Protein AF-A0A6P5MQ51-F1 (afdb_monomer_lite)

Sequence (791 aa):
MKLKEKDFAVNQMGRVIIIPEESDDLWMLYNIINPGDYVTADTSRKVHHQLNDGRNTTASRVRLSVHLKVTCGDFDKDSSTLRIQGRNLEPNGYVAVGSFHTLTLECNKPFELHKKVWKQDVVEALQERENHEVCPDAELAVTLFQQDHAEIYLIGKGVTAMVSKVETSSSSTEGRKSSSSSPSSNTTKNVFFREVFAEFIKYVDLNKVKNTVIASEDSKKDEFRRFMISKAKRMKMRSVEENIGRIVVAAGGGCNGNLKDLLGESTVMNLMKDSKVGLQIRALRKVWDMVSSDSDRACYGPKSVESAQEMGAIETLLISDELYRSDEVATRKRYGCLVKAVRDSGGEALVYSSMHVMAEQLQQLTGIAAILSLKYIKLSAISLINSVVGTFAFGFMLGMGSATETLCGQAFGAGQVEMLGVYLQRSWAILSVTSLLLMPIYIFAAPILKFLGQQHDIADRAGSFAPLVIPQFLSLAFNFPTQKFLQAQSKVNIIAWIGFFALILHVVMLWLFIYVLQLGLTGAALAFDITSWVITLAQLAYVFFWCKEGWHGLSWKALKDIWPFVRLSLESAVMLCLEVWYMMSLIVLAGHLDNAVIAVDSLSICMNLNGWEFMIFIGVNAAVSVRASNELGLGHPRAAKYSVYVITLQSFLIGILCMVAILIFRDSFAVIFTSSKPLQELVTKLAYFLSVTMILNSIQPVISGVAVGGGWQALVAYINVGCYHVFGLPLGFILGYKVNLGVKGLWGGMICGIALQTLLLLLILYKTNRKKEVEQTDERMRKWGGTRNQS

Structure (mmCIF, N/CA/C/O backbone):
data_AF-A0A6P5MQ51-F1
#
_entry.id   AF-A0A6P5MQ51-F1
#
loop_
_atom_site.group_PDB
_atom_site.id
_atom_site.type_symbol
_atom_site.label_atom_id
_atom_site.label_alt_id
_atom_site.label_comp_id
_atom_site.label_asym_id
_atom_site.label_entity_id
_atom_site.label_seq_id
_atom_site.pdbx_PDB_ins_code
_atom_site.Cartn_x
_atom_site.Cartn_y
_atom_site.Cartn_z
_atom_site.occupancy
_atom_site.B_iso_or_equiv
_atom_site.auth_seq_id
_atom_site.auth_comp_id
_atom_site.auth_asym_id
_atom_site.auth_atom_id
_atom_site.pdbx_PDB_model_num
ATOM 1 N N . MET A 1 1 ? 34.567 -13.367 -46.375 1.00 77.62 1 MET A N 1
ATOM 2 C CA . MET A 1 1 ? 35.199 -14.476 -45.622 1.00 77.62 1 MET A CA 1
ATOM 3 C C . MET A 1 1 ? 35.039 -15.797 -46.355 1.00 77.62 1 MET A C 1
ATOM 5 O O . MET A 1 1 ? 33.939 -16.120 -46.778 1.00 77.62 1 MET A O 1
ATOM 9 N N . LYS A 1 2 ? 36.089 -16.623 -46.427 1.00 83.88 2 LYS A N 1
ATOM 10 C CA . LYS A 1 2 ? 36.011 -17.986 -46.987 1.00 83.88 2 LYS A CA 1
ATOM 11 C C . LYS A 1 2 ? 36.129 -19.051 -45.905 1.00 83.88 2 LYS A C 1
ATOM 13 O O . LYS A 1 2 ? 37.040 -18.992 -45.079 1.00 83.88 2 LYS A O 1
ATOM 18 N N . LEU A 1 3 ? 35.259 -20.057 -45.962 1.00 87.94 3 LEU A N 1
ATOM 19 C CA . LEU A 1 3 ? 35.284 -21.215 -45.070 1.00 87.94 3 LEU A CA 1
ATOM 20 C C . LEU A 1 3 ? 35.805 -22.453 -45.815 1.00 87.94 3 LEU A C 1
ATOM 22 O O . LEU A 1 3 ? 35.331 -22.797 -46.897 1.00 87.94 3 LEU A O 1
ATOM 26 N N . LYS A 1 4 ? 36.782 -23.144 -45.230 1.00 85.19 4 LYS A N 1
ATOM 27 C CA . LYS A 1 4 ? 37.363 -24.403 -45.720 1.00 85.19 4 LYS A CA 1
ATOM 28 C C . LYS A 1 4 ? 37.249 -25.476 -44.637 1.00 85.19 4 LYS A C 1
ATOM 30 O O . LYS A 1 4 ? 37.162 -25.148 -43.461 1.00 85.19 4 LYS A O 1
ATOM 35 N N . GLU A 1 5 ? 37.237 -26.747 -45.046 1.00 82.69 5 GLU A N 1
ATOM 36 C CA . GLU A 1 5 ? 37.133 -27.906 -44.135 1.00 82.69 5 GLU A CA 1
ATOM 37 C C . GLU A 1 5 ? 36.004 -27.744 -43.098 1.00 82.69 5 GLU A C 1
ATOM 39 O O . GLU A 1 5 ? 36.232 -27.680 -41.893 1.00 82.69 5 GLU A O 1
ATOM 44 N N . LYS A 1 6 ? 34.767 -27.607 -43.596 1.00 85.12 6 LYS A N 1
ATOM 45 C CA . LYS A 1 6 ? 33.566 -27.346 -42.790 1.00 85.12 6 LYS A CA 1
ATOM 46 C C . LYS A 1 6 ? 33.102 -28.612 -42.070 1.00 85.12 6 LYS A C 1
ATOM 48 O O . LYS A 1 6 ? 32.208 -29.304 -42.546 1.00 85.12 6 LYS A O 1
ATOM 53 N N . ASP A 1 7 ? 33.703 -28.899 -40.929 1.00 85.44 7 ASP A N 1
ATOM 54 C CA . ASP A 1 7 ? 33.301 -29.999 -40.057 1.00 85.44 7 ASP A CA 1
ATOM 55 C C . ASP A 1 7 ? 32.624 -29.440 -38.802 1.00 85.44 7 ASP A C 1
ATOM 57 O O . ASP A 1 7 ? 33.137 -29.553 -37.693 1.00 85.44 7 ASP A O 1
ATOM 61 N N . PHE A 1 8 ? 31.507 -28.729 -38.983 1.00 83.62 8 PHE A N 1
ATOM 62 C CA . PHE A 1 8 ? 30.748 -28.131 -37.887 1.00 83.62 8 PHE A CA 1
ATOM 63 C C . PHE A 1 8 ? 29.241 -28.173 -38.156 1.00 83.62 8 PHE A C 1
ATOM 65 O O . PHE A 1 8 ? 28.773 -27.829 -39.240 1.00 83.62 8 PHE A O 1
ATOM 72 N N . ALA A 1 9 ? 28.473 -28.590 -37.148 1.00 82.56 9 ALA A N 1
ATOM 73 C CA . ALA A 1 9 ? 27.017 -28.665 -37.190 1.00 82.56 9 ALA A CA 1
ATOM 74 C C . ALA A 1 9 ? 26.418 -28.205 -35.857 1.00 82.56 9 ALA A C 1
ATOM 76 O O . ALA A 1 9 ? 27.061 -28.253 -34.806 1.00 82.56 9 ALA A O 1
ATOM 77 N N . VAL A 1 10 ? 25.167 -27.753 -35.905 1.00 80.44 10 VAL A N 1
ATOM 78 C CA . VAL A 1 10 ? 24.452 -27.185 -34.757 1.00 80.44 10 VAL A CA 1
ATOM 79 C C . VAL A 1 10 ? 24.414 -28.185 -33.598 1.00 80.44 10 VAL A C 1
ATOM 81 O O . VAL A 1 10 ? 24.047 -29.345 -33.772 1.00 80.44 10 VAL A O 1
ATOM 84 N N . ASN A 1 11 ? 24.766 -27.716 -32.399 1.00 78.44 11 ASN A N 1
ATOM 85 C CA . ASN A 1 11 ? 24.852 -28.477 -31.150 1.00 78.44 11 ASN A CA 1
ATOM 86 C C . ASN A 1 11 ? 25.849 -29.649 -31.163 1.00 78.44 11 ASN A C 1
ATOM 88 O O . ASN A 1 11 ? 25.784 -30.515 -30.290 1.00 78.44 11 ASN A O 1
ATOM 92 N N . GLN A 1 12 ? 26.787 -29.671 -32.110 1.00 79.69 12 GLN A N 1
ATOM 93 C CA . GLN A 1 12 ? 27.848 -30.673 -32.183 1.00 79.69 12 GLN A CA 1
ATOM 94 C C . GLN A 1 12 ? 29.223 -30.036 -31.954 1.00 79.69 12 GLN A C 1
ATOM 96 O O . GLN A 1 12 ? 29.389 -28.815 -32.040 1.00 79.69 12 GLN A O 1
ATOM 101 N N . MET A 1 13 ? 30.202 -30.872 -31.611 1.00 85.75 13 MET A N 1
ATOM 102 C CA . MET A 1 13 ? 31.615 -30.499 -31.593 1.00 85.75 13 MET A CA 1
ATOM 103 C C . MET A 1 13 ? 32.133 -30.511 -33.027 1.00 85.75 13 MET A C 1
ATOM 105 O O . MET A 1 13 ? 31.746 -31.380 -33.803 1.00 85.75 13 MET A O 1
ATOM 109 N N . GLY A 1 14 ? 32.983 -29.553 -33.380 1.00 89.44 14 GLY A N 1
ATOM 110 C CA . GLY A 1 14 ? 33.445 -29.441 -34.758 1.00 89.44 14 GLY A CA 1
ATOM 111 C C . GLY A 1 14 ? 34.481 -28.350 -34.974 1.00 89.44 14 GLY A C 1
ATOM 112 O O . GLY A 1 14 ? 34.713 -27.514 -34.094 1.00 89.44 14 GLY A O 1
ATOM 113 N N . ARG A 1 15 ? 35.063 -28.323 -36.166 1.00 92.25 15 ARG A N 1
ATOM 114 C CA . ARG A 1 15 ? 36.104 -27.384 -36.576 1.00 92.25 15 ARG A CA 1
ATOM 115 C C . ARG A 1 15 ? 35.825 -26.768 -37.941 1.00 92.25 15 ARG A C 1
ATOM 117 O O . ARG A 1 15 ? 35.095 -27.319 -38.762 1.00 92.25 15 ARG A O 1
ATOM 124 N N . VAL A 1 16 ? 36.437 -25.616 -38.179 1.00 93.62 16 VAL A N 1
ATOM 125 C CA . VAL A 1 16 ? 36.383 -24.918 -39.462 1.00 93.62 16 VAL A CA 1
ATOM 126 C C . VAL A 1 16 ? 37.681 -24.155 -39.698 1.00 93.62 16 VAL A C 1
ATOM 128 O O . VAL A 1 16 ? 38.215 -23.532 -38.778 1.00 93.62 16 VAL A O 1
ATOM 131 N N . ILE A 1 17 ? 38.185 -24.183 -40.932 1.00 93.00 17 ILE A N 1
ATOM 132 C CA . ILE A 1 17 ? 39.291 -23.328 -41.365 1.00 93.00 17 ILE A CA 1
ATOM 133 C C . ILE A 1 17 ? 38.702 -22.055 -41.961 1.00 93.00 17 ILE A C 1
ATOM 135 O O . ILE A 1 17 ? 37.912 -22.097 -42.904 1.00 93.00 17 ILE A O 1
ATOM 139 N N . ILE A 1 18 ? 39.104 -20.912 -41.424 1.00 93.00 18 ILE A N 1
ATOM 140 C CA . ILE A 1 18 ? 38.558 -19.607 -41.773 1.00 93.00 18 ILE A CA 1
ATOM 141 C C . ILE A 1 18 ? 39.650 -18.759 -42.417 1.00 93.00 18 ILE A C 1
ATOM 143 O O . ILE A 1 18 ? 40.757 -18.650 -41.893 1.00 93.00 18 ILE A O 1
ATOM 147 N N . ILE A 1 19 ? 39.326 -18.144 -43.554 1.00 91.25 19 ILE A N 1
ATOM 148 C CA . ILE A 1 19 ? 40.154 -17.135 -44.216 1.00 91.25 19 ILE A CA 1
ATOM 149 C C . ILE A 1 19 ? 39.367 -15.815 -44.192 1.00 91.25 19 ILE A C 1
ATOM 151 O O . ILE A 1 19 ? 38.457 -15.646 -45.014 1.00 91.25 19 ILE A O 1
ATOM 155 N N . PRO A 1 20 ? 39.661 -14.904 -43.247 1.00 85.19 20 PRO A N 1
ATOM 156 C CA . PRO A 1 20 ? 39.058 -13.574 -43.229 1.00 85.19 20 PRO A CA 1
ATOM 157 C C . PRO A 1 20 ? 39.583 -12.773 -44.422 1.00 85.19 20 PRO A C 1
ATOM 159 O O . PRO A 1 20 ? 40.776 -12.809 -44.701 1.00 85.19 20 PRO A O 1
ATOM 162 N N . GLU A 1 21 ? 38.721 -12.074 -45.149 1.00 78.25 21 GLU A N 1
ATOM 163 C CA . GLU A 1 21 ? 39.096 -11.282 -46.331 1.00 78.25 21 GLU A CA 1
ATOM 164 C C . GLU A 1 21 ? 39.049 -9.780 -46.029 1.00 78.25 21 GLU A C 1
ATOM 166 O O . GLU A 1 21 ? 39.892 -9.028 -46.520 1.00 78.25 21 GLU A O 1
ATOM 171 N N . GLU A 1 22 ? 38.122 -9.360 -45.164 1.00 72.25 22 GLU A N 1
ATOM 172 C CA . GLU A 1 22 ? 37.880 -7.964 -44.789 1.00 72.25 22 GLU A CA 1
ATOM 173 C C . GLU A 1 22 ? 38.048 -7.730 -43.275 1.00 72.25 22 GLU A C 1
ATOM 175 O O . GLU A 1 22 ? 38.000 -8.661 -42.472 1.00 72.25 22 GLU A O 1
ATOM 180 N N . SER A 1 23 ? 38.221 -6.468 -42.863 1.00 67.88 23 SER A N 1
ATOM 181 C CA . SER A 1 23 ? 38.318 -6.097 -41.437 1.00 67.88 23 SER A CA 1
ATOM 182 C C . SER A 1 23 ? 37.046 -6.465 -40.655 1.00 67.88 23 SER A C 1
ATOM 184 O O . SER A 1 23 ? 37.112 -6.938 -39.519 1.00 67.88 23 SER A O 1
ATOM 186 N N . ASP A 1 24 ? 35.886 -6.364 -41.308 1.00 64.81 24 ASP A N 1
ATOM 187 C CA . ASP A 1 24 ? 34.589 -6.786 -40.772 1.00 64.81 24 ASP A CA 1
ATOM 188 C C . ASP A 1 24 ? 34.534 -8.287 -40.450 1.00 64.81 24 ASP A C 1
ATOM 190 O O . ASP A 1 24 ? 33.878 -8.685 -39.482 1.00 64.81 24 ASP A O 1
ATOM 194 N N . ASP A 1 25 ? 35.243 -9.121 -41.223 1.00 77.06 25 ASP A N 1
ATOM 195 C CA . ASP A 1 25 ? 35.338 -10.558 -40.960 1.00 77.06 25 ASP A CA 1
ATOM 196 C C . ASP A 1 25 ? 36.078 -10.795 -39.636 1.00 77.06 25 ASP A C 1
ATOM 198 O O . ASP A 1 25 ? 35.647 -11.598 -38.811 1.00 77.06 25 ASP A O 1
ATOM 202 N N . LEU A 1 26 ? 37.163 -10.055 -39.380 1.00 76.81 26 LEU A N 1
ATOM 203 C CA . LEU A 1 26 ? 37.925 -10.155 -38.131 1.00 76.81 26 LEU A CA 1
ATOM 204 C C . LEU A 1 26 ? 37.123 -9.666 -36.918 1.00 76.81 26 LEU A C 1
ATOM 206 O O . LEU A 1 26 ? 37.192 -10.288 -35.858 1.00 76.81 26 LEU A O 1
ATOM 210 N N . TRP A 1 27 ? 36.325 -8.607 -37.068 1.00 70.69 27 TRP A N 1
ATOM 211 C CA . TRP A 1 27 ? 35.436 -8.133 -36.003 1.00 70.69 27 TRP A CA 1
ATOM 212 C C . TRP A 1 27 ? 34.321 -9.139 -35.686 1.00 70.69 27 TRP A C 1
ATOM 214 O O . TRP A 1 27 ? 34.011 -9.415 -34.527 1.00 70.69 27 TRP A O 1
ATOM 224 N N . MET A 1 28 ? 33.728 -9.750 -36.709 1.00 76.31 28 MET A N 1
ATOM 225 C CA . MET A 1 28 ? 32.757 -10.824 -36.506 1.00 76.31 28 MET A CA 1
ATOM 226 C C . MET A 1 28 ? 33.398 -12.014 -35.781 1.00 76.31 28 MET A C 1
ATOM 228 O O . MET A 1 28 ? 32.816 -12.556 -34.840 1.00 76.31 28 MET A O 1
ATOM 232 N N . LEU A 1 29 ? 34.609 -12.404 -36.181 1.00 84.19 29 LEU A N 1
ATOM 233 C CA . LEU A 1 29 ? 35.346 -13.491 -35.543 1.00 84.19 29 LEU A CA 1
ATOM 234 C C . LEU A 1 29 ? 35.701 -13.177 -34.089 1.00 84.19 29 LEU A C 1
ATOM 236 O O . LEU A 1 29 ? 35.635 -14.082 -33.260 1.00 84.19 29 LEU A O 1
ATOM 240 N N . TYR A 1 30 ? 35.981 -11.916 -33.753 1.00 81.31 30 TYR A N 1
ATOM 241 C CA . TYR A 1 30 ? 36.137 -11.467 -32.367 1.00 81.31 30 TYR A CA 1
ATOM 242 C C . TYR A 1 30 ? 34.890 -11.781 -31.520 1.00 81.31 30 TYR A C 1
ATOM 244 O O . TYR A 1 30 ? 35.020 -12.345 -30.439 1.00 81.31 30 TYR A O 1
ATOM 252 N N . ASN A 1 31 ? 33.684 -11.536 -32.044 1.00 74.75 31 ASN A N 1
ATOM 253 C CA . ASN A 1 31 ? 32.431 -11.843 -31.336 1.00 74.75 31 ASN A CA 1
ATOM 254 C C . ASN A 1 31 ? 32.094 -13.345 -31.296 1.00 74.75 31 ASN A C 1
ATOM 256 O O . ASN A 1 31 ? 31.321 -13.804 -30.451 1.00 74.75 31 ASN A O 1
ATOM 260 N N . ILE A 1 32 ? 32.645 -14.130 -32.223 1.00 84.88 32 ILE A N 1
ATOM 261 C CA . ILE A 1 32 ? 32.410 -15.574 -32.296 1.00 84.88 32 ILE A CA 1
ATOM 262 C C . ILE A 1 32 ? 33.369 -16.334 -31.384 1.00 84.88 32 ILE A C 1
ATOM 264 O O . ILE A 1 32 ? 32.960 -17.315 -30.756 1.00 84.88 32 ILE A O 1
ATOM 268 N N . ILE A 1 33 ? 34.636 -15.936 -31.308 1.00 87.81 33 ILE A N 1
ATOM 269 C CA . ILE A 1 33 ? 35.669 -16.644 -30.548 1.00 87.81 33 ILE A CA 1
ATOM 270 C C . ILE A 1 33 ? 35.519 -16.316 -29.061 1.00 87.81 33 ILE A C 1
ATOM 272 O O . ILE A 1 33 ? 35.734 -15.194 -28.625 1.00 87.81 33 ILE A O 1
ATOM 276 N N . ASN A 1 34 ? 35.163 -17.320 -28.262 1.00 85.12 34 ASN A N 1
ATOM 277 C CA . ASN A 1 34 ? 34.905 -17.170 -26.836 1.00 85.12 34 ASN A CA 1
ATOM 278 C C . ASN A 1 34 ? 36.058 -17.751 -25.993 1.00 85.12 34 ASN A C 1
ATOM 280 O O . ASN A 1 34 ? 36.734 -18.697 -26.416 1.00 85.12 34 ASN A O 1
ATOM 284 N N . PRO A 1 35 ? 36.258 -17.265 -24.752 1.00 85.62 35 PRO A N 1
ATOM 285 C CA . PRO A 1 35 ? 37.165 -17.904 -23.806 1.00 85.62 35 PRO A CA 1
ATOM 286 C C . PRO A 1 35 ? 36.826 -19.389 -23.609 1.00 85.62 35 PRO A C 1
ATOM 288 O O . PRO A 1 35 ? 35.697 -19.753 -23.276 1.00 85.62 35 PRO A O 1
ATOM 291 N N . GLY A 1 36 ? 37.823 -20.256 -23.783 1.00 84.81 36 GLY A N 1
ATOM 292 C CA . GLY A 1 36 ? 37.680 -21.711 -23.712 1.00 84.81 36 GLY A CA 1
ATOM 293 C C . GLY A 1 36 ? 37.593 -22.429 -25.060 1.00 84.81 36 GLY A C 1
ATOM 294 O O . GLY A 1 36 ? 37.720 -23.657 -25.056 1.00 84.81 36 GLY A O 1
ATOM 295 N N . ASP A 1 37 ? 37.439 -21.696 -26.166 1.00 90.94 37 ASP A N 1
ATOM 296 C CA . ASP A 1 37 ? 37.564 -22.228 -27.526 1.00 90.94 37 ASP A CA 1
ATOM 297 C C . ASP A 1 37 ? 39.025 -22.521 -27.890 1.00 90.94 37 ASP A C 1
ATOM 299 O O . ASP A 1 37 ? 39.958 -22.120 -27.183 1.00 90.94 37 ASP A O 1
ATOM 303 N N . TYR A 1 38 ? 39.220 -23.230 -29.000 1.00 93.00 38 TYR A N 1
ATOM 304 C CA . TYR A 1 38 ? 40.530 -23.651 -29.480 1.00 93.00 38 TYR A CA 1
ATOM 305 C C . TYR A 1 38 ? 40.826 -23.012 -30.837 1.00 93.00 38 TYR A C 1
ATOM 307 O O . TYR A 1 38 ? 40.003 -23.087 -31.750 1.00 93.00 38 TYR A O 1
ATOM 315 N N . VAL A 1 39 ? 41.993 -22.382 -30.965 1.00 94.19 39 VAL A N 1
ATOM 316 C CA . VAL A 1 39 ? 42.429 -21.694 -32.188 1.00 94.19 39 VAL A CA 1
ATOM 317 C C . VAL A 1 39 ? 43.811 -22.194 -32.591 1.00 94.19 39 VAL A C 1
ATOM 319 O O . VAL A 1 39 ? 44.738 -22.148 -31.780 1.00 94.19 39 VAL A O 1
ATOM 322 N N . THR A 1 40 ? 43.954 -22.628 -33.843 1.00 92.50 40 THR A N 1
ATOM 323 C CA . THR A 1 40 ? 45.246 -22.984 -34.448 1.00 92.50 40 THR A CA 1
ATOM 324 C C . THR A 1 40 ? 45.600 -21.965 -35.522 1.00 92.50 40 THR A C 1
ATOM 326 O O . THR A 1 40 ? 44.830 -21.767 -36.461 1.00 92.50 40 THR A O 1
ATOM 329 N N . ALA A 1 41 ? 46.759 -21.318 -35.415 1.00 92.31 41 ALA A N 1
ATOM 330 C CA . ALA A 1 41 ? 47.251 -20.424 -36.462 1.00 92.31 41 ALA A CA 1
ATOM 331 C C . ALA A 1 41 ? 48.779 -20.441 -36.552 1.00 92.31 41 ALA A C 1
ATOM 333 O O . ALA A 1 41 ? 49.480 -20.723 -35.573 1.00 92.31 41 ALA A O 1
ATOM 334 N N . ASP A 1 42 ? 49.290 -20.078 -37.727 1.00 87.38 42 ASP A N 1
ATOM 335 C CA . ASP A 1 42 ? 50.720 -19.921 -37.956 1.00 87.38 42 ASP A CA 1
ATOM 336 C C . ASP A 1 42 ? 51.211 -18.572 -37.429 1.00 87.38 42 ASP A C 1
ATOM 338 O O . ASP A 1 42 ? 50.706 -17.506 -37.780 1.00 87.38 42 ASP A O 1
ATOM 342 N N . THR A 1 43 ? 52.259 -18.616 -36.617 1.00 84.81 43 THR A N 1
ATOM 343 C CA . THR A 1 43 ? 52.929 -17.438 -36.070 1.00 84.81 43 THR A CA 1
ATOM 344 C C . THR A 1 43 ? 54.434 -17.523 -36.298 1.00 84.81 43 THR A C 1
ATOM 346 O O . THR A 1 43 ? 54.991 -18.563 -36.657 1.00 84.81 43 THR A O 1
ATOM 349 N N . SER A 1 44 ? 55.125 -16.401 -36.116 1.00 79.00 44 SER A N 1
ATOM 350 C CA . SER A 1 44 ? 56.584 -16.354 -36.190 1.00 79.00 44 SER A CA 1
ATOM 351 C C . SER A 1 44 ? 57.162 -16.007 -34.828 1.00 79.00 44 SER A C 1
ATOM 353 O O . SER A 1 44 ? 56.821 -14.976 -34.247 1.00 79.00 44 SER A O 1
ATOM 355 N N . ARG A 1 45 ? 58.071 -16.845 -34.324 1.00 71.12 45 ARG A N 1
ATOM 356 C CA . ARG A 1 45 ? 58.777 -16.597 -33.064 1.00 71.12 45 ARG A CA 1
ATOM 357 C C . ARG A 1 45 ? 60.242 -16.305 -33.335 1.00 71.12 45 ARG A C 1
ATOM 359 O O . ARG A 1 45 ? 60.895 -16.994 -34.114 1.00 71.12 45 ARG A O 1
ATOM 366 N N . LYS A 1 46 ? 60.768 -15.281 -32.666 1.00 76.12 46 LYS A N 1
ATOM 367 C CA . LYS A 1 46 ? 62.207 -15.023 -32.610 1.00 76.12 46 LYS A CA 1
ATOM 368 C C . LYS A 1 46 ? 62.822 -16.001 -31.606 1.00 76.12 46 LYS A C 1
ATOM 370 O O . LYS A 1 46 ? 62.490 -15.951 -30.424 1.00 76.12 46 LYS A O 1
ATOM 375 N N . VAL A 1 47 ? 63.662 -16.909 -32.087 1.00 71.50 47 VAL A N 1
ATOM 376 C CA . VAL A 1 47 ? 64.363 -17.916 -31.288 1.00 71.50 47 VAL A CA 1
ATOM 377 C C . VAL A 1 47 ? 65.829 -17.513 -31.207 1.00 71.50 47 VAL A C 1
ATOM 379 O O . VAL A 1 47 ? 66.443 -17.170 -32.215 1.00 71.50 47 VAL A O 1
ATOM 382 N N . HIS A 1 48 ? 66.385 -17.515 -30.000 1.00 72.00 48 HIS A N 1
ATOM 383 C CA . HIS A 1 48 ? 67.800 -17.239 -29.780 1.00 72.00 48 HIS A CA 1
ATOM 384 C C . HIS A 1 48 ? 68.567 -18.561 -29.765 1.00 72.00 48 HIS A C 1
ATOM 386 O O . HIS A 1 48 ? 68.315 -19.407 -28.910 1.00 72.00 48 HIS A O 1
ATOM 392 N N . HIS A 1 49 ? 69.493 -18.735 -30.704 1.00 66.38 49 HIS A N 1
ATOM 393 C CA . HIS A 1 49 ? 70.441 -19.841 -30.696 1.00 66.38 49 HIS A CA 1
ATOM 394 C C . HIS A 1 49 ? 71.680 -19.420 -29.900 1.00 66.38 49 HIS A C 1
ATOM 396 O O . HIS A 1 49 ? 72.266 -18.366 -30.159 1.00 66.38 49 HIS A O 1
ATOM 402 N N . GLN A 1 50 ? 72.070 -20.231 -28.918 1.00 57.56 50 GLN A N 1
ATOM 403 C CA . GLN A 1 50 ? 73.367 -20.103 -28.257 1.00 57.56 50 GLN A CA 1
ATOM 404 C C . GLN A 1 50 ? 74.393 -20.902 -29.066 1.00 57.56 50 GLN A C 1
ATOM 406 O O . GLN A 1 50 ? 74.219 -22.102 -29.271 1.00 57.56 50 GLN A O 1
ATOM 411 N N . LEU A 1 51 ? 75.435 -20.233 -29.563 1.00 58.75 51 LEU A N 1
ATOM 412 C CA . LEU A 1 51 ? 76.620 -20.899 -30.108 1.00 58.75 51 LEU A CA 1
ATOM 413 C C . LEU A 1 51 ? 77.523 -21.338 -28.941 1.00 58.75 51 LEU A C 1
ATOM 415 O O . LEU A 1 51 ? 77.549 -20.673 -27.909 1.00 58.75 51 LEU A O 1
ATOM 419 N N . ASN A 1 52 ? 78.262 -22.441 -29.113 1.00 56.31 52 ASN A N 1
ATOM 420 C CA . ASN A 1 52 ? 79.074 -23.108 -28.073 1.00 56.31 52 ASN A CA 1
ATOM 421 C C . ASN A 1 52 ? 80.166 -22.244 -27.408 1.00 56.31 52 ASN A C 1
ATOM 423 O O . ASN A 1 52 ? 80.803 -22.702 -26.464 1.00 56.31 52 ASN A O 1
ATOM 427 N N . ASP A 1 53 ? 80.376 -21.014 -27.867 1.00 60.34 53 ASP A N 1
ATOM 428 C CA . ASP A 1 53 ? 81.232 -20.033 -27.214 1.00 60.34 53 ASP A CA 1
ATOM 429 C C . ASP A 1 53 ? 80.323 -18.935 -26.642 1.00 60.34 53 ASP A C 1
ATOM 431 O O . ASP A 1 53 ? 79.753 -18.134 -27.388 1.00 60.34 53 ASP A O 1
ATOM 435 N N . GLY A 1 54 ? 80.084 -18.979 -25.327 1.00 58.94 54 GLY A N 1
ATOM 436 C CA . GLY A 1 54 ? 78.963 -18.358 -24.600 1.00 58.94 54 GLY A CA 1
ATOM 437 C C . GLY A 1 54 ? 78.869 -16.824 -24.590 1.00 58.94 54 GLY A C 1
ATOM 438 O O . GLY A 1 54 ? 78.419 -16.250 -23.600 1.00 58.94 54 GLY A O 1
ATOM 439 N N . ARG A 1 55 ? 79.285 -16.135 -25.658 1.00 56.84 55 ARG A N 1
ATOM 440 C CA . ARG A 1 55 ? 79.240 -14.672 -25.794 1.00 56.84 55 ARG A CA 1
ATOM 441 C C . ARG A 1 55 ? 78.374 -14.146 -26.941 1.00 56.84 55 ARG A C 1
ATOM 443 O O . ARG A 1 55 ? 77.987 -12.986 -26.866 1.00 56.84 55 ARG A O 1
ATOM 450 N N . ASN A 1 56 ? 77.982 -14.960 -27.929 1.00 55.22 56 ASN A N 1
ATOM 451 C CA . ASN A 1 56 ? 77.141 -14.499 -29.047 1.00 55.22 56 ASN A CA 1
ATOM 452 C C . ASN A 1 56 ? 75.830 -15.296 -29.172 1.00 55.22 56 ASN A C 1
ATOM 454 O O . ASN A 1 56 ? 75.839 -16.503 -29.406 1.00 55.22 56 ASN A O 1
ATOM 458 N N . THR A 1 57 ? 74.689 -14.600 -29.063 1.00 58.97 57 THR A N 1
ATOM 459 C CA . THR A 1 57 ? 73.354 -15.147 -29.360 1.00 58.97 57 THR A CA 1
ATOM 460 C C . THR A 1 57 ? 72.887 -14.664 -30.729 1.00 58.97 57 THR A C 1
ATOM 462 O O . THR A 1 57 ? 72.662 -13.473 -30.941 1.00 58.97 57 THR A O 1
ATOM 465 N N . THR A 1 58 ? 72.716 -15.581 -31.679 1.00 62.38 58 THR A N 1
ATOM 466 C CA . THR A 1 58 ? 72.108 -15.271 -32.979 1.00 62.38 58 THR A CA 1
ATOM 467 C C . THR A 1 58 ? 70.607 -15.520 -32.901 1.00 62.38 58 THR A C 1
ATOM 469 O O . THR A 1 58 ? 70.152 -16.565 -32.438 1.00 62.38 58 THR A O 1
ATOM 472 N N . ALA A 1 59 ? 69.809 -14.534 -33.309 1.00 68.25 59 ALA A N 1
ATOM 473 C CA . ALA A 1 59 ? 68.357 -14.639 -33.276 1.00 68.25 59 ALA A CA 1
ATOM 474 C C . ALA A 1 59 ? 67.810 -14.952 -34.671 1.00 68.25 59 ALA A C 1
ATOM 476 O O . ALA A 1 59 ? 67.956 -14.143 -35.586 1.00 68.25 59 ALA A O 1
ATOM 477 N N . SER A 1 60 ? 67.157 -16.099 -34.827 1.00 75.88 60 SER A N 1
ATOM 478 C CA . SER A 1 60 ? 66.470 -16.500 -36.056 1.00 75.88 60 SER A CA 1
ATOM 479 C C . SER A 1 60 ? 64.953 -16.375 -35.863 1.00 75.88 60 SER A C 1
ATOM 481 O O . SER A 1 60 ? 64.444 -16.474 -34.745 1.00 75.88 60 SER A O 1
ATOM 483 N N . ARG A 1 61 ? 64.197 -16.096 -36.931 1.00 78.62 61 ARG A N 1
ATOM 484 C CA . ARG A 1 61 ? 62.726 -16.157 -36.899 1.00 78.62 61 ARG A CA 1
ATOM 485 C C . ARG A 1 61 ? 62.283 -17.512 -37.428 1.00 78.62 61 ARG A C 1
ATOM 487 O O . ARG A 1 61 ? 62.526 -17.818 -38.590 1.00 78.62 61 ARG A O 1
ATOM 494 N N . VAL A 1 62 ? 61.604 -18.286 -36.591 1.00 80.31 62 VAL A N 1
ATOM 495 C CA . VAL A 1 62 ? 61.054 -19.595 -36.951 1.00 80.31 62 VAL A CA 1
ATOM 496 C C . VAL A 1 62 ? 59.542 -19.459 -37.102 1.00 80.31 62 VAL A C 1
ATOM 498 O O . VAL A 1 62 ? 58.880 -18.896 -36.227 1.00 80.31 62 VAL A O 1
ATOM 501 N N . ARG A 1 63 ? 58.999 -19.933 -38.229 1.00 80.50 63 ARG A N 1
ATOM 502 C CA . ARG A 1 63 ? 57.550 -20.084 -38.418 1.00 80.50 63 ARG A CA 1
ATOM 503 C C . ARG A 1 63 ? 57.097 -21.352 -37.717 1.00 80.50 63 ARG A C 1
ATOM 505 O O . ARG A 1 63 ? 57.736 -22.390 -37.866 1.00 80.50 63 ARG A O 1
ATOM 512 N N . LEU A 1 64 ? 56.022 -21.257 -36.955 1.00 85.56 64 LEU A N 1
ATOM 513 C CA . LEU A 1 64 ? 55.487 -22.373 -36.197 1.00 85.56 64 LEU A CA 1
ATOM 514 C C . LEU A 1 64 ? 53.972 -22.233 -36.065 1.00 85.56 64 LEU A C 1
ATOM 516 O O . LEU A 1 64 ? 53.465 -21.123 -35.920 1.00 85.56 64 LEU A O 1
ATOM 520 N N . SER A 1 65 ? 53.271 -23.360 -36.105 1.00 84.56 65 SER A N 1
ATOM 521 C CA . SER A 1 65 ? 51.838 -23.414 -35.826 1.00 84.56 65 SER A CA 1
ATOM 522 C C . SER A 1 65 ? 51.625 -23.594 -34.324 1.00 84.56 65 SER A C 1
ATOM 524 O O . SER A 1 65 ? 52.340 -24.380 -33.689 1.00 84.56 65 SER A O 1
ATOM 526 N N . VAL A 1 66 ? 50.700 -22.831 -33.739 1.00 88.31 66 VAL A N 1
ATOM 527 C CA . VAL A 1 66 ? 50.386 -22.893 -32.302 1.00 88.31 66 VAL A CA 1
ATOM 528 C C . VAL A 1 66 ? 48.916 -23.213 -32.112 1.00 88.31 66 VAL A C 1
ATOM 530 O O . VAL A 1 66 ? 48.064 -22.494 -32.629 1.00 88.31 66 VAL A O 1
ATOM 533 N N . HIS A 1 67 ? 48.635 -24.240 -31.310 1.00 91.19 67 HIS A N 1
ATOM 534 C CA . HIS A 1 67 ? 47.287 -24.616 -30.904 1.00 91.19 67 HIS A CA 1
ATOM 535 C C . HIS A 1 67 ? 46.973 -24.047 -29.511 1.00 91.19 67 HIS A C 1
ATOM 537 O O . HIS A 1 67 ? 47.475 -24.530 -28.488 1.00 91.19 67 HIS A O 1
ATOM 543 N N . LEU A 1 68 ? 46.168 -22.983 -29.462 1.00 91.56 68 LEU A N 1
ATOM 544 C CA . LEU A 1 68 ? 45.848 -22.247 -28.239 1.00 91.56 68 LEU A CA 1
ATOM 545 C C . LEU A 1 68 ? 44.447 -22.539 -27.720 1.00 91.56 68 LEU A C 1
ATOM 547 O O . LEU A 1 68 ? 43.472 -22.480 -28.463 1.00 91.56 68 LEU A O 1
ATOM 551 N N . LYS A 1 69 ? 44.338 -22.711 -26.398 1.00 92.75 69 LYS A N 1
ATOM 552 C CA . LYS A 1 69 ? 43.077 -22.517 -25.677 1.00 92.75 69 LYS A CA 1
ATOM 553 C C . LYS A 1 69 ? 42.902 -21.040 -25.343 1.00 92.75 69 LYS A C 1
ATOM 555 O O . LYS A 1 69 ? 43.683 -20.505 -24.549 1.00 92.75 69 LYS A O 1
ATOM 560 N N . VAL A 1 70 ? 41.882 -20.410 -25.913 1.00 91.50 70 VAL A N 1
ATOM 561 C CA . VAL A 1 70 ? 41.632 -18.968 -25.806 1.00 91.50 70 VAL A CA 1
ATOM 562 C C . VAL A 1 70 ? 41.293 -18.569 -24.370 1.00 91.50 70 VAL A C 1
ATOM 564 O O . VAL A 1 70 ? 40.465 -19.207 -23.717 1.00 91.50 70 VAL A O 1
ATOM 567 N N . THR A 1 71 ? 41.919 -17.499 -23.880 1.00 87.31 71 THR A N 1
ATOM 568 C CA . THR A 1 71 ? 41.597 -16.861 -22.593 1.00 87.31 71 THR A CA 1
ATOM 569 C C . THR A 1 71 ? 40.960 -15.491 -22.775 1.00 87.31 71 THR A C 1
ATOM 571 O O . THR A 1 71 ? 40.010 -15.177 -22.066 1.00 87.31 71 THR A O 1
ATOM 574 N N . CYS A 1 72 ? 41.459 -14.696 -23.720 1.00 77.12 72 CYS A N 1
ATOM 575 C CA . CYS A 1 72 ? 40.907 -13.395 -24.084 1.00 77.12 72 CYS A CA 1
ATOM 576 C C . CYS A 1 72 ? 41.294 -13.043 -25.527 1.00 77.12 72 CYS A C 1
ATOM 578 O O . CYS A 1 72 ? 42.282 -13.561 -26.057 1.00 77.12 72 CYS A O 1
ATOM 580 N N . GLY A 1 73 ? 40.503 -12.178 -26.152 1.00 83.75 73 GLY A N 1
ATOM 581 C CA . GLY A 1 73 ? 40.767 -11.608 -27.467 1.00 83.75 73 GLY A CA 1
ATOM 582 C C . GLY A 1 73 ? 40.715 -10.086 -27.395 1.00 83.75 73 GLY A C 1
ATOM 583 O O . GLY A 1 73 ? 40.057 -9.539 -26.516 1.00 83.75 73 GLY A O 1
ATOM 584 N N . ASP A 1 74 ? 41.422 -9.427 -28.300 1.00 78.00 74 ASP A N 1
ATOM 585 C CA . ASP A 1 74 ? 41.418 -7.977 -28.469 1.00 78.00 74 ASP A CA 1
ATOM 586 C C . ASP A 1 74 ? 41.397 -7.656 -29.966 1.00 78.00 74 ASP A C 1
ATOM 588 O O . ASP A 1 74 ? 42.149 -8.258 -30.740 1.00 78.00 74 ASP A O 1
ATOM 592 N N . PHE A 1 75 ? 40.520 -6.746 -30.380 1.00 76.75 75 PHE A N 1
ATOM 593 C CA . PHE A 1 75 ? 40.368 -6.348 -31.775 1.00 76.75 75 PHE A CA 1
ATOM 594 C C . PHE A 1 75 ? 40.789 -4.894 -31.947 1.00 76.75 75 PHE A C 1
ATOM 596 O O . PHE A 1 75 ? 40.166 -3.981 -31.406 1.00 76.75 75 PHE A O 1
ATOM 603 N N . ASP A 1 76 ? 41.826 -4.684 -32.752 1.00 75.62 76 ASP A N 1
ATOM 604 C CA . ASP A 1 76 ? 42.307 -3.355 -33.097 1.00 75.62 76 ASP A CA 1
ATOM 605 C C . ASP A 1 76 ? 41.722 -2.938 -34.452 1.00 75.62 76 ASP A C 1
ATOM 607 O O . ASP A 1 76 ? 42.103 -3.454 -35.510 1.00 75.62 76 ASP A O 1
ATOM 611 N N . LYS A 1 77 ? 40.775 -1.996 -34.396 1.00 60.03 77 LYS A N 1
ATOM 612 C CA . LYS A 1 77 ? 40.037 -1.488 -35.557 1.00 60.03 77 LYS A CA 1
ATOM 613 C C . LYS A 1 77 ? 40.941 -0.739 -36.540 1.00 60.03 77 LYS A C 1
ATOM 615 O O . LYS A 1 77 ? 40.725 -0.845 -37.745 1.00 60.03 77 LYS A O 1
ATOM 620 N N . ASP A 1 78 ? 41.957 -0.033 -36.048 1.00 61.59 78 ASP A N 1
ATOM 621 C CA . ASP A 1 78 ? 42.826 0.801 -36.883 1.00 61.59 78 ASP A CA 1
ATOM 622 C C . ASP A 1 78 ? 43.862 -0.050 -37.624 1.00 61.59 78 ASP A C 1
ATOM 624 O O . ASP A 1 78 ? 44.155 0.196 -38.795 1.00 61.59 78 ASP A O 1
ATOM 628 N N . SER A 1 79 ? 44.383 -1.097 -36.974 1.00 67.69 79 SER A N 1
ATOM 629 C CA . SER A 1 79 ? 45.314 -2.032 -37.618 1.00 67.69 79 SER A CA 1
ATOM 630 C C . SER A 1 79 ? 44.632 -3.190 -38.351 1.00 67.69 79 SER A C 1
ATOM 632 O O . SER A 1 79 ? 45.312 -3.920 -39.071 1.00 67.69 79 SER A O 1
ATOM 634 N N . SER A 1 80 ? 43.309 -3.354 -38.208 1.00 74.44 80 SER A N 1
ATOM 635 C CA . SER A 1 80 ? 42.551 -4.495 -38.746 1.00 74.44 80 SER A CA 1
ATOM 636 C C . SER A 1 80 ? 43.186 -5.834 -38.357 1.00 74.44 80 SER A C 1
ATOM 638 O O . SER A 1 80 ? 43.380 -6.718 -39.192 1.00 74.44 80 SER A O 1
ATOM 640 N N . THR A 1 81 ? 43.559 -5.969 -37.079 1.00 81.69 81 THR A N 1
ATOM 641 C CA . THR A 1 81 ? 44.141 -7.202 -36.535 1.00 81.69 81 THR A CA 1
ATOM 642 C C . THR A 1 81 ? 43.373 -7.691 -35.314 1.00 81.69 81 THR A C 1
ATOM 644 O O . THR A 1 81 ? 42.996 -6.914 -34.438 1.00 81.69 81 THR A O 1
ATOM 647 N N . LEU A 1 82 ? 43.164 -9.008 -35.241 1.00 86.62 82 LEU A N 1
ATOM 648 C CA . LEU A 1 82 ? 42.554 -9.672 -34.090 1.00 86.62 82 LEU A CA 1
ATOM 649 C C . LEU A 1 82 ? 43.640 -10.414 -33.310 1.00 86.62 82 LEU A C 1
ATOM 651 O O . LEU A 1 82 ? 44.261 -11.349 -33.816 1.00 86.62 82 LEU A O 1
ATOM 655 N N . ARG A 1 83 ? 43.882 -10.002 -32.066 1.00 89.94 83 ARG A N 1
ATOM 656 C CA . ARG A 1 83 ? 44.879 -10.604 -31.178 1.00 89.94 83 ARG A CA 1
ATOM 657 C C . ARG A 1 83 ? 44.199 -11.554 -30.212 1.00 89.94 83 ARG A C 1
ATOM 659 O O . ARG A 1 83 ? 43.370 -11.146 -29.410 1.00 89.94 83 ARG A O 1
ATOM 666 N N . ILE A 1 84 ? 44.584 -12.820 -30.249 1.00 91.12 84 ILE A N 1
ATOM 667 C CA . ILE A 1 84 ? 44.026 -13.871 -29.402 1.00 91.12 84 ILE A CA 1
ATOM 668 C C . ILE A 1 84 ? 45.105 -14.342 -28.444 1.00 91.12 84 ILE A C 1
ATOM 670 O O . ILE A 1 84 ? 46.152 -14.829 -28.869 1.00 91.12 84 ILE A O 1
ATOM 674 N N . GLN A 1 85 ? 44.847 -14.224 -27.147 1.00 89.06 85 GLN A N 1
ATOM 675 C CA . GLN A 1 85 ? 45.730 -14.734 -26.107 1.00 89.06 85 GLN A CA 1
ATOM 676 C C . GLN A 1 85 ? 45.202 -16.062 -25.576 1.00 89.06 85 GLN A C 1
ATOM 678 O O . GLN A 1 85 ? 43.996 -16.257 -25.399 1.00 89.06 85 GLN A O 1
ATOM 683 N N . GLY A 1 86 ? 46.115 -16.985 -25.295 1.00 90.69 86 GLY A N 1
ATOM 684 C CA . GLY A 1 86 ? 45.745 -18.295 -24.788 1.00 90.69 86 GLY A CA 1
ATOM 685 C C . GLY A 1 86 ? 46.921 -19.113 -24.290 1.00 90.69 86 GLY A C 1
ATOM 686 O O . GLY A 1 86 ? 48.077 -18.693 -24.357 1.00 90.69 86 GLY A O 1
ATOM 687 N N . ARG A 1 87 ? 46.613 -20.307 -23.783 1.00 89.75 87 ARG A N 1
ATOM 688 C CA . ARG A 1 87 ? 47.622 -21.289 -23.366 1.00 89.75 87 ARG A CA 1
ATOM 689 C C . ARG A 1 87 ? 47.836 -22.324 -24.456 1.00 89.75 87 ARG A C 1
ATOM 691 O O . ARG A 1 87 ? 46.864 -22.891 -24.953 1.00 89.75 87 ARG A O 1
ATOM 698 N N . ASN A 1 88 ? 49.097 -22.588 -24.777 1.00 89.44 88 ASN A N 1
ATOM 699 C CA . ASN A 1 88 ? 49.470 -23.614 -25.741 1.00 89.44 88 ASN A CA 1
ATOM 700 C C . ASN A 1 88 ? 49.151 -25.016 -25.210 1.00 89.44 88 ASN A C 1
ATOM 702 O O . ASN A 1 88 ? 49.454 -25.323 -24.057 1.00 89.44 88 ASN A O 1
ATOM 706 N N . LEU A 1 89 ? 48.541 -25.858 -26.038 1.00 83.88 89 LEU A N 1
ATOM 707 C CA . LEU A 1 89 ? 48.127 -27.209 -25.652 1.00 83.88 89 LEU A CA 1
ATOM 708 C C . LEU A 1 89 ? 49.048 -28.298 -26.195 1.00 83.88 89 LEU A C 1
ATOM 710 O O . LEU A 1 89 ? 49.147 -29.358 -25.582 1.00 83.88 89 LEU A O 1
ATOM 714 N N . GLU A 1 90 ? 49.738 -28.033 -27.302 1.00 81.12 90 GLU A N 1
ATOM 715 C CA . GLU A 1 90 ? 50.575 -29.025 -27.972 1.00 81.12 90 GLU A CA 1
ATOM 716 C C . GLU A 1 90 ? 52.064 -28.738 -27.768 1.00 81.12 90 GLU A C 1
ATOM 718 O O . GLU A 1 90 ? 52.492 -27.581 -27.823 1.00 81.12 90 GLU A O 1
ATOM 723 N N . PRO A 1 91 ? 52.892 -29.766 -27.522 1.00 75.12 91 PRO A N 1
ATOM 724 C CA . PRO A 1 91 ? 54.329 -29.581 -27.427 1.00 75.12 91 PRO A CA 1
ATOM 725 C C . PRO A 1 91 ? 54.885 -29.233 -28.808 1.00 75.12 91 PRO A C 1
ATOM 727 O O . PRO A 1 91 ? 54.844 -30.042 -29.729 1.00 75.12 91 PRO A O 1
ATOM 730 N N . ASN A 1 92 ? 55.451 -28.036 -28.942 1.00 71.81 92 ASN A N 1
ATOM 731 C CA . ASN A 1 92 ? 56.219 -27.648 -30.118 1.00 71.81 92 ASN A CA 1
ATOM 732 C C . ASN A 1 92 ? 57.681 -27.445 -29.692 1.00 71.81 92 ASN A C 1
ATOM 734 O O . ASN A 1 92 ? 57.936 -26.975 -28.582 1.00 71.81 92 ASN A O 1
ATOM 738 N N . GLY A 1 93 ? 58.648 -27.751 -30.563 1.00 66.31 93 GLY A N 1
ATOM 739 C CA . GLY A 1 93 ? 60.090 -27.651 -30.276 1.00 66.31 93 GLY A CA 1
ATOM 740 C C . GLY A 1 93 ? 60.557 -26.264 -29.806 1.00 66.31 93 GLY A C 1
ATOM 741 O O . GLY A 1 93 ? 61.659 -26.125 -29.284 1.00 66.31 93 GLY A O 1
ATOM 742 N N . TYR A 1 94 ? 59.702 -25.245 -29.940 1.00 74.50 94 TYR A N 1
ATOM 743 C CA . TYR A 1 94 ? 59.961 -23.876 -29.510 1.00 74.50 94 TYR A CA 1
ATOM 744 C C . TYR A 1 94 ? 58.917 -23.296 -28.551 1.00 74.50 94 TYR A C 1
ATOM 746 O O . TYR A 1 94 ? 59.106 -22.166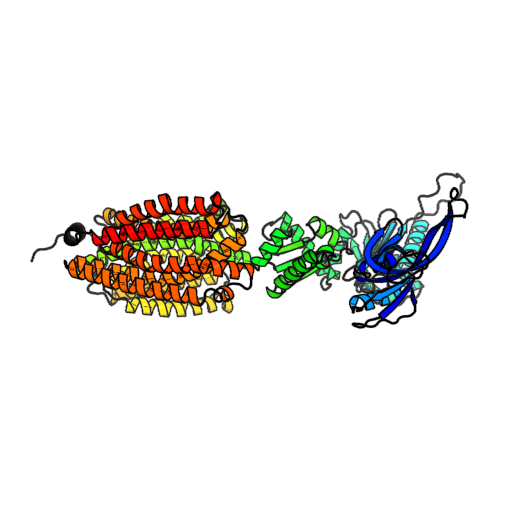 -28.120 1.00 74.50 94 TYR A O 1
ATOM 754 N N . VAL A 1 95 ? 57.817 -23.975 -28.212 1.00 75.50 95 VAL A N 1
ATOM 755 C CA . VAL A 1 95 ? 56.783 -23.426 -27.308 1.00 75.50 95 VAL A CA 1
ATOM 756 C C . VAL A 1 95 ? 56.341 -24.516 -26.341 1.00 75.50 95 VAL A C 1
ATOM 758 O O . VAL A 1 95 ? 55.770 -25.526 -26.743 1.00 75.50 95 VAL A O 1
ATOM 761 N N . ALA A 1 96 ? 56.610 -24.303 -25.052 1.00 76.69 96 ALA A N 1
ATOM 762 C CA . ALA A 1 96 ? 56.254 -25.258 -24.011 1.00 76.69 96 ALA A CA 1
ATOM 763 C C . ALA A 1 96 ? 54.729 -25.372 -23.861 1.00 76.69 96 ALA A C 1
ATOM 765 O O . ALA A 1 96 ? 53.999 -24.378 -23.970 1.00 76.69 96 ALA A O 1
ATOM 766 N N . VAL A 1 97 ? 54.254 -26.582 -23.567 1.00 84.19 97 VAL A N 1
ATOM 767 C CA . VAL A 1 97 ? 52.850 -26.832 -23.219 1.00 84.19 97 VAL A CA 1
ATOM 768 C C . VAL A 1 97 ? 52.483 -26.012 -21.980 1.00 84.19 97 VAL A C 1
ATOM 770 O O . VAL A 1 97 ? 53.255 -25.918 -21.029 1.00 84.19 97 VAL A O 1
ATOM 773 N N . GLY A 1 98 ? 51.314 -25.379 -22.002 1.00 80.56 98 GLY A N 1
ATOM 774 C CA . GLY A 1 98 ? 50.796 -24.543 -20.921 1.00 80.56 98 GLY A CA 1
ATOM 775 C C . GLY A 1 98 ? 51.329 -23.107 -20.890 1.00 80.56 98 GLY A C 1
ATOM 776 O O . GLY A 1 98 ? 50.793 -22.297 -20.133 1.00 80.56 98 GLY A O 1
ATOM 777 N N . SER A 1 99 ? 52.331 -22.763 -21.709 1.00 84.25 99 SER A N 1
ATOM 778 C CA . SER A 1 99 ? 52.832 -21.386 -21.803 1.00 84.25 99 SER A CA 1
ATOM 779 C C . SER A 1 99 ? 51.820 -20.457 -22.482 1.00 84.25 99 SER A C 1
ATOM 781 O O . SER A 1 99 ? 51.067 -20.874 -23.367 1.00 84.25 99 SER A O 1
ATOM 783 N N . PHE A 1 100 ? 51.785 -19.197 -22.041 1.00 87.00 100 PHE A N 1
ATOM 784 C CA . PHE A 1 100 ? 50.943 -18.174 -22.655 1.00 87.00 100 PHE A CA 1
ATOM 785 C C . PHE A 1 100 ? 51.545 -17.699 -23.976 1.00 87.00 100 PHE A C 1
ATOM 787 O O . PHE A 1 100 ? 52.749 -17.449 -24.074 1.00 87.00 100 PHE A O 1
ATOM 794 N N . HIS A 1 101 ? 50.690 -17.552 -24.981 1.00 87.06 101 HIS A N 1
ATOM 795 C CA . HIS A 1 101 ? 51.059 -17.040 -26.290 1.00 87.06 101 HIS A CA 1
ATOM 796 C C . HIS A 1 101 ? 49.946 -16.158 -26.857 1.00 87.06 101 HIS A C 1
ATOM 798 O O . HIS A 1 101 ? 48.776 -16.328 -26.510 1.00 87.06 101 HIS A O 1
ATOM 804 N N . THR A 1 102 ? 50.327 -15.254 -27.757 1.00 88.69 102 THR A N 1
ATOM 805 C CA . THR A 1 102 ? 49.407 -14.368 -28.471 1.00 88.69 102 THR A CA 1
ATOM 806 C C . THR A 1 102 ? 49.491 -14.664 -29.962 1.00 88.69 102 THR A C 1
ATOM 808 O O . THR A 1 102 ? 50.565 -14.536 -30.550 1.00 88.69 102 THR A O 1
ATOM 811 N N . LEU A 1 103 ? 48.374 -15.061 -30.567 1.00 90.75 103 LEU A N 1
ATOM 812 C CA . LEU A 1 103 ? 48.220 -15.179 -32.015 1.00 90.75 103 LEU A CA 1
ATOM 813 C C . LEU A 1 103 ? 47.653 -13.872 -32.565 1.00 90.75 103 LEU A C 1
ATOM 815 O O . LEU A 1 103 ? 46.684 -13.347 -32.023 1.00 90.75 103 LEU A O 1
ATOM 819 N N . THR A 1 104 ? 48.237 -13.367 -33.647 1.00 90.25 104 THR A N 1
ATOM 820 C CA . THR A 1 104 ? 47.687 -12.235 -34.399 1.00 90.25 104 THR A CA 1
ATOM 821 C C . THR A 1 104 ? 47.061 -12.781 -35.672 1.00 90.25 104 THR A C 1
ATOM 823 O O . THR A 1 104 ? 47.772 -13.279 -36.545 1.00 90.25 104 THR A O 1
ATOM 826 N N . LEU A 1 105 ? 45.736 -12.720 -35.758 1.00 91.00 105 LEU A N 1
ATOM 827 C CA . LEU A 1 105 ? 44.984 -13.058 -36.956 1.00 91.00 105 LEU A CA 1
ATOM 828 C C . LEU A 1 105 ? 44.896 -11.820 -37.852 1.00 91.00 105 LEU A C 1
ATOM 830 O O . LEU A 1 105 ? 44.575 -10.722 -37.392 1.00 91.00 105 LEU A O 1
ATOM 834 N N . GLU A 1 106 ? 45.197 -12.014 -39.130 1.00 87.19 106 GLU A N 1
ATOM 835 C CA . GLU A 1 106 ? 45.241 -10.970 -40.154 1.00 87.19 106 GLU A CA 1
ATOM 836 C C . GLU A 1 106 ? 44.399 -11.404 -41.358 1.00 87.19 106 GLU A C 1
ATOM 838 O O . GLU A 1 106 ? 44.205 -12.602 -41.592 1.00 87.19 106 GLU A O 1
ATOM 843 N N . CYS A 1 107 ? 43.947 -10.440 -42.162 1.00 85.06 107 CYS A N 1
ATOM 844 C CA . CYS A 1 107 ? 43.244 -10.733 -43.406 1.00 85.06 107 CYS A CA 1
ATOM 845 C C . CYS A 1 107 ? 44.100 -11.594 -44.352 1.00 85.06 107 CYS A C 1
ATOM 847 O O . CYS A 1 107 ? 45.323 -11.472 -44.432 1.00 85.06 107 CYS A O 1
ATOM 849 N N . ASN A 1 108 ? 43.431 -12.456 -45.108 1.00 85.12 108 ASN A N 1
ATOM 850 C CA . ASN A 1 108 ? 43.968 -13.408 -46.075 1.00 85.12 108 ASN A CA 1
ATOM 851 C C . ASN A 1 108 ? 44.894 -14.492 -45.496 1.00 85.12 108 ASN A C 1
ATOM 853 O O . ASN A 1 108 ? 45.473 -15.265 -46.265 1.00 85.12 108 ASN A O 1
ATOM 857 N N . LYS A 1 109 ? 45.014 -14.607 -44.166 1.00 89.00 109 LYS A N 1
ATOM 858 C CA . LYS A 1 109 ? 45.726 -15.712 -43.510 1.00 89.00 109 LYS A CA 1
ATOM 859 C C . LYS A 1 109 ? 44.734 -16.731 -42.937 1.00 89.00 109 LYS A C 1
ATOM 861 O O . LYS A 1 109 ? 43.854 -16.342 -42.174 1.00 89.00 109 LYS A O 1
ATOM 866 N N . PRO A 1 110 ? 44.857 -18.025 -43.284 1.00 92.50 110 PRO A N 1
ATOM 867 C CA . PRO A 1 110 ? 43.990 -19.053 -42.729 1.00 92.50 110 PRO A CA 1
ATOM 868 C C . PRO A 1 110 ? 44.296 -19.294 -41.250 1.00 92.50 110 PRO A C 1
ATOM 870 O O . PRO A 1 110 ? 45.458 -19.308 -40.842 1.00 92.50 110 PRO A O 1
ATOM 873 N N . PHE A 1 111 ? 43.255 -19.570 -40.476 1.00 94.19 111 PHE A N 1
ATOM 874 C CA . PHE A 1 111 ? 43.373 -20.158 -39.146 1.00 94.19 111 PHE A CA 1
ATOM 875 C C . PHE A 1 111 ? 42.258 -21.182 -38.922 1.00 94.19 111 PHE A C 1
ATOM 877 O O . PHE A 1 111 ? 41.220 -21.142 -39.581 1.00 94.19 111 PHE A O 1
ATOM 884 N N . GLU A 1 112 ? 42.473 -22.111 -38.002 1.00 94.12 112 GLU A N 1
ATOM 885 C CA . GLU A 1 112 ? 41.501 -23.133 -37.624 1.00 94.12 112 GLU A CA 1
ATOM 886 C C . GLU A 1 112 ? 40.810 -22.724 -36.321 1.00 94.12 112 GLU A C 1
ATOM 888 O O . GLU A 1 112 ? 41.472 -22.400 -35.331 1.00 94.12 112 GLU A O 1
ATOM 893 N N . LEU A 1 113 ? 39.478 -22.751 -36.316 1.00 94.12 113 LEU A N 1
ATOM 894 C CA . LEU A 1 113 ? 38.650 -22.535 -35.135 1.00 94.12 113 LEU A CA 1
ATOM 895 C C . LEU A 1 113 ? 37.936 -23.830 -34.767 1.00 94.12 113 LEU A C 1
ATOM 897 O O . LEU A 1 113 ? 37.206 -24.406 -35.573 1.00 94.12 113 LEU A O 1
ATOM 901 N N . HIS A 1 114 ? 38.094 -24.248 -33.518 1.00 92.88 114 HIS A N 1
ATOM 902 C CA . HIS A 1 114 ? 37.468 -25.441 -32.977 1.00 92.88 114 HIS A CA 1
ATOM 903 C C . HIS A 1 114 ? 36.661 -25.090 -31.724 1.00 92.88 114 HIS A C 1
ATOM 905 O O . HIS A 1 114 ? 37.168 -24.532 -30.745 1.00 92.88 114 HIS A O 1
ATOM 911 N N . LYS A 1 115 ? 35.371 -25.440 -31.762 1.00 90.88 115 LYS A N 1
ATOM 912 C CA . LYS A 1 115 ? 34.421 -25.262 -30.662 1.00 90.88 115 LYS A CA 1
ATOM 913 C C . LYS A 1 115 ? 33.875 -26.602 -30.192 1.00 90.88 115 LYS A C 1
ATOM 915 O O . LYS A 1 115 ? 33.575 -27.489 -30.987 1.00 90.88 115 LYS A O 1
ATOM 920 N N . LYS A 1 116 ? 33.664 -26.712 -28.878 1.00 84.81 116 LYS A N 1
ATOM 921 C CA . LYS A 1 116 ? 32.994 -27.875 -28.269 1.00 84.81 116 LYS A CA 1
ATOM 922 C C . LYS A 1 116 ? 31.512 -27.960 -28.629 1.00 84.81 116 LYS A C 1
ATOM 924 O O . LYS A 1 116 ? 30.969 -29.054 -28.676 1.00 84.81 116 LYS A O 1
ATOM 929 N N . VAL A 1 117 ? 30.866 -26.809 -28.824 1.00 84.75 117 VAL A N 1
ATOM 930 C CA . VAL A 1 117 ? 29.452 -26.700 -29.197 1.00 84.75 117 VAL A CA 1
ATOM 931 C C . VAL A 1 117 ? 29.294 -25.532 -30.163 1.00 84.75 117 VAL A C 1
ATOM 933 O O . VAL A 1 117 ? 29.572 -24.385 -29.802 1.00 84.75 117 VAL A O 1
ATOM 936 N N . TRP A 1 118 ? 28.817 -25.815 -31.371 1.00 83.12 118 TRP A N 1
ATOM 937 C CA . TRP A 1 118 ? 28.414 -24.798 -32.341 1.00 83.12 118 TRP A CA 1
ATOM 938 C C . TRP A 1 118 ? 26.950 -24.415 -32.127 1.00 83.12 118 TRP A C 1
ATOM 940 O O . TRP A 1 118 ? 26.055 -25.245 -32.269 1.00 83.12 118 TRP A O 1
ATOM 950 N N . LYS A 1 119 ? 26.690 -23.163 -31.753 1.00 79.25 119 LYS A N 1
ATOM 951 C CA . LYS A 1 119 ? 25.321 -22.661 -31.578 1.00 79.25 119 LYS A CA 1
ATOM 952 C C . LYS A 1 119 ? 24.705 -22.272 -32.928 1.00 79.25 119 LYS A C 1
ATOM 954 O O . LYS A 1 119 ? 25.436 -21.897 -33.840 1.00 79.25 119 LYS A O 1
ATOM 959 N N . GLN A 1 120 ? 23.375 -22.337 -33.027 1.00 69.38 120 GLN A N 1
ATOM 960 C CA . GLN A 1 120 ? 22.615 -22.023 -34.247 1.00 69.38 120 GLN A CA 1
ATOM 961 C C . GLN A 1 120 ? 22.968 -20.642 -34.823 1.00 69.38 120 GLN A C 1
ATOM 963 O O . GLN A 1 120 ? 23.310 -20.537 -35.994 1.00 69.38 120 GLN A O 1
ATOM 968 N N . ASP A 1 121 ? 22.969 -19.617 -33.972 1.00 67.00 121 ASP A N 1
ATOM 969 C CA . ASP A 1 121 ? 23.281 -18.226 -34.314 1.00 67.00 121 ASP A CA 1
ATOM 970 C C . ASP A 1 121 ? 24.696 -18.058 -34.888 1.00 67.00 121 ASP A C 1
ATOM 972 O O . ASP A 1 121 ? 24.908 -17.298 -35.826 1.00 67.00 121 ASP A O 1
ATOM 976 N N . VAL A 1 122 ? 25.671 -18.801 -34.359 1.00 76.38 122 VAL A N 1
ATOM 977 C CA . VAL A 1 122 ? 27.060 -18.766 -34.841 1.00 76.38 122 VAL A CA 1
ATOM 978 C C . VAL A 1 122 ? 27.204 -19.456 -36.199 1.00 76.38 122 VAL A C 1
ATOM 980 O O . VAL A 1 122 ? 27.942 -18.973 -37.057 1.00 76.38 122 VAL A O 1
ATOM 983 N N . VAL A 1 123 ? 26.523 -20.589 -36.393 1.00 80.44 123 VAL A N 1
ATOM 984 C CA . VAL A 1 123 ? 26.544 -21.337 -37.661 1.00 80.44 123 VAL A CA 1
ATOM 985 C C . VAL A 1 123 ? 25.910 -20.510 -38.776 1.00 80.44 123 VAL A C 1
ATOM 987 O O . VAL A 1 123 ? 26.515 -20.377 -39.838 1.00 80.44 123 VAL A O 1
ATOM 990 N N . GLU A 1 124 ? 24.743 -19.919 -38.512 1.00 73.44 124 GLU A N 1
ATOM 991 C CA . GLU A 1 124 ? 24.045 -19.026 -39.442 1.00 73.44 124 GLU A CA 1
ATOM 992 C C . GLU A 1 124 ? 24.920 -17.823 -39.799 1.00 73.44 124 GLU A C 1
ATOM 994 O O . GLU A 1 124 ? 25.174 -17.589 -40.977 1.00 73.44 124 GLU A O 1
ATOM 999 N N . ALA A 1 125 ? 25.497 -17.139 -38.805 1.00 69.00 125 ALA A N 1
ATOM 1000 C CA . ALA A 1 125 ? 26.347 -15.978 -39.051 1.00 69.00 125 ALA A CA 1
ATOM 1001 C C . ALA A 1 125 ? 27.558 -16.315 -39.946 1.00 69.00 125 ALA A C 1
ATOM 1003 O O . ALA A 1 125 ? 27.860 -15.572 -40.882 1.00 69.00 125 ALA A O 1
ATOM 1004 N N . LEU A 1 126 ? 28.250 -17.437 -39.688 1.00 78.44 126 LEU A N 1
ATOM 1005 C CA . LEU A 1 126 ? 29.390 -17.891 -40.501 1.00 78.44 126 LEU A CA 1
ATOM 1006 C C . LEU A 1 126 ? 28.984 -18.216 -41.945 1.00 78.44 126 LEU A C 1
ATOM 1008 O O . LEU A 1 126 ? 29.709 -17.852 -42.870 1.00 78.44 126 LEU A O 1
ATOM 1012 N N . GLN A 1 127 ? 27.838 -18.873 -42.139 1.00 76.06 127 GLN A N 1
ATOM 1013 C CA . GLN A 1 127 ? 27.303 -19.199 -43.465 1.00 76.06 127 GLN A CA 1
ATOM 1014 C C . GLN A 1 127 ? 26.843 -17.946 -44.227 1.00 76.06 127 GLN A C 1
ATOM 1016 O O . GLN A 1 127 ? 27.087 -17.828 -45.425 1.00 76.06 127 GLN A O 1
ATOM 1021 N N . GLU A 1 128 ? 26.227 -16.982 -43.542 1.00 65.50 128 GLU A N 1
ATOM 1022 C CA . GLU A 1 128 ? 25.803 -15.704 -44.123 1.00 65.50 128 GLU A CA 1
ATOM 1023 C C . GLU A 1 128 ? 26.996 -14.869 -44.599 1.00 65.50 128 GLU A C 1
ATOM 1025 O O . GLU A 1 128 ? 26.989 -14.354 -45.720 1.00 65.50 128 GLU A O 1
ATOM 1030 N N . ARG A 1 129 ? 28.061 -14.774 -43.789 1.00 69.00 129 ARG A N 1
ATOM 1031 C CA . ARG A 1 129 ? 29.277 -14.042 -44.182 1.00 69.00 129 ARG A CA 1
ATOM 1032 C C . ARG A 1 129 ? 30.091 -14.732 -45.266 1.00 69.00 129 ARG A C 1
ATOM 1034 O O . ARG A 1 129 ? 30.762 -14.041 -46.032 1.00 69.00 129 ARG A O 1
ATOM 1041 N N . GLU A 1 130 ? 30.016 -16.055 -45.377 1.00 72.56 130 GLU A N 1
ATOM 1042 C CA . GLU A 1 130 ? 30.609 -16.776 -46.506 1.00 72.56 130 GLU A CA 1
ATOM 1043 C C . GLU A 1 130 ? 29.980 -16.373 -47.851 1.00 72.56 130 GLU A C 1
ATOM 1045 O O . GLU A 1 130 ? 30.669 -16.310 -48.868 1.00 72.56 130 GLU A O 1
ATOM 1050 N N . ASN A 1 131 ? 28.693 -16.016 -47.851 1.00 61.88 131 ASN A N 1
ATOM 1051 C CA . ASN A 1 131 ? 27.970 -15.588 -49.049 1.00 61.88 131 ASN A CA 1
ATOM 1052 C C . ASN A 1 131 ? 28.175 -14.098 -49.411 1.00 61.88 131 ASN A C 1
ATOM 1054 O O . ASN A 1 131 ? 27.537 -13.619 -50.346 1.00 61.88 131 ASN A O 1
ATOM 1058 N N . HIS A 1 132 ? 29.049 -13.358 -48.707 1.00 56.75 132 HIS A N 1
ATOM 1059 C CA . HIS A 1 132 ? 29.294 -11.913 -48.892 1.00 56.75 132 HIS A CA 1
ATOM 1060 C C . HIS A 1 132 ? 28.034 -11.019 -48.823 1.00 56.75 132 HIS A C 1
ATOM 1062 O O . HIS A 1 132 ? 28.030 -9.904 -49.348 1.00 56.75 132 HIS A O 1
ATOM 1068 N N . GLU A 1 133 ? 26.956 -11.455 -48.162 1.00 55.69 133 GLU A N 1
ATOM 1069 C CA . GLU A 1 133 ? 25.768 -10.611 -47.996 1.00 55.69 133 GLU A CA 1
ATOM 1070 C C . GLU A 1 133 ? 25.996 -9.578 -46.878 1.00 55.69 133 GLU A C 1
ATOM 1072 O O . GLU A 1 133 ? 26.184 -9.913 -45.706 1.00 55.69 133 GLU A O 1
ATOM 1077 N N . VAL A 1 134 ? 25.991 -8.291 -47.238 1.00 57.84 134 VAL A N 1
ATOM 1078 C CA . VAL A 1 134 ? 26.045 -7.182 -46.275 1.00 57.84 134 VAL A CA 1
ATOM 1079 C C . VAL A 1 134 ? 24.618 -6.868 -45.828 1.00 57.84 134 VAL A C 1
ATOM 1081 O O . VAL A 1 134 ? 23.805 -6.427 -46.633 1.00 57.84 134 VAL A O 1
ATOM 1084 N N . CYS A 1 135 ? 24.316 -7.083 -44.543 1.00 61.94 135 CYS A N 1
ATOM 1085 C CA . CYS A 1 135 ? 22.971 -6.927 -43.970 1.00 61.94 135 CYS A CA 1
ATOM 1086 C C . CYS A 1 135 ? 21.904 -7.796 -44.693 1.00 61.94 135 CYS A C 1
ATOM 1088 O O . CYS A 1 135 ? 20.992 -7.255 -45.318 1.00 61.94 135 CYS A O 1
ATOM 1090 N N . PRO A 1 136 ? 21.982 -9.140 -44.604 1.00 60.31 136 PRO A N 1
ATOM 1091 C CA . PRO A 1 136 ? 21.070 -10.056 -45.314 1.00 60.31 136 PRO A CA 1
ATOM 1092 C C . PRO A 1 136 ? 19.590 -9.852 -44.935 1.00 60.31 136 PRO A C 1
ATOM 1094 O O . PRO A 1 136 ? 18.683 -10.096 -45.727 1.00 60.31 136 PRO A O 1
ATOM 1097 N N . ASP A 1 137 ? 19.359 -9.330 -43.730 1.00 67.62 137 ASP A N 1
ATOM 1098 C CA . ASP A 1 137 ? 18.062 -9.029 -43.121 1.00 67.62 137 ASP A CA 1
ATOM 1099 C C . ASP A 1 137 ? 17.562 -7.588 -43.400 1.00 67.62 137 ASP A C 1
ATOM 1101 O O . ASP A 1 137 ? 16.717 -7.070 -42.661 1.00 67.62 137 ASP A O 1
ATOM 1105 N N . ALA A 1 138 ? 18.117 -6.895 -44.404 1.00 72.69 138 ALA A N 1
ATOM 1106 C CA . ALA A 1 138 ? 17.797 -5.498 -44.702 1.00 72.69 138 ALA A CA 1
ATOM 1107 C C . ALA A 1 138 ? 16.307 -5.293 -45.035 1.00 72.69 138 ALA A C 1
ATOM 1109 O O . ALA A 1 138 ? 15.790 -5.783 -46.039 1.00 72.69 138 ALA A O 1
ATOM 1110 N N . GLU A 1 139 ? 15.611 -4.506 -44.212 1.00 79.12 139 GLU A N 1
ATOM 1111 C CA . GLU A 1 139 ? 14.196 -4.169 -44.407 1.00 79.12 139 GLU A CA 1
ATOM 1112 C C . GLU A 1 139 ? 14.016 -2.808 -45.090 1.00 79.12 139 GLU A C 1
ATOM 1114 O O . GLU A 1 139 ? 13.023 -2.598 -45.794 1.00 79.12 139 GLU A O 1
ATOM 1119 N N . LEU A 1 140 ? 14.976 -1.896 -44.906 1.00 86.25 140 LEU A N 1
ATOM 1120 C CA . LEU A 1 140 ? 14.964 -0.543 -45.454 1.00 86.25 140 LEU A CA 1
ATOM 1121 C C . LEU A 1 140 ? 16.324 -0.209 -46.079 1.00 86.25 140 LEU A C 1
ATOM 1123 O O . LEU A 1 140 ? 17.364 -0.373 -45.446 1.00 86.25 140 LEU A O 1
ATOM 1127 N N . ALA A 1 141 ? 16.303 0.313 -47.303 1.00 89.19 141 ALA A N 1
ATOM 1128 C CA . ALA A 1 141 ? 17.470 0.913 -47.942 1.00 89.19 141 ALA A CA 1
ATOM 1129 C C . ALA A 1 141 ? 17.317 2.435 -47.954 1.00 89.19 141 ALA A C 1
ATOM 1131 O O . ALA A 1 141 ? 16.246 2.943 -48.289 1.00 89.19 141 ALA A O 1
ATOM 1132 N N . VAL A 1 142 ? 18.373 3.165 -47.610 1.00 89.44 142 VAL A N 1
ATOM 1133 C CA . VAL A 1 142 ? 18.365 4.632 -47.582 1.00 89.44 142 VAL A CA 1
ATOM 1134 C C . VAL A 1 142 ? 19.484 5.162 -48.464 1.00 89.44 142 VAL A C 1
ATOM 1136 O O . VAL A 1 142 ? 20.638 4.791 -48.293 1.00 89.44 142 VAL A O 1
ATOM 1139 N N . THR A 1 143 ? 19.155 6.051 -49.395 1.00 91.25 143 THR A N 1
ATOM 1140 C CA . THR A 1 143 ? 20.128 6.842 -50.154 1.00 91.25 143 THR A CA 1
ATOM 1141 C C . THR A 1 143 ? 20.033 8.289 -49.700 1.00 91.25 143 THR A C 1
ATOM 1143 O O . THR A 1 143 ? 19.034 8.962 -49.960 1.00 91.25 143 THR A O 1
ATOM 1146 N N . LEU A 1 144 ? 21.065 8.750 -49.003 1.00 88.94 144 LEU A N 1
ATOM 1147 C CA . LEU A 1 144 ? 21.127 10.064 -48.382 1.00 88.94 144 LEU A CA 1
ATOM 1148 C C . LEU A 1 144 ? 22.072 10.964 -49.177 1.00 88.94 144 LEU A C 1
ATOM 1150 O O . LEU A 1 144 ? 23.263 10.686 -49.280 1.00 88.94 144 LEU A O 1
ATOM 1154 N N . PHE A 1 145 ? 21.536 12.035 -49.752 1.00 87.44 145 PHE A N 1
ATOM 1155 C CA . PHE A 1 145 ? 22.306 13.035 -50.486 1.00 87.44 145 PHE A CA 1
ATOM 1156 C C . PHE A 1 145 ? 22.623 14.226 -49.587 1.00 87.44 145 PHE A C 1
ATOM 1158 O O . PHE A 1 145 ? 21.706 14.926 -49.148 1.00 87.44 145 PHE A O 1
ATOM 1165 N N . GLN A 1 146 ? 23.916 14.480 -49.392 1.00 82.44 146 GLN A N 1
ATOM 1166 C CA . GLN A 1 146 ? 24.451 15.667 -48.726 1.00 82.44 146 GLN A CA 1
ATOM 1167 C C . GLN A 1 146 ? 24.997 16.667 -49.768 1.00 82.44 146 GLN A C 1
ATOM 1169 O O . GLN A 1 146 ? 24.796 16.502 -50.980 1.00 82.44 146 GLN A O 1
ATOM 1174 N N . GLN A 1 147 ? 25.640 17.753 -49.317 1.00 75.12 147 GLN A N 1
ATOM 1175 C CA . GLN A 1 147 ? 26.148 18.799 -50.216 1.00 75.12 147 GLN A CA 1
ATOM 1176 C C . GLN A 1 147 ? 27.151 18.243 -51.239 1.00 75.12 147 GLN A C 1
ATOM 1178 O O . GLN A 1 147 ? 26.921 18.422 -52.440 1.00 75.12 147 GLN A O 1
ATOM 1183 N N . ASP A 1 148 ? 28.145 17.472 -50.785 1.00 80.06 148 ASP A N 1
ATOM 1184 C CA . ASP A 1 148 ? 29.292 17.066 -51.613 1.00 80.06 148 ASP A CA 1
ATOM 1185 C C . ASP A 1 148 ? 29.369 15.560 -51.910 1.00 80.06 148 ASP A C 1
ATOM 1187 O O . ASP A 1 148 ? 30.154 15.130 -52.758 1.00 80.06 148 ASP A O 1
ATOM 1191 N N . HIS A 1 149 ? 28.530 14.739 -51.279 1.00 85.06 149 HIS A N 1
ATOM 1192 C CA . HIS A 1 149 ? 28.546 13.286 -51.454 1.00 85.06 149 HIS A CA 1
ATOM 1193 C C . HIS A 1 149 ? 27.170 12.648 -51.220 1.00 85.06 149 HIS A C 1
ATOM 1195 O O . HIS A 1 149 ? 26.224 13.295 -50.764 1.00 85.06 149 HIS A O 1
ATOM 1201 N N . ALA A 1 150 ? 27.052 11.369 -51.569 1.00 87.06 150 ALA A N 1
ATOM 1202 C CA . ALA A 1 150 ? 25.884 10.539 -51.312 1.00 87.06 150 ALA A CA 1
ATOM 1203 C C . ALA A 1 150 ? 26.287 9.267 -50.563 1.00 87.06 150 ALA A C 1
ATOM 1205 O O . ALA A 1 150 ? 27.301 8.647 -50.879 1.00 87.06 150 ALA A O 1
ATOM 1206 N N . GLU A 1 151 ? 25.473 8.865 -49.596 1.00 89.25 151 GLU A N 1
ATOM 1207 C CA . GLU A 1 151 ? 25.682 7.671 -48.780 1.00 89.25 151 GLU A CA 1
ATOM 1208 C C . GLU A 1 151 ? 24.531 6.694 -48.989 1.00 89.25 151 GLU A C 1
ATOM 1210 O O . GLU A 1 151 ? 23.361 7.085 -49.050 1.00 89.25 151 GLU A O 1
ATOM 1215 N N . ILE A 1 152 ? 24.863 5.412 -49.099 1.00 88.62 152 ILE A N 1
ATOM 1216 C CA . ILE A 1 152 ? 23.892 4.331 -49.242 1.00 88.62 152 ILE A CA 1
ATOM 1217 C C . ILE A 1 152 ? 23.958 3.469 -47.989 1.00 88.62 152 ILE A C 1
ATOM 1219 O O . ILE A 1 152 ? 25.018 2.954 -47.632 1.00 88.62 152 ILE A O 1
ATOM 1223 N N . TYR A 1 153 ? 22.810 3.299 -47.342 1.00 87.88 153 TYR A N 1
ATOM 1224 C CA . TYR A 1 153 ? 22.652 2.526 -46.121 1.00 87.88 153 TYR A CA 1
ATOM 1225 C C . TYR A 1 153 ? 21.688 1.360 -46.321 1.00 87.88 153 TYR A C 1
ATOM 1227 O O . TYR A 1 153 ? 20.635 1.514 -46.944 1.00 87.88 153 TYR A O 1
ATOM 1235 N N . LEU A 1 154 ? 22.017 0.222 -45.715 1.00 85.62 154 LEU A N 1
ATOM 1236 C CA . LEU A 1 154 ? 21.112 -0.904 -45.511 1.00 85.62 154 LEU A CA 1
ATOM 1237 C C . LEU A 1 154 ? 20.787 -1.026 -44.023 1.00 85.62 154 LEU A C 1
ATOM 1239 O O . LEU A 1 154 ? 21.683 -1.065 -43.177 1.00 85.62 154 LEU A O 1
ATOM 1243 N N . ILE A 1 155 ? 19.496 -1.065 -43.708 1.00 82.19 155 ILE A N 1
ATOM 1244 C CA . ILE A 1 155 ? 18.982 -1.106 -42.342 1.00 82.19 155 ILE A CA 1
ATOM 1245 C C . ILE A 1 155 ? 18.197 -2.398 -42.168 1.00 82.19 155 ILE A C 1
ATOM 1247 O O . ILE A 1 155 ? 17.106 -2.567 -42.720 1.00 82.19 155 ILE A O 1
ATOM 1251 N N . GLY A 1 156 ? 18.771 -3.312 -41.394 1.00 73.62 156 GLY A N 1
ATOM 1252 C CA . GLY A 1 156 ? 18.151 -4.576 -41.013 1.00 73.62 156 GLY A CA 1
ATOM 1253 C C . GLY A 1 156 ? 17.724 -4.596 -39.550 1.00 73.62 156 GLY A C 1
ATOM 1254 O O . GLY A 1 156 ? 17.877 -3.625 -38.811 1.00 73.62 156 GLY A O 1
ATOM 1255 N N . LYS A 1 157 ? 17.230 -5.753 -39.100 1.00 63.47 157 LYS A N 1
ATOM 1256 C CA . LYS A 1 157 ? 16.683 -5.961 -37.743 1.00 63.47 157 LYS A CA 1
ATOM 1257 C C . LYS A 1 157 ? 17.673 -5.711 -36.594 1.00 63.47 157 LYS A C 1
ATOM 1259 O O . LYS A 1 157 ? 17.241 -5.637 -35.444 1.00 63.47 157 LYS A O 1
ATOM 1264 N N . GLY A 1 158 ? 18.974 -5.634 -36.875 1.00 60.81 158 GLY A N 1
ATOM 1265 C CA . GLY A 1 158 ? 20.012 -5.450 -35.858 1.00 60.81 158 GLY A CA 1
ATOM 1266 C C . GLY A 1 158 ? 21.298 -4.780 -36.338 1.00 60.81 158 GLY A C 1
ATOM 1267 O O . GLY A 1 158 ? 22.210 -4.623 -35.539 1.00 60.81 158 GLY A O 1
ATOM 1268 N N . VAL A 1 159 ? 21.409 -4.378 -37.603 1.00 69.06 159 VAL A N 1
ATOM 1269 C CA . VAL A 1 159 ? 22.622 -3.734 -38.130 1.00 69.06 159 VAL A CA 1
ATOM 1270 C C . VAL A 1 159 ? 22.209 -2.614 -39.071 1.00 69.06 159 VAL A C 1
ATOM 1272 O O . VAL A 1 159 ? 21.314 -2.795 -39.899 1.00 69.06 159 VAL A O 1
ATOM 1275 N N . THR A 1 160 ? 22.875 -1.469 -38.946 1.00 75.06 160 THR A N 1
ATOM 1276 C CA . THR A 1 160 ? 22.843 -0.399 -39.940 1.00 75.06 160 THR A CA 1
ATOM 1277 C C . THR A 1 160 ? 24.205 -0.347 -40.617 1.00 75.06 160 THR A C 1
ATOM 1279 O O . THR A 1 160 ? 25.188 0.035 -39.990 1.00 75.06 160 THR A O 1
ATOM 1282 N N . ALA A 1 161 ? 24.275 -0.743 -41.885 1.00 76.12 161 ALA A N 1
ATOM 1283 C CA . ALA A 1 161 ? 25.521 -0.759 -42.645 1.00 76.12 161 ALA A CA 1
ATOM 1284 C C . ALA A 1 161 ? 25.531 0.376 -43.672 1.00 76.12 161 ALA A C 1
ATOM 1286 O O . ALA A 1 161 ? 24.604 0.487 -44.474 1.00 76.12 161 ALA A O 1
ATOM 1287 N N . MET A 1 162 ? 26.583 1.198 -43.667 1.00 79.75 162 MET A N 1
ATOM 1288 C CA . MET A 1 162 ? 26.885 2.105 -44.776 1.00 79.75 162 MET A CA 1
ATOM 1289 C C . MET A 1 162 ? 27.650 1.306 -45.828 1.00 79.75 162 MET A C 1
ATOM 1291 O O . MET A 1 162 ? 28.786 0.905 -45.597 1.00 79.75 162 MET A O 1
ATOM 1295 N N . VAL A 1 163 ? 26.994 1.005 -46.946 1.00 83.31 163 VAL A N 1
ATOM 1296 C CA . VAL A 1 163 ? 27.525 0.085 -47.964 1.00 83.31 163 VAL A CA 1
ATOM 1297 C C . VAL A 1 163 ? 28.337 0.795 -49.039 1.00 83.31 163 VAL A C 1
ATOM 1299 O O . VAL A 1 163 ? 29.176 0.173 -49.683 1.00 83.31 163 VAL A O 1
ATOM 1302 N N . SER A 1 164 ? 28.092 2.089 -49.246 1.00 84.62 164 SER A N 1
ATOM 1303 C CA . SER A 1 164 ? 28.834 2.895 -50.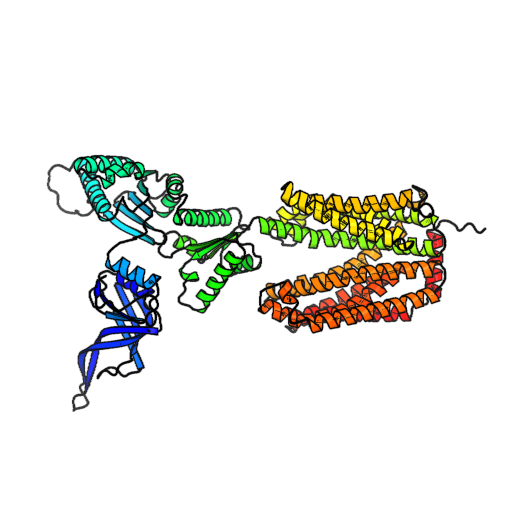212 1.00 84.62 164 SER A CA 1
ATOM 1304 C C . SER A 1 164 ? 28.737 4.383 -49.874 1.00 84.62 164 SER A C 1
ATOM 1306 O O . SER A 1 164 ? 27.688 4.861 -49.428 1.00 84.62 164 SER A O 1
ATOM 1308 N N . LYS A 1 165 ? 29.829 5.110 -50.126 1.00 87.81 165 LYS A N 1
ATOM 1309 C CA . LYS A 1 165 ? 29.913 6.573 -50.085 1.00 87.81 165 LYS A CA 1
ATOM 1310 C C . LYS A 1 165 ? 30.487 7.051 -51.415 1.00 87.81 165 LYS A C 1
ATOM 1312 O O . LYS A 1 165 ? 31.602 6.687 -51.778 1.00 87.81 165 LYS A O 1
ATOM 1317 N N . VAL A 1 166 ? 29.724 7.867 -52.133 1.00 87.25 166 VAL A N 1
ATOM 1318 C CA . VAL A 1 166 ? 30.088 8.392 -53.453 1.00 87.25 166 VAL A CA 1
ATOM 1319 C C . VAL A 1 166 ? 30.298 9.891 -53.335 1.00 87.25 166 VAL A C 1
ATOM 1321 O O . VAL A 1 166 ? 29.361 10.620 -53.019 1.00 87.25 166 VAL A O 1
ATOM 1324 N N . GLU A 1 167 ? 31.518 10.359 -53.579 1.00 85.25 167 GLU A N 1
ATOM 1325 C CA . GLU A 1 167 ? 31.879 11.778 -53.499 1.00 85.25 167 GLU A CA 1
ATOM 1326 C C . GLU A 1 167 ? 31.785 12.450 -54.872 1.00 85.25 167 GLU A C 1
ATOM 1328 O O . GLU A 1 167 ? 32.050 11.839 -55.908 1.00 85.25 167 GLU A O 1
ATOM 1333 N N . THR A 1 168 ? 31.389 13.721 -54.896 1.00 77.12 168 THR A N 1
ATOM 1334 C CA . THR A 1 168 ? 31.324 14.492 -56.140 1.00 77.12 168 THR A CA 1
ATOM 1335 C C . THR A 1 168 ? 32.748 14.824 -56.580 1.00 77.12 168 THR A C 1
ATOM 1337 O O . THR A 1 168 ? 33.505 15.458 -55.848 1.00 77.12 168 THR A O 1
ATOM 1340 N N . SER A 1 169 ? 33.133 14.404 -57.785 1.00 61.34 169 SER A N 1
ATOM 1341 C CA . SER A 1 169 ? 34.473 14.593 -58.352 1.00 61.34 169 SER A CA 1
ATOM 1342 C C . SER A 1 169 ? 34.760 16.063 -58.715 1.00 61.34 169 SER A C 1
ATOM 1344 O O . SER A 1 169 ? 34.788 16.444 -59.885 1.00 61.34 169 SER A O 1
ATOM 1346 N N . SER A 1 170 ? 34.972 16.914 -57.703 1.00 52.28 170 SER A N 1
ATOM 1347 C CA . SER A 1 170 ? 35.274 18.343 -57.887 1.00 52.28 170 SER A CA 1
ATOM 1348 C C . SER A 1 170 ? 36.261 18.967 -56.884 1.00 52.28 170 SER A C 1
ATOM 1350 O O . SER A 1 170 ? 36.314 20.190 -56.797 1.00 52.28 170 SER A O 1
ATOM 1352 N N . SER A 1 171 ? 37.086 18.194 -56.165 1.00 43.03 171 SER A N 1
ATOM 1353 C CA . SER A 1 171 ? 38.011 18.751 -55.150 1.00 43.03 171 SER A CA 1
ATOM 1354 C C . SER A 1 171 ? 39.464 18.245 -55.196 1.00 43.03 171 SER A C 1
ATOM 1356 O O . SER A 1 171 ? 40.164 18.282 -54.189 1.00 43.03 171 SER A O 1
ATOM 1358 N N . SER A 1 172 ? 39.988 17.841 -56.360 1.00 39.53 172 SER A N 1
ATOM 1359 C CA . SER A 1 172 ? 41.424 17.532 -56.496 1.00 39.53 172 SER A CA 1
ATOM 1360 C C . SER A 1 172 ? 42.009 17.980 -57.839 1.00 39.53 172 SER A C 1
ATOM 1362 O O . SER A 1 172 ? 42.324 17.163 -58.706 1.00 39.53 172 SER A O 1
ATOM 1364 N N . THR A 1 173 ? 42.140 19.291 -58.055 1.00 36.97 173 THR A N 1
ATOM 1365 C CA . THR A 1 173 ? 43.077 19.838 -59.059 1.00 36.97 173 THR A CA 1
ATOM 1366 C C . THR A 1 173 ? 43.411 21.304 -58.764 1.00 36.97 173 THR A C 1
ATOM 1368 O O . THR A 1 173 ? 43.044 22.216 -59.501 1.00 36.97 173 THR A O 1
ATOM 1371 N N . GLU A 1 174 ? 44.154 21.558 -57.686 1.00 41.50 174 GLU A N 1
ATOM 1372 C CA . GLU A 1 174 ? 44.993 22.758 -57.643 1.00 41.50 174 GLU A CA 1
ATOM 1373 C C . GLU A 1 174 ? 46.210 22.531 -58.551 1.00 41.50 174 GLU A C 1
ATOM 1375 O O . GLU A 1 174 ? 47.023 21.639 -58.320 1.00 41.50 174 GLU A O 1
ATOM 1380 N N . GLY A 1 175 ? 46.321 23.338 -59.610 1.00 40.69 175 GLY A N 1
ATOM 1381 C CA . GLY A 1 175 ? 47.559 23.486 -60.377 1.00 40.69 175 GLY A CA 1
ATOM 1382 C C . GLY A 1 175 ? 47.561 22.927 -61.802 1.00 40.69 175 GLY A C 1
ATOM 1383 O O . GLY A 1 175 ? 48.337 22.028 -62.106 1.00 40.69 175 GLY A O 1
ATOM 1384 N N . ARG A 1 176 ? 46.791 23.532 -62.719 1.00 36.78 176 ARG A N 1
ATOM 1385 C CA . ARG A 1 176 ? 47.267 23.893 -64.077 1.00 36.78 176 ARG A CA 1
ATOM 1386 C C . ARG A 1 176 ? 46.206 24.688 -64.839 1.00 36.78 176 ARG A C 1
ATOM 1388 O O . ARG A 1 176 ? 45.162 24.170 -65.214 1.00 36.78 176 ARG A O 1
ATOM 1395 N N . LYS A 1 177 ? 46.506 25.962 -65.108 1.00 44.03 177 LYS A N 1
ATOM 1396 C CA . LYS A 1 177 ? 45.771 26.779 -66.079 1.00 44.03 177 LYS A CA 1
ATOM 1397 C C . LYS A 1 177 ? 45.993 26.200 -67.480 1.00 44.03 177 LYS A C 1
ATOM 1399 O O . LYS A 1 177 ? 47.113 26.247 -67.978 1.00 44.03 177 LYS A O 1
ATOM 1404 N N . SER A 1 178 ? 44.936 25.724 -68.133 1.00 35.78 178 SER A N 1
ATOM 1405 C CA . SER A 1 178 ? 44.832 25.792 -69.594 1.00 35.78 178 SER A CA 1
ATOM 1406 C C . SER A 1 178 ? 43.366 25.901 -70.010 1.00 35.78 178 SER A C 1
ATOM 1408 O O . SER A 1 178 ? 42.489 25.251 -69.445 1.00 35.78 178 SER A O 1
ATOM 1410 N N . SER A 1 179 ? 43.115 26.784 -70.965 1.00 45.38 179 SER A N 1
ATOM 1411 C CA . SER A 1 179 ? 41.819 27.134 -71.528 1.00 45.38 179 SER A CA 1
ATOM 1412 C C . SER A 1 179 ? 41.225 25.999 -72.367 1.00 45.38 179 SER A C 1
ATOM 1414 O O . SER A 1 179 ? 41.721 25.720 -73.455 1.00 45.38 179 SER A O 1
ATOM 1416 N N . SER A 1 180 ? 40.128 25.397 -71.907 1.00 42.53 180 SER A N 1
ATOM 1417 C CA . SER A 1 180 ? 39.069 24.838 -72.763 1.00 42.53 180 SER A CA 1
ATOM 1418 C C . SER A 1 180 ? 37.802 24.585 -71.932 1.00 42.53 180 SER A C 1
ATOM 1420 O O . SER A 1 180 ? 37.880 24.306 -70.740 1.00 42.53 180 SER A O 1
ATOM 1422 N N . SER A 1 181 ? 36.646 24.799 -72.565 1.00 44.44 181 SER A N 1
ATOM 1423 C CA . SER A 1 181 ? 35.260 24.691 -72.072 1.00 44.44 181 SER A CA 1
ATOM 1424 C C . SER A 1 181 ? 35.039 23.972 -70.731 1.00 44.44 181 SER A C 1
ATOM 1426 O O . SER A 1 181 ? 35.174 22.751 -70.645 1.00 44.44 181 SER A O 1
ATOM 1428 N N . SER A 1 182 ? 34.578 24.711 -69.717 1.00 45.84 182 SER A N 1
ATOM 1429 C CA . SER A 1 182 ? 34.004 24.131 -68.498 1.00 45.84 182 SER A CA 1
ATOM 1430 C C . SER A 1 182 ? 32.864 23.166 -68.864 1.00 45.84 182 SER A C 1
ATOM 1432 O O . SER A 1 182 ? 32.008 23.535 -69.675 1.00 45.84 182 SER A O 1
ATOM 1434 N N . PRO A 1 183 ? 32.796 21.952 -68.288 1.00 48.53 183 PRO A N 1
ATOM 1435 C CA . PRO A 1 183 ? 31.627 21.102 -68.453 1.00 48.53 183 PRO A CA 1
ATOM 1436 C C . PRO A 1 183 ? 30.405 21.858 -67.925 1.00 48.53 183 PRO A C 1
ATOM 1438 O O . PRO A 1 183 ? 30.461 22.447 -66.845 1.00 48.53 183 PRO A O 1
ATOM 1441 N N . SER A 1 184 ? 29.297 21.860 -68.671 1.00 53.00 184 SER A N 1
ATOM 1442 C CA . SER A 1 184 ? 28.029 22.390 -68.157 1.00 53.00 184 SER A CA 1
ATOM 1443 C C . SER A 1 184 ? 27.716 21.725 -66.808 1.00 53.00 184 SER A C 1
ATOM 1445 O O . SER A 1 184 ? 27.919 20.517 -66.674 1.00 53.00 184 SER A O 1
ATOM 1447 N N . SER A 1 185 ? 27.227 22.466 -65.806 1.00 57.38 185 SER A N 1
ATOM 1448 C CA . SER A 1 185 ? 26.958 21.907 -64.464 1.00 57.38 185 SER A CA 1
ATOM 1449 C C . SER A 1 185 ? 26.016 20.688 -64.498 1.00 57.38 185 SER A C 1
ATOM 1451 O O . SER A 1 185 ? 26.090 19.812 -63.637 1.00 57.38 185 SER A O 1
ATOM 1453 N N . ASN A 1 186 ? 25.193 20.575 -65.548 1.00 60.00 186 ASN A N 1
ATOM 1454 C CA . ASN A 1 186 ? 24.342 19.419 -65.828 1.00 60.00 186 ASN A CA 1
ATOM 1455 C C . ASN A 1 186 ? 25.120 18.151 -66.215 1.00 60.00 186 ASN A C 1
ATOM 1457 O O . ASN A 1 186 ? 24.658 17.047 -65.929 1.00 60.00 186 ASN A O 1
ATOM 1461 N N . THR A 1 187 ? 26.286 18.265 -66.856 1.00 62.88 187 THR A N 1
ATOM 1462 C CA . THR A 1 187 ? 27.122 17.107 -67.206 1.00 62.88 187 THR A CA 1
ATOM 1463 C C . THR A 1 187 ? 27.723 16.484 -65.947 1.00 62.88 187 THR A C 1
ATOM 1465 O O . THR A 1 187 ? 27.605 15.276 -65.758 1.00 62.88 187 THR A O 1
ATOM 1468 N N . THR A 1 188 ? 28.280 17.299 -65.046 1.00 64.56 188 THR A N 1
ATOM 1469 C CA . THR A 1 188 ? 28.884 16.838 -63.783 1.00 64.56 188 THR A CA 1
ATOM 1470 C C . THR A 1 188 ? 27.845 16.206 -62.852 1.00 64.56 188 THR A C 1
ATOM 1472 O O . THR A 1 188 ? 28.069 15.115 -62.333 1.00 64.56 188 THR A O 1
ATOM 1475 N N . LYS A 1 189 ? 26.651 16.808 -62.730 1.00 70.88 189 LYS A N 1
ATOM 1476 C CA . LYS A 1 189 ? 25.526 16.224 -61.973 1.00 70.88 189 LYS A CA 1
ATOM 1477 C C . LYS A 1 189 ? 25.076 14.863 -62.521 1.00 70.88 189 LYS A C 1
ATOM 1479 O O . LYS A 1 189 ? 24.803 13.945 -61.753 1.00 70.88 189 LYS A O 1
ATOM 1484 N N . ASN A 1 190 ? 25.027 14.702 -63.846 1.00 76.00 190 ASN A N 1
ATOM 1485 C CA . ASN A 1 190 ? 24.654 13.429 -64.476 1.00 76.00 190 ASN A CA 1
ATOM 1486 C C . ASN A 1 190 ? 25.714 12.330 -64.294 1.00 76.00 190 ASN A C 1
ATOM 1488 O O . ASN A 1 190 ? 25.357 11.151 -64.237 1.00 76.00 190 ASN A O 1
ATOM 1492 N N . VAL A 1 191 ? 27.000 12.692 -64.215 1.00 82.12 191 VAL A N 1
ATOM 1493 C CA . VAL A 1 191 ? 28.082 11.746 -63.892 1.00 82.12 191 VAL A CA 1
ATOM 1494 C C . VAL A 1 191 ? 27.932 11.260 -62.453 1.00 82.12 191 VAL A C 1
ATOM 1496 O O . VAL A 1 191 ? 27.859 10.052 -62.240 1.00 82.12 191 VAL A O 1
ATOM 1499 N N . PHE A 1 192 ? 27.737 12.182 -61.510 1.00 85.75 192 PHE A N 1
ATOM 1500 C CA . PHE A 1 192 ? 27.509 11.858 -60.103 1.00 85.75 192 PHE A CA 1
ATOM 1501 C C . PHE A 1 192 ? 26.282 10.950 -59.900 1.00 85.75 192 PHE A C 1
ATOM 1503 O O . PHE A 1 192 ? 26.389 9.873 -59.322 1.00 85.75 192 PHE A O 1
ATOM 1510 N N . PHE A 1 193 ? 25.120 11.284 -60.475 1.00 89.19 193 PHE A N 1
ATOM 1511 C CA . PHE A 1 193 ? 23.938 10.409 -60.398 1.00 89.19 193 PHE A CA 1
ATOM 1512 C C . PHE A 1 193 ? 24.136 9.052 -61.077 1.00 89.19 193 PHE A C 1
ATOM 1514 O O . PHE A 1 193 ? 23.533 8.057 -60.670 1.00 89.19 193 PHE A O 1
ATOM 1521 N N . ARG A 1 194 ? 24.974 8.966 -62.115 1.00 87.31 194 ARG A N 1
ATOM 1522 C CA . ARG A 1 194 ? 25.311 7.680 -62.729 1.00 87.31 194 ARG A CA 1
ATOM 1523 C C . ARG A 1 194 ? 26.137 6.809 -61.787 1.00 87.31 194 ARG A C 1
ATOM 1525 O O . ARG A 1 194 ? 25.869 5.610 -61.768 1.00 87.31 194 ARG A O 1
ATOM 1532 N N . GLU A 1 195 ? 27.091 7.391 -61.071 1.00 86.94 195 GLU A N 1
ATOM 1533 C CA . GLU A 1 195 ? 27.930 6.699 -60.087 1.00 86.94 195 GLU A CA 1
ATOM 1534 C C . GLU A 1 195 ? 27.090 6.228 -58.898 1.00 86.94 195 GLU A C 1
ATOM 1536 O O . GLU A 1 195 ? 27.076 5.036 -58.606 1.00 86.94 195 GLU A O 1
ATOM 1541 N N . VAL A 1 196 ? 26.256 7.106 -58.327 1.00 89.94 196 VAL A N 1
ATOM 1542 C CA . VAL A 1 196 ? 25.335 6.733 -57.239 1.00 89.94 196 VAL A CA 1
ATOM 1543 C C . VAL A 1 196 ? 24.357 5.637 -57.676 1.00 89.94 196 VAL A C 1
ATOM 1545 O O . VAL A 1 196 ? 24.105 4.702 -56.926 1.00 89.94 196 VAL A O 1
ATOM 1548 N N . PHE A 1 197 ? 23.824 5.692 -58.904 1.00 90.06 197 PHE A N 1
ATOM 1549 C CA . PHE A 1 197 ? 22.947 4.634 -59.421 1.00 90.06 197 PHE A CA 1
ATOM 1550 C C . PHE A 1 197 ? 23.677 3.293 -59.604 1.00 90.06 197 PHE A C 1
ATOM 1552 O O . PHE A 1 197 ? 23.078 2.244 -59.382 1.00 90.06 197 PHE A O 1
ATOM 1559 N N . ALA A 1 198 ? 24.944 3.308 -60.026 1.00 86.69 198 ALA A N 1
ATOM 1560 C CA . ALA A 1 198 ? 25.728 2.084 -60.187 1.00 86.69 198 ALA A CA 1
ATOM 1561 C C . ALA A 1 198 ? 25.985 1.411 -58.831 1.00 86.69 198 ALA A C 1
ATOM 1563 O O . ALA A 1 198 ? 25.752 0.212 -58.690 1.00 86.69 198 ALA A O 1
ATOM 1564 N N . GLU A 1 199 ? 26.372 2.199 -57.829 1.00 87.94 199 GLU A N 1
ATOM 1565 C CA . GLU A 1 199 ? 26.578 1.731 -56.456 1.00 87.94 199 GLU A CA 1
ATOM 1566 C C . GLU A 1 199 ? 25.264 1.265 -55.810 1.00 87.94 199 GLU A C 1
ATOM 1568 O O . GLU A 1 199 ? 25.220 0.215 -55.174 1.00 87.94 199 GLU A O 1
ATOM 1573 N N . PHE A 1 200 ? 24.156 1.970 -56.055 1.00 89.31 200 PHE A N 1
ATOM 1574 C CA . PHE A 1 200 ? 22.834 1.564 -55.580 1.00 89.31 200 PHE A CA 1
ATOM 1575 C C . PHE A 1 200 ? 22.438 0.178 -56.097 1.00 89.31 200 PHE A C 1
ATOM 1577 O O . PHE A 1 200 ? 22.065 -0.682 -55.310 1.00 89.31 200 PHE A O 1
ATOM 1584 N N . ILE A 1 201 ? 22.562 -0.076 -57.401 1.00 87.38 201 ILE A N 1
ATOM 1585 C CA . ILE A 1 201 ? 22.214 -1.381 -57.987 1.00 87.38 201 ILE A CA 1
ATOM 1586 C C . ILE A 1 201 ? 23.175 -2.491 -57.542 1.00 87.38 201 ILE A C 1
ATOM 1588 O O . ILE A 1 201 ? 22.779 -3.652 -57.478 1.00 87.38 201 ILE A O 1
ATOM 1592 N N . LYS A 1 202 ? 24.429 -2.148 -57.234 1.00 84.50 202 LYS A N 1
ATOM 1593 C CA . LYS A 1 202 ? 25.434 -3.103 -56.760 1.00 84.50 202 LYS A CA 1
ATOM 1594 C C . LYS A 1 202 ? 25.106 -3.652 -55.369 1.00 84.50 202 LYS A C 1
ATOM 1596 O O . LYS A 1 202 ? 25.345 -4.831 -55.133 1.00 84.50 202 LYS A O 1
ATOM 1601 N N . TYR A 1 203 ? 24.575 -2.818 -54.472 1.00 84.06 203 TYR A N 1
ATOM 1602 C CA . TYR A 1 203 ? 24.367 -3.187 -53.065 1.00 84.06 203 TYR A CA 1
ATOM 1603 C C . TYR A 1 203 ? 22.898 -3.337 -52.645 1.00 84.06 203 TYR A C 1
ATOM 1605 O O . TYR A 1 203 ? 22.625 -4.009 -51.654 1.00 84.06 203 TYR A O 1
ATOM 1613 N N . VAL A 1 204 ? 21.944 -2.729 -53.356 1.00 85.44 204 VAL A N 1
ATOM 1614 C CA . VAL A 1 204 ? 20.523 -2.742 -52.978 1.00 85.44 204 VAL A CA 1
ATOM 1615 C C . VAL A 1 204 ? 19.740 -3.725 -53.844 1.00 85.44 204 VAL A C 1
ATOM 1617 O O . VAL A 1 204 ? 19.427 -3.450 -55.004 1.00 85.44 204 VAL A O 1
ATOM 1620 N N . ASP A 1 205 ? 19.349 -4.853 -53.250 1.00 84.56 205 ASP A N 1
ATOM 1621 C CA . ASP A 1 205 ? 18.408 -5.793 -53.863 1.00 84.56 205 ASP A CA 1
ATOM 1622 C C . ASP A 1 205 ? 16.955 -5.407 -53.538 1.00 84.56 205 ASP A C 1
ATOM 1624 O O . ASP A 1 205 ? 16.428 -5.675 -52.454 1.00 84.56 205 ASP A O 1
ATOM 1628 N N . LEU A 1 206 ? 16.285 -4.791 -54.513 1.00 83.25 206 LEU A N 1
ATOM 1629 C CA . LEU A 1 206 ? 14.891 -4.345 -54.404 1.00 83.25 206 LEU A CA 1
ATOM 1630 C C . LEU A 1 206 ? 13.873 -5.487 -54.243 1.00 83.25 206 LEU A C 1
ATOM 1632 O O . LEU A 1 206 ? 12.726 -5.220 -53.887 1.00 83.25 206 LEU A O 1
ATOM 1636 N N . ASN A 1 207 ? 14.259 -6.742 -54.493 1.00 80.19 207 ASN A N 1
ATOM 1637 C CA . ASN A 1 207 ? 13.380 -7.888 -54.259 1.00 80.19 207 ASN A CA 1
ATOM 1638 C C . ASN A 1 207 ? 13.399 -8.344 -52.793 1.00 80.19 207 ASN A C 1
ATOM 1640 O O . ASN A 1 207 ? 12.425 -8.939 -52.331 1.00 80.19 207 ASN A O 1
ATOM 1644 N N . LYS A 1 208 ? 14.489 -8.062 -52.067 1.00 79.06 208 LYS A N 1
ATOM 1645 C CA . LYS A 1 208 ? 14.654 -8.403 -50.645 1.00 79.06 208 LYS A CA 1
ATOM 1646 C C . LYS A 1 208 ? 14.207 -7.264 -49.726 1.00 79.06 208 LYS A C 1
ATOM 1648 O O . LYS A 1 208 ? 13.520 -7.503 -48.734 1.00 79.06 208 LYS A O 1
ATOM 1653 N N . VAL A 1 209 ? 14.560 -6.024 -50.066 1.00 82.75 209 VAL A N 1
ATOM 1654 C CA . VAL A 1 209 ? 14.258 -4.849 -49.237 1.00 82.75 209 VAL A CA 1
ATOM 1655 C C . VAL A 1 209 ? 12.779 -4.456 -49.362 1.00 82.75 209 VAL A C 1
ATOM 1657 O O . VAL A 1 209 ? 12.244 -4.332 -50.464 1.00 82.75 209 VAL A O 1
ATOM 1660 N N . LYS A 1 210 ? 12.100 -4.207 -48.231 1.00 81.62 210 LYS A N 1
ATOM 1661 C CA . LYS A 1 210 ? 10.664 -3.859 -48.214 1.00 81.62 210 LYS A CA 1
ATOM 1662 C C . LYS A 1 210 ? 10.398 -2.452 -48.746 1.00 81.62 210 LYS A C 1
ATOM 1664 O O . LYS A 1 210 ? 9.425 -2.261 -49.469 1.00 81.62 210 LYS A O 1
ATOM 1669 N N . ASN A 1 211 ? 11.234 -1.478 -48.383 1.00 84.88 211 ASN A N 1
ATOM 1670 C CA . ASN A 1 211 ? 11.093 -0.077 -48.790 1.00 84.88 211 ASN A CA 1
ATOM 1671 C C . ASN A 1 211 ? 12.454 0.565 -49.095 1.00 84.88 211 ASN A C 1
ATOM 1673 O O . ASN A 1 211 ? 13.468 0.227 -48.486 1.00 84.88 211 ASN A O 1
ATOM 1677 N N . THR A 1 212 ? 12.477 1.540 -50.001 1.00 88.56 212 THR A N 1
ATOM 1678 C CA . THR A 1 212 ? 13.667 2.343 -50.305 1.00 88.56 212 THR A CA 1
ATOM 1679 C C . THR A 1 212 ? 13.353 3.818 -50.121 1.00 88.56 212 THR A C 1
ATOM 1681 O O . THR A 1 212 ? 12.364 4.315 -50.655 1.00 88.56 212 THR A O 1
ATOM 1684 N N . VAL A 1 213 ? 14.207 4.531 -49.394 1.00 89.50 213 VAL A N 1
ATOM 1685 C CA . VAL A 1 213 ? 14.068 5.965 -49.137 1.00 89.50 213 VAL A CA 1
ATOM 1686 C C . VAL A 1 213 ? 15.200 6.721 -49.814 1.00 89.50 213 VAL A C 1
ATOM 1688 O O . VAL A 1 213 ? 16.370 6.412 -49.613 1.00 89.50 213 VAL A O 1
ATOM 1691 N N . ILE A 1 214 ? 14.849 7.738 -50.596 1.00 90.06 214 ILE A N 1
ATOM 1692 C CA . ILE A 1 214 ? 15.791 8.717 -51.140 1.00 90.06 214 ILE A CA 1
ATOM 1693 C C . ILE A 1 214 ? 15.577 10.022 -50.378 1.00 90.06 214 ILE A C 1
ATOM 1695 O O . ILE A 1 214 ? 14.491 10.603 -50.429 1.00 90.06 214 ILE A O 1
ATOM 1699 N N . ALA A 1 215 ? 16.606 10.482 -49.679 1.00 87.94 215 ALA A N 1
ATOM 1700 C CA . ALA A 1 215 ? 16.540 11.655 -48.822 1.00 87.94 215 ALA A CA 1
ATOM 1701 C C . ALA A 1 215 ? 17.568 12.706 -49.245 1.00 87.94 215 ALA A C 1
ATOM 1703 O O . ALA A 1 215 ? 18.706 12.385 -49.583 1.00 87.94 215 ALA A O 1
ATOM 1704 N N . SER A 1 216 ? 17.153 13.970 -49.226 1.00 84.62 216 SER A N 1
ATOM 1705 C CA . SER A 1 216 ? 18.038 15.125 -49.378 1.00 84.62 216 SER A CA 1
ATOM 1706 C C . SER A 1 216 ? 17.388 16.384 -48.803 1.00 84.62 216 SER A C 1
ATOM 1708 O O . SER A 1 216 ? 16.153 16.474 -48.719 1.00 84.62 216 SER A O 1
ATOM 1710 N N . GLU A 1 217 ? 18.220 17.355 -48.435 1.00 75.12 217 GLU A N 1
ATOM 1711 C CA . GLU A 1 217 ? 17.797 18.709 -48.063 1.00 75.12 217 GLU A CA 1
ATOM 1712 C C . GLU A 1 217 ? 17.337 19.521 -49.287 1.00 75.12 217 GLU A C 1
ATOM 1714 O O . GLU A 1 217 ? 16.473 20.388 -49.166 1.00 75.12 217 GLU A O 1
ATOM 1719 N N . ASP A 1 218 ? 17.859 19.211 -50.479 1.00 75.44 218 ASP A N 1
ATOM 1720 C CA . ASP A 1 218 ? 17.611 19.954 -51.716 1.00 75.44 218 ASP A CA 1
ATOM 1721 C C . ASP A 1 218 ? 16.769 19.152 -52.740 1.00 75.44 218 ASP A C 1
ATOM 1723 O O . ASP A 1 218 ? 16.186 18.100 -52.444 1.00 75.44 218 ASP A O 1
ATOM 1727 N N . SER A 1 219 ? 16.668 19.662 -53.975 1.00 82.62 219 SER A N 1
ATOM 1728 C CA . SER A 1 219 ? 15.938 19.011 -55.072 1.00 82.62 219 SER A CA 1
ATOM 1729 C C . SER A 1 219 ? 16.621 17.750 -55.626 1.00 82.62 219 SER A C 1
ATOM 1731 O O . SER A 1 219 ? 16.022 17.062 -56.462 1.00 82.62 219 SER A O 1
ATOM 1733 N N . LYS A 1 220 ? 17.837 17.391 -55.168 1.00 84.31 220 LYS A N 1
ATOM 1734 C CA . LYS A 1 220 ? 18.597 16.228 -55.667 1.00 84.31 220 LYS A CA 1
ATOM 1735 C C . LYS A 1 220 ? 17.831 14.928 -55.476 1.00 84.31 220 LYS A C 1
ATOM 1737 O O . LYS A 1 220 ? 17.906 14.066 -56.343 1.00 84.31 220 LYS A O 1
ATOM 1742 N N . LYS A 1 221 ? 17.049 14.782 -54.404 1.00 86.06 221 LYS A N 1
ATOM 1743 C CA . LYS A 1 221 ? 16.223 13.585 -54.154 1.00 86.06 221 LYS A CA 1
ATOM 1744 C C . LYS A 1 221 ? 15.185 13.337 -55.262 1.00 86.06 221 LYS A C 1
ATOM 1746 O O . LYS A 1 221 ? 15.051 12.219 -55.762 1.00 86.06 221 LYS A O 1
ATOM 1751 N N . ASP A 1 222 ? 14.502 14.395 -55.702 1.00 86.00 222 ASP A N 1
ATOM 1752 C CA . ASP A 1 222 ? 13.454 14.345 -56.725 1.00 86.00 222 ASP A CA 1
ATOM 1753 C C . ASP A 1 222 ? 14.052 14.231 -58.132 1.00 86.00 222 ASP A C 1
ATOM 1755 O O . ASP A 1 222 ? 13.500 13.571 -59.019 1.00 86.00 222 ASP A O 1
ATOM 1759 N N . GLU A 1 223 ? 15.196 14.878 -58.356 1.00 88.38 223 GLU A N 1
ATOM 1760 C CA . GLU A 1 223 ? 15.982 14.767 -59.586 1.00 88.38 223 GLU A CA 1
ATOM 1761 C C . GLU A 1 223 ? 16.577 13.362 -59.752 1.00 88.38 223 GLU A C 1
ATOM 1763 O O . GLU A 1 223 ? 16.419 12.750 -60.812 1.00 88.38 223 GLU A O 1
ATOM 1768 N N . PHE A 1 224 ? 17.174 12.805 -58.697 1.00 88.94 224 PHE A N 1
ATOM 1769 C CA . PHE A 1 224 ? 17.764 11.471 -58.707 1.00 88.94 224 PHE A CA 1
ATOM 1770 C C . PHE A 1 224 ? 16.706 10.380 -58.869 1.00 88.94 224 PHE A C 1
ATOM 1772 O O . PHE A 1 224 ? 16.897 9.474 -59.677 1.00 88.94 224 PHE A O 1
ATOM 1779 N N . ARG A 1 225 ? 15.546 10.485 -58.202 1.00 90.12 225 ARG A N 1
ATOM 1780 C CA . ARG A 1 225 ? 14.438 9.536 -58.412 1.00 90.12 225 ARG A CA 1
ATOM 1781 C C . ARG A 1 225 ? 13.973 9.521 -59.869 1.00 90.12 225 ARG A C 1
ATOM 1783 O O . ARG A 1 225 ? 13.783 8.451 -60.448 1.00 90.12 225 ARG A O 1
ATOM 1790 N N . ARG A 1 226 ? 13.830 10.695 -60.498 1.00 89.31 226 ARG A N 1
ATOM 1791 C CA . ARG A 1 226 ? 13.486 10.796 -61.930 1.00 89.31 226 ARG A CA 1
ATOM 1792 C C . ARG A 1 226 ? 14.573 10.191 -62.820 1.00 89.31 226 ARG A C 1
ATOM 1794 O O . ARG A 1 226 ? 14.249 9.459 -63.759 1.00 89.31 226 ARG A O 1
ATOM 1801 N N . PHE A 1 227 ? 15.843 10.457 -62.515 1.00 89.69 227 PHE A N 1
ATOM 1802 C CA . PHE A 1 227 ? 16.985 9.876 -63.222 1.00 89.69 227 PHE A CA 1
ATOM 1803 C C . PHE A 1 227 ? 17.001 8.344 -63.119 1.00 89.69 227 PHE A C 1
ATOM 1805 O O . PHE A 1 227 ? 17.083 7.669 -64.145 1.00 89.69 227 PHE A O 1
ATOM 1812 N N . MET A 1 228 ? 16.846 7.802 -61.908 1.00 88.50 228 MET A N 1
ATOM 1813 C CA . MET A 1 228 ? 16.796 6.370 -61.608 1.00 88.50 228 MET A CA 1
ATOM 1814 C C . MET A 1 228 ? 15.702 5.667 -62.422 1.00 88.50 228 MET A C 1
ATOM 1816 O O . MET A 1 228 ? 15.989 4.696 -63.120 1.00 88.50 228 MET A O 1
ATOM 1820 N N . ILE A 1 229 ? 14.474 6.200 -62.416 1.00 88.06 229 ILE A N 1
ATOM 1821 C CA . ILE A 1 229 ? 13.336 5.628 -63.157 1.00 88.06 229 ILE A CA 1
ATOM 1822 C C . ILE A 1 229 ? 13.575 5.678 -64.674 1.00 88.06 229 ILE A C 1
ATOM 1824 O O . ILE A 1 229 ? 13.351 4.692 -65.376 1.00 88.06 229 ILE A O 1
ATOM 1828 N N . SER A 1 230 ? 14.042 6.815 -65.201 1.00 87.88 230 SER A N 1
ATOM 1829 C CA . SER A 1 230 ? 14.326 6.978 -66.636 1.00 87.88 230 SER A CA 1
ATOM 1830 C C . SER A 1 230 ? 15.414 6.010 -67.113 1.00 87.88 230 SER A C 1
ATOM 1832 O O . SER A 1 230 ? 15.307 5.386 -68.172 1.00 87.88 230 SER A O 1
ATOM 1834 N N . LYS A 1 231 ? 16.456 5.842 -66.298 1.00 86.81 231 LYS A N 1
ATOM 1835 C CA . LYS A 1 231 ? 17.602 4.992 -66.596 1.00 86.81 231 LYS A CA 1
ATOM 1836 C C . LYS A 1 231 ? 17.280 3.500 -66.470 1.00 86.81 231 LYS A C 1
ATOM 1838 O O . LYS A 1 231 ? 17.693 2.734 -67.339 1.00 86.81 231 LYS A O 1
ATOM 1843 N N . ALA A 1 232 ? 16.487 3.110 -65.474 1.00 85.81 232 ALA A N 1
ATOM 1844 C CA . ALA A 1 232 ? 15.974 1.749 -65.334 1.00 85.81 232 ALA A CA 1
ATOM 1845 C C . ALA A 1 232 ? 15.128 1.325 -66.546 1.00 85.81 232 ALA A C 1
ATOM 1847 O O . ALA A 1 232 ? 15.370 0.253 -67.099 1.00 85.81 232 ALA A O 1
ATOM 1848 N N . LYS A 1 233 ? 14.241 2.209 -67.033 1.00 86.12 233 LYS A N 1
ATOM 1849 C CA . LYS A 1 233 ? 13.441 1.974 -68.251 1.00 86.12 233 LYS A CA 1
ATOM 1850 C C . LYS A 1 233 ? 14.295 1.773 -69.497 1.00 86.12 233 LYS A C 1
ATOM 1852 O O . LYS A 1 233 ? 14.038 0.881 -70.301 1.00 86.12 233 LYS A O 1
ATOM 1857 N N . ARG A 1 234 ? 15.349 2.581 -69.660 1.00 86.69 234 ARG A N 1
ATOM 1858 C CA . ARG A 1 234 ? 16.294 2.434 -70.783 1.00 86.69 234 ARG A CA 1
ATOM 1859 C C . ARG A 1 234 ? 17.059 1.112 -70.729 1.00 86.69 234 ARG A C 1
ATOM 1861 O O . ARG A 1 234 ? 17.301 0.521 -71.776 1.00 86.69 234 ARG A O 1
ATOM 1868 N N . MET A 1 235 ? 17.419 0.652 -69.532 1.00 85.88 235 MET A N 1
ATOM 1869 C CA . MET A 1 235 ? 18.128 -0.615 -69.321 1.00 85.88 235 MET A CA 1
ATOM 1870 C C . MET A 1 235 ? 17.202 -1.832 -69.160 1.00 85.88 235 MET A C 1
ATOM 1872 O O . MET A 1 235 ? 17.703 -2.936 -68.969 1.00 85.88 235 MET A O 1
ATOM 1876 N N . LYS A 1 236 ? 15.874 -1.657 -69.269 1.00 84.06 236 LYS A N 1
ATOM 1877 C CA . LYS A 1 236 ? 14.853 -2.711 -69.105 1.00 84.06 236 LYS A CA 1
ATOM 1878 C C . LYS A 1 236 ? 14.995 -3.491 -67.787 1.00 84.06 236 LYS A C 1
ATOM 1880 O O . LYS A 1 236 ? 14.875 -4.716 -67.754 1.00 84.06 236 LYS A O 1
ATOM 1885 N N . MET A 1 237 ? 15.277 -2.782 -66.695 1.00 82.75 237 MET A N 1
ATOM 1886 C CA . MET A 1 237 ? 15.484 -3.382 -65.374 1.00 82.75 237 MET A CA 1
ATOM 1887 C C . MET A 1 237 ? 14.148 -3.628 -64.661 1.00 82.75 237 MET A C 1
ATOM 1889 O O . MET A 1 237 ? 13.629 -2.737 -63.987 1.00 82.75 237 MET A O 1
ATOM 1893 N N . ARG A 1 238 ? 13.618 -4.855 -64.764 1.00 81.75 238 ARG A N 1
ATOM 1894 C CA . ARG A 1 238 ? 12.336 -5.242 -64.137 1.00 81.75 238 ARG A CA 1
ATOM 1895 C C . ARG A 1 238 ? 12.302 -5.024 -62.621 1.00 81.75 238 ARG A C 1
ATOM 1897 O O . ARG A 1 238 ? 11.299 -4.545 -62.109 1.00 81.75 238 ARG A O 1
ATOM 1904 N N . SER A 1 239 ? 13.412 -5.277 -61.922 1.00 80.19 239 SER A N 1
ATOM 1905 C CA . SER A 1 239 ? 13.509 -5.124 -60.460 1.00 80.19 239 SER A CA 1
ATOM 1906 C C . SER A 1 239 ? 13.204 -3.706 -59.971 1.00 80.19 239 SER A C 1
ATOM 1908 O O . SER A 1 239 ? 12.600 -3.538 -58.916 1.00 80.19 239 SER A O 1
ATOM 1910 N N . VAL A 1 240 ? 13.588 -2.679 -60.734 1.00 80.88 240 VAL A N 1
ATOM 1911 C CA . VAL A 1 240 ? 13.298 -1.279 -60.395 1.00 80.88 240 VAL A CA 1
ATOM 1912 C C . VAL A 1 240 ? 11.885 -0.904 -60.837 1.00 80.88 240 VAL A C 1
ATOM 1914 O O . VAL A 1 240 ? 11.187 -0.226 -60.092 1.00 80.88 240 VAL A O 1
ATOM 1917 N N . GLU A 1 241 ? 11.453 -1.349 -62.022 1.00 80.12 241 GLU A N 1
ATOM 1918 C CA . GLU A 1 241 ? 10.137 -1.026 -62.595 1.00 80.12 241 GLU A CA 1
ATOM 1919 C C . GLU A 1 241 ? 8.967 -1.580 -61.771 1.00 80.12 241 GLU A C 1
ATOM 1921 O O . GLU A 1 241 ? 7.989 -0.867 -61.544 1.00 80.12 241 GLU A O 1
ATOM 1926 N N . GLU A 1 242 ? 9.084 -2.812 -61.277 1.00 84.12 242 GLU A N 1
ATOM 1927 C CA . GLU A 1 242 ? 8.057 -3.471 -60.460 1.00 84.12 242 GLU A CA 1
ATOM 1928 C C . GLU A 1 242 ? 7.974 -2.881 -59.039 1.00 84.12 242 GLU A C 1
ATOM 1930 O O . GLU A 1 242 ? 6.918 -2.917 -58.409 1.00 84.12 242 GLU A O 1
ATOM 1935 N N . ASN A 1 243 ? 9.058 -2.262 -58.552 1.00 84.44 243 ASN A N 1
ATOM 1936 C CA . ASN A 1 243 ? 9.173 -1.746 -57.184 1.00 84.44 243 ASN A CA 1
ATOM 1937 C C . ASN A 1 243 ? 9.149 -0.206 -57.080 1.00 84.44 243 ASN A C 1
ATOM 1939 O O . ASN A 1 243 ? 9.389 0.330 -55.999 1.00 84.44 243 ASN A O 1
ATOM 1943 N N . ILE A 1 244 ? 8.801 0.536 -58.145 1.00 82.69 244 ILE A N 1
ATOM 1944 C CA . ILE A 1 244 ? 8.763 2.020 -58.136 1.00 82.69 244 ILE A CA 1
ATOM 1945 C C . ILE A 1 244 ? 7.905 2.578 -56.985 1.00 82.69 244 ILE A C 1
ATOM 1947 O O . ILE A 1 244 ? 8.247 3.610 -56.404 1.00 82.69 244 ILE A O 1
ATOM 1951 N N . GLY A 1 245 ? 6.803 1.901 -56.644 1.00 78.50 245 GLY A N 1
ATOM 1952 C CA . GLY A 1 245 ? 5.909 2.300 -55.550 1.00 78.50 245 GLY A CA 1
ATOM 1953 C C . GLY A 1 245 ? 6.536 2.209 -54.152 1.00 78.50 245 GLY A C 1
ATOM 1954 O O . GLY A 1 245 ? 6.067 2.883 -53.242 1.00 78.50 245 GLY A O 1
ATOM 1955 N N . ARG A 1 246 ? 7.611 1.426 -53.991 1.00 83.94 246 ARG A N 1
ATOM 1956 C CA . ARG A 1 246 ? 8.370 1.261 -52.738 1.00 83.94 246 ARG A CA 1
ATOM 1957 C C . ARG A 1 246 ? 9.538 2.245 -52.615 1.00 83.94 246 ARG A C 1
ATOM 1959 O O . ARG A 1 246 ? 10.159 2.313 -51.558 1.00 83.94 246 ARG A O 1
ATOM 1966 N N . ILE A 1 247 ? 9.835 3.001 -53.679 1.00 86.50 247 ILE A N 1
ATOM 1967 C CA . ILE A 1 247 ? 10.885 4.027 -53.713 1.00 86.50 247 ILE A CA 1
ATOM 1968 C C . ILE A 1 247 ? 10.261 5.382 -53.371 1.00 86.50 247 ILE A C 1
ATOM 1970 O O . ILE A 1 247 ? 9.688 6.071 -54.230 1.00 86.50 247 ILE A O 1
ATOM 1974 N N . VAL A 1 248 ? 10.384 5.753 -52.101 1.00 85.81 248 VAL A N 1
ATOM 1975 C CA . VAL A 1 248 ? 9.792 6.951 -51.507 1.00 85.81 248 VAL A CA 1
ATOM 1976 C C . VAL A 1 248 ? 10.843 8.046 -51.372 1.00 85.81 248 VAL A C 1
ATOM 1978 O O . VAL A 1 248 ? 12.008 7.788 -51.081 1.00 85.81 248 VAL A O 1
ATOM 1981 N N . VAL A 1 249 ? 10.422 9.286 -51.598 1.00 85.81 249 VAL A N 1
ATOM 1982 C CA . VAL A 1 249 ? 11.247 10.470 -51.355 1.00 85.81 249 VAL A CA 1
ATOM 1983 C C . VAL A 1 249 ? 10.865 11.044 -50.002 1.00 85.81 249 VAL A C 1
ATOM 1985 O O . VAL A 1 249 ? 9.682 11.263 -49.749 1.00 85.81 249 VAL A O 1
ATOM 1988 N N . ALA A 1 250 ? 11.853 11.289 -49.151 1.00 80.44 250 ALA A N 1
ATOM 1989 C CA . ALA A 1 250 ? 11.665 11.903 -47.842 1.00 80.44 250 ALA A CA 1
ATOM 1990 C C . ALA A 1 250 ? 12.288 13.304 -47.839 1.00 80.44 250 ALA A C 1
ATOM 1992 O O . ALA A 1 250 ? 13.335 13.533 -48.458 1.00 80.44 250 ALA A O 1
ATOM 1993 N N . ALA A 1 251 ? 11.613 14.273 -47.219 1.00 66.25 251 ALA A N 1
ATOM 1994 C CA . ALA A 1 251 ? 12.131 15.626 -47.147 1.00 66.25 251 ALA A CA 1
ATOM 1995 C C . ALA A 1 251 ? 12.978 15.761 -45.893 1.00 66.25 251 ALA A C 1
ATOM 1997 O O . ALA A 1 251 ? 12.436 15.699 -44.801 1.00 66.25 251 ALA A O 1
ATOM 1998 N N . GLY A 1 252 ? 14.279 16.026 -46.056 1.00 56.22 252 GLY A N 1
ATOM 1999 C CA . GLY A 1 252 ? 15.171 16.378 -44.948 1.00 56.22 252 GLY A CA 1
ATOM 2000 C C . GLY A 1 252 ? 14.837 17.751 -44.354 1.00 56.22 252 GLY A C 1
ATOM 2001 O O . GLY A 1 252 ? 15.690 18.627 -44.299 1.00 56.22 252 GLY A O 1
ATOM 2002 N N . GLY A 1 253 ? 13.575 17.997 -43.999 1.00 46.06 253 GLY A N 1
ATOM 2003 C CA . GLY A 1 253 ? 13.102 19.247 -43.431 1.00 46.06 253 GLY A CA 1
ATOM 2004 C C . GLY A 1 253 ? 13.743 19.476 -42.069 1.00 46.06 253 GLY A C 1
ATOM 2005 O O . GLY A 1 253 ? 13.317 18.884 -41.083 1.00 46.06 253 GLY A O 1
ATOM 2006 N N . GLY A 1 254 ? 14.755 20.347 -42.032 1.00 49.69 254 GLY A N 1
ATOM 2007 C CA . GLY A 1 254 ? 15.433 20.797 -40.812 1.00 49.69 254 GLY A CA 1
ATOM 2008 C C . GLY A 1 254 ? 16.539 19.878 -40.282 1.00 49.69 254 GLY A C 1
ATOM 2009 O O . GLY A 1 254 ? 17.056 20.133 -39.199 1.00 49.69 254 GLY A O 1
ATOM 2010 N N . CYS A 1 255 ? 16.906 18.826 -41.012 1.00 47.88 255 CYS A N 1
ATOM 2011 C CA . CYS A 1 255 ? 17.896 17.839 -40.584 1.00 47.88 255 CYS A CA 1
ATOM 2012 C C . CYS A 1 255 ? 19.210 18.082 -41.327 1.00 47.88 255 CYS A C 1
ATOM 2014 O O . CYS A 1 255 ? 19.163 18.095 -42.549 1.00 47.88 255 CYS A O 1
ATOM 2016 N N . ASN A 1 256 ? 20.344 18.198 -40.619 1.00 53.53 256 ASN A N 1
ATOM 2017 C CA . ASN A 1 256 ? 21.705 18.400 -41.164 1.00 53.53 256 ASN A CA 1
ATOM 2018 C C . ASN A 1 256 ? 22.235 17.173 -41.951 1.00 53.53 256 ASN A C 1
ATOM 2020 O O . ASN A 1 256 ? 23.334 16.681 -41.689 1.00 53.53 256 ASN A O 1
ATOM 2024 N N . GLY A 1 257 ? 21.424 16.583 -42.827 1.00 60.41 257 GLY A N 1
ATOM 2025 C CA . GLY A 1 257 ? 21.798 15.424 -43.629 1.00 60.41 257 GLY A CA 1
ATOM 2026 C C . GLY A 1 257 ? 22.185 14.179 -42.823 1.00 60.41 257 GLY A C 1
ATOM 2027 O O . GLY A 1 257 ? 22.954 13.372 -43.331 1.00 60.41 257 GLY A O 1
ATOM 2028 N N . ASN A 1 258 ? 21.698 13.995 -41.588 1.00 73.31 258 ASN A N 1
ATOM 2029 C CA . ASN A 1 258 ? 22.048 12.848 -40.741 1.00 73.31 258 ASN A CA 1
ATOM 2030 C C . ASN A 1 258 ? 20.997 11.725 -40.827 1.00 73.31 258 ASN A C 1
ATOM 2032 O O . ASN A 1 258 ? 19.794 11.968 -40.700 1.00 73.31 258 ASN A O 1
ATOM 2036 N N . LEU A 1 259 ? 21.452 10.474 -40.965 1.00 78.44 259 LEU A N 1
ATOM 2037 C CA . LEU A 1 259 ? 20.599 9.282 -40.940 1.00 78.44 259 LEU A CA 1
ATOM 2038 C C . LEU A 1 259 ? 19.753 9.189 -39.655 1.00 78.44 259 LEU A C 1
ATOM 2040 O O . LEU A 1 259 ? 18.611 8.735 -39.712 1.00 78.44 259 LEU A O 1
ATOM 2044 N N . LYS A 1 260 ? 20.288 9.651 -38.513 1.00 75.38 260 LYS A N 1
ATOM 2045 C CA . LYS A 1 260 ? 19.598 9.682 -37.207 1.00 75.38 260 LYS A CA 1
ATOM 2046 C C . LYS A 1 260 ? 18.262 10.418 -37.278 1.00 75.38 260 LYS A C 1
ATOM 2048 O O . LYS A 1 260 ? 17.242 9.891 -36.839 1.00 75.38 260 LYS A O 1
ATOM 2053 N N . ASP A 1 261 ? 18.279 11.607 -37.863 1.00 74.00 261 ASP A N 1
ATOM 2054 C CA . ASP A 1 261 ? 17.114 12.486 -37.899 1.00 74.00 261 ASP A CA 1
ATOM 2055 C C . ASP A 1 261 ? 16.109 12.023 -38.957 1.00 74.00 261 ASP A C 1
ATOM 2057 O O . ASP A 1 261 ? 14.902 12.023 -38.711 1.00 74.00 261 ASP A O 1
ATOM 2061 N N . LEU A 1 262 ? 16.610 11.522 -40.093 1.00 81.88 262 LEU A N 1
ATOM 2062 C CA . LEU A 1 262 ? 15.790 10.966 -41.170 1.00 81.88 262 LEU A CA 1
ATOM 2063 C C . LEU A 1 262 ? 14.961 9.762 -40.710 1.00 81.88 262 LEU A C 1
ATOM 2065 O O . LEU A 1 262 ? 13.776 9.662 -41.026 1.00 81.88 262 LEU A O 1
ATOM 2069 N N . LEU A 1 263 ? 15.560 8.853 -39.934 1.00 79.44 263 LEU A N 1
ATOM 2070 C CA . LEU A 1 263 ? 14.833 7.723 -39.345 1.00 79.44 263 LEU A CA 1
ATOM 2071 C C . LEU A 1 263 ? 13.733 8.174 -38.386 1.00 79.44 263 LEU A C 1
ATOM 2073 O O . LEU A 1 263 ? 12.819 7.412 -38.095 1.00 79.44 263 LEU A O 1
ATOM 2077 N N . GLY A 1 264 ? 13.804 9.416 -37.925 1.00 72.75 264 GLY A N 1
ATOM 2078 C CA . GLY A 1 264 ? 12.803 10.058 -37.111 1.00 72.75 264 GLY A CA 1
ATOM 2079 C C . GLY A 1 264 ? 11.671 10.752 -37.876 1.00 72.75 264 GLY A C 1
ATOM 2080 O O . GLY A 1 264 ? 10.706 11.180 -37.235 1.00 72.75 264 GLY A O 1
ATOM 2081 N N . GLU A 1 265 ? 11.758 10.901 -39.196 1.00 79.06 265 GLU A N 1
ATOM 2082 C CA . GLU A 1 265 ? 10.767 11.624 -39.996 1.00 79.06 265 GLU A CA 1
ATOM 2083 C C . GLU A 1 265 ? 9.456 10.827 -40.109 1.00 79.06 265 GLU A C 1
ATOM 2085 O O . GLU A 1 265 ? 9.458 9.608 -40.290 1.00 79.06 265 GLU A O 1
ATOM 2090 N N . SER A 1 266 ? 8.306 11.505 -40.039 1.00 78.56 266 SER A N 1
ATOM 2091 C CA . SER A 1 266 ? 6.981 10.866 -40.092 1.00 78.56 266 SER A CA 1
ATOM 2092 C C . SER A 1 266 ? 6.770 10.029 -41.361 1.00 78.56 266 SER A C 1
ATOM 2094 O O . SER A 1 266 ? 6.205 8.936 -41.289 1.00 78.56 266 SER A O 1
ATOM 2096 N N . THR A 1 267 ? 7.277 10.498 -42.504 1.00 80.56 267 THR A N 1
ATOM 2097 C CA . THR A 1 267 ? 7.233 9.791 -43.792 1.00 80.56 267 THR A CA 1
ATOM 2098 C C . THR A 1 267 ? 7.942 8.438 -43.714 1.00 80.56 267 THR A C 1
ATOM 2100 O O . THR A 1 267 ? 7.370 7.415 -44.085 1.00 80.56 267 THR A O 1
ATOM 2103 N N . VAL A 1 268 ? 9.164 8.416 -43.173 1.00 80.75 268 VAL A N 1
ATOM 2104 C CA . VAL A 1 268 ? 9.996 7.210 -43.046 1.00 80.75 268 VAL A CA 1
ATOM 2105 C C . VAL A 1 268 ? 9.438 6.277 -41.967 1.00 80.75 268 VAL A C 1
ATOM 2107 O O . VAL A 1 268 ? 9.355 5.066 -42.167 1.00 80.75 268 VAL A O 1
ATOM 2110 N N . MET A 1 269 ? 8.955 6.831 -40.853 1.00 79.00 269 MET A N 1
ATOM 2111 C CA . MET A 1 269 ? 8.344 6.062 -39.766 1.00 79.00 269 MET A CA 1
ATOM 2112 C C . MET A 1 269 ? 7.065 5.337 -40.182 1.00 79.00 269 MET A C 1
ATOM 2114 O O . MET A 1 269 ? 6.818 4.220 -39.723 1.00 79.00 269 MET A O 1
ATOM 2118 N N . ASN A 1 270 ? 6.273 5.921 -41.082 1.00 80.94 270 ASN A N 1
ATOM 2119 C CA . ASN A 1 270 ? 5.096 5.256 -41.638 1.00 80.94 270 ASN A CA 1
ATOM 2120 C C . ASN A 1 270 ? 5.467 4.037 -42.496 1.00 80.94 270 ASN A C 1
ATOM 2122 O O . ASN A 1 270 ? 4.758 3.033 -42.453 1.00 80.94 270 ASN A O 1
ATOM 2126 N N . LEU A 1 271 ? 6.599 4.078 -43.208 1.00 79.44 271 LEU A N 1
ATOM 2127 C CA . LEU A 1 271 ? 7.110 2.941 -43.990 1.00 79.44 271 LEU A CA 1
ATOM 2128 C C . LEU A 1 271 ? 7.629 1.797 -43.107 1.00 79.44 271 LEU A C 1
ATOM 2130 O O . LEU A 1 271 ? 7.715 0.655 -43.554 1.00 79.44 271 LEU A O 1
ATOM 2134 N N . MET A 1 272 ? 7.959 2.099 -41.850 1.00 77.50 272 MET A N 1
ATOM 2135 C CA . MET A 1 272 ? 8.473 1.159 -40.852 1.00 77.50 272 MET A CA 1
ATOM 2136 C C . MET A 1 272 ? 7.455 0.829 -39.750 1.00 77.50 272 MET A C 1
ATOM 2138 O O . MET A 1 272 ? 7.825 0.288 -38.711 1.00 77.50 272 MET A O 1
ATOM 2142 N N . LYS A 1 273 ? 6.164 1.138 -39.940 1.00 77.19 273 LYS A N 1
ATOM 2143 C CA . LYS A 1 273 ? 5.145 1.013 -38.883 1.00 77.19 273 LYS A CA 1
ATOM 2144 C C . LYS A 1 273 ? 5.077 -0.388 -38.263 1.00 77.19 273 LYS A C 1
ATOM 2146 O O . LYS A 1 273 ? 4.926 -0.490 -37.042 1.00 77.19 273 LYS A O 1
ATOM 2151 N N . ASP A 1 274 ? 5.226 -1.413 -39.098 1.00 73.44 274 ASP A N 1
ATOM 2152 C CA . ASP A 1 274 ? 5.122 -2.829 -38.727 1.00 73.44 274 ASP A CA 1
ATOM 2153 C C . ASP A 1 274 ? 6.494 -3.517 -38.619 1.00 73.44 274 ASP A C 1
ATOM 2155 O O . ASP A 1 274 ? 6.574 -4.733 -38.445 1.00 73.44 274 ASP A O 1
ATOM 2159 N N . SER A 1 275 ? 7.594 -2.761 -38.731 1.00 75.88 275 SER A N 1
ATOM 2160 C CA . SER A 1 275 ? 8.940 -3.309 -38.576 1.00 75.88 275 SER A CA 1
ATOM 2161 C C . SER A 1 275 ? 9.398 -3.265 -37.119 1.00 75.88 275 SER A C 1
ATOM 2163 O O . SER A 1 275 ? 9.083 -2.345 -36.355 1.00 75.88 275 SER A O 1
ATOM 2165 N N . LYS A 1 276 ? 10.205 -4.256 -36.728 1.00 71.12 276 LYS A N 1
ATOM 2166 C CA . LYS A 1 276 ? 10.833 -4.298 -35.398 1.00 71.12 276 LYS A CA 1
ATOM 2167 C C . LYS A 1 276 ? 11.728 -3.073 -35.169 1.00 71.12 276 LYS A C 1
ATOM 2169 O O . LYS A 1 276 ? 11.754 -2.524 -34.070 1.00 71.12 276 LYS A O 1
ATOM 2174 N N . VAL A 1 277 ? 12.402 -2.619 -36.226 1.00 74.88 277 VAL A N 1
ATOM 2175 C CA . VAL A 1 277 ? 13.240 -1.412 -36.224 1.00 74.88 277 VAL A CA 1
ATOM 2176 C C . VAL A 1 277 ? 12.395 -0.160 -35.960 1.00 74.88 277 VAL A C 1
ATOM 2178 O O . VAL A 1 277 ? 12.744 0.655 -35.109 1.00 74.88 277 VAL A O 1
ATOM 2181 N N . GLY A 1 278 ? 11.227 -0.033 -36.599 1.00 77.50 278 GLY A N 1
ATOM 2182 C CA . GLY A 1 278 ? 10.308 1.082 -36.364 1.00 77.50 278 GLY A CA 1
ATOM 2183 C C . GLY A 1 278 ? 9.719 1.094 -34.951 1.00 77.50 278 GLY A C 1
ATOM 2184 O O . GLY A 1 278 ? 9.532 2.162 -34.364 1.00 77.50 278 GLY A O 1
ATOM 2185 N N . LEU A 1 279 ? 9.465 -0.075 -34.350 1.00 80.81 279 LEU A N 1
ATOM 2186 C CA . LEU A 1 279 ? 9.094 -0.175 -32.933 1.00 80.81 279 LEU A CA 1
ATOM 2187 C C . LEU A 1 279 ? 10.214 0.350 -32.017 1.00 80.81 279 LEU A C 1
ATOM 2189 O O . LEU A 1 279 ? 9.944 1.174 -31.145 1.00 80.81 279 LEU A O 1
ATOM 2193 N N . GLN A 1 280 ? 11.460 -0.069 -32.254 1.00 82.56 280 GLN A N 1
ATOM 2194 C CA . GLN A 1 280 ? 12.629 0.358 -31.480 1.00 82.56 280 GLN A CA 1
ATOM 2195 C C . GLN A 1 280 ? 12.888 1.868 -31.577 1.00 82.56 280 GLN A C 1
ATOM 2197 O O . GLN A 1 280 ? 13.142 2.511 -30.557 1.00 82.56 280 GLN A O 1
ATOM 2202 N N . ILE A 1 281 ? 12.772 2.458 -32.769 1.00 81.25 281 ILE A N 1
ATOM 2203 C CA . ILE A 1 281 ? 12.932 3.909 -32.957 1.00 81.25 281 ILE A CA 1
ATOM 2204 C C . ILE A 1 281 ? 11.841 4.675 -32.191 1.00 81.25 281 ILE A C 1
ATOM 2206 O O . ILE A 1 281 ? 12.144 5.624 -31.466 1.00 81.25 281 ILE A O 1
ATOM 2210 N N . ARG A 1 282 ? 10.572 4.239 -32.276 1.00 84.44 282 ARG A N 1
ATOM 2211 C CA . ARG A 1 282 ? 9.467 4.869 -31.524 1.00 84.44 282 ARG A CA 1
ATOM 2212 C C . ARG A 1 282 ? 9.660 4.771 -30.021 1.00 84.44 282 ARG A C 1
ATOM 2214 O O . ARG A 1 282 ? 9.437 5.760 -29.334 1.00 84.44 282 ARG A O 1
ATOM 2221 N N . ALA A 1 283 ? 10.032 3.596 -29.518 1.00 87.38 283 ALA A N 1
ATOM 2222 C CA . ALA A 1 283 ? 10.219 3.383 -28.089 1.00 87.38 283 ALA A CA 1
ATOM 2223 C C . ALA A 1 283 ? 11.339 4.278 -27.541 1.00 87.38 283 ALA A C 1
ATOM 2225 O O . ALA A 1 283 ? 11.138 4.941 -26.528 1.00 87.38 283 ALA A O 1
ATOM 2226 N N . LEU A 1 284 ? 12.475 4.368 -28.243 1.00 87.06 284 LEU A N 1
ATOM 2227 C CA . LEU A 1 284 ? 13.605 5.193 -27.815 1.00 87.06 284 LEU A CA 1
ATOM 2228 C C . LEU A 1 284 ? 13.273 6.688 -27.846 1.00 87.06 284 LEU A C 1
ATOM 2230 O O . LEU A 1 284 ? 13.571 7.400 -26.889 1.00 87.06 284 LEU A O 1
ATOM 2234 N N . ARG A 1 285 ? 12.594 7.161 -28.899 1.00 84.62 285 ARG A N 1
ATOM 2235 C CA . ARG A 1 285 ? 12.102 8.544 -28.952 1.00 84.62 285 ARG A CA 1
ATOM 2236 C C . ARG A 1 285 ? 11.113 8.830 -27.828 1.00 84.62 285 ARG A C 1
ATOM 2238 O O . ARG A 1 285 ? 11.242 9.837 -27.153 1.00 84.62 285 ARG A O 1
ATOM 2245 N N . LYS A 1 286 ? 10.159 7.927 -27.597 1.00 85.38 286 LYS A N 1
ATOM 2246 C CA . LYS A 1 286 ? 9.167 8.064 -26.527 1.00 85.38 286 LYS A CA 1
ATOM 2247 C C . LYS A 1 286 ? 9.841 8.163 -25.156 1.00 85.38 286 LYS A C 1
ATOM 2249 O O . LYS A 1 286 ? 9.396 8.963 -24.345 1.00 85.38 286 LYS A O 1
ATOM 2254 N N . VAL A 1 287 ? 10.921 7.411 -24.915 1.00 87.50 287 VAL A N 1
ATOM 2255 C CA . VAL A 1 287 ? 11.753 7.567 -23.709 1.00 87.50 287 VAL A CA 1
ATOM 2256 C C . VAL A 1 287 ? 12.383 8.957 -23.654 1.00 87.50 287 VAL A C 1
ATOM 2258 O O . VAL A 1 287 ? 12.251 9.607 -22.630 1.00 87.50 287 VAL A O 1
ATOM 2261 N N . TRP A 1 288 ? 13.016 9.442 -24.723 1.00 83.62 288 TRP A N 1
ATOM 2262 C CA . TRP A 1 288 ? 13.620 10.784 -24.753 1.00 83.62 288 TRP A CA 1
ATOM 2263 C C . TRP A 1 288 ? 12.606 11.911 -24.516 1.00 83.62 288 TRP A C 1
ATOM 2265 O O . TRP A 1 288 ? 12.831 12.796 -23.687 1.00 83.62 288 TRP A O 1
ATOM 2275 N N . ASP A 1 289 ? 11.462 11.843 -25.193 1.00 82.81 289 ASP A N 1
ATOM 2276 C CA . ASP A 1 289 ? 10.362 12.787 -25.020 1.00 82.81 289 ASP A CA 1
ATOM 2277 C C . ASP A 1 289 ? 9.865 12.753 -23.569 1.00 82.81 289 ASP A C 1
ATOM 2279 O O . ASP A 1 289 ? 9.717 13.799 -22.945 1.00 82.81 289 ASP A O 1
ATOM 2283 N N . MET A 1 290 ? 9.678 11.564 -22.985 1.00 82.81 290 MET A N 1
ATOM 2284 C CA . MET A 1 290 ? 9.254 11.415 -21.589 1.00 82.81 290 MET A CA 1
ATOM 2285 C C . MET A 1 290 ? 10.321 11.882 -20.601 1.00 82.81 290 MET A C 1
ATOM 2287 O O . MET A 1 290 ? 9.999 12.622 -19.692 1.00 82.81 290 MET A O 1
ATOM 2291 N N . VAL A 1 291 ? 11.599 11.564 -20.790 1.00 78.75 291 VAL A N 1
ATOM 2292 C CA . VAL A 1 291 ? 12.667 12.033 -19.890 1.00 78.75 291 VAL A CA 1
ATOM 2293 C C . VAL A 1 291 ? 12.740 13.565 -19.864 1.00 78.75 291 VAL A C 1
ATOM 2295 O O . VAL A 1 291 ? 13.024 14.145 -18.820 1.00 78.75 291 VAL A O 1
ATOM 2298 N N . SER A 1 292 ? 12.450 14.226 -20.989 1.00 73.81 292 SER A N 1
ATOM 2299 C CA . SER A 1 292 ? 12.464 15.691 -21.083 1.00 73.81 292 SER A CA 1
ATOM 2300 C C . SER A 1 292 ? 11.171 16.376 -20.616 1.00 73.81 292 SER A C 1
ATOM 2302 O O . SER A 1 292 ? 11.232 17.500 -20.123 1.00 73.81 292 SER A O 1
ATOM 2304 N N . SER A 1 293 ? 10.010 15.729 -20.765 1.00 71.81 293 SER A N 1
ATOM 2305 C CA . SER A 1 293 ? 8.693 16.342 -20.509 1.00 71.81 293 SER A CA 1
ATOM 2306 C C . SER A 1 293 ? 7.933 15.774 -19.304 1.00 71.81 293 SER A C 1
ATOM 2308 O O . SER A 1 293 ? 7.088 16.468 -18.744 1.00 71.81 293 SER A O 1
ATOM 2310 N N . ASP A 1 294 ? 8.220 14.535 -18.907 1.00 64.06 294 ASP A N 1
ATOM 2311 C CA . ASP A 1 294 ? 7.499 13.736 -17.906 1.00 64.06 294 ASP A CA 1
ATOM 2312 C C . ASP A 1 294 ? 8.449 12.682 -17.284 1.00 64.06 294 ASP A C 1
ATOM 2314 O O . ASP A 1 294 ? 8.349 11.473 -17.541 1.00 64.06 294 ASP A O 1
ATOM 2318 N N . SER A 1 295 ? 9.437 13.163 -16.515 1.00 60.59 295 SER A N 1
ATOM 2319 C CA . SER A 1 295 ? 10.561 12.371 -15.981 1.00 60.59 295 SER A CA 1
ATOM 2320 C C . SER A 1 295 ? 10.146 11.191 -15.101 1.00 60.59 295 SER A C 1
ATOM 2322 O O . SER A 1 295 ? 10.940 10.282 -14.880 1.00 60.59 295 SER A O 1
ATOM 2324 N N . ASP A 1 296 ? 8.907 11.186 -14.614 1.00 62.56 296 ASP A N 1
ATOM 2325 C CA . ASP A 1 296 ? 8.396 10.163 -13.704 1.00 62.56 296 ASP A CA 1
ATOM 2326 C C . ASP A 1 296 ? 7.800 8.955 -14.464 1.00 62.56 296 ASP A C 1
ATOM 2328 O O . ASP A 1 296 ? 7.548 7.896 -13.889 1.00 62.56 296 ASP A O 1
ATOM 2332 N N . ARG A 1 297 ? 7.623 9.061 -15.791 1.00 75.38 297 ARG A N 1
ATOM 2333 C CA . ARG A 1 297 ? 7.085 7.984 -16.650 1.00 75.38 297 ARG A CA 1
ATOM 2334 C C . ARG A 1 297 ? 8.126 7.217 -17.451 1.00 75.38 297 ARG A C 1
ATOM 2336 O O . ARG A 1 297 ? 7.785 6.215 -18.091 1.00 75.38 297 ARG A O 1
ATOM 2343 N N . ALA A 1 298 ? 9.374 7.659 -17.418 1.00 86.31 298 ALA A N 1
ATOM 2344 C CA . ALA A 1 298 ? 10.492 6.952 -18.011 1.00 86.31 298 ALA A CA 1
ATOM 2345 C C . ALA A 1 298 ? 11.696 7.037 -17.079 1.00 86.31 298 ALA A C 1
ATOM 2347 O O . ALA A 1 298 ? 12.074 8.119 -16.646 1.00 86.31 298 ALA A O 1
ATOM 2348 N N . CYS A 1 299 ? 12.326 5.903 -16.795 1.00 86.19 299 CYS A N 1
ATOM 2349 C CA . CYS A 1 299 ? 13.563 5.873 -16.027 1.00 86.19 299 CYS A CA 1
ATOM 2350 C C . CYS A 1 299 ? 14.707 5.325 -16.878 1.00 86.19 299 CYS A C 1
ATOM 2352 O O . CYS A 1 299 ? 14.503 4.559 -17.819 1.00 86.19 299 CYS A O 1
ATOM 2354 N N . TYR A 1 300 ? 15.928 5.725 -16.548 1.00 89.44 300 TYR A N 1
ATOM 2355 C CA . TYR A 1 300 ? 17.146 5.204 -17.154 1.00 89.44 300 TYR A CA 1
ATOM 2356 C C . TYR A 1 300 ? 18.187 4.956 -16.066 1.00 89.44 300 TYR A C 1
ATOM 2358 O O . TYR A 1 300 ? 18.078 5.476 -14.950 1.00 89.44 300 TYR A O 1
ATOM 2366 N N . GLY A 1 301 ? 19.178 4.125 -16.371 1.00 87.75 301 GLY A N 1
ATOM 2367 C CA . GLY A 1 301 ? 20.163 3.702 -15.382 1.00 87.75 301 GLY A CA 1
ATOM 2368 C C . GLY A 1 301 ? 19.839 2.349 -14.742 1.00 87.75 301 GLY A C 1
ATOM 2369 O O . GLY A 1 301 ? 18.674 2.067 -14.452 1.00 87.75 301 GLY A O 1
ATOM 2370 N N . PRO A 1 302 ? 20.857 1.520 -14.441 1.00 85.12 302 PRO A N 1
ATOM 2371 C CA . PRO A 1 302 ? 20.645 0.174 -13.908 1.00 85.12 302 PRO A CA 1
ATOM 2372 C C . PRO A 1 302 ? 19.806 0.146 -12.626 1.00 85.12 302 PRO A C 1
ATOM 2374 O O . PRO A 1 302 ? 18.841 -0.603 -12.543 1.00 85.12 302 PRO A O 1
ATOM 2377 N N . LYS A 1 303 ? 20.124 1.006 -11.647 1.00 81.44 303 LYS A N 1
ATOM 2378 C CA . LYS A 1 303 ? 19.432 1.033 -10.345 1.00 81.44 303 LYS A CA 1
ATOM 2379 C C . LYS A 1 303 ? 17.957 1.420 -10.473 1.00 81.44 303 LYS A C 1
ATOM 2381 O O . LYS A 1 303 ? 17.098 0.777 -9.879 1.00 81.44 303 LYS A O 1
ATOM 2386 N N . SER A 1 304 ? 17.668 2.464 -11.248 1.00 78.75 304 SER A N 1
ATOM 2387 C CA . SER A 1 304 ? 16.308 2.983 -11.423 1.00 78.75 304 SER A CA 1
ATOM 2388 C C . SER A 1 304 ? 15.421 1.992 -12.177 1.00 78.75 304 SER A C 1
ATOM 2390 O O . SER A 1 304 ? 14.262 1.805 -11.817 1.00 78.75 304 SER A O 1
ATOM 2392 N N . VAL A 1 305 ? 15.972 1.328 -13.198 1.00 88.00 305 VAL A N 1
ATOM 2393 C CA . VAL A 1 305 ? 15.253 0.313 -13.979 1.00 88.00 305 VAL A CA 1
ATOM 2394 C C . VAL A 1 305 ? 15.029 -0.960 -13.158 1.00 88.00 305 VAL A C 1
ATOM 2396 O O . VAL A 1 305 ? 13.946 -1.533 -13.205 1.00 88.00 305 VAL A O 1
ATOM 2399 N N . GLU A 1 306 ? 16.002 -1.392 -12.358 1.00 83.12 306 GLU A N 1
ATOM 2400 C CA . GLU A 1 306 ? 15.829 -2.545 -11.464 1.00 83.12 306 GLU A CA 1
ATOM 2401 C C . GLU A 1 306 ? 14.758 -2.292 -10.406 1.00 83.12 306 GLU A C 1
ATOM 2403 O O . GLU A 1 306 ? 13.860 -3.115 -10.252 1.00 83.12 306 GLU A O 1
ATOM 2408 N N . SER A 1 307 ? 14.782 -1.124 -9.759 1.00 72.88 307 SER A N 1
ATOM 2409 C CA . SER A 1 307 ? 13.746 -0.737 -8.798 1.00 72.88 307 SER A CA 1
ATOM 2410 C C . SER A 1 307 ? 12.362 -0.669 -9.457 1.00 72.88 307 SER A C 1
ATOM 2412 O O . SER A 1 307 ? 11.384 -1.184 -8.918 1.00 72.88 307 SER A O 1
ATOM 2414 N N . ALA A 1 308 ? 12.268 -0.122 -10.674 1.00 77.62 308 ALA A N 1
ATOM 2415 C CA . ALA A 1 308 ? 11.022 -0.126 -11.437 1.00 77.62 308 ALA A CA 1
ATOM 2416 C C . ALA A 1 308 ? 10.513 -1.545 -11.744 1.00 77.62 308 ALA A C 1
ATOM 2418 O O . ALA A 1 308 ? 9.302 -1.781 -11.727 1.00 77.62 308 ALA A O 1
ATOM 2419 N N . GLN A 1 309 ? 11.415 -2.495 -12.002 1.00 82.44 309 GLN A N 1
ATOM 2420 C CA . GLN A 1 309 ? 11.040 -3.887 -12.230 1.00 82.44 309 GLN A CA 1
ATOM 2421 C C . GLN A 1 309 ? 10.621 -4.609 -10.948 1.00 82.44 309 GLN A C 1
ATOM 2423 O O . GLN A 1 309 ? 9.689 -5.410 -10.994 1.00 82.44 309 GLN A O 1
ATOM 2428 N N . GLU A 1 310 ? 11.266 -4.336 -9.813 1.00 73.25 310 GLU A N 1
ATOM 2429 C CA . GLU A 1 310 ? 10.853 -4.862 -8.503 1.00 73.25 310 GLU A CA 1
ATOM 2430 C C . GLU A 1 310 ? 9.415 -4.448 -8.170 1.00 73.25 310 GLU A C 1
ATOM 2432 O O . GLU A 1 310 ? 8.634 -5.247 -7.658 1.00 73.25 310 GLU A O 1
ATOM 2437 N N . MET A 1 311 ? 9.034 -3.234 -8.572 1.00 63.25 311 MET A N 1
ATOM 2438 C CA . MET A 1 311 ? 7.671 -2.713 -8.463 1.00 63.25 311 MET A CA 1
ATOM 2439 C C . MET A 1 311 ? 6.711 -3.250 -9.547 1.00 63.25 311 MET A C 1
ATOM 2441 O O . MET A 1 311 ? 5.529 -2.906 -9.550 1.00 63.25 311 MET A O 1
ATOM 2445 N N . GLY A 1 312 ? 7.195 -4.068 -10.492 1.00 70.38 312 GLY A N 1
ATOM 2446 C CA . GLY A 1 312 ? 6.415 -4.584 -11.624 1.00 70.38 312 GLY A CA 1
ATOM 2447 C C . GLY A 1 312 ? 5.891 -3.487 -12.558 1.00 70.38 312 GLY A C 1
ATOM 2448 O O . GLY A 1 312 ? 4.877 -3.674 -13.230 1.00 70.38 312 GLY A O 1
ATOM 2449 N N . ALA A 1 313 ? 6.543 -2.322 -12.571 1.00 77.50 313 ALA A N 1
ATOM 2450 C CA . ALA A 1 313 ? 6.038 -1.110 -13.205 1.00 77.50 313 ALA A CA 1
ATOM 2451 C C . ALA A 1 313 ? 6.432 -0.973 -14.683 1.00 77.50 313 ALA A C 1
ATOM 2453 O O . ALA A 1 313 ? 5.927 -0.077 -15.357 1.00 77.50 313 ALA A O 1
ATOM 2454 N N . ILE A 1 314 ? 7.326 -1.819 -15.200 1.00 87.19 314 ILE A N 1
ATOM 2455 C CA . ILE A 1 314 ? 7.884 -1.675 -16.550 1.00 87.19 314 ILE A CA 1
ATOM 2456 C C . ILE A 1 314 ? 6.880 -2.137 -17.615 1.00 87.19 314 ILE A C 1
ATOM 2458 O O . ILE A 1 314 ? 6.520 -3.308 -17.685 1.00 87.19 314 ILE A O 1
ATOM 2462 N N . GLU A 1 315 ? 6.470 -1.210 -18.484 1.00 87.25 315 GLU A N 1
ATOM 2463 C CA . GLU A 1 315 ? 5.691 -1.499 -19.696 1.00 87.25 315 GLU A CA 1
ATOM 2464 C C . GLU A 1 315 ? 6.616 -1.911 -20.846 1.00 87.25 315 GLU A C 1
ATOM 2466 O O . GLU A 1 315 ? 6.378 -2.919 -21.513 1.00 87.25 315 GLU A O 1
ATOM 2471 N N . THR A 1 316 ? 7.688 -1.145 -21.070 1.00 91.56 316 THR A N 1
ATOM 2472 C CA . THR A 1 316 ? 8.663 -1.407 -22.135 1.00 91.56 316 THR A CA 1
ATOM 2473 C C . THR A 1 316 ? 10.078 -1.190 -21.619 1.00 91.56 316 THR A C 1
ATOM 2475 O O . THR A 1 316 ? 10.439 -0.072 -21.261 1.00 91.56 316 THR A O 1
ATOM 2478 N N . LEU A 1 317 ? 10.891 -2.245 -21.604 1.00 93.81 317 LEU A N 1
ATOM 2479 C CA . LEU A 1 317 ? 12.322 -2.195 -21.312 1.00 93.81 317 LEU A CA 1
ATOM 2480 C C . LEU A 1 317 ? 13.112 -2.002 -22.609 1.00 93.81 317 LEU A C 1
ATOM 2482 O O . LEU A 1 317 ? 12.928 -2.751 -23.567 1.00 93.81 317 LEU A O 1
ATOM 2486 N N . LEU A 1 318 ? 14.032 -1.045 -22.616 1.00 93.06 318 LEU A N 1
ATOM 2487 C CA . LEU A 1 318 ? 15.020 -0.818 -23.663 1.00 93.06 318 LEU A CA 1
ATOM 2488 C C . LEU A 1 318 ? 16.397 -1.162 -23.093 1.00 93.06 318 LEU A C 1
ATOM 2490 O O . LEU A 1 318 ? 16.811 -0.587 -22.087 1.00 93.06 318 LEU A O 1
ATOM 2494 N N . ILE A 1 319 ? 17.111 -2.093 -23.721 1.00 91.44 319 ILE A N 1
ATOM 2495 C CA . ILE A 1 319 ? 18.437 -2.519 -23.257 1.00 91.44 319 ILE A CA 1
ATOM 2496 C C . ILE A 1 319 ? 19.401 -2.709 -24.427 1.00 91.44 319 ILE A C 1
ATOM 2498 O O . ILE A 1 319 ? 19.020 -3.279 -25.450 1.00 91.44 319 ILE A O 1
ATOM 2502 N N . SER A 1 320 ? 20.643 -2.250 -24.287 1.00 88.19 320 SER A N 1
ATOM 2503 C CA . SER A 1 320 ? 21.699 -2.511 -25.265 1.00 88.19 320 SER A CA 1
ATOM 2504 C C . SER A 1 320 ? 22.166 -3.968 -25.210 1.00 88.19 320 SER A C 1
ATOM 2506 O O . SER A 1 320 ? 22.151 -4.635 -24.169 1.00 88.19 320 SER A O 1
ATOM 2508 N N . ASP A 1 321 ? 22.579 -4.495 -26.354 1.00 80.56 321 ASP A N 1
ATOM 2509 C CA . ASP A 1 321 ? 23.178 -5.819 -26.456 1.00 80.56 321 ASP A CA 1
ATOM 2510 C C . ASP A 1 321 ? 24.524 -5.914 -25.730 1.00 80.56 321 ASP A C 1
ATOM 2512 O O . ASP A 1 321 ? 24.812 -6.982 -25.207 1.00 80.56 321 ASP A O 1
ATOM 2516 N N . GLU A 1 322 ? 25.287 -4.826 -25.604 1.00 78.75 322 GLU A N 1
ATOM 2517 C CA . GLU A 1 322 ? 26.498 -4.766 -24.772 1.00 78.75 322 GLU A CA 1
ATOM 2518 C C . GLU A 1 322 ? 26.216 -5.179 -23.320 1.00 78.75 322 GLU A C 1
ATOM 2520 O O . GLU A 1 322 ? 26.976 -5.941 -22.724 1.00 78.75 322 GLU A O 1
ATOM 2525 N N . LEU A 1 323 ? 25.091 -4.728 -22.751 1.00 82.75 323 LEU A N 1
ATOM 2526 C CA . LEU A 1 323 ? 24.675 -5.100 -21.396 1.00 82.75 323 LEU A CA 1
ATOM 2527 C C . LEU A 1 323 ? 24.014 -6.482 -21.363 1.00 82.75 323 LEU A C 1
ATOM 2529 O O . LEU A 1 323 ? 24.311 -7.305 -20.494 1.00 82.75 323 LEU A O 1
ATOM 2533 N N . TYR A 1 324 ? 23.123 -6.762 -22.318 1.00 80.38 324 TYR A N 1
ATOM 2534 C CA . TYR A 1 324 ? 22.350 -8.006 -22.350 1.00 80.38 324 TYR A CA 1
ATOM 2535 C C . TYR A 1 324 ? 23.193 -9.240 -22.714 1.00 80.38 324 TYR A C 1
ATOM 2537 O O . TYR A 1 324 ? 22.952 -10.334 -22.200 1.00 80.38 324 TYR A O 1
ATOM 2545 N N . ARG A 1 325 ? 24.190 -9.077 -23.588 1.00 76.31 325 ARG A N 1
ATOM 2546 C CA . ARG A 1 325 ? 25.105 -10.120 -24.080 1.00 76.31 325 ARG A CA 1
ATOM 2547 C C . ARG A 1 325 ? 26.549 -9.916 -23.616 1.00 76.31 325 ARG A C 1
ATOM 2549 O O . ARG A 1 325 ? 27.437 -10.525 -24.196 1.00 76.31 325 ARG A O 1
ATOM 2556 N N . SER A 1 326 ? 26.761 -9.135 -22.556 1.00 73.19 326 SER A N 1
ATOM 2557 C CA . SER A 1 326 ? 28.084 -8.817 -22.007 1.00 73.19 326 SER A CA 1
ATOM 2558 C C . SER A 1 326 ? 29.014 -10.034 -21.872 1.00 73.19 326 SER A C 1
ATOM 2560 O O . SER A 1 326 ? 28.585 -11.128 -21.472 1.00 73.19 326 SER A O 1
ATOM 2562 N N . ASP A 1 327 ? 30.303 -9.817 -22.142 1.00 62.31 327 ASP A N 1
ATOM 2563 C CA . ASP A 1 327 ? 31.375 -10.795 -21.918 1.00 62.31 327 ASP A CA 1
ATOM 2564 C C . ASP A 1 327 ? 31.531 -11.136 -20.431 1.00 62.31 327 ASP A C 1
ATOM 2566 O O . ASP A 1 327 ? 31.893 -12.258 -20.055 1.00 62.31 327 ASP A O 1
ATOM 2570 N N . GLU A 1 328 ? 31.186 -10.189 -19.557 1.00 65.38 328 GLU A N 1
ATOM 2571 C CA . GLU A 1 328 ? 31.190 -10.405 -18.123 1.00 65.38 328 GLU A CA 1
ATOM 2572 C C . GLU A 1 328 ? 29.977 -11.248 -17.702 1.00 65.38 328 GLU A C 1
ATOM 2574 O O . GLU A 1 328 ? 28.816 -10.830 -17.749 1.00 65.38 328 GLU A O 1
ATOM 2579 N N . VAL A 1 329 ? 30.255 -12.461 -17.217 1.00 60.72 329 VAL A N 1
ATOM 2580 C CA . VAL A 1 329 ? 29.229 -13.441 -16.824 1.00 60.72 329 VAL A CA 1
ATOM 2581 C C . VAL A 1 329 ? 28.262 -12.887 -15.771 1.00 60.72 329 VAL A C 1
ATOM 2583 O O . VAL A 1 329 ? 27.074 -13.218 -15.809 1.00 60.72 329 VAL A O 1
ATOM 2586 N N . ALA A 1 330 ? 28.751 -12.068 -14.835 1.00 64.62 330 ALA A N 1
ATOM 2587 C CA . ALA A 1 330 ? 27.929 -11.446 -13.800 1.00 64.62 330 ALA A CA 1
ATOM 2588 C C . ALA A 1 330 ? 26.914 -10.466 -14.411 1.00 64.62 330 ALA A C 1
ATOM 2590 O O . ALA A 1 330 ? 25.711 -10.595 -14.172 1.00 64.62 330 ALA A O 1
ATOM 2591 N N . THR A 1 331 ? 27.390 -9.566 -15.268 1.00 74.25 331 THR A N 1
ATOM 2592 C CA . THR A 1 331 ? 26.597 -8.557 -15.979 1.00 74.25 331 THR A CA 1
ATOM 2593 C C . THR A 1 331 ? 25.562 -9.203 -16.902 1.00 74.25 331 THR A C 1
ATOM 2595 O O . THR A 1 331 ? 24.371 -8.897 -16.814 1.00 74.25 331 THR A O 1
ATOM 2598 N N . ARG A 1 332 ? 25.962 -10.213 -17.682 1.00 76.88 332 ARG A N 1
ATOM 2599 C CA . ARG A 1 332 ? 25.045 -10.972 -18.546 1.00 76.88 332 ARG A CA 1
ATOM 2600 C C . ARG A 1 332 ? 23.941 -11.689 -17.768 1.00 76.88 332 ARG A C 1
ATOM 2602 O O . ARG A 1 332 ? 22.786 -11.684 -18.187 1.00 76.88 332 ARG A O 1
ATOM 2609 N N . LYS A 1 333 ? 24.264 -12.319 -16.630 1.00 70.12 333 LYS A N 1
ATOM 2610 C CA . LYS A 1 333 ? 23.249 -12.964 -15.776 1.00 70.12 333 LYS A CA 1
ATOM 2611 C C . LYS A 1 333 ? 22.290 -11.940 -15.176 1.00 70.12 333 LYS A C 1
ATOM 2613 O O . LYS A 1 333 ? 21.087 -12.181 -15.186 1.00 70.12 333 LYS A O 1
ATOM 2618 N N . ARG A 1 334 ? 22.811 -10.812 -14.685 1.00 83.12 334 ARG A N 1
ATOM 2619 C CA . ARG A 1 334 ? 22.028 -9.724 -14.086 1.00 83.12 334 ARG A CA 1
ATOM 2620 C C . ARG A 1 334 ? 20.957 -9.212 -15.049 1.00 83.12 334 ARG A C 1
ATOM 2622 O O . ARG A 1 334 ? 19.768 -9.300 -14.747 1.00 83.12 334 ARG A O 1
ATOM 2629 N N . TYR A 1 335 ? 21.361 -8.780 -16.241 1.00 88.19 335 TYR A N 1
ATOM 2630 C CA . TYR A 1 335 ? 20.428 -8.250 -17.236 1.00 88.19 335 TYR A CA 1
ATOM 2631 C C . TYR A 1 335 ? 19.592 -9.334 -17.927 1.00 88.19 335 TYR A C 1
ATOM 2633 O O . TYR A 1 335 ? 18.443 -9.086 -18.290 1.00 88.19 335 TYR A O 1
ATOM 2641 N N . GLY A 1 336 ? 20.107 -10.562 -18.041 1.00 77.69 336 GLY A N 1
ATOM 2642 C CA . GLY A 1 336 ? 19.325 -11.718 -18.482 1.00 77.69 336 GLY A CA 1
ATOM 2643 C C . GLY A 1 336 ? 18.146 -12.024 -17.552 1.00 77.69 336 GLY A C 1
ATOM 2644 O O . GLY A 1 336 ? 17.031 -12.252 -18.025 1.00 77.69 336 GLY A O 1
ATOM 2645 N N . CYS A 1 337 ? 18.368 -11.972 -16.233 1.00 81.81 337 CYS A N 1
ATOM 2646 C CA . CYS A 1 337 ? 17.310 -12.098 -15.231 1.00 81.81 337 CYS A CA 1
ATOM 2647 C C . CYS A 1 337 ? 16.320 -10.930 -15.294 1.00 81.81 337 CYS A C 1
ATOM 2649 O O . CYS A 1 337 ? 15.117 -11.170 -15.241 1.00 81.81 337 CYS A O 1
ATOM 2651 N N . LEU A 1 338 ? 16.803 -9.694 -15.458 1.00 87.56 338 LEU A N 1
ATOM 2652 C CA . LEU A 1 338 ? 15.953 -8.505 -15.569 1.00 87.56 338 LEU A CA 1
ATOM 2653 C C . LEU A 1 338 ? 14.993 -8.593 -16.765 1.00 87.56 338 LEU A C 1
ATOM 2655 O O . LEU A 1 338 ? 13.789 -8.424 -16.603 1.00 87.56 338 LEU A O 1
ATOM 2659 N N . VAL A 1 339 ? 15.505 -8.925 -17.956 1.00 88.69 339 VAL A N 1
ATOM 2660 C CA . VAL A 1 339 ? 14.686 -9.092 -19.170 1.00 88.69 339 VAL A CA 1
ATOM 2661 C C . VAL A 1 339 ? 13.640 -10.190 -18.989 1.00 88.69 339 VAL A C 1
ATOM 2663 O O . VAL A 1 339 ? 12.501 -10.036 -19.431 1.00 88.69 339 VAL A O 1
ATOM 2666 N N . LYS A 1 340 ? 14.010 -11.299 -18.337 1.00 81.81 340 LYS A N 1
ATOM 2667 C CA . LYS A 1 340 ? 13.064 -12.370 -18.024 1.00 81.81 340 LYS A CA 1
ATOM 2668 C C . LYS A 1 340 ? 11.971 -11.881 -17.072 1.00 81.81 340 LYS A C 1
ATOM 2670 O O . LYS A 1 340 ? 10.801 -12.078 -17.370 1.00 81.81 340 LYS A O 1
ATOM 2675 N N . ALA A 1 341 ? 12.344 -11.193 -15.995 1.00 80.31 341 ALA A N 1
ATOM 2676 C CA . ALA A 1 341 ? 11.399 -10.658 -15.023 1.00 80.31 341 ALA A CA 1
ATOM 2677 C C . ALA A 1 341 ? 10.399 -9.686 -15.673 1.00 80.31 341 ALA A C 1
ATOM 2679 O O . ALA A 1 341 ? 9.204 -9.796 -15.422 1.00 80.31 341 ALA A O 1
ATOM 2680 N N . VAL A 1 342 ? 10.858 -8.783 -16.550 1.00 86.88 342 VAL A N 1
ATOM 2681 C CA . VAL A 1 342 ? 9.973 -7.850 -17.278 1.00 86.88 342 VAL A CA 1
ATOM 2682 C C . VAL A 1 342 ? 8.931 -8.609 -18.099 1.00 86.88 342 VAL A C 1
ATOM 2684 O O . VAL A 1 342 ? 7.746 -8.286 -18.043 1.00 86.88 342 VAL A O 1
ATOM 2687 N N . ARG A 1 343 ? 9.357 -9.650 -18.826 1.00 85.19 343 ARG A N 1
ATOM 2688 C CA . ARG A 1 343 ? 8.458 -10.481 -19.641 1.00 85.19 343 ARG A CA 1
ATOM 2689 C C . ARG A 1 343 ? 7.473 -11.278 -18.790 1.00 85.19 343 ARG A C 1
ATOM 2691 O O . ARG A 1 343 ? 6.302 -11.352 -19.149 1.00 85.19 343 ARG A O 1
ATOM 2698 N N . ASP A 1 344 ? 7.929 -11.830 -17.668 1.00 78.19 344 ASP A N 1
ATOM 2699 C CA . ASP A 1 344 ? 7.083 -12.570 -16.725 1.00 78.19 344 ASP A CA 1
ATOM 2700 C C . ASP A 1 344 ? 6.019 -11.645 -16.088 1.00 78.19 344 ASP A C 1
ATOM 2702 O O . ASP A 1 344 ? 4.887 -12.071 -15.865 1.00 78.19 344 ASP A O 1
ATOM 2706 N N . SER A 1 345 ? 6.337 -10.359 -15.885 1.00 75.25 345 SER A N 1
ATOM 2707 C CA . SER A 1 345 ? 5.389 -9.315 -15.453 1.00 75.25 345 SER A CA 1
ATOM 2708 C C . SER A 1 345 ? 4.450 -8.813 -16.567 1.00 75.25 345 SER A C 1
ATOM 2710 O O . SER A 1 345 ? 3.616 -7.940 -16.319 1.00 75.25 345 SER A O 1
ATOM 2712 N N . GLY A 1 346 ? 4.562 -9.339 -17.792 1.00 75.56 346 GLY A N 1
ATOM 2713 C CA . GLY A 1 346 ? 3.747 -8.946 -18.947 1.00 75.56 346 GLY A CA 1
ATOM 2714 C C . GLY A 1 346 ? 4.226 -7.691 -19.689 1.00 75.56 346 GLY A C 1
ATOM 2715 O O . GLY A 1 346 ? 3.489 -7.179 -20.532 1.00 75.56 346 GLY A O 1
ATOM 2716 N N . GLY A 1 347 ? 5.429 -7.193 -19.388 1.00 81.38 347 GLY A N 1
ATOM 2717 C CA . GLY A 1 347 ? 6.077 -6.087 -20.097 1.00 81.38 347 GLY A CA 1
ATOM 2718 C C . GLY A 1 347 ? 6.856 -6.546 -21.336 1.00 81.38 347 GLY A C 1
ATOM 2719 O O . GLY A 1 347 ? 7.261 -7.705 -21.462 1.00 81.38 347 GLY A O 1
ATOM 2720 N N . GLU A 1 348 ? 7.099 -5.625 -22.269 1.00 88.31 348 GLU A N 1
ATOM 2721 C CA . GLU A 1 348 ? 7.880 -5.888 -23.482 1.00 88.31 348 GLU A CA 1
ATOM 2722 C C . GLU A 1 348 ? 9.360 -5.537 -23.271 1.00 88.31 348 GLU A C 1
ATOM 2724 O O . GLU A 1 348 ? 9.683 -4.505 -22.692 1.00 88.31 348 GLU A O 1
ATOM 2729 N N . ALA A 1 349 ? 10.285 -6.371 -23.758 1.00 89.56 349 ALA A N 1
ATOM 2730 C CA . ALA A 1 349 ? 11.724 -6.107 -23.667 1.00 89.56 349 ALA A CA 1
ATOM 2731 C C . ALA A 1 349 ? 12.371 -6.034 -25.055 1.00 89.56 349 ALA A C 1
ATOM 2733 O O . ALA A 1 349 ? 12.460 -7.043 -25.768 1.00 89.56 349 ALA A O 1
ATOM 2734 N N . LEU A 1 350 ? 12.855 -4.841 -25.403 1.00 87.25 350 LEU A N 1
ATOM 2735 C CA . LEU A 1 350 ? 13.487 -4.490 -26.668 1.00 87.25 350 LEU A CA 1
ATOM 2736 C C . LEU A 1 350 ? 15.009 -4.444 -26.502 1.00 87.25 350 LEU A C 1
ATOM 2738 O O . LEU A 1 350 ? 15.551 -3.587 -25.805 1.00 87.25 350 LEU A O 1
ATOM 2742 N N . VAL A 1 351 ? 15.700 -5.365 -27.175 1.00 84.69 351 VAL A N 1
ATOM 2743 C CA . VAL A 1 351 ? 17.169 -5.414 -27.198 1.00 84.69 351 VAL A CA 1
ATOM 2744 C C . VAL A 1 351 ? 17.686 -4.649 -28.415 1.00 84.69 351 VAL A C 1
ATOM 2746 O O . VAL A 1 351 ? 17.352 -5.010 -29.547 1.00 84.69 351 VAL A O 1
ATOM 2749 N N . TYR A 1 352 ? 18.490 -3.615 -28.180 1.00 81.69 352 TYR A N 1
ATOM 2750 C CA . TYR A 1 352 ? 19.108 -2.760 -29.193 1.00 81.69 352 TYR A CA 1
ATOM 2751 C C . TYR A 1 352 ? 20.503 -3.278 -29.509 1.00 81.69 352 TYR A C 1
ATOM 2753 O O . TYR A 1 352 ? 21.313 -3.460 -28.608 1.00 81.69 352 TYR A O 1
ATOM 2761 N N . SER A 1 353 ? 20.777 -3.519 -30.786 1.00 73.88 353 SER A N 1
ATOM 2762 C CA . SER A 1 353 ? 22.110 -3.918 -31.234 1.00 73.88 353 SER A CA 1
ATOM 2763 C C . SER A 1 353 ? 23.039 -2.712 -31.288 1.00 73.88 353 SER A C 1
ATOM 2765 O O . SER A 1 353 ? 22.676 -1.709 -31.905 1.00 73.88 353 SER A O 1
ATOM 2767 N N . SER A 1 354 ? 24.231 -2.829 -30.706 1.00 67.00 354 SER A N 1
ATOM 2768 C CA . SER A 1 354 ? 25.330 -1.851 -30.748 1.00 67.00 354 SER A CA 1
ATOM 2769 C C . SER A 1 354 ? 25.678 -1.391 -32.167 1.00 67.00 354 SER A C 1
ATOM 2771 O O . SER A 1 354 ? 26.081 -0.250 -32.371 1.00 67.00 354 SER A O 1
ATOM 2773 N N . MET A 1 355 ? 25.440 -2.242 -33.171 1.00 61.00 355 MET A N 1
ATOM 2774 C CA . MET A 1 355 ? 25.657 -1.935 -34.591 1.00 61.00 355 MET A CA 1
ATOM 2775 C C . MET A 1 355 ? 24.533 -1.117 -35.247 1.00 61.00 355 MET A C 1
ATOM 2777 O O . MET A 1 355 ? 24.568 -0.860 -36.453 1.00 61.00 355 MET A O 1
ATOM 2781 N N . HIS A 1 356 ? 23.495 -0.751 -34.498 1.00 69.81 356 HIS A N 1
ATOM 2782 C CA . HIS A 1 356 ? 22.427 0.120 -34.968 1.00 69.81 356 HIS A CA 1
ATOM 2783 C C . HIS A 1 356 ? 22.640 1.529 -34.415 1.00 69.81 356 HIS A C 1
ATOM 2785 O O . HIS A 1 356 ? 22.903 1.715 -33.231 1.00 69.81 356 HIS A O 1
ATOM 2791 N N . VAL A 1 357 ? 22.397 2.547 -35.238 1.00 70.62 357 VAL A N 1
ATOM 2792 C CA . VAL A 1 357 ? 22.583 3.972 -34.891 1.00 70.62 357 VAL A CA 1
ATOM 2793 C C . VAL A 1 357 ? 21.803 4.411 -33.629 1.00 70.62 357 VAL A C 1
ATOM 2795 O O . VAL A 1 357 ? 22.134 5.396 -32.974 1.00 70.62 357 VAL A O 1
ATOM 2798 N N . MET A 1 358 ? 20.771 3.653 -33.257 1.00 72.81 358 MET A N 1
ATOM 2799 C CA . MET A 1 358 ? 19.921 3.905 -32.085 1.00 72.81 358 MET A CA 1
ATOM 2800 C C . MET A 1 358 ? 20.556 3.421 -30.774 1.00 72.81 358 MET A C 1
ATOM 2802 O O . MET A 1 358 ? 20.231 3.943 -29.710 1.00 72.81 358 MET A O 1
ATOM 2806 N N . ALA A 1 359 ? 21.458 2.436 -30.823 1.00 70.44 359 ALA A N 1
ATOM 2807 C CA . ALA A 1 359 ? 22.135 1.954 -29.624 1.00 70.44 359 ALA A CA 1
ATOM 2808 C C . ALA A 1 359 ? 23.081 3.008 -29.048 1.00 70.44 359 ALA A C 1
ATOM 2810 O O . ALA A 1 359 ? 23.152 3.140 -27.834 1.00 70.44 359 ALA A O 1
ATOM 2811 N N . GLU A 1 360 ? 23.707 3.831 -29.892 1.00 74.38 360 GLU A N 1
ATOM 2812 C CA . GLU A 1 360 ? 24.530 4.962 -29.448 1.00 74.38 360 GLU A CA 1
ATOM 2813 C C . GLU A 1 360 ? 23.721 5.954 -28.590 1.00 74.38 360 GLU A C 1
ATOM 2815 O O . GLU A 1 360 ? 24.179 6.400 -27.541 1.00 74.38 360 GLU A O 1
ATOM 2820 N N . GLN A 1 361 ? 22.478 6.248 -28.985 1.00 79.25 361 GLN A N 1
ATOM 2821 C CA . GLN A 1 361 ? 21.575 7.116 -28.221 1.00 79.25 361 GLN A CA 1
ATOM 2822 C C . GLN A 1 361 ? 21.111 6.472 -26.910 1.00 79.25 361 GLN A C 1
ATOM 2824 O O . GLN A 1 361 ? 20.997 7.156 -25.896 1.00 79.25 361 GLN A O 1
ATOM 2829 N N . LEU A 1 362 ? 20.855 5.162 -26.902 1.00 84.56 362 LEU A N 1
ATOM 2830 C CA . LEU A 1 362 ? 20.543 4.446 -25.664 1.00 84.56 362 LEU A CA 1
ATOM 2831 C C . LEU A 1 362 ? 21.765 4.382 -24.733 1.00 84.56 362 LEU A C 1
ATOM 2833 O O . LEU A 1 362 ? 21.616 4.466 -23.515 1.00 84.56 362 LEU A O 1
ATOM 2837 N N . GLN A 1 363 ? 22.976 4.298 -25.287 1.00 83.06 363 GLN A N 1
ATOM 2838 C CA . GLN A 1 363 ? 24.223 4.291 -24.526 1.00 83.06 363 GLN A CA 1
ATOM 2839 C C . GLN A 1 363 ? 24.466 5.623 -23.807 1.00 83.06 363 GLN A C 1
ATOM 2841 O O . GLN A 1 363 ? 24.950 5.624 -22.676 1.00 83.06 363 GLN A O 1
ATOM 2846 N N . GLN A 1 364 ? 24.045 6.749 -24.397 1.00 84.06 364 GLN A N 1
ATOM 2847 C CA . GLN A 1 364 ? 24.033 8.053 -23.713 1.00 84.06 364 GLN A CA 1
ATOM 2848 C C . GLN A 1 364 ? 23.142 8.043 -22.457 1.00 84.06 364 GLN A C 1
ATOM 2850 O O . GLN A 1 364 ? 23.422 8.757 -21.498 1.00 84.06 364 GLN A O 1
ATOM 2855 N N . LEU A 1 365 ? 22.122 7.180 -22.423 1.00 83.50 365 LEU A N 1
ATOM 2856 C CA . LEU A 1 365 ? 21.273 6.907 -21.260 1.00 83.50 365 LEU A CA 1
ATOM 2857 C C . LEU A 1 365 ? 21.773 5.707 -20.437 1.00 83.50 365 LEU A C 1
ATOM 2859 O O . LEU A 1 365 ? 20.978 5.031 -19.789 1.00 83.50 365 LEU A O 1
ATOM 2863 N N . THR A 1 366 ? 23.081 5.426 -20.440 1.00 86.75 366 THR A N 1
ATOM 2864 C CA . THR A 1 366 ? 23.745 4.299 -19.743 1.00 86.75 366 THR A CA 1
ATOM 2865 C C . THR A 1 366 ? 23.448 2.898 -20.296 1.00 86.75 366 THR A C 1
ATOM 2867 O O . THR A 1 366 ? 23.725 1.900 -19.634 1.00 86.75 366 THR A O 1
ATOM 2870 N N . GLY A 1 367 ? 22.887 2.800 -21.504 1.00 86.50 367 GLY A N 1
ATOM 2871 C CA . GLY A 1 367 ? 22.620 1.528 -22.186 1.00 86.50 367 GLY A CA 1
ATOM 2872 C C . GLY A 1 367 ? 21.329 0.828 -21.746 1.00 86.50 367 GLY A C 1
ATOM 2873 O O . GLY A 1 367 ? 20.979 -0.213 -22.303 1.00 86.50 367 GLY A O 1
ATOM 2874 N N . ILE A 1 368 ? 20.592 1.387 -20.779 1.00 92.38 368 ILE A N 1
ATOM 2875 C CA . ILE A 1 368 ? 19.334 0.821 -20.285 1.00 92.38 368 ILE A CA 1
ATOM 2876 C C . ILE A 1 368 ? 18.326 1.904 -19.889 1.00 92.38 368 ILE A C 1
ATOM 2878 O O . ILE A 1 368 ? 18.647 2.841 -19.155 1.00 92.38 368 ILE A O 1
ATOM 2882 N N . ALA A 1 369 ? 17.086 1.743 -20.346 1.00 92.69 369 ALA A N 1
ATOM 2883 C CA . ALA A 1 369 ? 15.965 2.614 -20.015 1.00 92.69 369 ALA A CA 1
ATOM 2884 C C . ALA A 1 369 ? 14.645 1.835 -19.978 1.00 92.69 369 ALA A C 1
ATOM 2886 O O . ALA A 1 369 ? 14.528 0.768 -20.576 1.00 92.69 369 ALA A O 1
ATOM 2887 N N . ALA A 1 370 ? 13.635 2.360 -19.296 1.00 91.31 370 ALA A N 1
ATOM 2888 C CA . ALA A 1 370 ? 12.319 1.749 -19.205 1.00 91.31 370 ALA A CA 1
ATOM 2889 C C . ALA A 1 370 ? 11.205 2.795 -19.280 1.00 91.31 370 ALA A C 1
ATOM 2891 O O . ALA A 1 370 ? 11.293 3.861 -18.677 1.00 91.31 370 ALA A O 1
ATOM 2892 N N . ILE A 1 371 ? 10.135 2.451 -19.996 1.00 89.62 371 ILE A N 1
ATOM 2893 C CA . ILE A 1 371 ? 8.855 3.162 -19.980 1.00 89.62 371 ILE A CA 1
ATOM 2894 C C . ILE A 1 371 ? 7.979 2.506 -18.916 1.00 89.62 371 ILE A C 1
ATOM 2896 O O . ILE A 1 371 ? 7.793 1.285 -18.932 1.00 89.62 371 ILE A O 1
ATOM 2900 N N . LEU A 1 372 ? 7.437 3.311 -18.005 1.00 84.56 372 LEU A N 1
ATOM 2901 C CA . LEU A 1 372 ? 6.625 2.832 -16.892 1.00 84.56 372 LEU A CA 1
ATOM 2902 C C . LEU A 1 372 ? 5.130 2.832 -17.233 1.00 84.56 372 LEU A C 1
ATOM 2904 O O . LEU A 1 372 ? 4.602 3.727 -17.899 1.00 84.56 372 LEU A O 1
ATOM 2908 N N . SER A 1 373 ? 4.434 1.816 -16.730 1.00 75.38 373 SER A N 1
ATOM 2909 C CA . SER A 1 373 ? 3.007 1.606 -16.926 1.00 75.38 373 SER A CA 1
ATOM 2910 C C . SER A 1 373 ? 2.178 2.619 -16.141 1.00 75.38 373 SER A C 1
ATOM 2912 O O . SER A 1 373 ? 2.279 2.741 -14.919 1.00 75.38 373 SER A O 1
ATOM 2914 N N . LEU A 1 374 ? 1.221 3.253 -16.823 1.00 64.62 374 LEU A N 1
ATOM 2915 C CA . LEU A 1 374 ? 0.183 4.087 -16.200 1.00 64.62 374 LEU A CA 1
ATOM 2916 C C . LEU A 1 374 ? -0.648 3.335 -15.145 1.00 64.62 374 LEU A C 1
ATOM 2918 O O . LEU A 1 374 ? -1.273 3.973 -14.298 1.00 64.62 374 LEU A O 1
ATOM 2922 N N . LYS A 1 375 ? -0.701 1.996 -15.193 1.00 63.25 375 LYS A N 1
ATOM 2923 C CA . LYS A 1 375 ? -1.414 1.188 -14.190 1.00 63.25 375 LYS A CA 1
ATOM 2924 C C . LYS A 1 375 ? -0.706 1.219 -12.835 1.00 63.25 375 LYS A C 1
ATOM 2926 O O . LYS A 1 375 ? -1.390 1.251 -11.817 1.00 63.25 375 LYS A O 1
ATOM 2931 N N . TYR A 1 376 ? 0.625 1.265 -12.831 1.00 64.56 376 TYR A N 1
ATOM 2932 C CA . TYR A 1 376 ? 1.424 1.309 -11.610 1.00 64.56 376 TYR A CA 1
ATOM 2933 C C . TYR A 1 376 ? 1.214 2.624 -10.855 1.00 64.56 376 TYR A C 1
ATOM 2935 O O . TYR A 1 376 ? 0.786 2.604 -9.707 1.00 64.56 376 TYR A O 1
ATOM 2943 N N . ILE A 1 377 ? 1.373 3.765 -11.537 1.00 66.38 377 ILE A N 1
ATOM 2944 C CA . ILE A 1 377 ? 1.177 5.099 -10.936 1.00 66.38 377 ILE A CA 1
ATOM 2945 C C . ILE A 1 377 ? -0.226 5.213 -10.319 1.00 66.38 377 ILE A C 1
ATOM 2947 O O . ILE A 1 377 ? -0.398 5.720 -9.213 1.00 66.38 377 ILE A O 1
ATOM 2951 N N . LYS A 1 378 ? -1.243 4.677 -11.008 1.00 68.69 378 LYS A N 1
ATOM 2952 C CA . LYS A 1 378 ? -2.625 4.629 -10.512 1.00 68.69 378 LYS A CA 1
ATOM 2953 C C . LYS A 1 378 ? -2.773 3.774 -9.251 1.00 68.69 378 LYS A C 1
ATOM 2955 O O . LYS A 1 378 ? -3.446 4.203 -8.319 1.00 68.69 378 LYS A O 1
ATOM 2960 N N . LEU A 1 379 ? -2.173 2.585 -9.216 1.00 68.56 379 LEU A N 1
ATOM 2961 C CA . LEU A 1 379 ? -2.252 1.682 -8.066 1.00 68.56 379 LEU A CA 1
ATOM 2962 C C . LEU A 1 379 ? -1.511 2.254 -6.849 1.00 68.56 379 LEU A C 1
ATOM 2964 O O . LEU A 1 379 ? -2.059 2.264 -5.746 1.00 68.56 379 LEU A O 1
ATOM 2968 N N . SER A 1 380 ? -0.311 2.795 -7.063 1.00 68.69 380 SER A N 1
ATOM 2969 C CA . SER A 1 380 ? 0.497 3.436 -6.023 1.00 68.69 380 SER A CA 1
ATOM 2970 C C . SER A 1 380 ? -0.197 4.667 -5.449 1.00 68.69 380 SER A C 1
ATOM 2972 O O . SER A 1 380 ? -0.242 4.822 -4.233 1.00 68.69 380 SER A O 1
ATOM 2974 N N . ALA A 1 381 ? -0.835 5.488 -6.290 1.00 74.19 381 ALA A N 1
ATOM 2975 C CA . ALA A 1 381 ? -1.625 6.634 -5.842 1.00 74.19 381 ALA A CA 1
ATOM 2976 C C . ALA A 1 381 ? -2.811 6.239 -4.939 1.00 74.19 381 ALA A C 1
ATOM 2978 O O . ALA A 1 381 ? -3.018 6.871 -3.901 1.00 74.19 381 ALA A O 1
ATOM 2979 N N . ILE A 1 382 ? -3.570 5.182 -5.281 1.00 79.50 382 ILE A N 1
ATOM 2980 C CA . ILE A 1 382 ? -4.649 4.677 -4.405 1.00 79.50 382 ILE A CA 1
ATOM 2981 C C . ILE A 1 382 ? -4.075 4.169 -3.085 1.00 79.50 382 ILE A C 1
ATOM 2983 O O . ILE A 1 382 ? -4.586 4.501 -2.015 1.00 79.50 382 ILE A O 1
ATOM 2987 N N . SER A 1 383 ? -3.035 3.332 -3.164 1.00 78.31 383 SER A N 1
ATOM 2988 C CA . SER A 1 383 ? -2.413 2.721 -1.990 1.00 78.31 383 SER A CA 1
ATOM 2989 C C . SER A 1 383 ? -1.904 3.789 -1.027 1.00 78.31 383 SER A C 1
ATOM 2991 O O . SER A 1 383 ? -2.171 3.713 0.171 1.00 78.31 383 SER A O 1
ATOM 2993 N N . LEU A 1 384 ? -1.257 4.829 -1.557 1.00 78.50 384 LEU A N 1
ATOM 2994 C CA . LEU A 1 384 ? -0.749 5.962 -0.794 1.00 78.50 384 LEU A CA 1
ATOM 2995 C C . LEU A 1 384 ? -1.878 6.721 -0.085 1.00 78.50 384 LEU A C 1
ATOM 2997 O O . LEU A 1 384 ? -1.757 7.026 1.100 1.00 78.50 384 LEU A O 1
ATOM 3001 N N . ILE A 1 385 ? -3.001 6.970 -0.764 1.00 85.88 385 ILE A N 1
ATOM 3002 C CA . ILE A 1 385 ? -4.160 7.624 -0.139 1.00 85.88 385 ILE A CA 1
ATOM 3003 C C . ILE A 1 385 ? -4.736 6.784 0.971 1.00 85.88 385 ILE A C 1
ATOM 3005 O O . ILE A 1 385 ? -4.886 7.288 2.078 1.00 85.88 385 ILE A O 1
ATOM 3009 N N . ASN A 1 386 ? -5.050 5.523 0.697 1.00 82.75 386 ASN A N 1
ATOM 3010 C CA . ASN A 1 386 ? -5.694 4.671 1.685 1.00 82.75 386 ASN A CA 1
ATOM 3011 C C . ASN A 1 386 ? -4.775 4.441 2.888 1.00 82.75 386 ASN A C 1
ATOM 3013 O O . ASN A 1 386 ? -5.218 4.559 4.027 1.00 82.75 386 ASN A O 1
ATOM 3017 N N . SER A 1 387 ? -3.489 4.185 2.643 1.00 76.81 387 SER A N 1
ATOM 3018 C CA . SER A 1 387 ? -2.528 3.838 3.691 1.00 76.81 387 SER A CA 1
ATOM 3019 C C . SER A 1 387 ? -2.099 5.039 4.531 1.00 76.81 387 SER A C 1
ATOM 3021 O O . SER A 1 387 ? -1.895 4.871 5.730 1.00 76.81 387 SER A O 1
ATOM 3023 N N . VAL A 1 388 ? -1.984 6.239 3.946 1.00 78.62 388 VAL A N 1
ATOM 3024 C CA . VAL A 1 388 ? -1.521 7.443 4.661 1.00 78.62 388 VAL A CA 1
ATOM 3025 C C . VAL A 1 388 ? -2.695 8.312 5.102 1.00 78.62 388 VAL A C 1
ATOM 3027 O O . VAL A 1 388 ? -2.942 8.460 6.298 1.00 78.62 388 VAL A O 1
ATOM 3030 N N . VAL A 1 389 ? -3.440 8.874 4.146 1.00 84.50 389 VAL A N 1
ATOM 3031 C CA . VAL A 1 389 ? -4.534 9.820 4.427 1.00 84.50 389 VAL A CA 1
ATOM 3032 C C . VAL A 1 389 ? -5.725 9.097 5.063 1.00 84.50 389 VAL A C 1
ATOM 3034 O O . VAL A 1 389 ? -6.235 9.522 6.102 1.00 84.50 389 VAL A O 1
ATOM 3037 N N . GLY A 1 390 ? -6.116 7.966 4.474 1.00 86.00 390 GLY A N 1
ATOM 3038 C CA . GLY A 1 390 ? -7.212 7.113 4.915 1.00 86.00 390 GLY A CA 1
ATOM 3039 C C . GLY A 1 390 ? -6.989 6.580 6.323 1.00 86.00 390 GLY A C 1
ATOM 3040 O O . GLY A 1 390 ? -7.807 6.833 7.203 1.00 86.00 390 GLY A O 1
ATOM 3041 N N . THR A 1 391 ? -5.862 5.910 6.569 1.00 82.94 391 THR A N 1
ATOM 3042 C CA . THR A 1 391 ? -5.524 5.354 7.891 1.00 82.94 391 THR A CA 1
ATOM 3043 C C . THR A 1 391 ? -5.473 6.421 8.982 1.00 82.94 391 THR A C 1
ATOM 3045 O O . THR A 1 391 ? -5.984 6.186 10.077 1.00 82.94 391 THR A O 1
ATOM 3048 N N . PHE A 1 392 ? -4.898 7.599 8.703 1.00 85.06 392 PHE A N 1
ATOM 3049 C CA . PHE A 1 392 ? -4.855 8.700 9.669 1.00 85.06 392 PHE A CA 1
ATOM 3050 C C . PHE A 1 392 ? -6.267 9.142 10.069 1.00 85.06 392 PHE A C 1
ATOM 3052 O O . PHE A 1 392 ? -6.607 9.173 11.254 1.00 85.06 392 PHE A O 1
ATOM 3059 N N . ALA A 1 393 ? -7.107 9.439 9.077 1.00 90.00 393 ALA A N 1
ATOM 3060 C CA . ALA A 1 393 ? -8.464 9.912 9.311 1.00 90.00 393 ALA A CA 1
ATOM 3061 C C . ALA A 1 393 ? -9.346 8.825 9.955 1.00 90.00 393 ALA A C 1
ATOM 3063 O O . ALA A 1 393 ? -10.099 9.108 10.886 1.00 90.00 393 ALA A O 1
ATOM 3064 N N . PHE A 1 394 ? -9.212 7.575 9.505 1.00 89.00 394 PHE A N 1
ATOM 3065 C CA . PHE A 1 394 ? -9.915 6.417 10.051 1.00 89.00 394 PHE A CA 1
ATOM 3066 C C . PHE A 1 394 ? -9.556 6.181 11.519 1.00 89.00 394 PHE A C 1
ATOM 3068 O O . PHE A 1 394 ? -10.457 6.064 12.345 1.00 89.00 394 PHE A O 1
ATOM 3075 N N . GLY A 1 395 ? -8.262 6.155 11.859 1.00 87.50 395 GLY A N 1
ATOM 3076 C CA . GLY A 1 395 ? -7.796 5.949 13.231 1.00 87.50 395 GLY A CA 1
ATOM 3077 C C . GLY A 1 395 ? -8.300 7.036 14.179 1.00 87.50 395 GLY A C 1
ATOM 3078 O O . GLY A 1 395 ? -8.817 6.730 15.254 1.00 87.50 395 GLY A O 1
ATOM 3079 N N . PHE A 1 396 ? -8.249 8.299 13.747 1.00 91.00 396 PHE A N 1
ATOM 3080 C CA . PHE A 1 396 ? -8.751 9.419 14.540 1.00 91.00 396 PHE A CA 1
ATOM 3081 C C . PHE A 1 396 ? -10.268 9.324 14.781 1.00 91.00 396 PHE A C 1
ATOM 3083 O O . PHE A 1 396 ? -10.729 9.450 15.917 1.00 91.00 396 PHE A O 1
ATOM 3090 N N . MET A 1 397 ? -11.048 9.039 13.731 1.00 93.50 397 MET A N 1
ATOM 3091 C CA . MET A 1 397 ? -12.508 8.895 13.813 1.00 93.50 397 MET A CA 1
ATOM 3092 C C . MET A 1 397 ? -12.934 7.679 14.647 1.00 93.50 397 MET A C 1
ATOM 3094 O O . MET A 1 397 ? -13.844 7.793 15.470 1.00 93.50 397 MET A O 1
ATOM 3098 N N . LEU A 1 398 ? -12.263 6.534 14.480 1.00 91.12 398 LEU A N 1
ATOM 3099 C CA . LEU A 1 398 ? -12.500 5.320 15.265 1.00 91.12 398 LEU A CA 1
ATOM 3100 C C . LEU A 1 398 ? -12.220 5.572 16.750 1.00 91.12 398 LEU A C 1
ATOM 3102 O O . LEU A 1 398 ? -13.033 5.222 17.609 1.00 91.12 398 LEU A O 1
ATOM 3106 N N . GLY A 1 399 ? -11.092 6.222 17.045 1.00 90.38 399 GLY A N 1
ATOM 3107 C CA . GLY A 1 399 ? -10.703 6.582 18.400 1.00 90.38 399 GLY A CA 1
ATOM 3108 C C . GLY A 1 399 ? -11.728 7.503 19.060 1.00 90.38 399 GLY A C 1
ATOM 3109 O O . GLY A 1 399 ? -12.250 7.154 20.118 1.00 90.38 399 GLY A O 1
ATOM 3110 N N . MET A 1 400 ? -12.111 8.611 18.409 1.00 92.25 400 MET A N 1
ATOM 3111 C CA . MET A 1 400 ? -13.159 9.510 18.922 1.00 92.25 400 MET A CA 1
ATOM 3112 C C . MET A 1 400 ? -14.503 8.800 19.115 1.00 92.25 400 MET A C 1
ATOM 3114 O O . MET A 1 400 ? -15.185 9.025 20.115 1.00 92.25 400 MET A O 1
ATOM 3118 N N . GLY A 1 401 ? -14.874 7.909 18.192 1.00 91.50 401 GLY A N 1
ATOM 3119 C CA . GLY A 1 401 ? -16.101 7.121 18.286 1.00 91.50 401 GLY A CA 1
ATOM 3120 C C . GLY A 1 401 ? -16.143 6.211 19.517 1.00 91.50 401 GLY A C 1
ATOM 3121 O O . GLY A 1 401 ? -17.226 5.993 20.067 1.00 91.50 401 GLY A O 1
ATOM 3122 N N . SER A 1 402 ? -14.988 5.731 19.997 1.00 89.62 402 SER A N 1
ATOM 3123 C CA . SER A 1 402 ? -14.897 4.809 21.139 1.00 89.62 402 SER A CA 1
ATOM 3124 C C . SER A 1 402 ? -15.371 5.414 22.468 1.00 89.62 402 SER A C 1
ATOM 3126 O O . SER A 1 402 ? -15.878 4.686 23.316 1.00 89.62 402 SER A O 1
ATOM 3128 N N . ALA A 1 403 ? -15.353 6.743 22.635 1.00 88.50 403 ALA A N 1
ATOM 3129 C CA . ALA A 1 403 ? -15.959 7.397 23.802 1.00 88.50 403 ALA A CA 1
ATOM 3130 C C . ALA A 1 403 ? -17.468 7.106 23.928 1.00 88.50 403 ALA A C 1
ATOM 3132 O O . ALA A 1 403 ? -18.002 7.011 25.035 1.00 88.50 403 ALA A O 1
ATOM 3133 N N . THR A 1 404 ? -18.155 6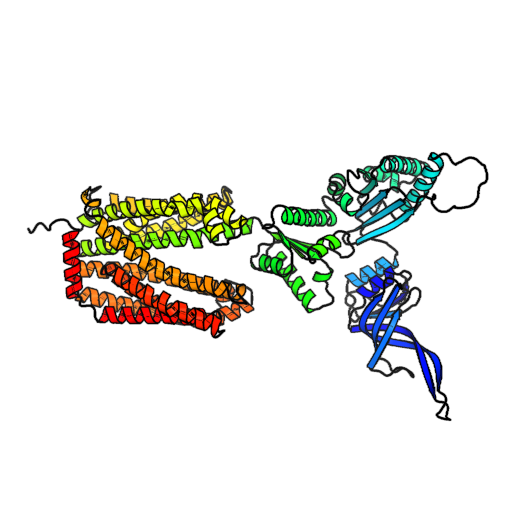.894 22.801 1.00 91.19 404 THR A N 1
ATOM 3134 C CA . THR A 1 404 ? -19.565 6.470 22.772 1.00 91.19 404 THR A CA 1
ATOM 3135 C C . THR A 1 404 ? -19.746 5.110 23.444 1.00 91.19 404 THR A C 1
ATOM 3137 O O . THR A 1 404 ? -20.736 4.892 24.129 1.00 91.19 404 THR A O 1
ATOM 3140 N N . GLU A 1 405 ? -18.779 4.204 23.297 1.00 89.50 405 GLU A N 1
ATOM 3141 C CA . GLU A 1 405 ? -18.807 2.867 23.896 1.00 89.50 405 GLU A CA 1
ATOM 3142 C C . GLU A 1 405 ? -18.732 2.927 25.423 1.00 89.50 405 GLU A C 1
ATOM 3144 O O . GLU A 1 405 ? -19.506 2.256 26.105 1.00 89.50 405 GLU A O 1
ATOM 3149 N N . THR A 1 406 ? -17.862 3.787 25.965 1.00 88.50 406 THR A N 1
ATOM 3150 C CA . THR A 1 406 ? -17.768 4.045 27.408 1.00 88.50 406 THR A CA 1
ATOM 3151 C C . THR A 1 406 ? -19.109 4.509 27.965 1.00 88.50 406 THR A C 1
ATOM 3153 O O . THR A 1 406 ? -19.604 3.965 28.948 1.00 88.50 406 THR A O 1
ATOM 3156 N N . LEU A 1 407 ? -19.702 5.520 27.330 1.00 89.25 407 LEU A N 1
ATOM 3157 C CA . LEU A 1 407 ? -20.855 6.232 27.872 1.00 89.25 407 LEU A CA 1
ATOM 3158 C C . LEU A 1 407 ? -22.156 5.476 27.660 1.00 89.25 407 LEU A C 1
ATOM 3160 O O . LEU A 1 407 ? -22.941 5.344 28.595 1.00 89.25 407 LEU A O 1
ATOM 3164 N N . CYS A 1 408 ? -22.371 4.936 26.460 1.00 92.50 408 CYS A N 1
ATOM 3165 C CA . CYS A 1 408 ? -23.515 4.074 26.200 1.00 92.50 408 CYS A CA 1
ATOM 3166 C C . CYS A 1 408 ? -23.439 2.797 27.038 1.00 92.50 408 CYS A C 1
ATOM 3168 O O . CYS A 1 408 ? -24.471 2.377 27.546 1.00 92.50 408 CYS A O 1
ATOM 3170 N N . GLY A 1 409 ? -22.255 2.204 27.225 1.00 91.06 409 GLY A N 1
ATOM 3171 C CA . GLY A 1 409 ? -22.117 0.997 28.039 1.00 91.06 409 GLY A CA 1
ATOM 3172 C C . GLY A 1 409 ? -22.363 1.244 29.530 1.00 91.06 409 GLY A C 1
ATOM 3173 O O . GLY A 1 409 ? -23.178 0.563 30.148 1.00 91.06 409 GLY A O 1
ATOM 3174 N N . GLN A 1 410 ? -21.762 2.292 30.106 1.00 91.12 410 GLN A N 1
ATOM 3175 C CA . GLN A 1 410 ? -22.021 2.672 31.504 1.00 91.12 410 GLN A CA 1
ATOM 3176 C C . GLN A 1 410 ? -23.500 3.020 31.734 1.00 91.12 410 GLN A C 1
ATOM 3178 O O . GLN A 1 410 ? -24.092 2.568 32.713 1.00 91.12 410 GLN A O 1
ATOM 3183 N N . ALA A 1 411 ? -24.127 3.755 30.810 1.00 90.38 411 ALA A N 1
ATOM 3184 C CA . ALA A 1 411 ? -25.549 4.080 30.893 1.00 90.38 411 ALA A CA 1
ATOM 3185 C C . ALA A 1 411 ? -26.457 2.858 30.745 1.00 90.38 411 ALA A C 1
ATOM 3187 O O . ALA A 1 411 ? -27.440 2.741 31.475 1.00 90.38 411 ALA A O 1
ATOM 3188 N N . PHE A 1 412 ? -26.116 1.937 29.841 1.00 93.00 412 PHE A N 1
ATOM 3189 C CA . PHE A 1 412 ? -26.853 0.692 29.654 1.00 93.00 412 PHE A CA 1
ATOM 3190 C C . PHE A 1 412 ? -26.772 -0.184 30.907 1.00 93.00 412 PHE A C 1
ATOM 3192 O O . PHE A 1 412 ? -27.800 -0.651 31.392 1.00 93.00 412 PHE A O 1
ATOM 3199 N N . GLY A 1 413 ? -25.575 -0.328 31.484 1.00 89.38 413 GLY A N 1
ATOM 3200 C CA . GLY A 1 413 ? -25.370 -1.010 32.762 1.00 89.38 413 GLY A CA 1
ATOM 3201 C C . GLY A 1 413 ? -26.151 -0.372 33.914 1.00 89.38 413 GLY A C 1
ATOM 3202 O O . GLY A 1 413 ? -26.752 -1.077 34.714 1.00 89.38 413 GLY A O 1
ATOM 3203 N N . ALA A 1 414 ? -26.224 0.959 33.964 1.00 88.50 414 ALA A N 1
ATOM 3204 C CA . ALA A 1 414 ? -26.976 1.692 34.985 1.00 88.50 414 ALA A CA 1
ATOM 3205 C C . ALA A 1 414 ? -28.506 1.703 34.768 1.00 88.50 414 ALA A C 1
ATOM 3207 O O . ALA A 1 414 ? -29.224 2.369 35.518 1.00 88.50 414 ALA A O 1
ATOM 3208 N N . GLY A 1 415 ? -29.016 1.031 33.726 1.00 88.25 415 GLY A N 1
ATOM 3209 C CA . GLY A 1 415 ? -30.438 1.009 33.368 1.00 88.25 415 GLY A CA 1
ATOM 3210 C C . GLY A 1 415 ? -30.965 2.305 32.735 1.00 88.25 415 GLY A C 1
ATOM 3211 O O . GLY A 1 415 ? -32.165 2.439 32.514 1.00 88.25 415 GLY A O 1
ATOM 3212 N N . GLN A 1 416 ? -30.096 3.264 32.402 1.00 88.25 416 GLN A N 1
ATOM 3213 C CA . GLN A 1 416 ? -30.461 4.546 31.786 1.00 88.25 416 GLN A CA 1
ATOM 3214 C C . GLN A 1 416 ? -30.525 4.435 30.256 1.00 88.25 416 GLN A C 1
ATOM 3216 O O . GLN A 1 416 ? -29.835 5.153 29.531 1.00 88.25 416 GLN A O 1
ATOM 3221 N N . VAL A 1 417 ? -31.354 3.515 29.756 1.00 88.56 417 VAL A N 1
ATOM 3222 C CA . VAL A 1 417 ? -31.387 3.142 28.331 1.00 88.56 417 VAL A CA 1
ATOM 3223 C C . VAL A 1 417 ? -31.767 4.330 27.423 1.00 88.56 417 VAL A C 1
ATOM 3225 O O . VAL A 1 417 ? -31.198 4.478 26.343 1.00 88.56 417 VAL A O 1
ATOM 3228 N N . GLU A 1 418 ? -32.613 5.255 27.896 1.00 86.56 418 GLU A N 1
ATOM 3229 C CA . GLU A 1 418 ? -32.986 6.487 27.171 1.00 86.56 418 GLU A CA 1
ATOM 3230 C C . GLU A 1 418 ? -31.764 7.354 26.806 1.00 86.56 418 GLU A C 1
ATOM 3232 O O . GLU A 1 418 ? -31.704 7.949 25.725 1.00 86.56 418 GLU A O 1
ATOM 3237 N N . MET A 1 419 ? -30.755 7.406 27.682 1.00 89.06 419 MET A N 1
ATOM 3238 C CA . MET A 1 419 ? -29.582 8.263 27.493 1.00 89.06 419 MET A CA 1
ATOM 3239 C C . MET A 1 419 ? -28.651 7.777 26.381 1.00 89.06 419 MET A C 1
ATOM 3241 O O . MET A 1 419 ? -27.875 8.576 25.852 1.00 89.06 419 MET A O 1
ATOM 3245 N N . LEU A 1 420 ? -28.752 6.510 25.961 1.00 92.31 420 LEU A N 1
ATOM 3246 C CA . LEU A 1 420 ? -27.939 5.977 24.866 1.00 92.31 420 LEU A CA 1
ATOM 3247 C C . LEU A 1 420 ? -28.201 6.742 23.564 1.00 92.31 420 LEU A C 1
ATOM 3249 O O . LEU A 1 420 ? -27.251 7.096 22.868 1.00 92.31 420 LEU A O 1
ATOM 3253 N N . GLY A 1 421 ? -29.466 7.042 23.251 1.00 92.69 421 GLY A N 1
ATOM 3254 C CA . GLY A 1 421 ? -29.836 7.806 22.059 1.00 92.69 421 GLY A CA 1
ATOM 3255 C C . GLY A 1 421 ? -29.314 9.244 22.097 1.00 92.69 421 GLY A C 1
ATOM 3256 O O . GLY A 1 421 ? -28.890 9.780 21.072 1.00 92.69 421 GLY A O 1
ATOM 3257 N N . VAL A 1 422 ? -29.262 9.852 23.286 1.00 92.81 422 VAL A N 1
ATOM 3258 C CA . VAL A 1 422 ? -28.690 11.193 23.487 1.00 92.81 422 VAL A CA 1
ATOM 3259 C C . VAL A 1 422 ? -27.173 11.178 23.274 1.00 92.81 422 VAL A C 1
ATOM 3261 O O . VAL A 1 422 ? -26.643 12.067 22.605 1.00 92.81 422 VAL A O 1
ATOM 3264 N N . TYR A 1 423 ? -26.465 10.172 23.797 1.00 93.38 423 TYR A N 1
ATOM 3265 C CA . TYR A 1 423 ? -25.021 10.024 23.584 1.00 93.38 423 TYR A CA 1
ATOM 3266 C C . TYR A 1 423 ? -24.668 9.701 22.135 1.00 93.38 423 TYR A C 1
ATOM 3268 O O . TYR A 1 423 ? -23.697 10.255 21.623 1.00 93.38 423 TYR A O 1
ATOM 3276 N N . LEU A 1 424 ? -25.483 8.893 21.453 1.00 94.94 424 LEU A N 1
ATOM 3277 C CA . LEU A 1 424 ? -25.356 8.640 20.019 1.00 94.94 424 LEU A CA 1
ATOM 3278 C C . LEU A 1 424 ? -25.424 9.947 19.217 1.00 94.94 424 LEU A C 1
ATOM 3280 O O . LEU A 1 424 ? -24.514 10.245 18.448 1.00 94.94 424 LEU A O 1
ATOM 3284 N N . GLN A 1 425 ? -26.452 10.768 19.450 1.00 95.12 425 GLN A N 1
ATOM 3285 C CA . GLN A 1 425 ? -26.615 12.059 18.768 1.00 95.12 425 GLN A CA 1
ATOM 3286 C C . GLN A 1 425 ? -25.487 13.040 19.090 1.00 95.12 425 GLN A C 1
ATOM 3288 O O . GLN A 1 425 ? -24.999 13.743 18.205 1.00 95.12 425 GLN A O 1
ATOM 3293 N N . ARG A 1 426 ? -25.047 13.079 20.352 1.00 93.94 426 ARG A N 1
ATOM 3294 C CA . ARG A 1 426 ? -23.911 13.905 20.773 1.00 93.94 426 ARG A CA 1
ATOM 3295 C C . ARG A 1 426 ? -22.640 13.500 20.030 1.00 93.94 426 ARG A C 1
ATOM 3297 O O . ARG A 1 426 ? -21.918 14.361 19.539 1.00 93.94 426 ARG A O 1
ATOM 3304 N N . SER A 1 427 ? -22.401 12.199 19.914 1.00 94.69 427 SER A N 1
ATOM 3305 C CA . SER A 1 427 ? -21.267 11.647 19.181 1.00 94.69 427 SER A CA 1
ATOM 3306 C C . SER A 1 427 ? -21.354 11.944 17.680 1.00 94.69 427 SER A C 1
ATOM 3308 O O . SER A 1 427 ? -20.371 12.405 17.110 1.00 94.69 427 SER A O 1
ATOM 3310 N N . TRP A 1 428 ? -22.533 11.825 17.051 1.00 96.19 428 TRP A N 1
ATOM 3311 C CA . TRP A 1 428 ? -22.730 12.256 15.658 1.00 96.19 428 TRP A CA 1
ATOM 3312 C C . TRP A 1 428 ? -22.378 13.724 15.447 1.00 96.19 428 TRP A C 1
ATOM 3314 O O . TRP A 1 428 ? -21.685 14.038 14.484 1.00 96.19 428 TRP A O 1
ATOM 3324 N N . ALA A 1 429 ? -22.810 14.622 16.338 1.00 95.25 429 ALA A N 1
ATOM 3325 C CA . ALA A 1 429 ? -22.478 16.040 16.231 1.00 95.25 429 ALA A CA 1
ATOM 3326 C C . ALA A 1 429 ? -20.959 16.268 16.303 1.00 95.25 429 ALA A C 1
ATOM 3328 O O . ALA A 1 429 ? -20.396 16.965 15.459 1.00 95.25 429 ALA A O 1
ATOM 3329 N N . ILE A 1 430 ? -20.287 15.633 17.268 1.00 95.06 430 ILE A N 1
ATOM 3330 C CA . ILE A 1 430 ? -18.836 15.756 17.457 1.00 95.06 430 ILE A CA 1
ATOM 3331 C C . ILE A 1 430 ? -18.080 15.191 16.255 1.00 95.06 430 ILE A C 1
ATOM 3333 O O . ILE A 1 430 ? -17.259 15.894 15.675 1.00 95.06 430 ILE A O 1
ATOM 3337 N N . LEU A 1 431 ? -18.365 13.951 15.849 1.00 95.69 431 LEU A N 1
ATOM 3338 C CA . LEU A 1 431 ? -17.652 13.309 14.749 1.00 95.69 431 LEU A CA 1
ATOM 3339 C C . LEU A 1 431 ? -17.971 13.955 13.397 1.00 95.69 431 LEU A C 1
ATOM 3341 O O . LEU A 1 431 ? -17.100 13.977 12.534 1.00 95.69 431 LEU A O 1
ATOM 3345 N N . SER A 1 432 ? -19.162 14.531 13.211 1.00 96.06 432 SER A N 1
ATOM 3346 C CA . SER A 1 432 ? -19.468 15.311 12.005 1.00 96.06 432 SER A CA 1
ATOM 3347 C C . SER A 1 432 ? -18.580 16.551 11.931 1.00 96.06 432 SER A C 1
ATOM 3349 O O . SER A 1 432 ? -17.924 16.764 10.915 1.00 96.06 432 SER A O 1
ATOM 3351 N N . VAL A 1 433 ? -18.467 17.321 13.020 1.00 95.75 433 VAL A N 1
ATOM 3352 C CA . VAL A 1 433 ? -17.557 18.479 13.079 1.00 95.75 433 VAL A CA 1
ATOM 3353 C C . VAL A 1 433 ? -16.105 18.044 12.880 1.00 95.75 433 VAL A C 1
ATOM 3355 O O . VAL A 1 433 ? -15.401 18.641 12.070 1.00 95.75 433 VAL A O 1
ATOM 3358 N N . THR A 1 434 ? -15.662 16.970 13.537 1.00 94.94 434 THR A N 1
ATOM 3359 C CA . THR A 1 434 ? -14.314 16.419 13.338 1.00 94.94 434 THR A CA 1
ATOM 3360 C C . THR A 1 434 ? -14.074 16.019 11.885 1.00 94.94 434 THR A C 1
ATOM 3362 O O . THR A 1 434 ? -13.023 16.336 11.333 1.00 94.94 434 THR A O 1
ATOM 3365 N N . SER A 1 435 ? -15.039 15.362 11.237 1.00 95.25 435 SER A N 1
ATOM 3366 C CA . SER A 1 435 ? -14.904 14.972 9.835 1.00 95.25 435 SER A CA 1
ATOM 3367 C C . SER A 1 435 ? -14.743 16.193 8.927 1.00 95.25 435 SER A C 1
ATOM 3369 O O . SER A 1 435 ? -13.862 16.206 8.075 1.00 95.25 435 SER A O 1
ATOM 3371 N N . LEU A 1 436 ? -15.483 17.278 9.178 1.00 95.25 436 LEU A N 1
ATOM 3372 C CA . LEU A 1 436 ? -15.311 18.538 8.452 1.00 95.25 436 LEU A CA 1
ATOM 3373 C C . LEU A 1 436 ? -13.925 19.160 8.683 1.00 95.25 436 LEU A C 1
ATOM 3375 O O . LEU A 1 436 ? -13.330 19.669 7.739 1.00 95.25 436 LEU A O 1
ATOM 3379 N N . LEU A 1 437 ? -13.384 19.082 9.904 1.00 95.00 437 LEU A N 1
ATOM 3380 C CA . LEU A 1 437 ? -12.043 19.589 10.226 1.00 95.00 437 LEU A CA 1
ATOM 3381 C C . LEU A 1 437 ? -10.914 18.772 9.582 1.00 95.00 437 LEU A C 1
ATOM 3383 O O . LEU A 1 437 ? -9.866 19.330 9.266 1.00 95.00 437 LEU A O 1
ATOM 3387 N N . LEU A 1 438 ? -11.113 17.468 9.383 1.00 93.94 438 LEU A N 1
ATOM 3388 C CA . LEU A 1 438 ? -10.133 16.574 8.756 1.00 93.94 438 LEU A CA 1
ATOM 3389 C C . LEU A 1 438 ? -10.283 16.485 7.228 1.00 93.94 438 LEU A C 1
ATOM 3391 O O . LEU A 1 438 ? -9.343 16.084 6.544 1.00 93.94 438 LEU A O 1
ATOM 3395 N N . MET A 1 439 ? -11.427 16.893 6.673 1.00 94.12 439 MET A N 1
ATOM 3396 C CA . MET A 1 439 ? -11.692 16.897 5.229 1.00 94.12 439 MET A CA 1
ATOM 3397 C C . MET A 1 439 ? -10.632 17.641 4.391 1.00 94.12 439 MET A C 1
ATOM 3399 O O . MET A 1 439 ? -10.284 17.127 3.323 1.00 94.12 439 MET A O 1
ATOM 3403 N N . PRO A 1 440 ? -10.051 18.779 4.833 1.00 94.00 440 PRO A N 1
ATOM 3404 C CA . PRO A 1 440 ? -8.961 19.433 4.113 1.00 94.00 440 PRO A CA 1
ATOM 3405 C C . PRO A 1 440 ? -7.773 18.514 3.804 1.00 94.00 440 PRO A C 1
ATOM 3407 O O . PRO A 1 440 ? -7.125 18.713 2.784 1.00 94.00 440 PRO A O 1
ATOM 3410 N N . ILE A 1 441 ? -7.508 17.478 4.611 1.00 91.56 441 ILE A N 1
ATOM 3411 C CA . ILE A 1 441 ? -6.416 16.522 4.355 1.00 91.56 441 ILE A CA 1
ATOM 3412 C C . ILE A 1 441 ? -6.663 15.732 3.056 1.00 91.56 441 ILE A C 1
ATOM 3414 O O . ILE A 1 441 ? -5.718 15.430 2.333 1.00 91.56 441 ILE A O 1
ATOM 3418 N N . TYR A 1 442 ? -7.926 15.452 2.715 1.00 93.25 442 TYR A N 1
ATOM 3419 C CA . TYR A 1 442 ? -8.298 14.813 1.447 1.00 93.25 442 TYR A CA 1
ATOM 3420 C C . TYR A 1 442 ? -8.278 15.804 0.280 1.00 93.25 442 TYR A C 1
ATOM 3422 O O . TYR A 1 442 ? -7.753 15.490 -0.786 1.00 93.25 442 TYR A O 1
ATOM 3430 N N . ILE A 1 443 ? -8.818 17.012 0.478 1.00 94.38 443 ILE A N 1
ATOM 3431 C CA . ILE A 1 443 ? -8.883 18.048 -0.569 1.00 94.38 443 ILE A CA 1
ATOM 3432 C C . ILE A 1 443 ? -7.474 18.497 -0.980 1.00 94.38 443 ILE A C 1
ATOM 3434 O O . ILE A 1 443 ? -7.183 18.652 -2.164 1.00 94.38 443 ILE A O 1
ATOM 3438 N N . PHE A 1 444 ? -6.581 18.660 -0.006 1.00 94.12 444 PHE A N 1
ATOM 3439 C CA . PHE A 1 444 ? -5.196 19.078 -0.201 1.00 94.12 444 PHE A CA 1
ATOM 3440 C C . PHE A 1 444 ? -4.221 17.892 -0.178 1.00 94.12 444 PHE A C 1
ATOM 3442 O O . PHE A 1 444 ? -3.041 18.069 0.121 1.00 94.12 444 PHE A O 1
ATOM 3449 N N . ALA A 1 445 ? -4.674 16.683 -0.529 1.00 91.50 445 ALA A N 1
ATOM 3450 C CA . ALA A 1 445 ? -3.823 15.494 -0.506 1.00 91.50 445 ALA A CA 1
ATOM 3451 C C . ALA A 1 445 ? -2.582 15.641 -1.405 1.00 91.50 445 ALA A C 1
ATOM 3453 O O . ALA A 1 445 ? -1.482 15.348 -0.954 1.00 91.50 445 ALA A O 1
ATOM 3454 N N . ALA A 1 446 ? -2.714 16.162 -2.634 1.00 91.31 446 ALA A N 1
ATOM 3455 C CA . ALA A 1 446 ? -1.564 16.385 -3.523 1.00 91.31 446 ALA A CA 1
ATOM 3456 C C . ALA A 1 446 ? -0.473 17.282 -2.904 1.00 91.31 446 ALA A C 1
ATOM 3458 O O . ALA A 1 446 ? 0.667 16.826 -2.796 1.00 91.31 446 ALA A O 1
ATOM 3459 N N . PRO A 1 447 ? -0.762 18.527 -2.468 1.00 93.12 447 PRO A N 1
ATOM 3460 C CA . PRO A 1 447 ? 0.265 19.379 -1.873 1.00 93.12 447 PRO A CA 1
ATOM 3461 C C . PRO A 1 447 ? 0.808 18.824 -0.550 1.00 93.12 447 PRO A C 1
ATOM 3463 O O . PRO A 1 447 ? 2.003 18.958 -0.303 1.00 93.12 447 PRO A O 1
ATOM 3466 N N . ILE A 1 448 ? -0.015 18.153 0.269 1.00 88.25 448 ILE A N 1
ATOM 3467 C CA . ILE A 1 448 ? 0.455 17.496 1.500 1.00 88.25 448 ILE A CA 1
ATOM 3468 C C . ILE A 1 448 ? 1.444 16.372 1.168 1.00 88.25 448 ILE A C 1
ATOM 3470 O O . ILE A 1 448 ? 2.516 16.303 1.759 1.00 88.25 448 ILE A O 1
ATOM 3474 N N . LEU A 1 449 ? 1.125 15.509 0.202 1.00 83.62 449 LEU A N 1
ATOM 3475 C CA . LEU A 1 449 ? 1.995 14.399 -0.193 1.00 83.62 449 LEU A CA 1
ATOM 3476 C C . LEU A 1 449 ? 3.301 14.898 -0.825 1.00 83.62 449 LEU A C 1
ATOM 3478 O O . LEU A 1 449 ? 4.366 14.382 -0.489 1.00 83.62 449 LEU A O 1
ATOM 3482 N N . LYS A 1 450 ? 3.243 15.942 -1.662 1.00 86.88 450 LYS A N 1
ATOM 3483 C CA . LYS A 1 450 ? 4.441 16.613 -2.201 1.00 86.88 450 LYS A CA 1
ATOM 3484 C C . LYS A 1 450 ? 5.309 17.191 -1.085 1.00 86.88 450 LYS A C 1
ATOM 3486 O O . LYS A 1 450 ? 6.522 17.009 -1.096 1.00 86.88 450 LYS A O 1
ATOM 3491 N N . PHE A 1 451 ? 4.694 17.829 -0.088 1.00 86.38 451 PHE A N 1
ATOM 3492 C CA . PHE A 1 451 ? 5.401 18.343 1.086 1.00 86.38 451 PHE A CA 1
ATOM 3493 C C . PHE A 1 451 ? 6.073 17.229 1.906 1.00 86.38 451 PHE A C 1
ATOM 3495 O O . PHE A 1 451 ? 7.179 17.414 2.405 1.00 86.38 451 PHE A O 1
ATOM 3502 N N . LEU A 1 452 ? 5.448 16.052 1.993 1.00 76.88 452 LEU A N 1
ATOM 3503 C CA . LEU A 1 452 ? 6.014 14.857 2.630 1.00 76.88 452 LEU A CA 1
ATOM 3504 C C . LEU A 1 452 ? 7.091 14.148 1.779 1.00 76.88 452 LEU A C 1
ATOM 3506 O O . LEU A 1 452 ? 7.583 13.097 2.184 1.00 76.88 452 LEU A O 1
ATOM 3510 N N . GLY A 1 453 ? 7.464 14.702 0.619 1.00 73.75 453 GLY A N 1
ATOM 3511 C CA . GLY A 1 453 ? 8.540 14.192 -0.234 1.00 73.75 453 GLY A CA 1
ATOM 3512 C C . GLY A 1 453 ? 8.121 13.123 -1.246 1.00 73.75 453 GLY A C 1
ATOM 3513 O O . GLY A 1 453 ? 8.984 12.428 -1.777 1.00 73.75 453 GLY A O 1
ATOM 3514 N N . GLN A 1 454 ? 6.821 12.959 -1.519 1.00 71.44 454 GLN A N 1
ATOM 3515 C CA . GLN A 1 454 ? 6.349 12.037 -2.559 1.00 71.44 454 GLN A CA 1
ATOM 3516 C C . GLN A 1 454 ? 6.618 12.578 -3.970 1.00 71.44 454 GLN A C 1
ATOM 3518 O O . GLN A 1 454 ? 6.617 13.791 -4.194 1.00 71.44 454 GLN A O 1
ATOM 3523 N N . GLN A 1 455 ? 6.812 11.663 -4.927 1.00 71.75 455 GLN A N 1
ATOM 3524 C CA . GLN A 1 455 ? 6.960 12.000 -6.347 1.00 71.75 455 GLN A CA 1
ATOM 3525 C C . GLN A 1 455 ? 5.726 12.753 -6.859 1.00 71.75 455 GLN A C 1
ATOM 3527 O O . GLN A 1 455 ? 4.601 12.508 -6.410 1.00 71.75 455 GLN A O 1
ATOM 3532 N N . HIS A 1 456 ? 5.942 13.718 -7.757 1.00 78.44 456 HIS A N 1
ATOM 3533 C CA . HIS A 1 456 ? 4.909 14.683 -8.130 1.00 78.44 456 HIS A CA 1
ATOM 3534 C C . HIS A 1 456 ? 3.764 14.014 -8.888 1.00 78.44 456 HIS A C 1
ATOM 3536 O O . HIS A 1 456 ? 2.602 14.292 -8.594 1.00 78.44 456 HIS A O 1
ATOM 3542 N N . ASP A 1 457 ? 4.078 13.089 -9.789 1.00 69.19 457 ASP A N 1
ATOM 3543 C CA . ASP A 1 457 ? 3.118 12.293 -10.545 1.00 69.19 457 ASP A CA 1
ATOM 3544 C C . ASP A 1 457 ? 2.218 11.417 -9.648 1.00 69.19 457 ASP A C 1
ATOM 3546 O O . ASP A 1 457 ? 0.992 11.429 -9.804 1.00 69.19 457 ASP A O 1
ATOM 3550 N N . ILE A 1 458 ? 2.787 10.709 -8.666 1.00 74.50 458 ILE A N 1
ATOM 3551 C CA . ILE A 1 458 ? 2.042 9.877 -7.712 1.00 74.50 458 ILE A CA 1
ATOM 3552 C C . ILE A 1 458 ? 1.188 10.771 -6.814 1.00 74.50 458 ILE A C 1
ATOM 3554 O O . ILE A 1 458 ? 0.007 10.483 -6.606 1.00 74.50 458 ILE A O 1
ATOM 3558 N N . ALA A 1 459 ? 1.752 11.872 -6.312 1.00 80.81 459 ALA A N 1
ATOM 3559 C CA . ALA A 1 459 ? 1.051 12.809 -5.443 1.00 80.81 459 ALA A CA 1
ATOM 3560 C C . ALA A 1 459 ? -0.106 13.524 -6.160 1.00 80.81 459 ALA A C 1
ATOM 3562 O O . ALA A 1 459 ? -1.169 13.689 -5.566 1.00 80.81 459 ALA A O 1
ATOM 3563 N N . ASP A 1 460 ? 0.048 13.903 -7.431 1.00 84.94 460 ASP A N 1
ATOM 3564 C CA . ASP A 1 460 ? -1.019 14.532 -8.222 1.00 84.94 460 ASP A CA 1
ATOM 3565 C C . ASP A 1 460 ? -2.123 13.537 -8.581 1.00 84.94 460 ASP A C 1
ATOM 3567 O O . ASP A 1 460 ? -3.315 13.849 -8.477 1.00 84.94 460 ASP A O 1
ATOM 3571 N N . ARG A 1 461 ? -1.757 12.298 -8.934 1.00 82.00 461 ARG A N 1
ATOM 3572 C CA . ARG A 1 461 ? -2.740 11.227 -9.149 1.00 82.00 461 ARG A CA 1
ATOM 3573 C C . ARG A 1 461 ? -3.480 10.885 -7.868 1.00 82.00 461 ARG A C 1
ATOM 3575 O O . ARG A 1 461 ? -4.703 10.741 -7.913 1.00 82.00 461 ARG A O 1
ATOM 3582 N N . ALA A 1 462 ? -2.780 10.843 -6.741 1.00 84.56 462 ALA A N 1
ATOM 3583 C CA . ALA A 1 462 ? -3.399 10.732 -5.436 1.00 84.56 462 ALA A CA 1
ATOM 3584 C C . ALA A 1 462 ? -4.358 11.916 -5.218 1.00 84.56 462 ALA A C 1
ATOM 3586 O O . ALA A 1 462 ? -5.559 11.712 -5.074 1.00 84.56 462 ALA A O 1
ATOM 3587 N N . GLY A 1 463 ? -3.902 13.161 -5.322 1.00 88.12 463 GLY A N 1
ATOM 3588 C CA . GLY A 1 463 ? -4.764 14.335 -5.149 1.00 88.12 463 GLY A CA 1
ATOM 3589 C C . GLY A 1 463 ? -6.022 14.342 -6.020 1.00 88.12 463 GLY A C 1
ATOM 3590 O O . GLY A 1 463 ? -7.048 14.843 -5.581 1.00 88.12 463 GLY A O 1
ATOM 3591 N N . SER A 1 464 ? -5.989 13.733 -7.210 1.00 86.75 464 SER A N 1
ATOM 3592 C CA . SER A 1 464 ? -7.188 13.558 -8.044 1.00 86.75 464 SER A CA 1
ATOM 3593 C C . SER A 1 464 ? -8.154 12.467 -7.549 1.00 86.75 464 SER A C 1
ATOM 3595 O O . SER A 1 464 ? -9.358 12.567 -7.773 1.00 86.75 464 SER A O 1
ATOM 3597 N N . PHE A 1 465 ? -7.647 11.435 -6.870 1.00 86.69 465 PHE A N 1
ATOM 3598 C CA . PHE A 1 465 ? -8.432 10.332 -6.310 1.00 86.69 465 PHE A CA 1
ATOM 3599 C C . PHE A 1 465 ? -8.956 10.631 -4.898 1.00 86.69 465 PHE A C 1
ATOM 3601 O O . PHE A 1 465 ? -10.061 10.214 -4.566 1.00 86.69 465 PHE A O 1
ATOM 3608 N N . ALA A 1 466 ? -8.213 11.370 -4.070 1.00 91.69 466 ALA A N 1
ATOM 3609 C CA . ALA A 1 466 ? -8.574 11.620 -2.671 1.00 91.69 466 ALA A CA 1
ATOM 3610 C C . ALA A 1 466 ? -9.965 12.266 -2.488 1.00 91.69 466 ALA A C 1
ATOM 3612 O O . ALA A 1 466 ? -10.706 11.815 -1.613 1.00 91.69 466 ALA A O 1
ATOM 3613 N N . PRO A 1 467 ? -10.395 13.242 -3.314 1.00 92.50 467 PRO A N 1
ATOM 3614 C CA . PRO A 1 467 ? -11.746 13.787 -3.226 1.00 92.50 467 PRO A CA 1
ATOM 3615 C C . PRO A 1 467 ? -12.850 12.763 -3.510 1.00 92.50 467 PRO A C 1
ATOM 3617 O O . PRO A 1 467 ? -13.950 12.896 -2.979 1.00 92.50 467 PRO A O 1
ATOM 3620 N N . LEU A 1 468 ? -12.562 11.730 -4.313 1.00 92.31 468 LEU A N 1
ATOM 3621 C CA . LEU A 1 468 ? -13.537 10.701 -4.683 1.00 92.31 468 LEU A CA 1
ATOM 3622 C C . LEU A 1 468 ? -13.902 9.774 -3.524 1.00 92.31 468 LEU A C 1
ATOM 3624 O O . LEU A 1 468 ? -14.904 9.095 -3.635 1.00 92.31 468 LEU A O 1
ATOM 3628 N N . VAL A 1 469 ? -13.113 9.726 -2.446 1.00 92.50 469 VAL A N 1
ATOM 3629 C CA . VAL A 1 469 ? -13.380 8.876 -1.267 1.00 92.50 469 VAL A CA 1
ATOM 3630 C C . VAL A 1 469 ? -13.871 9.676 -0.051 1.00 92.50 469 VAL A C 1
ATOM 3632 O O . VAL A 1 469 ? -14.081 9.125 1.031 1.00 92.50 469 VAL A O 1
ATOM 3635 N N . ILE A 1 470 ? -14.085 10.990 -0.207 1.00 94.62 470 ILE A N 1
ATOM 3636 C CA . ILE A 1 470 ? -14.669 11.845 0.840 1.00 94.62 470 ILE A CA 1
ATOM 3637 C C . ILE A 1 470 ? -16.048 11.339 1.303 1.00 94.62 470 ILE A C 1
ATOM 3639 O O . ILE A 1 470 ? -16.297 11.372 2.513 1.00 94.62 470 ILE A O 1
ATOM 3643 N N . PRO A 1 471 ? -16.958 10.862 0.425 1.00 95.25 471 PRO A N 1
ATOM 3644 C CA . PRO A 1 471 ? -18.253 10.364 0.878 1.00 95.25 471 PRO A CA 1
ATOM 3645 C C . PRO A 1 471 ? -18.120 9.184 1.845 1.00 95.25 471 PRO A C 1
ATOM 3647 O O . PRO A 1 471 ? -18.802 9.176 2.874 1.00 95.25 471 PRO A O 1
ATOM 3650 N N . GLN A 1 472 ? -17.228 8.226 1.576 1.00 94.06 472 GLN A N 1
ATOM 3651 C CA . GLN A 1 472 ? -16.910 7.153 2.515 1.00 94.06 472 GLN A CA 1
ATOM 3652 C C . GLN A 1 472 ? -16.416 7.708 3.851 1.00 94.06 472 GLN A C 1
ATOM 3654 O O . GLN A 1 472 ? -16.904 7.291 4.903 1.00 94.06 472 GLN A O 1
ATOM 3659 N N . PHE A 1 473 ? -15.491 8.663 3.826 1.00 94.56 473 PHE A N 1
ATOM 3660 C CA . PHE A 1 473 ? -14.945 9.254 5.042 1.00 94.56 473 PHE A CA 1
ATOM 3661 C C . PHE A 1 473 ? -16.032 9.920 5.905 1.00 94.56 473 PHE A C 1
ATOM 3663 O O . PHE A 1 473 ? -16.084 9.704 7.117 1.00 94.56 473 PHE A O 1
ATOM 3670 N N . LEU A 1 474 ? -16.960 10.657 5.288 1.00 95.81 474 LEU A N 1
ATOM 3671 C CA . LEU A 1 474 ? -18.098 11.267 5.983 1.00 95.81 474 LEU A CA 1
ATOM 3672 C C . LEU A 1 474 ? -19.041 10.230 6.604 1.00 95.81 474 LEU A C 1
ATOM 3674 O O . LEU A 1 474 ? -19.593 10.466 7.680 1.00 95.81 474 LEU A O 1
ATOM 3678 N N . SER A 1 475 ? -19.196 9.061 5.975 1.00 96.44 475 SER A N 1
ATOM 3679 C CA . SER A 1 475 ? -20.024 7.985 6.532 1.00 96.44 475 SER A CA 1
ATOM 3680 C C . SER A 1 475 ? -19.518 7.511 7.904 1.00 96.44 475 SER A C 1
ATOM 3682 O O . SER A 1 475 ? -20.328 7.161 8.765 1.00 96.44 475 SER A O 1
ATOM 3684 N N . LEU A 1 476 ? -18.203 7.593 8.169 1.00 95.44 476 LEU A N 1
ATOM 3685 C CA . LEU A 1 476 ? -17.598 7.189 9.445 1.00 95.44 476 LEU A CA 1
ATOM 3686 C C . LEU A 1 476 ? -18.143 7.980 10.640 1.00 95.44 476 LEU A C 1
ATOM 3688 O O . LEU A 1 476 ? -18.234 7.433 11.740 1.00 95.44 476 LEU A O 1
ATOM 3692 N N . ALA A 1 477 ? -18.546 9.239 10.425 1.00 96.69 477 ALA A N 1
ATOM 3693 C CA . ALA A 1 477 ? -19.104 10.089 11.475 1.00 96.69 477 ALA A CA 1
ATOM 3694 C C . ALA A 1 477 ? -20.412 9.537 12.053 1.00 96.69 477 ALA A C 1
ATOM 3696 O O . ALA A 1 477 ? -20.702 9.719 13.235 1.00 96.69 477 ALA A O 1
ATOM 3697 N N . PHE A 1 478 ? -21.177 8.822 11.228 1.00 96.94 478 PHE A N 1
ATOM 3698 C CA . PHE A 1 478 ? -22.415 8.167 11.630 1.00 96.94 478 PHE A CA 1
ATOM 3699 C C . PHE A 1 478 ? -22.195 6.692 11.949 1.00 96.94 478 PHE A C 1
ATOM 3701 O O . PHE A 1 478 ? -22.786 6.181 12.901 1.00 96.94 478 PHE A O 1
ATOM 3708 N N . ASN A 1 479 ? -21.331 6.019 11.188 1.00 96.19 479 ASN A N 1
ATOM 3709 C CA . ASN A 1 479 ? -21.069 4.594 11.315 1.00 96.19 479 ASN A CA 1
ATOM 3710 C C . ASN A 1 479 ? -20.523 4.233 12.698 1.00 96.19 479 ASN A C 1
ATOM 3712 O O . ASN A 1 479 ? -21.148 3.446 13.406 1.00 96.19 479 ASN A O 1
ATOM 3716 N N . PHE A 1 480 ? -19.414 4.850 13.122 1.00 95.25 480 PHE A N 1
ATOM 3717 C CA . PHE A 1 480 ? -18.763 4.458 14.372 1.00 95.25 480 PHE A CA 1
ATOM 3718 C C . PHE A 1 480 ? -19.654 4.667 15.599 1.00 95.25 480 PHE A C 1
ATOM 3720 O O . PHE A 1 480 ? -19.792 3.723 16.380 1.00 95.25 480 PHE A O 1
ATOM 3727 N N . PRO A 1 481 ? -20.323 5.823 15.791 1.00 95.94 481 PRO A N 1
ATOM 3728 C CA . PRO A 1 481 ? -21.193 5.993 16.949 1.00 95.94 481 PRO A CA 1
ATOM 3729 C C . PRO A 1 481 ? -22.375 5.025 16.944 1.00 95.94 481 PRO A C 1
ATOM 3731 O O . PRO A 1 481 ? -22.715 4.476 17.991 1.00 95.94 481 PRO A O 1
ATOM 3734 N N . THR A 1 482 ? -22.966 4.761 15.774 1.00 96.12 482 THR A N 1
ATOM 3735 C CA . THR A 1 482 ? -24.091 3.819 15.639 1.00 96.12 482 THR A CA 1
ATOM 3736 C C . THR A 1 482 ? -23.647 2.394 15.959 1.00 96.12 482 THR A C 1
ATOM 3738 O O . THR A 1 482 ? -24.313 1.687 16.718 1.00 96.12 482 THR A O 1
ATOM 3741 N N . GLN A 1 483 ? -22.472 1.997 15.471 1.00 95.38 483 GLN A N 1
ATOM 3742 C CA . GLN A 1 483 ? -21.860 0.716 15.790 1.00 95.38 483 GLN A CA 1
ATOM 3743 C C . GLN A 1 483 ? -21.626 0.582 17.301 1.00 95.38 483 GLN A C 1
ATOM 3745 O O . GLN A 1 483 ? -21.999 -0.436 17.884 1.00 95.38 483 GLN A O 1
ATOM 3750 N N . LYS A 1 484 ? -21.074 1.613 17.958 1.00 94.38 484 LYS A N 1
ATOM 3751 C CA . LYS A 1 484 ? -20.836 1.615 19.412 1.00 94.38 484 LYS A CA 1
ATOM 3752 C C . LYS A 1 484 ? -22.127 1.608 20.231 1.00 94.38 484 LYS A C 1
ATOM 3754 O O . LYS A 1 484 ? -22.204 0.891 21.227 1.00 94.38 484 LYS A O 1
ATOM 3759 N N . PHE A 1 485 ? -23.162 2.316 19.785 1.00 95.06 485 PHE A N 1
ATOM 3760 C CA . PHE A 1 485 ? -24.498 2.274 20.383 1.00 95.06 485 PHE A CA 1
ATOM 3761 C C . PHE A 1 485 ? -25.086 0.854 20.368 1.00 95.06 485 PHE A C 1
ATOM 3763 O O . PHE A 1 485 ? -25.611 0.387 21.380 1.00 95.06 485 PHE A O 1
ATOM 3770 N N . LEU A 1 486 ? -24.970 0.142 19.242 1.00 95.31 486 LEU A N 1
ATOM 3771 C CA . LEU A 1 486 ? -25.438 -1.241 19.117 1.00 95.31 486 LEU A CA 1
ATOM 3772 C C . LEU A 1 486 ? -24.568 -2.223 19.920 1.00 95.31 486 LEU A C 1
ATOM 3774 O O . LEU A 1 486 ? -25.099 -3.142 20.550 1.00 95.31 486 LEU A O 1
ATOM 3778 N N . GLN A 1 487 ? -23.246 -2.020 19.934 1.00 94.69 487 GLN A N 1
ATOM 3779 C CA . GLN A 1 487 ? -22.299 -2.829 20.710 1.00 94.69 487 GLN A CA 1
ATOM 3780 C C . GLN A 1 487 ? -22.560 -2.731 22.216 1.00 94.69 487 GLN A C 1
ATOM 3782 O O . GLN A 1 487 ? -22.634 -3.772 22.865 1.00 94.69 487 GLN A O 1
ATOM 3787 N N . ALA A 1 488 ? -22.794 -1.528 22.755 1.00 93.25 488 ALA A N 1
ATOM 3788 C CA . ALA A 1 488 ? -23.095 -1.313 24.176 1.00 93.25 488 ALA A CA 1
ATOM 3789 C C . ALA A 1 488 ? -24.293 -2.154 24.671 1.00 93.25 488 ALA A C 1
ATOM 3791 O O . ALA A 1 488 ? -24.287 -2.682 25.782 1.00 93.25 488 ALA A O 1
ATOM 3792 N N . GLN A 1 489 ? -25.283 -2.356 23.797 1.00 93.44 489 GLN A N 1
ATOM 3793 C CA . GLN A 1 489 ? -26.494 -3.150 24.044 1.00 93.44 489 GLN A CA 1
ATOM 3794 C C . GLN A 1 489 ? -26.336 -4.640 23.692 1.00 93.44 489 GLN A C 1
ATOM 3796 O O . GLN A 1 489 ? -27.317 -5.383 23.648 1.00 93.44 489 GLN A O 1
ATOM 3801 N N . SER A 1 490 ? -25.120 -5.097 23.377 1.00 91.50 490 SER A N 1
ATOM 3802 C CA . SER A 1 490 ? -24.830 -6.460 22.908 1.00 91.50 490 SER A CA 1
ATOM 3803 C C . SER A 1 490 ? -25.584 -6.877 21.629 1.00 91.50 490 SER A C 1
ATOM 3805 O O . SER A 1 490 ? -25.743 -8.068 21.362 1.00 91.50 490 SER A O 1
ATOM 3807 N N . LYS A 1 491 ? -26.011 -5.933 20.776 1.00 93.50 491 LYS A N 1
ATOM 3808 C CA . LYS A 1 491 ? -26.677 -6.209 19.481 1.00 93.50 491 LYS A CA 1
ATOM 3809 C C . LYS A 1 491 ? -25.669 -6.495 18.352 1.00 93.50 491 LYS A C 1
ATOM 3811 O O . LYS A 1 491 ? -25.855 -6.087 17.208 1.00 93.50 491 LYS A O 1
ATOM 3816 N N . VAL A 1 492 ? -24.593 -7.216 18.669 1.00 93.38 492 VAL A N 1
ATOM 3817 C CA . VAL A 1 492 ? -23.440 -7.439 17.775 1.00 93.38 492 VAL A CA 1
ATOM 3818 C C . VAL A 1 492 ? -23.754 -8.328 16.569 1.00 93.38 492 VAL A C 1
ATOM 3820 O O . VAL A 1 492 ? -23.183 -8.123 15.503 1.00 93.38 492 VAL A O 1
ATOM 3823 N N . ASN A 1 493 ? -24.712 -9.254 16.696 1.00 93.81 493 ASN A N 1
ATOM 3824 C CA . ASN A 1 493 ? -25.106 -10.153 15.603 1.00 93.81 493 ASN A CA 1
ATOM 3825 C C . ASN A 1 493 ? -25.631 -9.386 14.382 1.00 93.81 493 ASN A C 1
ATOM 3827 O O . ASN A 1 493 ? -25.363 -9.767 13.248 1.00 93.81 493 ASN A O 1
ATOM 3831 N N . ILE A 1 494 ? -26.350 -8.283 14.605 1.00 94.31 494 ILE A N 1
ATOM 3832 C CA . ILE A 1 494 ? -26.886 -7.449 13.523 1.00 94.31 494 ILE A CA 1
ATOM 3833 C C . ILE A 1 494 ? -25.754 -6.754 12.772 1.00 94.31 494 ILE A C 1
ATOM 3835 O O . ILE A 1 494 ? -25.732 -6.757 11.545 1.00 94.31 494 ILE A O 1
ATOM 3839 N N . ILE A 1 495 ? -24.777 -6.220 13.508 1.00 94.56 495 ILE A N 1
ATOM 3840 C CA . ILE A 1 495 ? -23.587 -5.584 12.934 1.00 94.56 495 ILE A CA 1
ATOM 3841 C C . ILE A 1 495 ? -22.812 -6.600 12.082 1.00 94.56 495 ILE A C 1
ATOM 3843 O O . ILE A 1 495 ? -22.396 -6.273 10.973 1.00 94.56 495 ILE A O 1
ATOM 3847 N N . ALA A 1 496 ? -22.669 -7.839 12.569 1.00 94.94 496 ALA A N 1
ATOM 3848 C CA . ALA A 1 496 ? -21.989 -8.913 11.849 1.00 94.94 496 ALA A CA 1
ATOM 3849 C C . ALA A 1 496 ? -22.695 -9.271 10.530 1.00 94.94 496 ALA A C 1
ATOM 3851 O O . ALA A 1 496 ? -22.043 -9.326 9.489 1.00 94.94 496 ALA A O 1
ATOM 3852 N N . TRP A 1 497 ? -24.023 -9.447 10.544 1.00 96.56 497 TRP A N 1
ATOM 3853 C CA . TRP A 1 497 ? -24.789 -9.731 9.325 1.00 96.56 497 TRP A CA 1
ATOM 3854 C C . TRP A 1 497 ? -24.742 -8.578 8.320 1.00 96.56 497 TRP A C 1
ATOM 3856 O O . TRP A 1 497 ? -24.517 -8.822 7.136 1.00 96.56 497 TRP A O 1
ATOM 3866 N N . ILE A 1 498 ? -24.887 -7.327 8.776 1.00 96.75 498 ILE A N 1
ATOM 3867 C CA . ILE A 1 498 ? -24.745 -6.146 7.908 1.00 96.75 498 ILE A CA 1
ATOM 3868 C C . ILE A 1 498 ? -23.354 -6.130 7.261 1.00 96.75 498 ILE A C 1
ATOM 3870 O O . ILE A 1 498 ? -23.252 -5.946 6.051 1.00 96.75 498 ILE A O 1
ATOM 3874 N N . GLY A 1 499 ? -22.293 -6.363 8.040 1.00 95.19 499 GLY A N 1
ATOM 3875 C CA . GLY A 1 499 ? -20.922 -6.422 7.528 1.00 95.19 499 GLY A CA 1
ATOM 3876 C C . GLY A 1 499 ? -20.712 -7.541 6.502 1.00 95.19 499 GLY A C 1
ATOM 3877 O O . GLY A 1 499 ? -20.110 -7.307 5.457 1.00 95.19 499 GLY A O 1
ATOM 3878 N N . PHE A 1 500 ? -21.260 -8.732 6.756 1.00 96.31 500 PHE A N 1
ATOM 3879 C CA . PHE A 1 500 ? -21.177 -9.870 5.837 1.00 96.31 500 PHE A CA 1
ATOM 3880 C C . PHE A 1 500 ? -21.854 -9.582 4.489 1.00 96.31 500 PHE A C 1
ATOM 3882 O O . PHE A 1 500 ? -21.244 -9.769 3.436 1.00 96.31 500 PHE A O 1
ATOM 3889 N N . PHE A 1 501 ? -23.089 -9.068 4.499 1.00 96.62 501 PHE A N 1
ATOM 3890 C CA . PHE A 1 501 ? -23.786 -8.712 3.259 1.00 96.62 501 PHE A CA 1
ATOM 3891 C C . PHE A 1 501 ? -23.127 -7.537 2.537 1.00 96.62 501 PHE A C 1
ATOM 3893 O O . PHE A 1 501 ? -23.056 -7.539 1.308 1.00 96.62 501 PHE A O 1
ATOM 3900 N N . ALA A 1 502 ? -22.599 -6.562 3.277 1.00 96.06 502 ALA A N 1
ATOM 3901 C CA . ALA A 1 502 ? -21.858 -5.455 2.692 1.00 96.06 502 ALA A CA 1
ATOM 3902 C C . ALA A 1 502 ? -20.572 -5.921 1.997 1.00 96.06 502 ALA A C 1
ATOM 3904 O O . ALA A 1 502 ? -20.258 -5.407 0.931 1.00 96.06 502 ALA A O 1
ATOM 3905 N N . LEU A 1 503 ? -19.867 -6.924 2.533 1.00 95.94 503 LEU A N 1
ATOM 3906 C CA . LEU A 1 503 ? -18.699 -7.512 1.870 1.00 95.94 503 LEU A CA 1
ATOM 3907 C C . LEU A 1 503 ? -19.074 -8.156 0.527 1.00 95.94 503 LEU A C 1
ATOM 3909 O O . LEU A 1 503 ? -18.408 -7.909 -0.477 1.00 95.94 503 LEU A O 1
ATOM 3913 N N . ILE A 1 504 ? -20.158 -8.939 0.491 1.00 97.00 504 ILE A N 1
ATOM 3914 C CA . ILE A 1 504 ? -20.661 -9.541 -0.756 1.00 97.00 504 ILE A CA 1
ATOM 3915 C C . ILE A 1 504 ? -21.021 -8.442 -1.760 1.00 97.00 504 ILE A C 1
ATOM 3917 O O . ILE A 1 504 ? -20.587 -8.486 -2.912 1.00 97.00 504 ILE A O 1
ATOM 3921 N N . LEU A 1 505 ? -21.770 -7.430 -1.313 1.00 96.75 505 LEU A N 1
ATOM 3922 C CA . LEU A 1 505 ? -22.139 -6.287 -2.141 1.00 96.75 505 LEU A CA 1
ATOM 3923 C C . LEU A 1 505 ? -20.901 -5.561 -2.679 1.00 96.75 505 LEU A C 1
ATOM 3925 O O . LEU A 1 505 ? -20.869 -5.218 -3.856 1.00 96.75 505 LEU A O 1
ATOM 3929 N N . HIS A 1 506 ? -19.874 -5.371 -1.851 1.00 96.44 506 HIS A N 1
ATOM 3930 C CA . HIS A 1 506 ? -18.638 -4.703 -2.239 1.00 96.44 506 HIS A CA 1
ATOM 3931 C C . HIS A 1 506 ? -17.925 -5.438 -3.376 1.00 96.44 506 HIS A C 1
ATOM 3933 O O . HIS A 1 506 ? -17.560 -4.819 -4.372 1.00 96.44 506 HIS A O 1
ATOM 3939 N N . VAL A 1 507 ? -17.783 -6.765 -3.267 1.00 96.06 507 VAL A N 1
ATOM 3940 C CA . VAL A 1 507 ? -17.166 -7.599 -4.313 1.00 96.06 507 VAL A CA 1
ATOM 3941 C C . VAL A 1 507 ? -17.953 -7.505 -5.622 1.00 96.06 507 VAL A C 1
ATOM 3943 O O . VAL A 1 507 ? -17.360 -7.317 -6.686 1.00 96.06 507 VAL A O 1
ATOM 3946 N N . VAL A 1 508 ? -19.286 -7.573 -5.553 1.00 96.56 508 VAL A N 1
ATOM 3947 C CA . VAL A 1 508 ? -20.159 -7.442 -6.730 1.00 96.56 508 VAL A CA 1
ATOM 3948 C C . VAL A 1 508 ? -20.042 -6.051 -7.360 1.00 96.56 508 VAL A C 1
ATOM 3950 O O . VAL A 1 508 ? -19.936 -5.943 -8.581 1.00 96.56 508 VAL A O 1
ATOM 3953 N N . MET A 1 509 ? -20.012 -4.989 -6.552 1.00 94.38 509 MET A N 1
ATOM 3954 C CA . MET A 1 509 ? -19.887 -3.609 -7.032 1.00 94.38 509 MET A CA 1
ATOM 3955 C C . MET A 1 509 ? -18.518 -3.335 -7.651 1.00 94.38 509 MET A C 1
ATOM 3957 O O . MET A 1 509 ? -18.449 -2.699 -8.699 1.00 94.38 509 MET A O 1
ATOM 3961 N N . LEU A 1 510 ? -17.433 -3.855 -7.067 1.00 91.19 510 LEU A N 1
ATOM 3962 C CA . LEU A 1 510 ? -16.104 -3.787 -7.677 1.00 91.19 510 LEU A CA 1
ATOM 3963 C C . LEU A 1 510 ? -16.093 -4.492 -9.033 1.00 91.19 510 LEU A C 1
ATOM 3965 O O . LEU A 1 510 ? -15.595 -3.930 -10.008 1.00 91.19 510 LEU A O 1
ATOM 3969 N N . TRP A 1 511 ? -16.677 -5.692 -9.114 1.00 92.00 511 TRP A N 1
ATOM 3970 C CA . TRP A 1 511 ? -16.769 -6.415 -10.377 1.00 92.00 511 TRP A CA 1
ATOM 3971 C C . TRP A 1 511 ? -17.548 -5.619 -11.436 1.00 92.00 511 TRP A C 1
ATOM 3973 O O . TRP A 1 511 ? -17.061 -5.412 -12.550 1.00 92.00 511 TRP A O 1
ATOM 3983 N N . LEU A 1 512 ? -18.721 -5.107 -11.062 1.00 93.31 512 LEU A N 1
ATOM 3984 C CA . LEU A 1 512 ? -19.594 -4.331 -11.935 1.00 93.31 512 LEU A CA 1
ATOM 3985 C C . LEU A 1 512 ? -18.922 -3.031 -12.403 1.00 93.31 512 LEU A C 1
ATOM 3987 O O . LEU A 1 512 ? -18.844 -2.767 -13.599 1.00 93.31 512 LEU A O 1
ATOM 3991 N N . PHE A 1 513 ? -18.417 -2.210 -11.485 1.00 90.44 513 PHE A N 1
ATOM 3992 C CA . PHE A 1 513 ? -17.906 -0.881 -11.821 1.00 90.44 513 PHE A CA 1
ATOM 3993 C C . PHE A 1 513 ? -16.558 -0.919 -12.541 1.00 90.44 513 PHE A C 1
ATOM 3995 O O . PHE A 1 513 ? -16.319 -0.087 -13.417 1.00 90.44 513 PHE A O 1
ATOM 4002 N N . ILE A 1 514 ? -15.688 -1.878 -12.210 1.00 81.12 514 ILE A N 1
ATOM 4003 C CA . ILE A 1 514 ? -14.356 -1.971 -12.819 1.00 81.12 514 ILE A CA 1
ATOM 4004 C C . ILE A 1 514 ? -14.408 -2.727 -14.147 1.00 81.12 514 ILE A C 1
ATOM 4006 O O . ILE A 1 514 ? -13.866 -2.228 -15.131 1.00 81.12 514 ILE A O 1
ATOM 4010 N N . TYR A 1 515 ? -15.044 -3.903 -14.203 1.00 78.94 515 TYR A N 1
ATOM 4011 C CA . TYR A 1 515 ? -14.979 -4.758 -15.396 1.00 78.94 515 TYR A CA 1
ATOM 4012 C C . TYR A 1 515 ? -16.131 -4.529 -16.371 1.00 78.94 515 TYR A C 1
ATOM 4014 O O . TYR A 1 515 ? -15.894 -4.477 -17.576 1.00 78.94 515 TYR A O 1
ATOM 4022 N N . VAL A 1 516 ? -17.363 -4.381 -15.874 1.00 87.88 516 VAL A N 1
ATOM 4023 C CA . VAL A 1 516 ? -18.544 -4.247 -16.744 1.00 87.88 516 VAL A CA 1
ATOM 4024 C C . VAL A 1 516 ? -18.708 -2.805 -17.221 1.00 87.88 516 VAL A C 1
ATOM 4026 O O . VAL A 1 516 ? -18.803 -2.565 -18.420 1.00 87.88 516 VAL A O 1
ATOM 4029 N N . LEU A 1 517 ? -18.703 -1.838 -16.299 1.00 84.88 517 LEU A N 1
ATOM 4030 C CA . LEU A 1 517 ? -18.889 -0.417 -16.621 1.00 84.88 517 LEU A CA 1
ATOM 4031 C C . LEU A 1 517 ? -17.588 0.303 -17.001 1.00 84.88 517 LEU A C 1
ATOM 4033 O O . LEU A 1 517 ? -17.639 1.448 -17.440 1.00 84.88 517 LEU A O 1
ATOM 4037 N N . GLN A 1 518 ? -16.433 -0.345 -16.821 1.00 80.88 518 GLN A N 1
ATOM 4038 C CA . GLN A 1 518 ? -15.110 0.187 -17.177 1.00 80.88 518 GLN A CA 1
ATOM 4039 C C . GLN A 1 518 ? -14.808 1.579 -16.586 1.00 80.88 518 GLN A C 1
ATOM 4041 O O . GLN A 1 518 ? -14.055 2.365 -17.159 1.00 80.88 518 GLN A O 1
ATOM 4046 N N . LEU A 1 519 ? -15.337 1.876 -15.392 1.00 72.50 519 LEU A N 1
ATOM 4047 C CA . LEU A 1 519 ? -15.150 3.160 -14.699 1.00 72.50 519 LEU A CA 1
ATOM 4048 C C . LEU A 1 519 ? -13.761 3.296 -14.046 1.00 72.50 519 LEU A C 1
ATOM 4050 O O . LEU A 1 519 ? -13.446 4.321 -13.438 1.00 72.50 519 LEU A O 1
ATOM 4054 N N . GLY A 1 520 ? -12.922 2.259 -14.143 1.00 75.50 520 GLY A N 1
ATOM 4055 C CA . GLY A 1 520 ? -11.556 2.248 -13.626 1.00 75.50 520 GLY A CA 1
ATOM 4056 C C . GLY A 1 520 ? -11.478 2.616 -12.140 1.00 75.50 520 GLY A C 1
ATOM 4057 O O . GLY A 1 520 ? -12.193 2.061 -11.309 1.00 75.50 520 GLY A O 1
ATOM 4058 N N . LEU A 1 521 ? -10.602 3.569 -11.811 1.00 76.06 521 LEU A N 1
ATOM 4059 C CA . LEU A 1 521 ? -10.374 4.055 -10.443 1.00 76.06 521 LEU A CA 1
ATOM 4060 C C . LEU A 1 521 ? -11.617 4.679 -9.812 1.00 76.06 521 LEU A C 1
ATOM 4062 O O . LEU A 1 521 ? -11.916 4.425 -8.650 1.00 76.06 521 LEU A O 1
ATOM 4066 N N . THR A 1 522 ? -12.352 5.478 -10.583 1.00 85.19 522 THR A N 1
ATOM 4067 C CA . THR A 1 522 ? -13.589 6.107 -10.119 1.00 85.19 522 THR A CA 1
ATOM 4068 C C . THR A 1 522 ? -14.625 5.046 -9.759 1.00 85.19 522 THR A C 1
ATOM 4070 O O . THR A 1 522 ? -15.335 5.200 -8.772 1.00 85.19 522 THR A O 1
ATOM 4073 N N . GLY A 1 523 ? -14.650 3.927 -10.491 1.00 86.94 523 GLY A N 1
ATOM 4074 C CA . GLY A 1 523 ? -15.463 2.762 -10.145 1.00 86.94 523 GLY A CA 1
ATOM 4075 C C . GLY A 1 523 ? -15.091 2.143 -8.795 1.00 86.94 523 GLY A C 1
ATOM 4076 O O . GLY A 1 523 ? -15.975 1.828 -8.004 1.00 86.94 523 GLY A O 1
ATOM 4077 N N . ALA A 1 524 ? -13.796 2.017 -8.494 1.00 85.44 524 ALA A N 1
ATOM 4078 C CA . ALA A 1 524 ? -13.336 1.512 -7.199 1.00 85.44 524 ALA A CA 1
ATOM 4079 C C . ALA A 1 524 ? -13.721 2.447 -6.036 1.00 85.44 524 ALA A C 1
ATOM 4081 O O . ALA A 1 524 ? -14.228 1.975 -5.019 1.00 85.44 524 ALA A O 1
ATOM 4082 N N . ALA A 1 525 ? -13.543 3.764 -6.205 1.00 89.88 525 ALA A N 1
ATOM 4083 C CA . ALA A 1 525 ? -13.976 4.759 -5.219 1.00 89.88 525 ALA A CA 1
ATOM 4084 C C . ALA A 1 525 ? -15.496 4.712 -4.999 1.00 89.88 525 ALA A C 1
ATOM 4086 O O . ALA A 1 525 ? -15.951 4.630 -3.862 1.00 89.88 525 ALA A O 1
ATOM 4087 N N . LEU A 1 526 ? -16.282 4.641 -6.078 1.00 93.69 526 LEU A N 1
ATOM 4088 C CA . LEU A 1 526 ? -17.740 4.565 -6.000 1.00 93.69 526 LEU A CA 1
ATOM 4089 C C . LEU A 1 526 ? -18.220 3.303 -5.267 1.00 93.69 526 LEU A C 1
ATOM 4091 O O . LEU A 1 526 ? -19.126 3.376 -4.439 1.00 93.69 526 LEU A O 1
ATOM 4095 N N . ALA A 1 527 ? -17.607 2.144 -5.534 1.00 94.38 527 ALA A N 1
ATOM 4096 C CA . ALA A 1 527 ? -17.914 0.913 -4.804 1.00 94.38 527 ALA A CA 1
ATOM 4097 C C . ALA A 1 527 ? -17.630 1.069 -3.304 1.00 94.38 527 ALA A C 1
ATOM 4099 O O . ALA A 1 527 ? -18.417 0.605 -2.473 1.00 94.38 527 ALA A O 1
ATOM 4100 N N . PHE A 1 528 ? -16.523 1.730 -2.957 1.00 92.06 528 PHE A N 1
ATOM 4101 C CA . PHE A 1 528 ? -16.134 1.987 -1.576 1.00 92.06 528 PHE A CA 1
ATOM 4102 C C . PHE A 1 528 ? -17.107 2.945 -0.872 1.00 92.06 528 PHE A C 1
ATOM 4104 O O . PHE A 1 528 ? -17.601 2.622 0.213 1.00 92.06 528 PHE A O 1
ATOM 4111 N N . ASP A 1 529 ? -17.483 4.046 -1.522 1.00 95.38 529 ASP A N 1
ATOM 4112 C CA . ASP A 1 529 ? -18.459 5.011 -1.009 1.00 95.38 529 ASP A CA 1
ATOM 4113 C C . ASP A 1 529 ? -19.831 4.374 -0.782 1.00 95.38 529 ASP A C 1
ATOM 4115 O O . ASP A 1 529 ? -20.388 4.459 0.317 1.00 95.38 529 ASP A O 1
ATOM 4119 N N . ILE A 1 530 ? -20.366 3.693 -1.802 1.00 96.38 530 ILE A N 1
ATOM 4120 C CA . ILE A 1 530 ? -21.697 3.078 -1.745 1.00 96.38 530 ILE A CA 1
ATOM 4121 C C . ILE A 1 530 ? -21.744 2.026 -0.642 1.00 96.38 530 ILE A C 1
ATOM 4123 O O . ILE A 1 530 ? -22.656 2.045 0.180 1.00 96.38 530 ILE A O 1
ATOM 4127 N N . THR A 1 531 ? -20.756 1.131 -0.582 1.00 96.69 531 THR A N 1
ATOM 4128 C CA . THR A 1 531 ? -20.722 0.073 0.441 1.00 96.69 531 THR A CA 1
ATOM 4129 C C . THR A 1 531 ? -20.697 0.669 1.851 1.00 96.69 531 THR A C 1
ATOM 4131 O O . THR A 1 531 ? -21.441 0.226 2.727 1.00 96.69 531 THR A O 1
ATOM 4134 N N . SER A 1 532 ? -19.893 1.710 2.071 1.00 95.69 532 SER A N 1
ATOM 4135 C CA . SER A 1 532 ? -19.759 2.352 3.386 1.00 95.69 532 SER A CA 1
ATOM 4136 C C . SER A 1 532 ? -21.050 3.036 3.836 1.00 95.69 532 SER A C 1
ATOM 4138 O O . SER A 1 532 ? -21.468 2.903 4.993 1.00 95.69 532 SER A O 1
ATOM 4140 N N . TRP A 1 533 ? -21.744 3.706 2.914 1.00 97.75 533 TRP A N 1
ATOM 4141 C CA . TRP A 1 533 ? -23.057 4.283 3.191 1.00 97.75 533 TRP A CA 1
ATOM 4142 C C . TRP A 1 533 ? -24.138 3.224 3.370 1.00 97.75 533 TRP A C 1
ATOM 4144 O O . TRP A 1 533 ? -24.965 3.379 4.261 1.00 97.75 533 TRP A O 1
ATOM 4154 N N . VAL A 1 534 ? -24.114 2.122 2.617 1.00 97.50 534 VAL A N 1
ATOM 4155 C CA . VAL A 1 534 ? -25.048 1.002 2.813 1.00 97.50 534 VAL A CA 1
ATOM 4156 C C . VAL A 1 534 ? -24.919 0.429 4.224 1.00 97.50 534 VAL A C 1
ATOM 4158 O O . VAL A 1 534 ? -25.935 0.261 4.894 1.00 97.50 534 VAL A O 1
ATOM 4161 N N . ILE A 1 535 ? -23.695 0.201 4.719 1.00 97.38 535 ILE A N 1
ATOM 4162 C CA . ILE A 1 535 ? -23.473 -0.247 6.106 1.00 97.38 535 ILE A CA 1
ATOM 4163 C C . ILE A 1 535 ? -24.063 0.770 7.088 1.00 97.38 535 ILE A C 1
ATOM 4165 O O . ILE A 1 535 ? -24.792 0.402 8.010 1.00 97.38 535 ILE A O 1
ATOM 4169 N N . THR A 1 536 ? -23.758 2.051 6.886 1.00 97.44 536 THR A N 1
ATOM 4170 C CA . THR A 1 536 ? -24.187 3.138 7.773 1.00 97.44 536 THR A CA 1
ATOM 4171 C C . THR A 1 536 ? -25.710 3.266 7.814 1.00 97.44 536 THR A C 1
ATOM 4173 O O . THR A 1 536 ? -26.303 3.259 8.890 1.00 97.44 536 THR A O 1
ATOM 4176 N N . LEU A 1 537 ? -26.364 3.306 6.653 1.00 97.88 537 LEU A N 1
ATOM 4177 C CA . LEU A 1 537 ? -27.816 3.401 6.527 1.00 97.88 537 LEU A CA 1
ATOM 4178 C C . LEU A 1 537 ? -28.519 2.152 7.065 1.00 97.88 537 LEU A C 1
ATOM 4180 O O . LEU A 1 537 ? -29.543 2.285 7.728 1.00 97.88 537 LEU A O 1
ATOM 4184 N N . ALA A 1 538 ? -27.967 0.955 6.848 1.00 97.56 538 ALA A N 1
ATOM 4185 C CA . ALA A 1 538 ? -28.521 -0.280 7.401 1.00 97.56 538 ALA A CA 1
ATOM 4186 C C . ALA A 1 538 ? -28.482 -0.285 8.939 1.00 97.56 538 ALA A C 1
ATOM 4188 O O . ALA A 1 538 ? -29.466 -0.652 9.582 1.00 97.56 538 ALA A O 1
ATOM 4189 N N . GLN A 1 539 ? -27.378 0.173 9.541 1.00 97.12 539 GLN A N 1
ATOM 4190 C CA . GLN A 1 539 ? -27.286 0.311 10.996 1.00 97.12 539 GLN A CA 1
ATOM 4191 C C . GLN A 1 539 ? -28.254 1.379 11.530 1.00 97.12 539 GLN A C 1
ATOM 4193 O O . GLN A 1 539 ? -28.941 1.130 12.520 1.00 97.12 539 GLN A O 1
ATOM 4198 N N . LEU A 1 540 ? -28.357 2.537 10.867 1.00 96.31 540 LEU A N 1
ATOM 4199 C CA . LEU A 1 540 ? -29.296 3.602 11.242 1.00 96.31 540 LEU A CA 1
ATOM 4200 C C . LEU A 1 540 ? -30.754 3.142 11.153 1.00 96.31 540 LEU A C 1
ATOM 4202 O O . LEU A 1 540 ? -31.525 3.367 12.084 1.00 96.31 540 LEU A O 1
ATOM 4206 N N . ALA A 1 541 ? -31.122 2.448 10.074 1.00 96.50 541 ALA A N 1
ATOM 4207 C CA . ALA A 1 541 ? -32.447 1.861 9.919 1.00 96.50 541 ALA A CA 1
ATOM 4208 C C . ALA A 1 541 ? -32.747 0.887 11.067 1.00 96.50 541 ALA A C 1
ATOM 4210 O O . ALA A 1 541 ? -33.816 0.956 11.674 1.00 96.50 541 ALA A O 1
ATOM 4211 N N . TYR A 1 542 ? -31.786 0.033 11.432 1.00 96.25 542 TYR A N 1
ATOM 4212 C CA . TYR A 1 542 ? -31.961 -0.862 12.570 1.00 96.25 542 TYR A CA 1
ATOM 4213 C C . TYR A 1 542 ? -32.207 -0.096 13.881 1.00 96.25 542 TYR A C 1
ATOM 4215 O O . TYR A 1 542 ? -33.138 -0.421 14.621 1.00 96.25 542 TYR A O 1
ATOM 4223 N N . VAL A 1 543 ? -31.433 0.964 14.142 1.00 95.12 543 VAL A N 1
ATOM 4224 C CA . VAL A 1 543 ? -31.616 1.810 15.331 1.00 95.12 543 VAL A CA 1
ATOM 4225 C C . VAL A 1 543 ? -32.994 2.479 15.345 1.00 95.12 543 VAL A C 1
ATOM 4227 O O . VAL A 1 543 ? -33.680 2.426 16.363 1.00 95.12 543 VAL A O 1
ATOM 4230 N N . PHE A 1 544 ? -33.435 3.067 14.233 1.00 94.38 544 PHE A N 1
ATOM 4231 C CA . PHE A 1 544 ? -34.691 3.820 14.187 1.00 94.38 544 PHE A CA 1
ATOM 4232 C C . PHE A 1 544 ? -35.941 2.945 14.283 1.00 94.38 544 PHE A C 1
ATOM 4234 O O . PHE A 1 544 ? -36.920 3.356 14.904 1.00 94.38 544 PHE A O 1
ATOM 4241 N N . PHE A 1 545 ? -35.925 1.749 13.693 1.00 92.75 545 PHE A N 1
ATOM 4242 C CA . PHE A 1 545 ? -37.120 0.905 13.624 1.00 92.75 545 PHE A CA 1
ATOM 4243 C C . PHE A 1 545 ? -37.176 -0.173 14.717 1.00 92.75 545 PHE A C 1
ATOM 4245 O O . PHE A 1 545 ? -38.268 -0.478 15.204 1.00 92.75 545 PHE A O 1
ATOM 4252 N N . TRP A 1 546 ? -36.031 -0.728 15.140 1.00 93.25 546 TRP A N 1
ATOM 4253 C CA . TRP A 1 546 ? -35.982 -1.872 16.066 1.00 93.25 546 TRP A CA 1
ATOM 4254 C C . TRP A 1 546 ? -35.433 -1.551 17.466 1.00 93.25 546 TRP A C 1
ATOM 4256 O O . TRP A 1 546 ? -35.739 -2.289 18.402 1.00 93.25 546 TRP A O 1
ATOM 4266 N N . CYS A 1 547 ? -34.693 -0.456 17.673 1.00 90.25 547 CYS A N 1
ATOM 4267 C CA . CYS A 1 547 ? -34.146 -0.084 18.992 1.00 90.25 547 CYS A CA 1
ATOM 4268 C C . CYS A 1 547 ? -35.026 0.921 19.760 1.00 90.25 547 CYS A C 1
ATOM 4270 O O . CYS A 1 547 ? -34.534 1.945 20.231 1.00 90.25 547 CYS A O 1
ATOM 4272 N N . LYS A 1 548 ? -36.320 0.617 19.934 1.00 83.44 548 LYS A N 1
ATOM 4273 C CA . LYS A 1 548 ? -37.297 1.537 20.557 1.00 83.44 548 LYS A CA 1
ATOM 4274 C C . LYS A 1 548 ? -36.986 1.928 22.009 1.00 83.44 548 LYS A C 1
ATOM 4276 O O . LYS A 1 548 ? -37.386 3.000 22.433 1.00 83.44 548 LYS A O 1
ATOM 4281 N N . GLU A 1 549 ? -36.269 1.091 22.759 1.00 82.50 549 GLU A N 1
ATOM 4282 C CA . GLU A 1 549 ? -35.895 1.383 24.156 1.00 82.50 549 GLU A CA 1
ATOM 4283 C C . GLU A 1 549 ? -34.695 2.337 24.267 1.00 82.50 549 GLU A C 1
ATOM 4285 O O . GLU A 1 549 ? -34.609 3.129 25.201 1.00 82.50 549 GLU A O 1
ATOM 4290 N N . GLY A 1 550 ? -33.755 2.275 23.318 1.00 85.44 550 GLY A N 1
ATOM 4291 C CA . GLY A 1 550 ? -32.543 3.106 23.315 1.00 85.44 550 GLY A CA 1
ATOM 4292 C C . GLY A 1 550 ? -32.657 4.371 22.470 1.00 85.44 550 GLY A C 1
ATOM 4293 O O . GLY A 1 550 ? -31.843 5.283 22.619 1.00 85.44 550 GLY A O 1
ATOM 4294 N N . TRP A 1 551 ? -33.647 4.441 21.578 1.00 92.00 551 TRP A N 1
ATOM 4295 C CA . TRP A 1 551 ? -33.846 5.549 20.652 1.00 92.00 551 TRP A CA 1
ATOM 4296 C C . TRP A 1 551 ? -35.264 6.122 20.746 1.00 92.00 551 TRP A C 1
ATOM 4298 O O . TRP A 1 551 ? -36.233 5.473 20.364 1.00 92.00 551 TRP A O 1
ATOM 4308 N N . HIS A 1 552 ? -35.359 7.384 21.174 1.00 87.56 552 HIS A N 1
ATOM 4309 C CA . HIS A 1 552 ? -36.621 8.122 21.334 1.00 87.56 552 HIS A CA 1
ATOM 4310 C C . HIS A 1 552 ? -36.744 9.320 20.372 1.00 87.56 552 HIS A C 1
ATOM 4312 O O . HIS A 1 552 ? -37.557 10.216 20.582 1.00 87.56 552 HIS A O 1
ATOM 4318 N N . GLY A 1 553 ? -35.930 9.354 19.312 1.00 90.31 553 GLY A N 1
ATOM 4319 C CA . GLY A 1 553 ? -35.865 10.477 18.375 1.00 90.31 553 GLY A CA 1
ATOM 4320 C C . GLY A 1 553 ? -34.846 11.553 18.761 1.00 90.31 553 GLY A C 1
ATOM 4321 O O . GLY A 1 553 ? -34.066 11.402 19.704 1.00 90.31 553 GLY A O 1
ATOM 4322 N N . LEU A 1 554 ? -34.821 12.637 17.980 1.00 91.44 554 LEU A N 1
ATOM 4323 C CA . LEU A 1 554 ? -33.863 13.732 18.145 1.00 91.44 554 LEU A CA 1
ATOM 4324 C C . LEU A 1 554 ? -34.116 14.517 19.439 1.00 91.44 554 LEU A C 1
ATOM 4326 O O . LEU A 1 554 ? -35.255 14.829 19.778 1.00 91.44 554 LEU A O 1
ATOM 4330 N N . SER A 1 555 ? -33.044 14.864 20.151 1.00 90.25 555 SER A N 1
ATOM 4331 C CA . SER A 1 555 ? -33.102 15.542 21.444 1.00 90.25 555 SER A CA 1
ATOM 4332 C C . SER A 1 555 ? -32.055 16.644 21.560 1.00 90.25 555 SER A C 1
ATOM 4334 O O . SER A 1 555 ? -30.855 16.413 21.420 1.00 90.25 555 SER A O 1
ATOM 4336 N N . TRP A 1 556 ? -32.492 17.841 21.957 1.00 87.00 556 TRP A N 1
ATOM 4337 C CA . TRP A 1 556 ? -31.604 18.969 22.261 1.00 87.00 556 TRP A CA 1
ATOM 4338 C C . TRP A 1 556 ? -30.653 18.699 23.440 1.00 87.00 556 TRP A C 1
ATOM 4340 O O . TRP A 1 556 ? -29.617 19.355 23.556 1.00 87.00 556 TRP A O 1
ATOM 4350 N N . LYS A 1 557 ? -30.937 17.684 24.277 1.00 86.50 557 LYS A N 1
ATOM 4351 C CA . LYS A 1 557 ? -30.015 17.213 25.330 1.00 86.50 557 LYS A CA 1
ATOM 4352 C C . LYS A 1 557 ? -28.653 16.787 24.757 1.00 86.50 557 LYS A C 1
ATOM 4354 O O . LYS A 1 557 ? -27.649 16.841 25.471 1.00 86.50 557 LYS A O 1
ATOM 4359 N N . ALA A 1 558 ? -28.597 16.400 23.479 1.00 87.69 558 ALA A N 1
ATOM 4360 C CA . ALA A 1 558 ? -27.363 16.002 22.809 1.00 87.69 558 ALA A CA 1
ATOM 4361 C C . ALA A 1 558 ? -26.317 17.130 22.779 1.00 87.69 558 ALA A C 1
ATOM 4363 O O . ALA A 1 558 ? -25.132 16.856 22.958 1.00 87.69 558 ALA A O 1
ATOM 4364 N N . LEU A 1 559 ? -26.746 18.391 22.646 1.00 86.19 559 LEU A N 1
ATOM 4365 C CA . LEU A 1 559 ? -25.855 19.557 22.548 1.00 86.19 559 LEU A CA 1
ATOM 4366 C C . LEU A 1 559 ? -25.472 20.162 23.906 1.00 86.19 559 LEU A C 1
ATOM 4368 O O . LEU A 1 559 ? -24.546 20.968 23.992 1.00 86.19 559 LEU A O 1
ATOM 4372 N N . LYS A 1 560 ? -26.161 19.773 24.981 1.00 84.31 560 LYS A N 1
ATOM 4373 C CA . LYS A 1 560 ? -25.881 20.276 26.328 1.00 84.31 560 LYS A CA 1
ATOM 4374 C C . LYS A 1 560 ? -24.592 19.662 26.884 1.00 84.31 560 LYS A C 1
ATOM 4376 O O . LYS A 1 560 ? -24.412 18.448 26.806 1.00 84.31 560 LYS A O 1
ATOM 4381 N N . ASP A 1 561 ? -23.730 20.498 27.471 1.00 77.88 561 ASP A N 1
ATOM 4382 C CA . ASP A 1 561 ? -22.471 20.102 28.124 1.00 77.88 561 ASP A CA 1
ATOM 4383 C C . ASP A 1 561 ? -21.599 19.171 27.256 1.00 77.88 561 ASP A C 1
ATOM 4385 O O . ASP A 1 561 ? -21.124 18.125 27.702 1.00 77.88 561 ASP A O 1
ATOM 4389 N N . ILE A 1 562 ? -21.392 19.548 25.987 1.00 86.75 562 ILE A N 1
ATOM 4390 C CA . ILE A 1 562 ? -20.688 18.721 24.993 1.00 86.75 562 ILE A CA 1
ATOM 4391 C C . ILE A 1 562 ? -19.169 18.646 25.223 1.00 86.75 562 ILE A C 1
ATOM 4393 O O . ILE A 1 562 ? -18.542 17.639 24.902 1.00 86.75 562 ILE A O 1
ATOM 4397 N N . TRP A 1 563 ? -18.567 19.680 25.822 1.00 87.81 563 TRP A N 1
ATOM 4398 C CA . TRP A 1 563 ? -17.108 19.812 25.943 1.00 87.81 563 TRP A CA 1
ATOM 4399 C C . TRP A 1 563 ? -16.420 18.661 26.703 1.00 87.81 563 TRP A C 1
ATOM 4401 O O . TRP A 1 563 ? -15.420 18.139 26.210 1.00 87.81 563 TRP A O 1
ATOM 4411 N N . PRO A 1 564 ? -16.936 18.177 27.850 1.00 84.75 564 PRO A N 1
ATOM 4412 C CA . PRO A 1 564 ? -16.386 16.988 28.497 1.00 84.75 564 PRO A CA 1
ATOM 4413 C C . PRO A 1 564 ? -16.407 15.728 27.614 1.00 84.75 564 PRO A C 1
ATOM 4415 O O . PRO A 1 564 ? -15.481 14.926 27.696 1.00 84.75 564 PRO A O 1
ATOM 4418 N N . PHE A 1 565 ? -17.428 15.560 26.764 1.00 87.31 565 PHE A N 1
ATOM 4419 C CA . PHE A 1 565 ? -17.499 14.445 25.813 1.00 87.31 565 PHE A CA 1
ATOM 4420 C C . PHE A 1 565 ? -16.452 14.617 24.707 1.00 87.31 565 PHE A C 1
ATOM 4422 O O . PHE A 1 565 ? -15.753 13.661 24.376 1.00 87.31 565 PHE A O 1
ATOM 4429 N N . VAL A 1 566 ? -16.299 15.836 24.172 1.00 90.12 566 VAL A N 1
ATOM 4430 C CA . VAL A 1 566 ? -15.252 16.171 23.188 1.00 90.12 566 VAL A CA 1
ATOM 4431 C C . VAL A 1 566 ? -13.873 15.842 23.746 1.00 90.12 566 VAL A C 1
ATOM 4433 O O . VAL A 1 566 ? -13.097 15.165 23.079 1.00 90.12 566 VAL A O 1
ATOM 4436 N N . ARG A 1 567 ? -13.587 16.258 24.986 1.00 89.56 567 ARG A N 1
ATOM 4437 C CA . ARG A 1 567 ? -12.322 15.960 25.660 1.00 89.56 567 ARG A CA 1
ATOM 4438 C C . ARG A 1 567 ? -12.079 14.454 25.772 1.00 89.56 567 ARG A C 1
ATOM 4440 O O . ARG A 1 567 ? -11.012 14.003 25.375 1.00 89.56 567 ARG A O 1
ATOM 4447 N N . LEU A 1 568 ? -13.063 13.687 26.251 1.00 86.25 568 LEU A N 1
ATOM 4448 C CA . LEU A 1 568 ? -12.940 12.228 26.355 1.00 86.25 568 LEU A CA 1
ATOM 4449 C C . LEU A 1 568 ? -12.690 11.587 24.981 1.00 86.25 568 LEU A C 1
ATOM 4451 O O . LEU A 1 568 ? -11.803 10.755 24.850 1.00 86.25 568 LEU A O 1
ATOM 4455 N N . SER A 1 569 ? -13.425 12.021 23.955 1.00 91.00 569 SER A N 1
ATOM 4456 C CA . SER A 1 569 ? -13.277 11.525 22.579 1.00 91.00 569 SER A CA 1
ATOM 4457 C C . SER A 1 569 ? -11.897 11.839 22.003 1.00 91.00 569 SER A C 1
ATOM 4459 O O . SER A 1 569 ? -11.293 11.005 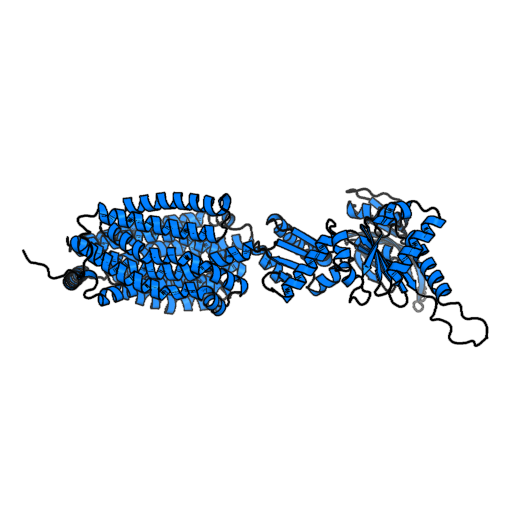21.333 1.00 91.00 569 SER A O 1
ATOM 4461 N N . LEU A 1 570 ? -11.369 13.035 22.271 1.00 91.12 570 LEU A N 1
ATOM 4462 C CA . LEU A 1 570 ? -10.035 13.425 21.828 1.00 91.12 570 LEU A CA 1
ATOM 4463 C C . LEU A 1 570 ? -8.948 12.609 22.541 1.00 91.12 570 LEU A C 1
ATOM 4465 O O . LEU A 1 570 ? -8.010 12.156 21.894 1.00 91.12 570 LEU A O 1
ATOM 4469 N N . GLU A 1 571 ? -9.090 12.376 23.849 1.00 89.50 571 GLU A N 1
ATOM 4470 C CA . GLU A 1 571 ? -8.187 11.513 24.623 1.00 89.50 571 GLU A CA 1
ATOM 4471 C C . GLU A 1 571 ? -8.162 10.083 24.049 1.00 89.50 571 GLU A C 1
ATOM 4473 O O . GLU A 1 571 ? -7.084 9.508 23.886 1.00 89.50 571 GLU A O 1
ATOM 4478 N N . SER A 1 572 ? -9.323 9.547 23.651 1.00 88.50 572 SER A N 1
ATOM 4479 C CA . SER A 1 572 ? -9.442 8.263 22.947 1.00 88.50 572 SER A CA 1
ATOM 4480 C C . SER A 1 572 ? -8.731 8.232 21.599 1.00 88.50 572 SER A C 1
ATOM 4482 O O . SER A 1 572 ? -8.015 7.280 21.287 1.00 88.50 572 SER A O 1
ATOM 4484 N N . ALA A 1 573 ? -8.925 9.277 20.791 1.00 90.44 573 ALA A N 1
ATOM 4485 C CA . ALA A 1 573 ? -8.295 9.399 19.484 1.00 90.44 573 ALA A CA 1
ATOM 4486 C C . ALA A 1 573 ? -6.775 9.452 19.597 1.00 90.44 573 ALA A C 1
ATOM 4488 O O . ALA A 1 573 ? -6.083 8.709 18.908 1.00 90.44 573 ALA A O 1
ATOM 4489 N N . VAL A 1 574 ? -6.255 10.270 20.514 1.00 89.81 574 VAL A N 1
ATOM 4490 C CA . VAL A 1 574 ? -4.813 10.372 20.760 1.00 89.81 574 VAL A CA 1
ATOM 4491 C C . VAL A 1 574 ? -4.247 9.033 21.225 1.00 89.81 574 VAL A C 1
ATOM 4493 O O . VAL A 1 574 ? -3.231 8.599 20.690 1.00 89.81 574 VAL A O 1
ATOM 4496 N N . MET A 1 575 ? -4.908 8.351 22.166 1.00 88.50 575 MET A N 1
ATOM 4497 C CA . MET A 1 575 ? -4.472 7.037 22.646 1.00 88.50 575 MET A CA 1
ATOM 4498 C C . MET A 1 575 ? -4.293 6.040 21.491 1.00 88.50 575 MET A C 1
ATOM 4500 O O . MET A 1 575 ? -3.222 5.446 21.379 1.00 88.50 575 MET A O 1
ATOM 4504 N N . LEU A 1 576 ? -5.302 5.897 20.622 1.00 84.38 576 LEU A N 1
ATOM 4505 C CA . LEU A 1 576 ? -5.279 4.952 19.500 1.00 84.38 576 LEU A CA 1
ATOM 4506 C C . LEU A 1 576 ? -4.293 5.377 18.399 1.00 84.38 576 LEU A C 1
ATOM 4508 O O . LEU A 1 576 ? -3.553 4.546 17.874 1.00 84.38 576 LEU A O 1
ATOM 4512 N N . CYS A 1 577 ? -4.235 6.670 18.067 1.00 86.56 577 CYS A N 1
ATOM 4513 C CA . CYS A 1 577 ? -3.296 7.190 17.072 1.00 86.56 577 CYS A CA 1
ATOM 4514 C C . CYS A 1 577 ? -1.840 6.950 17.483 1.00 86.56 577 CYS A C 1
ATOM 4516 O O . CYS A 1 577 ? -1.043 6.549 16.641 1.00 86.56 577 CYS A O 1
ATOM 4518 N N . LEU A 1 578 ? -1.493 7.134 18.763 1.00 87.25 578 LEU A N 1
ATOM 4519 C CA . LEU A 1 578 ? -0.141 6.856 19.259 1.00 87.25 578 LEU A CA 1
ATOM 4520 C C . LEU A 1 578 ? 0.246 5.381 19.079 1.00 87.25 578 LEU A C 1
ATOM 4522 O O . LEU A 1 578 ? 1.391 5.097 18.746 1.00 87.25 578 LEU A O 1
ATOM 4526 N N . GLU A 1 579 ? -0.693 4.444 19.249 1.00 83.00 579 GLU A N 1
ATOM 4527 C CA . GLU A 1 579 ? -0.444 3.012 19.021 1.00 83.00 579 GLU A CA 1
ATOM 4528 C C . GLU A 1 579 ? -0.182 2.714 17.537 1.00 83.00 579 GLU A C 1
ATOM 4530 O O . GLU A 1 579 ? 0.796 2.050 17.190 1.00 83.00 579 GLU A O 1
ATOM 4535 N N . VAL A 1 580 ? -1.019 3.253 16.646 1.00 80.62 580 VAL A N 1
ATOM 4536 C CA . VAL A 1 580 ? -0.891 3.037 15.196 1.00 80.62 580 VAL A CA 1
ATOM 4537 C C . VAL A 1 580 ? 0.374 3.700 14.648 1.00 80.62 580 VAL A C 1
ATOM 4539 O O . VAL A 1 580 ? 1.139 3.073 13.913 1.00 80.62 580 VAL A O 1
ATOM 4542 N N . TRP A 1 581 ? 0.632 4.958 15.010 1.00 84.25 581 TRP A N 1
ATOM 4543 C CA . TRP A 1 581 ? 1.799 5.704 14.531 1.00 84.25 581 TRP A CA 1
ATOM 4544 C C . TRP A 1 581 ? 3.103 5.136 15.052 1.00 84.25 581 TRP A C 1
ATOM 4546 O O . TRP A 1 581 ? 4.116 5.205 14.353 1.00 84.25 581 TRP A O 1
ATOM 4556 N N . TYR A 1 582 ? 3.086 4.543 16.245 1.00 88.62 582 TYR A N 1
ATOM 4557 C CA . TYR A 1 582 ? 4.245 3.838 16.745 1.00 88.62 582 TYR A CA 1
ATOM 4558 C C . TYR A 1 582 ? 4.647 2.722 15.784 1.00 88.62 582 TYR A C 1
ATOM 4560 O O . TYR A 1 582 ? 5.771 2.743 15.294 1.00 88.62 582 TYR A O 1
ATOM 4568 N N . MET A 1 583 ? 3.718 1.842 15.396 1.00 82.06 583 MET A N 1
ATOM 4569 C CA . MET A 1 583 ? 4.002 0.769 14.434 1.00 82.06 583 MET A CA 1
ATOM 4570 C C . MET A 1 583 ? 4.388 1.299 13.044 1.00 82.06 583 MET A C 1
ATOM 4572 O O . MET A 1 583 ? 5.313 0.772 12.430 1.00 82.06 583 MET A O 1
ATOM 4576 N N . MET A 1 584 ? 3.760 2.379 12.566 1.00 81.50 584 MET A N 1
ATOM 4577 C CA . MET A 1 584 ? 4.127 3.000 11.279 1.00 81.50 584 MET A CA 1
ATOM 4578 C C . MET A 1 584 ? 5.542 3.588 11.284 1.00 81.50 584 MET A C 1
ATOM 4580 O O . MET A 1 584 ? 6.244 3.529 10.273 1.00 81.50 584 MET A O 1
ATOM 4584 N N . SER A 1 585 ? 6.001 4.092 12.433 1.00 85.06 585 SER A N 1
ATOM 4585 C CA . SER A 1 585 ? 7.358 4.623 12.583 1.00 85.06 585 SER A CA 1
ATOM 4586 C C . SER A 1 585 ? 8.424 3.560 12.299 1.00 85.06 585 SER A C 1
ATOM 4588 O O . SER A 1 585 ? 9.489 3.901 11.795 1.00 85.06 585 SER A O 1
ATOM 4590 N N . LEU A 1 586 ? 8.142 2.272 12.542 1.00 86.62 586 LEU A N 1
ATOM 4591 C CA . LEU A 1 586 ? 9.066 1.180 12.215 1.00 86.62 586 LEU A CA 1
ATOM 4592 C C . LEU A 1 586 ? 9.370 1.117 10.715 1.00 86.62 586 LEU A C 1
ATOM 4594 O O . LEU A 1 586 ? 10.532 0.998 10.331 1.00 86.62 586 LEU A O 1
ATOM 4598 N N . ILE A 1 587 ? 8.334 1.217 9.877 1.00 83.56 587 ILE A N 1
ATOM 4599 C CA . ILE A 1 587 ? 8.465 1.156 8.416 1.00 83.56 587 ILE A CA 1
ATOM 4600 C C . ILE A 1 587 ? 9.234 2.382 7.915 1.00 83.56 587 ILE A C 1
ATOM 4602 O O . ILE A 1 587 ? 10.188 2.244 7.151 1.00 83.56 587 ILE A O 1
ATOM 4606 N N . VAL A 1 588 ? 8.877 3.574 8.406 1.00 81.88 588 VAL A N 1
ATOM 4607 C CA . VAL A 1 588 ? 9.548 4.834 8.040 1.00 81.88 588 VAL A CA 1
ATOM 4608 C C . VAL A 1 588 ? 11.029 4.810 8.426 1.00 81.88 588 VAL A C 1
ATOM 4610 O O . VAL A 1 588 ? 11.891 5.165 7.622 1.00 81.88 588 VAL A O 1
ATOM 4613 N N . LEU A 1 589 ? 11.348 4.356 9.640 1.00 85.56 589 LEU A N 1
ATOM 4614 C CA . LEU A 1 589 ? 12.731 4.240 10.092 1.00 85.56 589 LEU A CA 1
ATOM 4615 C C . LEU A 1 589 ? 13.488 3.170 9.303 1.00 85.56 589 LEU A C 1
ATOM 4617 O O . LEU A 1 589 ? 14.645 3.380 8.975 1.00 85.56 589 LEU A O 1
ATOM 4621 N N . ALA A 1 590 ? 12.873 2.048 8.944 1.00 85.12 590 ALA A N 1
ATOM 4622 C CA . ALA A 1 590 ? 13.551 1.043 8.130 1.00 85.12 590 ALA A CA 1
ATOM 4623 C C . ALA A 1 590 ? 13.888 1.536 6.712 1.00 85.12 590 ALA A C 1
ATOM 4625 O O . ALA A 1 590 ? 14.889 1.099 6.145 1.00 85.12 590 ALA A O 1
ATOM 4626 N N . GLY A 1 591 ? 13.106 2.478 6.173 1.00 79.75 591 GLY A N 1
ATOM 4627 C CA . GLY A 1 591 ? 13.343 3.096 4.864 1.00 79.75 591 GLY A CA 1
ATOM 4628 C C . GLY A 1 591 ? 14.622 3.932 4.760 1.00 79.75 591 GLY A C 1
ATOM 4629 O O . GLY A 1 591 ? 15.037 4.259 3.655 1.00 79.75 591 GLY A O 1
ATOM 4630 N N . HIS A 1 592 ? 15.273 4.247 5.881 1.00 81.44 592 HIS A N 1
ATOM 4631 C CA . HIS A 1 592 ? 16.529 5.003 5.912 1.00 81.44 592 HIS A CA 1
ATOM 4632 C C . HIS A 1 592 ? 17.762 4.112 6.167 1.00 81.44 592 HIS A C 1
ATOM 4634 O O . HIS A 1 592 ? 18.855 4.623 6.406 1.00 81.44 592 HIS A O 1
ATOM 4640 N N . LEU A 1 593 ? 17.607 2.784 6.149 1.00 83.75 593 LEU A N 1
ATOM 4641 C CA . LEU A 1 593 ? 18.724 1.838 6.240 1.00 83.75 593 LEU A CA 1
ATOM 4642 C C . LEU A 1 593 ? 19.388 1.629 4.868 1.00 83.75 593 LEU A C 1
ATOM 4644 O O . LEU A 1 593 ? 18.729 1.728 3.838 1.00 83.75 593 LEU A O 1
ATOM 4648 N N . ASP A 1 594 ? 20.663 1.226 4.846 1.00 76.56 594 ASP A N 1
ATOM 4649 C CA . ASP A 1 594 ? 21.435 1.029 3.601 1.00 76.56 594 ASP A CA 1
ATOM 4650 C C . ASP A 1 594 ? 20.790 0.035 2.608 1.00 76.56 594 ASP A C 1
ATOM 4652 O O . ASP A 1 594 ? 20.949 0.166 1.398 1.00 76.56 594 ASP A O 1
ATOM 4656 N N . ASN A 1 595 ? 20.019 -0.939 3.112 1.00 75.62 595 ASN A N 1
ATOM 4657 C CA . ASN A 1 595 ? 19.238 -1.901 2.319 1.00 75.62 595 ASN A CA 1
ATOM 4658 C C . ASN A 1 595 ? 17.723 -1.644 2.440 1.00 75.62 595 ASN A C 1
ATOM 4660 O O . ASN A 1 595 ? 16.951 -2.579 2.675 1.00 75.62 595 ASN A O 1
ATOM 4664 N N . ALA A 1 596 ? 17.310 -0.377 2.327 1.00 74.44 596 ALA A N 1
ATOM 4665 C CA . ALA A 1 596 ? 15.944 0.090 2.571 1.00 74.44 596 ALA A CA 1
ATOM 4666 C C . ALA A 1 596 ? 14.866 -0.746 1.869 1.00 74.44 596 ALA A C 1
ATOM 4668 O O . ALA A 1 596 ? 13.904 -1.131 2.521 1.00 74.44 596 ALA A O 1
ATOM 4669 N N . VAL A 1 597 ? 15.045 -1.090 0.588 1.00 72.38 597 VAL A N 1
ATOM 4670 C CA . VAL A 1 597 ? 14.046 -1.850 -0.191 1.00 72.38 597 VAL A CA 1
ATOM 4671 C C . VAL A 1 597 ? 13.757 -3.207 0.458 1.00 72.38 597 VAL A C 1
ATOM 4673 O O . VAL A 1 597 ? 12.648 -3.463 0.915 1.00 72.38 597 VAL A O 1
ATOM 4676 N N . ILE A 1 598 ? 14.785 -4.047 0.622 1.00 77.75 598 ILE A N 1
ATOM 4677 C CA . ILE A 1 598 ? 14.637 -5.395 1.199 1.00 77.75 598 ILE A CA 1
ATOM 4678 C C . ILE A 1 598 ? 14.121 -5.320 2.648 1.00 77.75 598 ILE A C 1
ATOM 4680 O O . ILE A 1 598 ? 13.314 -6.151 3.074 1.00 77.75 598 ILE A O 1
ATOM 4684 N N . ALA A 1 599 ? 14.582 -4.328 3.415 1.00 83.12 599 ALA A N 1
ATOM 4685 C CA . ALA A 1 599 ? 14.173 -4.097 4.795 1.00 83.12 599 ALA A CA 1
ATOM 4686 C C . ALA A 1 599 ? 12.685 -3.728 4.916 1.00 83.12 599 ALA A C 1
ATOM 4688 O O . ALA A 1 599 ? 11.954 -4.365 5.679 1.00 83.12 599 ALA A O 1
ATOM 4689 N N . VAL A 1 600 ? 12.249 -2.717 4.163 1.00 81.00 600 VAL A N 1
ATOM 4690 C CA . VAL A 1 600 ? 10.875 -2.204 4.149 1.00 81.00 600 VAL A CA 1
ATOM 4691 C C . VAL A 1 600 ? 9.912 -3.253 3.612 1.00 81.00 600 VAL A C 1
ATOM 4693 O O . VAL A 1 600 ? 8.870 -3.479 4.226 1.00 81.00 600 VAL A O 1
ATOM 4696 N N . ASP A 1 601 ? 10.273 -3.956 2.542 1.00 77.19 601 ASP A N 1
ATOM 4697 C CA . ASP A 1 601 ? 9.427 -4.997 1.958 1.00 77.19 601 ASP A CA 1
ATOM 4698 C C . ASP A 1 601 ? 9.246 -6.175 2.926 1.00 77.19 601 ASP A C 1
ATOM 4700 O O . ASP A 1 601 ? 8.128 -6.649 3.144 1.00 77.19 601 ASP A O 1
ATOM 4704 N N . SER A 1 602 ? 10.324 -6.610 3.594 1.00 88.50 602 SER A N 1
ATOM 4705 C CA . SER A 1 602 ? 10.256 -7.716 4.562 1.00 88.50 602 SER A CA 1
ATOM 4706 C C . SER A 1 602 ? 9.409 -7.345 5.775 1.00 88.50 602 SER A C 1
ATOM 4708 O O . SER A 1 602 ? 8.625 -8.161 6.269 1.00 88.50 602 SER A O 1
ATOM 4710 N N . LEU A 1 603 ? 9.558 -6.108 6.258 1.00 90.00 603 LEU A N 1
ATOM 4711 C CA . LEU A 1 603 ? 8.722 -5.568 7.324 1.00 90.00 603 LEU A CA 1
ATOM 4712 C C . LEU A 1 603 ? 7.266 -5.494 6.894 1.00 90.00 603 LEU A C 1
ATOM 4714 O O . LEU A 1 603 ? 6.409 -5.933 7.648 1.00 90.00 603 LEU A O 1
ATOM 4718 N N . SER A 1 604 ? 6.983 -4.999 5.693 1.00 87.88 604 SER A N 1
ATOM 4719 C CA . SER A 1 604 ? 5.619 -4.854 5.181 1.00 87.88 604 SER A CA 1
ATOM 4720 C C . SER A 1 604 ? 4.900 -6.199 5.100 1.00 87.88 604 SER A C 1
ATOM 4722 O O . SER A 1 604 ? 3.738 -6.292 5.497 1.00 87.88 604 SER A O 1
ATOM 4724 N N . ILE A 1 605 ? 5.593 -7.267 4.687 1.00 89.94 605 ILE A N 1
ATOM 4725 C CA . ILE A 1 605 ? 5.054 -8.637 4.722 1.00 89.94 605 ILE A CA 1
ATOM 4726 C C . ILE A 1 605 ? 4.679 -9.036 6.155 1.00 89.94 605 ILE A C 1
ATOM 4728 O O . ILE A 1 605 ? 3.563 -9.491 6.409 1.00 89.94 605 ILE A O 1
ATOM 4732 N N . CYS A 1 606 ? 5.581 -8.827 7.116 1.00 92.88 606 CYS A N 1
ATOM 4733 C CA . CYS A 1 606 ? 5.309 -9.188 8.506 1.00 92.88 606 CYS A CA 1
ATOM 4734 C C . CYS A 1 606 ? 4.203 -8.320 9.135 1.00 92.88 606 CYS A C 1
ATOM 4736 O O . CYS A 1 606 ? 3.373 -8.827 9.887 1.00 92.88 606 CYS A O 1
ATOM 4738 N N . MET A 1 607 ? 4.166 -7.025 8.814 1.00 88.81 607 MET A N 1
ATOM 4739 C CA . MET A 1 607 ? 3.159 -6.083 9.304 1.00 88.81 607 MET A CA 1
ATOM 4740 C C . MET A 1 607 ? 1.774 -6.370 8.728 1.00 88.81 607 MET A C 1
ATOM 4742 O O . MET A 1 607 ? 0.790 -6.158 9.428 1.00 88.81 607 MET A O 1
ATOM 4746 N N . ASN A 1 608 ? 1.675 -6.910 7.508 1.00 89.38 608 ASN A N 1
ATOM 4747 C CA . ASN A 1 608 ? 0.402 -7.390 6.963 1.00 89.38 608 ASN A CA 1
ATOM 4748 C C . ASN A 1 608 ? -0.170 -8.542 7.802 1.00 89.38 608 ASN A C 1
ATOM 4750 O O . ASN A 1 608 ? -1.335 -8.493 8.193 1.00 89.38 608 ASN A O 1
ATOM 4754 N N . LEU A 1 609 ? 0.657 -9.536 8.148 1.00 91.44 609 LEU A N 1
ATOM 4755 C CA . LEU A 1 609 ? 0.241 -10.639 9.026 1.00 91.44 609 LEU A CA 1
ATOM 4756 C C . LEU A 1 609 ? -0.121 -10.149 10.434 1.00 91.44 609 LEU A C 1
ATOM 4758 O O . LEU A 1 609 ? -1.143 -10.559 10.983 1.00 91.44 609 LEU A O 1
ATOM 4762 N N . ASN A 1 610 ? 0.671 -9.228 10.992 1.00 91.06 610 ASN A N 1
ATOM 4763 C CA . ASN A 1 610 ? 0.338 -8.565 12.253 1.00 91.06 610 ASN A CA 1
ATOM 4764 C C . ASN A 1 610 ? -0.996 -7.803 12.156 1.00 91.06 610 ASN A C 1
ATOM 4766 O O . ASN A 1 610 ? -1.775 -7.799 13.100 1.00 91.06 610 ASN A O 1
ATOM 4770 N N . GLY A 1 611 ? -1.288 -7.180 11.011 1.00 89.12 611 GLY A N 1
ATOM 4771 C CA . GLY A 1 611 ? -2.545 -6.479 10.755 1.00 89.12 611 GLY A CA 1
ATOM 4772 C C . GLY A 1 611 ? -3.764 -7.404 10.778 1.00 89.12 611 GLY A C 1
ATOM 4773 O O . GLY A 1 611 ? -4.797 -7.031 11.332 1.00 89.12 611 GLY A O 1
ATOM 4774 N N . TRP A 1 612 ? -3.652 -8.621 10.236 1.00 90.75 612 TRP A N 1
ATOM 4775 C CA . TRP A 1 612 ? -4.733 -9.616 10.294 1.00 90.75 612 TRP A CA 1
ATOM 4776 C C . TRP A 1 612 ? -5.046 -10.042 11.727 1.00 90.75 612 TRP A C 1
ATOM 4778 O O . TRP A 1 612 ? -6.211 -10.085 12.118 1.00 90.75 612 TRP A O 1
ATOM 4788 N N . GLU A 1 613 ? -4.014 -10.306 12.525 1.00 92.50 613 GLU A N 1
ATOM 4789 C CA . GLU A 1 613 ? -4.180 -10.605 13.945 1.00 92.50 613 GLU A CA 1
ATOM 4790 C C . GLU A 1 613 ? -4.759 -9.404 14.708 1.00 92.50 613 GLU A C 1
ATOM 4792 O O . GLU A 1 613 ? -5.686 -9.553 15.507 1.00 92.50 613 GLU A O 1
ATOM 4797 N N . PHE A 1 614 ? -4.272 -8.196 14.422 1.00 88.12 614 PHE A N 1
ATOM 4798 C CA . PHE A 1 614 ? -4.746 -6.976 15.065 1.00 88.12 614 PHE A CA 1
ATOM 4799 C C . PHE A 1 614 ? -6.259 -6.777 14.890 1.00 88.12 614 PHE A C 1
ATOM 4801 O O . PHE A 1 614 ? -6.928 -6.371 15.837 1.00 88.12 614 PHE A O 1
ATOM 4808 N N . MET A 1 615 ? -6.840 -7.146 13.740 1.00 90.38 615 MET A N 1
ATOM 4809 C CA . MET A 1 615 ? -8.297 -7.082 13.526 1.00 90.38 615 MET A CA 1
ATOM 4810 C C . MET A 1 615 ? -9.088 -7.985 14.483 1.00 90.38 615 MET A C 1
ATOM 4812 O O . MET A 1 615 ? -10.169 -7.600 14.935 1.00 90.38 615 MET A O 1
ATOM 4816 N N . ILE A 1 616 ? -8.543 -9.151 14.849 1.00 92.31 616 ILE A N 1
ATOM 4817 C CA . ILE A 1 616 ? -9.141 -10.032 15.864 1.00 92.31 616 ILE A CA 1
ATOM 4818 C C . ILE A 1 616 ? -9.150 -9.310 17.215 1.00 92.31 616 ILE A C 1
ATOM 4820 O O . ILE A 1 616 ? -10.184 -9.245 17.886 1.00 92.31 616 ILE A O 1
ATOM 4824 N N . PHE A 1 617 ? -8.023 -8.701 17.595 1.00 91.88 617 PHE A N 1
ATOM 4825 C CA . PHE A 1 617 ? -7.891 -8.027 18.885 1.00 91.88 617 PHE A CA 1
ATOM 4826 C C . PHE A 1 617 ? -8.601 -6.674 18.969 1.00 91.88 617 PHE A C 1
ATOM 4828 O O . PHE A 1 617 ? -8.994 -6.295 20.069 1.00 91.88 617 PHE A O 1
ATOM 4835 N N . ILE A 1 618 ? -8.888 -5.992 17.854 1.00 88.12 618 ILE A N 1
ATOM 4836 C CA . ILE A 1 618 ? -9.860 -4.883 17.833 1.00 88.12 618 ILE A CA 1
ATOM 4837 C C . ILE A 1 618 ? -11.252 -5.391 18.243 1.00 88.12 618 ILE A C 1
ATOM 4839 O O . ILE A 1 618 ? -11.952 -4.741 19.021 1.00 88.12 618 ILE A O 1
ATOM 4843 N N . GLY A 1 619 ? -11.661 -6.569 17.758 1.00 90.88 619 GLY A N 1
ATOM 4844 C CA . GLY A 1 619 ? -12.921 -7.196 18.164 1.00 90.88 619 GLY A CA 1
ATOM 4845 C C . GLY A 1 619 ? -12.959 -7.504 19.663 1.00 90.88 619 GLY A C 1
ATOM 4846 O O . GLY A 1 619 ? -13.939 -7.188 20.343 1.00 90.88 619 GLY A O 1
ATOM 4847 N N . VAL A 1 620 ? -11.865 -8.054 20.199 1.00 92.19 620 VAL A N 1
ATOM 4848 C CA . VAL A 1 620 ? -11.728 -8.323 21.639 1.00 92.19 620 VAL A CA 1
ATOM 4849 C C . VAL A 1 620 ? -11.692 -7.029 22.462 1.00 92.19 620 VAL A C 1
ATOM 4851 O O . VAL A 1 620 ? -12.348 -6.958 23.502 1.00 92.19 620 VAL A O 1
ATOM 4854 N N . ASN A 1 621 ? -10.984 -5.997 21.990 1.00 90.94 621 ASN A N 1
ATOM 4855 C CA . ASN A 1 621 ? -10.935 -4.658 22.585 1.00 90.94 621 ASN A CA 1
ATOM 4856 C C . ASN A 1 621 ? -12.346 -4.075 22.762 1.00 90.94 621 ASN A C 1
ATOM 4858 O O . ASN A 1 621 ? -12.691 -3.641 23.861 1.00 90.94 621 ASN A O 1
ATOM 4862 N N . ALA A 1 622 ? -13.188 -4.146 21.727 1.00 90.00 622 ALA A N 1
ATOM 4863 C CA . ALA A 1 622 ? -14.578 -3.703 21.818 1.00 90.00 622 ALA A CA 1
ATOM 4864 C C . ALA A 1 622 ? -15.392 -4.565 22.807 1.00 90.00 622 ALA A C 1
ATOM 4866 O O . ALA A 1 622 ? -16.114 -4.052 23.661 1.00 90.00 622 ALA A O 1
ATOM 4867 N N . ALA A 1 623 ? -15.237 -5.892 22.764 1.00 92.06 623 ALA A N 1
ATOM 4868 C CA . ALA A 1 623 ? -15.972 -6.796 23.652 1.00 92.06 623 ALA A CA 1
ATOM 4869 C C . ALA A 1 623 ? -15.665 -6.553 25.142 1.00 92.06 623 ALA A C 1
ATOM 4871 O O . ALA A 1 623 ? -16.588 -6.488 25.961 1.00 92.06 623 ALA A O 1
ATOM 4872 N N . VAL A 1 624 ? -14.386 -6.392 25.505 1.00 92.19 624 VAL A N 1
ATOM 4873 C CA . VAL A 1 624 ? -13.991 -6.092 26.889 1.00 92.19 624 VAL A CA 1
ATOM 4874 C C . VAL A 1 624 ? -14.384 -4.676 27.295 1.00 92.19 624 VAL A C 1
ATOM 4876 O O . VAL A 1 624 ? -14.800 -4.486 28.435 1.00 92.19 624 VAL A O 1
ATOM 4879 N N . SER A 1 625 ? -14.314 -3.708 26.375 1.00 92.06 625 SER A N 1
ATOM 4880 C CA . SER A 1 625 ? -14.740 -2.325 26.609 1.00 92.06 625 SER A CA 1
ATOM 4881 C C . SER A 1 625 ? -16.214 -2.262 27.005 1.00 92.06 625 SER A C 1
ATOM 4883 O O . SER A 1 625 ? -16.525 -1.757 28.084 1.00 92.06 625 SER A O 1
ATOM 4885 N N . VAL A 1 626 ? -17.105 -2.881 26.215 1.00 92.12 626 VAL A N 1
ATOM 4886 C CA . VAL A 1 626 ? -18.545 -2.994 26.520 1.00 92.12 626 VAL A CA 1
ATOM 4887 C C . VAL A 1 626 ? -18.798 -3.740 27.828 1.00 92.12 626 VAL A C 1
ATOM 4889 O O . VAL A 1 626 ? -19.613 -3.319 28.644 1.00 92.12 626 VAL A O 1
ATOM 4892 N N . ARG A 1 627 ? -18.126 -4.875 28.060 1.00 92.19 627 ARG A N 1
ATOM 4893 C CA . ARG A 1 627 ? -18.352 -5.657 29.287 1.00 92.19 627 ARG A CA 1
ATOM 4894 C C . ARG A 1 627 ? -17.899 -4.900 30.529 1.00 92.19 627 ARG A C 1
ATOM 4896 O O . ARG A 1 627 ? -18.621 -4.877 31.519 1.00 92.19 627 ARG A O 1
ATOM 4903 N N . ALA A 1 628 ? -16.735 -4.259 30.476 1.00 91.12 628 ALA A N 1
ATOM 4904 C CA . ALA A 1 628 ? -16.222 -3.467 31.582 1.00 91.12 628 ALA A CA 1
ATOM 4905 C C . ALA A 1 628 ? -17.117 -2.253 31.866 1.00 91.12 628 ALA A C 1
ATOM 4907 O O . ALA A 1 628 ? -17.439 -2.015 33.027 1.00 91.12 628 ALA A O 1
ATOM 4908 N N . SER A 1 629 ? -17.555 -1.521 30.836 1.00 91.50 629 SER A N 1
ATOM 4909 C CA . SER A 1 629 ? -18.436 -0.360 31.007 1.00 91.50 629 SER A CA 1
ATOM 4910 C C . SER A 1 629 ? -19.812 -0.751 31.556 1.00 91.50 629 SER A C 1
ATOM 4912 O O . SER A 1 629 ? -20.277 -0.108 32.497 1.00 91.50 629 SER A O 1
ATOM 4914 N N . ASN A 1 630 ? -20.417 -1.838 31.066 1.00 92.75 630 ASN A N 1
ATOM 4915 C CA . ASN A 1 630 ? -21.707 -2.329 31.560 1.00 92.75 630 ASN A CA 1
ATOM 4916 C C . ASN A 1 630 ? -21.632 -2.772 33.034 1.00 92.75 630 ASN A C 1
ATOM 4918 O O . ASN A 1 630 ? -22.470 -2.373 33.839 1.00 92.75 630 ASN A O 1
ATOM 4922 N N . GLU A 1 631 ? -20.621 -3.559 33.420 1.00 91.00 631 GLU A N 1
ATOM 4923 C CA . GLU A 1 631 ? -20.465 -4.026 34.810 1.00 91.00 631 GLU A CA 1
ATOM 4924 C C . GLU A 1 631 ? -20.125 -2.885 35.782 1.00 91.00 631 GLU A C 1
ATOM 4926 O O . GLU A 1 631 ? -20.555 -2.897 36.938 1.00 91.00 631 GLU A O 1
ATOM 4931 N N . LEU A 1 632 ? -19.369 -1.878 35.328 1.00 87.81 632 LEU A N 1
ATOM 4932 C CA . LEU A 1 632 ? -19.133 -0.660 36.106 1.00 87.81 632 LEU A CA 1
ATOM 4933 C C . LEU A 1 632 ? -20.423 0.152 36.276 1.00 87.81 632 LEU A C 1
ATOM 4935 O O . LEU A 1 632 ? -20.687 0.617 37.381 1.00 87.81 632 LEU A O 1
ATOM 4939 N N . GLY A 1 633 ? -21.241 0.270 35.224 1.00 87.25 633 GLY A N 1
ATOM 4940 C CA . GLY A 1 633 ? -22.552 0.927 35.275 1.00 87.25 633 GLY A CA 1
ATOM 4941 C C . GLY A 1 633 ? -23.556 0.231 36.201 1.00 87.25 633 GLY A C 1
ATOM 4942 O O . GLY A 1 633 ? -24.337 0.900 36.869 1.00 87.25 633 GLY A O 1
ATOM 4943 N N . LEU A 1 634 ? -23.490 -1.101 36.303 1.00 88.00 634 LEU A N 1
ATOM 4944 C CA . LEU A 1 634 ? -24.269 -1.900 37.262 1.00 88.00 634 LEU A CA 1
ATOM 4945 C C . LEU A 1 634 ? -23.793 -1.743 38.717 1.00 88.00 634 LEU A C 1
ATOM 4947 O O . LEU A 1 634 ? -24.439 -2.242 39.635 1.00 88.00 634 LEU A O 1
ATOM 4951 N N . GLY A 1 635 ? -22.641 -1.108 38.950 1.00 86.31 635 GLY A N 1
ATOM 4952 C CA . GLY A 1 635 ? -22.027 -1.045 40.273 1.00 86.31 635 GLY A CA 1
ATOM 4953 C C . GLY A 1 635 ? -21.455 -2.388 40.741 1.00 86.31 635 GLY A C 1
ATOM 4954 O O . GLY A 1 635 ? -21.360 -2.636 41.944 1.00 86.31 635 GLY A O 1
ATOM 4955 N N . HIS A 1 636 ? -21.048 -3.265 39.813 1.00 88.56 636 HIS A N 1
ATOM 4956 C CA . HIS A 1 636 ? -20.502 -4.598 40.089 1.00 88.56 636 HIS A CA 1
ATOM 4957 C C . HIS A 1 636 ? -18.974 -4.669 39.869 1.00 88.56 636 HIS A C 1
ATOM 4959 O O . HIS A 1 636 ? -18.481 -5.341 38.955 1.00 88.56 636 HIS A O 1
ATOM 4965 N N . PRO A 1 637 ? -18.149 -4.071 40.753 1.00 81.88 637 PRO A N 1
ATOM 4966 C CA . PRO A 1 637 ? -16.703 -3.969 40.539 1.00 81.88 637 PRO A CA 1
ATOM 4967 C C . PRO A 1 637 ? -15.996 -5.334 40.496 1.00 81.88 637 PRO A C 1
ATOM 4969 O O . PRO A 1 637 ? -14.953 -5.481 39.857 1.00 81.88 637 PRO A O 1
ATOM 4972 N N . ARG A 1 638 ? -16.549 -6.357 41.169 1.00 84.75 638 ARG A N 1
ATOM 4973 C CA . ARG A 1 638 ? -16.001 -7.725 41.164 1.00 84.75 638 ARG A CA 1
ATOM 4974 C C . ARG A 1 638 ? -16.241 -8.438 39.831 1.00 84.75 638 ARG A C 1
ATOM 4976 O O . ARG A 1 638 ? -15.315 -9.067 39.326 1.00 84.75 638 ARG A O 1
ATOM 4983 N N . ALA A 1 639 ? -17.436 -8.307 39.256 1.00 86.38 639 ALA A N 1
ATOM 4984 C CA . ALA A 1 639 ? -17.780 -8.901 37.964 1.00 86.38 639 ALA A CA 1
ATOM 4985 C C . ALA A 1 639 ? -17.003 -8.230 36.823 1.00 86.38 639 ALA A C 1
ATOM 4987 O O . ALA A 1 639 ? -16.430 -8.917 35.973 1.00 86.38 639 ALA A O 1
ATOM 4988 N N . ALA A 1 640 ? -16.844 -6.903 36.887 1.00 83.81 640 ALA A N 1
ATOM 4989 C CA . ALA A 1 640 ? -15.938 -6.179 36.004 1.00 83.81 640 ALA A CA 1
ATOM 4990 C C . ALA A 1 640 ? -14.505 -6.738 36.103 1.00 83.81 640 ALA A C 1
ATOM 4992 O O . ALA A 1 640 ? -13.823 -6.887 35.090 1.00 83.81 640 ALA A O 1
ATOM 4993 N N . LYS A 1 641 ? -14.010 -7.039 37.317 1.00 83.81 641 LYS A N 1
ATOM 4994 C CA . LYS A 1 641 ? -12.642 -7.558 37.525 1.00 83.81 641 LYS A CA 1
ATOM 4995 C C . LYS A 1 641 ? -12.471 -8.946 36.931 1.00 83.81 641 LYS A C 1
ATOM 4997 O O . LYS A 1 641 ? -11.492 -9.196 36.232 1.00 83.81 641 LYS A O 1
ATOM 5002 N N . TYR A 1 642 ? -13.438 -9.815 37.183 1.00 86.56 642 TYR A N 1
ATOM 5003 C CA . TYR A 1 642 ? -13.452 -11.164 36.643 1.00 86.56 642 TYR A CA 1
ATOM 5004 C C . TYR A 1 642 ? -13.481 -11.164 35.107 1.00 86.56 642 TYR A C 1
ATOM 5006 O O . TYR A 1 642 ? -12.660 -11.835 34.488 1.00 86.56 642 TYR A O 1
ATOM 5014 N N . SER A 1 643 ? -14.337 -10.335 34.499 1.00 86.81 643 SER A N 1
ATOM 5015 C CA . SER A 1 643 ? -14.442 -10.201 33.037 1.00 86.81 643 SER A CA 1
ATOM 5016 C C . SER A 1 643 ? -13.111 -9.818 32.392 1.00 86.81 643 SER A C 1
ATOM 5018 O O . SER A 1 643 ? -12.720 -10.400 31.383 1.00 86.81 643 SER A O 1
ATOM 5020 N N . VAL A 1 644 ? -12.378 -8.884 33.008 1.00 87.00 644 VAL A N 1
ATOM 5021 C CA . VAL A 1 644 ? -11.058 -8.482 32.514 1.00 87.00 644 VAL A CA 1
ATOM 5022 C C . VAL A 1 644 ? -10.059 -9.633 32.579 1.00 87.00 644 VAL A C 1
ATOM 5024 O O . VAL A 1 644 ? -9.414 -9.909 31.577 1.00 87.00 644 VAL A O 1
ATOM 5027 N N . TYR A 1 645 ? -9.954 -10.348 33.704 1.00 87.50 645 TYR A N 1
ATOM 5028 C CA . TYR A 1 645 ? -9.010 -11.469 33.800 1.00 87.50 645 TYR A CA 1
ATOM 5029 C C . TYR A 1 645 ? -9.297 -12.581 32.797 1.00 87.50 645 TYR A C 1
ATOM 5031 O O . TYR A 1 645 ? -8.364 -13.092 32.181 1.00 87.50 645 TYR A O 1
ATOM 5039 N N . VAL A 1 646 ? -10.570 -12.951 32.628 1.00 90.88 646 VAL A N 1
ATOM 5040 C CA . VAL A 1 646 ? -10.962 -14.012 31.693 1.00 90.88 646 VAL A CA 1
ATOM 5041 C C . VAL A 1 646 ? -10.608 -13.619 30.262 1.00 90.88 646 VAL A C 1
ATOM 5043 O O . VAL A 1 646 ? -9.988 -14.412 29.557 1.00 90.88 646 VAL A O 1
ATOM 5046 N N . ILE A 1 647 ? -10.931 -12.392 29.846 1.00 91.31 647 ILE A N 1
ATOM 5047 C CA . ILE A 1 647 ? -10.647 -11.939 28.480 1.00 91.31 647 ILE A CA 1
ATOM 5048 C C . ILE A 1 647 ? -9.142 -11.752 28.260 1.00 91.31 647 ILE A C 1
ATOM 5050 O O . ILE A 1 647 ? -8.638 -12.151 27.212 1.00 91.31 647 ILE A O 1
ATOM 5054 N N . THR A 1 648 ? -8.395 -11.216 29.232 1.00 90.25 648 THR A N 1
ATOM 5055 C CA . THR A 1 648 ? -6.928 -11.131 29.136 1.00 90.25 648 THR A CA 1
ATOM 5056 C C . THR A 1 648 ? -6.306 -12.519 28.984 1.00 90.25 648 THR A C 1
ATOM 5058 O O . THR A 1 648 ? -5.444 -12.697 28.127 1.00 90.25 648 THR A O 1
ATOM 5061 N N . LEU A 1 649 ? -6.764 -13.515 29.752 1.00 91.56 649 LEU A N 1
ATOM 5062 C CA . LEU A 1 649 ? -6.278 -14.892 29.639 1.00 91.56 649 LEU A CA 1
ATOM 5063 C C . LEU A 1 649 ? -6.614 -15.503 28.273 1.00 91.56 649 LEU A C 1
ATOM 5065 O O . LEU A 1 649 ? -5.736 -16.070 27.633 1.00 91.56 649 LEU A O 1
ATOM 5069 N N . GLN A 1 650 ? -7.857 -15.368 27.804 1.00 93.00 650 GLN A N 1
ATOM 5070 C CA . GLN A 1 650 ? -8.259 -15.851 26.478 1.00 93.00 650 GLN A CA 1
ATOM 5071 C C . GLN A 1 650 ? -7.429 -15.206 25.367 1.00 93.00 650 GLN A C 1
ATOM 5073 O O . GLN A 1 650 ? -6.955 -15.899 24.472 1.00 93.00 650 GLN A O 1
ATOM 5078 N N . SER A 1 651 ? -7.205 -13.896 25.454 1.00 93.88 651 SER A N 1
ATOM 5079 C CA . SER A 1 651 ? -6.426 -13.152 24.462 1.00 93.88 651 SER A CA 1
ATOM 5080 C C . SER A 1 651 ? -4.971 -13.592 24.447 1.00 93.88 651 SER A C 1
ATOM 5082 O O . SER A 1 651 ? -4.426 -13.843 23.380 1.00 93.88 651 SER A O 1
ATOM 5084 N N . PHE A 1 652 ? -4.378 -13.794 25.624 1.00 92.56 652 PHE A N 1
ATOM 5085 C CA . PHE A 1 652 ? -3.030 -14.337 25.754 1.00 92.56 652 PHE A CA 1
ATOM 5086 C C . PHE A 1 652 ? -2.904 -15.742 25.146 1.00 92.56 652 PHE A C 1
ATOM 5088 O O . PHE A 1 652 ? -1.938 -16.019 24.440 1.00 92.56 652 PHE A O 1
ATOM 5095 N N . LEU A 1 653 ? -3.891 -16.620 25.363 1.00 94.88 653 LEU A N 1
ATOM 5096 C CA . LEU A 1 653 ? -3.910 -17.957 24.759 1.00 94.88 653 LEU A CA 1
ATOM 5097 C C . LEU A 1 653 ? -4.025 -17.899 23.228 1.00 94.88 653 LEU A C 1
ATOM 5099 O O . LEU A 1 653 ? -3.333 -18.649 22.541 1.00 94.88 653 LEU A O 1
ATOM 5103 N N . ILE A 1 654 ? -4.853 -16.995 22.692 1.00 94.31 654 ILE A N 1
ATOM 5104 C CA . ILE A 1 654 ? -4.952 -16.757 21.243 1.00 94.31 654 ILE A CA 1
ATOM 5105 C C . ILE A 1 654 ? -3.617 -16.228 20.701 1.00 94.31 654 ILE A C 1
ATOM 5107 O O . ILE A 1 654 ? -3.131 -16.742 19.699 1.00 94.31 654 ILE A O 1
ATOM 5111 N N . GLY A 1 655 ? -2.980 -15.275 21.387 1.00 94.81 655 GLY A N 1
ATOM 5112 C CA . GLY A 1 655 ? -1.667 -14.748 21.006 1.00 94.81 655 GLY A CA 1
ATOM 5113 C C . GLY A 1 655 ? -0.568 -15.816 21.002 1.00 94.81 655 GLY A C 1
ATOM 5114 O O . GLY A 1 655 ? 0.243 -15.863 20.080 1.00 94.81 655 GLY A O 1
ATOM 5115 N N . ILE A 1 656 ? -0.562 -16.732 21.980 1.00 95.81 656 ILE A N 1
ATOM 5116 C CA . ILE A 1 656 ? 0.345 -17.895 21.977 1.00 95.81 656 ILE A CA 1
ATOM 5117 C C . ILE A 1 656 ? 0.082 -18.781 20.757 1.00 95.81 656 ILE A C 1
ATOM 5119 O O . ILE A 1 656 ? 1.028 -19.222 20.106 1.00 95.81 656 ILE A O 1
ATOM 5123 N N . LEU A 1 657 ? -1.184 -19.041 20.426 1.00 96.00 657 LEU A N 1
ATOM 5124 C CA . LEU A 1 657 ? -1.536 -19.838 19.254 1.00 96.00 657 LEU A CA 1
ATOM 5125 C C . LEU A 1 657 ? -1.034 -19.177 17.960 1.00 96.00 657 LEU A C 1
ATOM 5127 O O . LEU A 1 657 ? -0.425 -19.859 17.134 1.00 96.00 657 LEU A O 1
ATOM 5131 N N . CYS A 1 658 ? -1.210 -17.860 17.810 1.00 95.00 658 CYS A N 1
ATOM 5132 C CA . CYS A 1 658 ? -0.672 -17.087 16.687 1.00 95.00 658 CYS A CA 1
ATOM 5133 C C . CYS A 1 658 ? 0.863 -17.148 16.624 1.00 95.00 658 CYS A C 1
ATOM 5135 O O . CYS A 1 658 ? 1.423 -17.424 15.561 1.00 95.00 658 CYS A O 1
ATOM 5137 N N . MET A 1 659 ? 1.550 -16.972 17.761 1.00 95.62 659 MET A N 1
ATOM 5138 C CA . MET A 1 659 ? 3.010 -17.097 17.860 1.00 95.62 659 MET A CA 1
ATOM 5139 C C . MET A 1 659 ? 3.483 -18.467 17.371 1.00 95.62 659 MET A C 1
ATOM 5141 O O . MET A 1 659 ? 4.379 -18.549 16.530 1.00 95.62 659 MET A O 1
ATOM 5145 N N . VAL A 1 660 ? 2.878 -19.543 17.881 1.00 96.06 660 VAL A N 1
ATOM 5146 C CA . VAL A 1 660 ? 3.228 -20.919 17.510 1.00 96.06 660 VAL A CA 1
ATOM 5147 C C . VAL A 1 660 ? 2.990 -21.147 16.019 1.00 96.06 660 VAL A C 1
ATOM 5149 O O . VAL A 1 660 ? 3.862 -21.694 15.347 1.00 96.06 660 VAL A O 1
ATOM 5152 N N . ALA A 1 661 ? 1.864 -20.676 15.476 1.00 95.25 661 ALA A N 1
ATOM 5153 C CA . ALA A 1 661 ? 1.570 -20.786 14.050 1.00 95.25 661 ALA A CA 1
ATOM 5154 C C . ALA A 1 661 ? 2.633 -20.079 13.188 1.00 95.25 661 ALA A C 1
ATOM 5156 O O . ALA A 1 661 ? 3.182 -20.692 12.272 1.00 95.25 661 ALA A O 1
ATOM 5157 N N . ILE A 1 662 ? 2.991 -18.830 13.508 1.00 94.94 662 ILE A N 1
ATOM 5158 C CA . ILE A 1 662 ? 4.034 -18.095 12.775 1.00 94.94 662 ILE A CA 1
ATOM 5159 C C . ILE A 1 662 ? 5.390 -18.790 12.869 1.00 94.94 662 ILE A C 1
ATOM 5161 O O . ILE A 1 662 ? 6.098 -18.867 11.868 1.00 94.94 662 ILE A O 1
ATOM 5165 N N . LEU A 1 663 ? 5.758 -19.326 14.035 1.00 94.81 663 LEU A N 1
ATOM 5166 C CA . LEU A 1 663 ? 7.036 -20.019 14.203 1.00 94.81 663 LEU A CA 1
ATOM 5167 C C . LEU A 1 663 ? 7.104 -21.340 13.429 1.00 94.81 663 LEU A C 1
ATOM 5169 O O . LEU A 1 663 ? 8.165 -21.648 12.889 1.00 94.81 663 LEU A O 1
ATOM 5173 N N . ILE A 1 664 ? 5.999 -22.089 13.340 1.00 96.19 664 ILE A N 1
ATOM 5174 C CA . ILE A 1 664 ? 5.910 -23.322 12.539 1.00 96.19 664 ILE A CA 1
ATOM 5175 C C . ILE A 1 664 ? 6.041 -23.007 11.045 1.00 96.19 664 ILE A C 1
ATOM 5177 O O . ILE A 1 664 ? 6.783 -23.682 10.337 1.00 96.19 664 ILE A O 1
ATOM 5181 N N . PHE A 1 665 ? 5.352 -21.971 10.561 1.00 94.50 665 PHE A N 1
ATOM 5182 C CA . PHE A 1 665 ? 5.303 -21.635 9.133 1.00 94.50 665 PHE A CA 1
ATOM 5183 C C . PHE A 1 665 ? 6.351 -20.607 8.685 1.00 94.50 665 PHE A C 1
ATOM 5185 O O . PHE A 1 665 ? 6.302 -20.151 7.538 1.00 94.50 665 PHE A O 1
ATOM 5192 N N . ARG A 1 666 ? 7.301 -20.239 9.555 1.00 93.31 666 ARG A N 1
ATOM 5193 C CA . ARG A 1 666 ? 8.247 -19.128 9.339 1.00 93.31 666 ARG A CA 1
ATOM 5194 C C . ARG A 1 666 ? 9.020 -19.197 8.023 1.00 93.31 666 ARG A C 1
ATOM 5196 O O . ARG A 1 666 ? 9.277 -18.163 7.421 1.00 93.31 666 ARG A O 1
ATOM 5203 N N . ASP A 1 667 ? 9.356 -20.409 7.587 1.00 90.81 667 ASP A N 1
ATOM 5204 C CA . ASP A 1 667 ? 10.179 -20.664 6.404 1.00 90.81 667 ASP A CA 1
ATOM 5205 C C . ASP A 1 667 ? 9.336 -20.725 5.112 1.00 90.81 667 ASP A C 1
ATOM 5207 O O . ASP A 1 667 ? 9.876 -20.854 4.017 1.00 90.81 667 ASP A O 1
ATOM 5211 N N . SER A 1 668 ? 8.000 -20.676 5.212 1.00 90.25 668 SER A N 1
ATOM 5212 C CA . SER A 1 668 ? 7.089 -20.942 4.087 1.00 90.25 668 SER A CA 1
ATOM 5213 C C . SER A 1 668 ? 6.091 -19.821 3.804 1.00 90.25 668 SER A C 1
ATOM 5215 O O . SER A 1 668 ? 5.747 -19.610 2.642 1.00 90.25 668 SER A O 1
ATOM 5217 N N . PHE A 1 669 ? 5.630 -19.066 4.809 1.00 92.19 669 PHE A N 1
ATOM 5218 C CA . PHE A 1 669 ? 4.559 -18.083 4.578 1.00 92.19 669 PHE A CA 1
ATOM 5219 C C . PHE A 1 669 ? 4.988 -16.924 3.663 1.00 92.19 669 PHE A C 1
ATOM 5221 O O . PHE A 1 669 ? 4.159 -16.361 2.952 1.00 92.19 669 PHE A O 1
ATOM 5228 N N . ALA A 1 670 ? 6.282 -16.583 3.636 1.00 89.38 670 ALA A N 1
ATOM 5229 C CA . ALA A 1 670 ? 6.807 -15.500 2.805 1.00 89.38 670 ALA A CA 1
ATOM 5230 C C . ALA A 1 670 ? 6.605 -15.760 1.300 1.00 89.38 670 ALA A C 1
ATOM 5232 O O . ALA A 1 670 ? 6.469 -14.813 0.527 1.00 89.38 670 ALA A O 1
ATOM 5233 N N . VAL A 1 671 ? 6.521 -17.031 0.888 1.00 88.00 671 VAL A N 1
ATOM 5234 C CA . VAL A 1 671 ? 6.327 -17.446 -0.513 1.00 88.00 671 VAL A CA 1
ATOM 5235 C C . VAL A 1 671 ? 4.986 -16.960 -1.076 1.00 88.00 671 VAL A C 1
ATOM 5237 O O . VAL A 1 671 ? 4.879 -16.720 -2.274 1.00 88.00 671 VAL A O 1
ATOM 5240 N N . ILE A 1 672 ? 3.981 -16.753 -0.217 1.00 89.38 672 ILE A N 1
ATOM 5241 C CA . ILE A 1 672 ? 2.665 -16.226 -0.612 1.00 89.38 672 ILE A CA 1
ATOM 5242 C C . ILE A 1 672 ? 2.774 -14.759 -1.062 1.00 89.38 672 ILE A C 1
ATOM 5244 O O . ILE A 1 672 ? 1.995 -14.308 -1.898 1.00 89.38 672 ILE A O 1
ATOM 5248 N N . PHE A 1 673 ? 3.749 -14.019 -0.526 1.00 81.81 673 PHE A N 1
ATOM 5249 C CA . PHE A 1 673 ? 3.919 -12.588 -0.778 1.00 81.81 673 PHE A CA 1
ATOM 5250 C C . PHE A 1 673 ? 5.005 -12.279 -1.810 1.00 81.81 673 PHE A C 1
ATOM 5252 O O . PHE A 1 673 ? 4.918 -11.269 -2.501 1.00 81.81 673 PHE A O 1
ATOM 5259 N N . THR A 1 674 ? 6.053 -13.102 -1.908 1.00 79.31 674 THR A N 1
ATOM 5260 C CA . THR A 1 674 ? 7.207 -12.795 -2.760 1.00 79.31 674 THR A CA 1
ATOM 5261 C C . THR A 1 674 ? 7.913 -14.032 -3.300 1.00 79.31 674 THR A C 1
ATOM 5263 O O . THR A 1 674 ? 8.047 -15.047 -2.618 1.00 79.31 674 THR A O 1
ATOM 5266 N N . SER A 1 675 ? 8.455 -13.910 -4.514 1.00 79.31 675 SER A N 1
ATOM 5267 C CA . SER A 1 675 ? 9.355 -14.900 -5.126 1.00 79.31 675 SER A CA 1
ATOM 5268 C C . SER A 1 675 ? 10.845 -14.614 -4.866 1.00 79.31 675 SER A C 1
ATOM 5270 O O . SER A 1 675 ? 11.706 -15.411 -5.243 1.00 79.31 675 SER A O 1
ATOM 5272 N N . SER A 1 676 ? 11.179 -13.482 -4.232 1.00 80.38 676 SER A N 1
ATOM 5273 C CA . SER A 1 676 ? 12.564 -13.075 -3.967 1.00 80.38 676 SER A CA 1
ATOM 5274 C C . SER A 1 676 ? 13.163 -13.864 -2.799 1.00 80.38 676 SER A C 1
ATOM 5276 O O . SER A 1 676 ? 12.754 -13.701 -1.650 1.00 80.38 676 SER A O 1
ATOM 5278 N N . LYS A 1 677 ? 14.173 -14.703 -3.073 1.00 85.56 677 LYS A N 1
ATOM 5279 C CA . LYS A 1 677 ? 14.855 -15.504 -2.036 1.00 85.56 677 LYS A CA 1
ATOM 5280 C C . LYS A 1 677 ? 15.488 -14.655 -0.919 1.00 85.56 677 LYS A C 1
ATOM 5282 O O . LYS A 1 677 ? 15.278 -15.002 0.241 1.00 85.56 677 LYS A O 1
ATOM 5287 N N . PRO A 1 678 ? 16.210 -13.550 -1.209 1.00 82.88 678 PRO A N 1
ATOM 5288 C CA . PRO A 1 678 ? 16.736 -12.675 -0.158 1.00 82.88 678 PRO A CA 1
ATOM 5289 C C . PRO A 1 678 ? 15.643 -12.109 0.757 1.00 82.88 678 PRO A C 1
ATOM 5291 O O . PRO A 1 678 ? 15.842 -12.006 1.967 1.00 82.88 678 PRO A O 1
ATOM 5294 N N . LEU A 1 679 ? 14.475 -11.787 0.189 1.00 85.00 679 LEU A N 1
ATOM 5295 C CA . LEU A 1 679 ? 13.339 -11.268 0.946 1.00 85.00 679 LEU A CA 1
ATOM 5296 C C . LEU A 1 679 ? 12.734 -12.349 1.849 1.00 85.00 679 LEU A C 1
ATOM 5298 O O . LEU A 1 679 ? 12.530 -12.117 3.038 1.00 85.00 679 LEU A O 1
ATOM 5302 N N . GLN A 1 680 ? 12.537 -13.560 1.320 1.00 89.69 680 GLN A N 1
ATOM 5303 C CA . GLN A 1 680 ? 12.064 -14.711 2.099 1.00 89.69 680 GLN A CA 1
ATOM 5304 C C . GLN A 1 680 ? 13.000 -15.038 3.274 1.00 89.69 680 GLN A C 1
ATOM 5306 O O . GLN A 1 680 ? 12.534 -15.290 4.387 1.00 89.69 680 GLN A O 1
ATOM 5311 N N . GLU A 1 681 ? 14.320 -14.986 3.067 1.00 90.62 681 GLU A N 1
ATOM 5312 C CA . GLU A 1 681 ? 15.299 -15.251 4.126 1.00 90.62 681 GLU A CA 1
ATOM 5313 C C . GLU A 1 681 ? 15.259 -14.181 5.231 1.00 90.62 681 GLU A C 1
ATOM 5315 O O . GLU A 1 681 ? 15.362 -14.498 6.422 1.00 90.62 681 GLU A O 1
ATOM 5320 N N . LEU A 1 682 ? 15.083 -12.905 4.866 1.00 89.25 682 LEU A N 1
ATOM 5321 C CA . LEU A 1 682 ? 14.956 -11.836 5.853 1.00 89.25 682 LEU A CA 1
ATOM 5322 C C . LEU A 1 682 ? 13.628 -11.931 6.616 1.00 89.25 682 LEU A C 1
ATOM 5324 O O . LEU A 1 682 ? 13.647 -11.853 7.844 1.00 89.25 682 LEU A O 1
ATOM 5328 N N . VAL A 1 683 ? 12.507 -12.189 5.934 1.00 93.50 683 VAL A N 1
ATOM 5329 C CA . VAL A 1 683 ? 11.196 -12.428 6.567 1.00 93.50 683 VAL A CA 1
ATOM 5330 C C . VAL A 1 683 ? 11.264 -13.593 7.555 1.00 93.50 683 VAL A C 1
ATOM 5332 O O . VAL A 1 683 ? 10.797 -13.458 8.681 1.00 93.50 683 VAL A O 1
ATOM 5335 N N . THR A 1 684 ? 11.938 -14.689 7.200 1.00 94.19 684 THR A N 1
ATOM 5336 C CA . THR A 1 684 ? 12.159 -15.836 8.100 1.00 94.19 684 THR A CA 1
ATOM 5337 C C . THR A 1 684 ? 12.861 -15.414 9.397 1.00 94.19 684 THR A C 1
ATOM 5339 O O . THR A 1 684 ? 12.483 -15.827 10.495 1.00 94.19 684 THR A O 1
ATOM 5342 N N . LYS A 1 685 ? 13.874 -14.542 9.303 1.00 93.31 685 LYS A N 1
ATOM 5343 C CA . LYS A 1 685 ? 14.585 -13.999 10.474 1.00 93.31 685 LYS A CA 1
ATOM 5344 C C . LYS A 1 685 ? 13.718 -13.020 11.274 1.00 93.31 685 LYS A C 1
ATOM 5346 O O . LYS A 1 685 ? 13.864 -12.946 12.493 1.00 93.31 685 LYS A O 1
ATOM 5351 N N . LEU A 1 686 ? 12.844 -12.264 10.613 1.00 93.94 686 LEU A N 1
ATOM 5352 C CA . LEU A 1 686 ? 11.918 -11.331 11.257 1.00 93.94 686 LEU A CA 1
ATOM 5353 C C . LEU A 1 686 ? 10.698 -12.026 11.875 1.00 93.94 686 LEU A C 1
ATOM 5355 O O . LEU A 1 686 ? 10.131 -11.496 12.826 1.00 93.94 686 LEU A O 1
ATOM 5359 N N . ALA A 1 687 ? 10.343 -13.232 11.425 1.00 94.88 687 ALA A N 1
ATOM 5360 C CA . ALA A 1 687 ? 9.228 -14.013 11.958 1.00 94.88 687 ALA A CA 1
ATOM 5361 C C . ALA A 1 687 ? 9.338 -14.248 13.476 1.00 94.88 687 ALA A C 1
ATOM 5363 O O . ALA A 1 687 ? 8.325 -14.283 14.167 1.00 94.88 687 ALA A O 1
ATOM 5364 N N . TYR A 1 688 ? 10.555 -14.329 14.025 1.00 94.88 688 TYR A N 1
ATOM 5365 C CA . TYR A 1 688 ? 10.765 -14.387 15.475 1.00 94.88 688 TYR A CA 1
ATOM 5366 C C . TYR A 1 688 ? 10.293 -13.108 16.181 1.00 94.88 688 TYR A C 1
ATOM 5368 O O . TYR A 1 688 ? 9.564 -13.185 17.169 1.00 94.88 688 TYR A O 1
ATOM 5376 N N . PHE A 1 689 ? 10.652 -11.935 15.654 1.00 94.75 689 PHE A N 1
ATOM 5377 C CA . PHE A 1 689 ? 10.211 -10.641 16.185 1.00 94.75 689 PHE A CA 1
ATOM 5378 C C . PHE A 1 689 ? 8.702 -10.464 16.018 1.00 94.75 689 PHE A C 1
ATOM 5380 O O . PHE A 1 689 ? 8.035 -10.027 16.957 1.00 94.75 689 PHE A O 1
ATOM 5387 N N . LEU A 1 690 ? 8.162 -10.879 14.867 1.00 94.88 690 LEU A N 1
ATOM 5388 C CA . LEU A 1 690 ? 6.723 -10.931 14.629 1.00 94.88 690 LEU A CA 1
ATOM 5389 C C . LEU A 1 690 ? 6.036 -11.782 15.700 1.00 94.88 690 LEU A C 1
ATOM 5391 O O . LEU A 1 690 ? 5.142 -11.287 16.364 1.00 94.88 690 LEU A O 1
ATOM 5395 N N . SER A 1 691 ? 6.506 -13.005 15.951 1.00 94.75 691 SER A N 1
ATOM 5396 C CA . SER A 1 691 ? 5.884 -13.928 16.911 1.00 94.75 691 SER A CA 1
ATOM 5397 C C . SER A 1 691 ? 5.814 -13.369 18.343 1.00 94.75 691 SER A C 1
ATOM 5399 O O . SER A 1 691 ? 4.800 -13.521 19.020 1.00 94.75 691 SER A O 1
ATOM 5401 N N . VAL A 1 692 ? 6.853 -12.656 18.793 1.00 93.88 692 VAL A N 1
ATOM 5402 C CA . VAL A 1 692 ? 6.853 -11.971 20.097 1.00 93.88 692 VAL A CA 1
ATOM 5403 C C . VAL A 1 692 ? 5.901 -10.775 20.080 1.00 93.88 692 VAL A C 1
ATOM 5405 O O . VAL A 1 692 ? 5.153 -10.564 21.034 1.00 93.88 692 VAL A O 1
ATOM 5408 N N . THR A 1 693 ? 5.907 -10.015 18.983 1.00 92.50 693 THR A N 1
ATOM 5409 C CA . THR A 1 693 ? 5.001 -8.878 18.774 1.00 92.50 693 THR A CA 1
ATOM 5410 C C . THR A 1 693 ? 3.541 -9.325 18.836 1.00 92.50 693 THR A C 1
ATOM 5412 O O . THR A 1 693 ? 2.753 -8.663 19.498 1.00 92.50 693 THR A O 1
ATOM 5415 N N . MET A 1 694 ? 3.203 -10.473 18.244 1.00 92.75 694 MET A N 1
ATOM 5416 C CA . MET A 1 694 ? 1.851 -11.039 18.243 1.00 92.75 694 MET A CA 1
ATOM 5417 C C . MET A 1 694 ? 1.320 -11.296 19.660 1.00 92.75 694 MET A C 1
ATOM 5419 O O . MET A 1 694 ? 0.215 -10.888 20.013 1.00 92.75 694 MET A O 1
ATOM 5423 N N . ILE A 1 695 ? 2.144 -11.869 20.546 1.00 92.31 695 ILE A N 1
ATOM 5424 C CA . ILE A 1 695 ? 1.750 -12.065 21.951 1.00 92.31 695 ILE A CA 1
ATOM 5425 C C . ILE A 1 695 ? 1.523 -10.729 22.655 1.00 92.31 695 ILE A C 1
ATOM 5427 O O . ILE A 1 695 ? 0.517 -10.565 23.344 1.00 92.31 695 ILE A O 1
ATOM 5431 N N . LEU A 1 696 ? 2.431 -9.765 22.509 1.00 90.06 696 LEU A N 1
ATOM 5432 C CA . LEU A 1 696 ? 2.271 -8.467 23.170 1.00 90.06 696 LEU A CA 1
ATOM 5433 C C . LEU A 1 696 ? 1.033 -7.722 22.645 1.00 90.06 696 LEU A C 1
ATOM 5435 O O . LEU A 1 696 ? 0.227 -7.222 23.435 1.00 90.06 696 LEU A O 1
ATOM 5439 N N . ASN A 1 697 ? 0.820 -7.764 21.329 1.00 87.88 697 ASN A N 1
ATOM 5440 C CA . ASN A 1 697 ? -0.343 -7.198 20.649 1.00 87.88 697 ASN A CA 1
ATOM 5441 C C . ASN A 1 697 ? -1.646 -7.953 20.939 1.00 87.88 697 ASN A C 1
ATOM 5443 O O . ASN A 1 697 ? -2.715 -7.413 20.679 1.00 87.88 697 ASN A O 1
ATOM 5447 N N . SER A 1 698 ? -1.594 -9.157 21.516 1.00 91.69 698 SER A N 1
ATOM 5448 C CA . SER A 1 698 ? -2.791 -9.849 22.003 1.00 91.69 698 SER A CA 1
ATOM 5449 C C . SER A 1 698 ? -3.293 -9.298 23.340 1.00 91.69 698 SER A C 1
ATOM 5451 O O . SER A 1 698 ? -4.496 -9.257 23.594 1.00 91.69 698 SER A O 1
ATOM 5453 N N . ILE A 1 699 ? -2.382 -8.847 24.208 1.00 89.81 699 ILE A N 1
ATOM 5454 C CA . ILE A 1 699 ? -2.711 -8.375 25.560 1.00 89.81 699 ILE A CA 1
ATOM 5455 C C . ILE A 1 699 ? -3.040 -6.884 25.544 1.00 89.81 699 ILE A C 1
ATOM 5457 O O . ILE A 1 699 ? -4.015 -6.460 26.171 1.00 89.81 699 ILE A O 1
ATOM 5461 N N . GLN A 1 700 ? -2.233 -6.082 24.845 1.00 88.12 700 GLN A N 1
ATOM 5462 C CA . GLN A 1 700 ? -2.339 -4.624 24.874 1.00 88.12 700 GLN A CA 1
ATOM 5463 C C . GLN A 1 700 ? -3.753 -4.122 24.510 1.00 88.12 700 GLN A C 1
ATOM 5465 O O . GLN A 1 700 ? -4.319 -3.374 25.314 1.00 88.12 700 GLN A O 1
ATOM 5470 N N . PRO A 1 701 ? -4.390 -4.541 23.394 1.00 87.94 701 PRO A N 1
ATOM 5471 C CA . PRO A 1 701 ? -5.715 -4.049 23.022 1.00 87.94 701 PRO A CA 1
ATOM 5472 C C . PRO A 1 701 ? -6.786 -4.389 24.056 1.00 87.94 701 PRO A C 1
ATOM 5474 O O . PRO A 1 701 ? -7.722 -3.613 24.230 1.00 87.94 701 PRO A O 1
ATOM 5477 N N . VAL A 1 702 ? -6.651 -5.497 24.792 1.00 89.56 702 VAL A N 1
ATOM 5478 C CA . VAL A 1 702 ? -7.570 -5.826 25.892 1.00 89.56 702 VAL A CA 1
ATOM 5479 C C . VAL A 1 702 ? -7.490 -4.755 26.969 1.00 89.56 702 VAL A C 1
ATOM 5481 O O . VAL A 1 702 ? -8.517 -4.242 27.407 1.00 89.56 702 VAL A O 1
ATOM 5484 N N . ILE A 1 703 ? -6.278 -4.383 27.383 1.00 87.38 703 ILE A N 1
ATOM 5485 C CA . ILE A 1 703 ? -6.103 -3.396 28.449 1.00 87.38 703 ILE A CA 1
ATOM 5486 C C . ILE A 1 703 ? -6.529 -2.003 27.977 1.00 87.38 703 ILE A C 1
ATOM 5488 O O . ILE A 1 703 ? -7.225 -1.309 28.718 1.00 87.38 703 ILE A O 1
ATOM 5492 N N . SER A 1 704 ? -6.215 -1.626 26.733 1.00 87.81 704 SER A N 1
ATOM 5493 C CA . SER A 1 704 ? -6.737 -0.397 26.123 1.00 87.81 704 SER A CA 1
ATOM 5494 C C . SER A 1 704 ? -8.274 -0.410 26.082 1.00 87.81 704 SER A C 1
ATOM 5496 O O . SER A 1 704 ? -8.904 0.600 26.377 1.00 87.81 704 SER A O 1
ATOM 5498 N N . GLY A 1 705 ? -8.906 -1.561 25.833 1.00 89.44 705 GLY A N 1
ATOM 5499 C CA . GLY A 1 705 ? -10.365 -1.715 25.873 1.00 89.44 705 GLY A CA 1
ATOM 5500 C C . GLY A 1 705 ? -10.937 -1.523 27.280 1.00 89.44 705 GLY A C 1
ATOM 5501 O O . GLY A 1 705 ? -11.936 -0.831 27.459 1.00 89.44 705 GLY A O 1
ATOM 5502 N N . VAL A 1 706 ? -10.263 -2.040 28.311 1.00 89.69 706 VAL A N 1
ATOM 5503 C CA . VAL A 1 706 ? -10.614 -1.763 29.717 1.00 89.69 706 VAL A CA 1
ATOM 5504 C C . VAL A 1 706 ? -10.447 -0.282 30.052 1.00 89.69 706 VAL A C 1
ATOM 5506 O O . VAL A 1 706 ? -11.256 0.280 30.793 1.00 89.69 706 VAL A O 1
ATOM 5509 N N . ALA A 1 707 ? -9.424 0.368 29.497 1.00 86.88 707 ALA A N 1
ATOM 5510 C CA . ALA A 1 707 ? -9.211 1.799 29.654 1.00 86.88 707 ALA A CA 1
ATOM 5511 C C . ALA A 1 707 ? -10.336 2.633 29.039 1.00 86.88 707 ALA A C 1
ATOM 5513 O O . ALA A 1 707 ? -10.810 3.595 29.654 1.00 86.88 707 ALA A O 1
ATOM 5514 N N . VAL A 1 708 ? -10.811 2.220 27.862 1.00 87.00 708 VAL A N 1
ATOM 5515 C CA . VAL A 1 708 ? -11.986 2.793 27.204 1.00 87.00 708 VAL A CA 1
ATOM 5516 C C . VAL A 1 708 ? -13.223 2.569 28.066 1.00 87.00 708 VAL A C 1
ATOM 5518 O O . VAL A 1 708 ? -13.846 3.546 28.476 1.00 87.00 708 VAL A O 1
ATOM 5521 N N . GLY A 1 709 ? -13.538 1.329 28.447 1.00 86.25 709 GLY A N 1
ATOM 5522 C CA . GLY A 1 709 ? -14.727 1.013 29.249 1.00 86.25 709 GLY A CA 1
ATOM 5523 C C . GLY A 1 709 ? -14.749 1.681 30.634 1.00 86.25 709 GLY A C 1
ATOM 5524 O O . GLY A 1 709 ? -15.807 2.097 31.111 1.00 86.25 709 GLY A O 1
ATOM 5525 N N . GLY A 1 710 ? -13.580 1.852 31.261 1.00 84.44 710 GLY A N 1
ATOM 5526 C CA . GLY A 1 710 ? -13.406 2.559 32.536 1.00 84.44 710 GLY A CA 1
ATOM 5527 C C . GLY A 1 710 ? -13.285 4.085 32.415 1.00 84.44 710 GLY A C 1
ATOM 5528 O O . GLY A 1 710 ? -13.361 4.792 33.421 1.00 84.44 710 GLY A O 1
ATOM 5529 N N . GLY A 1 711 ? -13.110 4.625 31.205 1.00 82.06 711 GLY A N 1
ATOM 5530 C CA . GLY A 1 711 ? -13.022 6.064 30.928 1.00 82.06 711 GLY A CA 1
ATOM 5531 C C . GLY A 1 711 ? -11.773 6.761 31.488 1.00 82.06 711 GLY A C 1
ATOM 5532 O O . GLY A 1 711 ? -11.865 7.884 31.973 1.00 82.06 711 GLY A O 1
ATOM 5533 N N . TRP A 1 712 ? -10.619 6.098 31.442 1.00 85.12 712 TRP A N 1
ATOM 5534 C CA . TRP A 1 712 ? -9.316 6.571 31.944 1.00 85.12 712 TRP A CA 1
ATOM 5535 C C . TRP A 1 712 ? -8.264 6.601 30.826 1.00 85.12 712 TRP A C 1
ATOM 5537 O O . TRP A 1 712 ? -7.068 6.412 31.034 1.00 85.12 712 TRP A O 1
ATOM 5547 N N . GLN A 1 713 ? -8.739 6.888 29.615 1.00 86.88 713 GLN A N 1
ATOM 5548 C CA . GLN A 1 713 ? -7.990 6.844 28.360 1.00 86.88 713 GLN A CA 1
ATOM 5549 C C . GLN A 1 713 ? -6.815 7.832 28.330 1.00 86.88 713 GLN A C 1
ATOM 5551 O O . GLN A 1 713 ? -5.751 7.507 27.809 1.00 86.88 713 GLN A O 1
ATOM 5556 N N . ALA A 1 714 ? -6.956 8.993 28.980 1.00 87.31 714 ALA A N 1
ATOM 5557 C CA . ALA A 1 714 ? -5.869 9.959 29.142 1.00 87.31 714 ALA A CA 1
ATOM 5558 C C . ALA A 1 714 ? -4.624 9.352 29.808 1.00 87.31 714 ALA A C 1
ATOM 5560 O O . ALA A 1 714 ? -3.506 9.605 29.367 1.00 87.31 714 ALA A O 1
ATOM 5561 N N . LEU A 1 715 ? -4.804 8.530 30.851 1.00 88.44 715 LEU A N 1
ATOM 5562 C CA . LEU A 1 715 ? -3.688 7.884 31.545 1.00 88.44 715 LEU A CA 1
ATOM 5563 C C . LEU A 1 715 ? -2.916 6.970 30.589 1.00 88.44 715 LEU A C 1
ATOM 5565 O O . LEU A 1 715 ? -1.688 7.012 30.555 1.00 88.44 715 LEU A O 1
ATOM 5569 N N . VAL A 1 716 ? -3.636 6.184 29.787 1.00 89.56 716 VAL A N 1
ATOM 5570 C CA . VAL A 1 716 ? -3.029 5.294 28.792 1.00 89.56 716 VAL A CA 1
ATOM 5571 C C . VAL A 1 716 ? -2.325 6.092 27.700 1.00 89.56 716 VAL A C 1
ATOM 5573 O O . VAL A 1 716 ? -1.206 5.746 27.342 1.00 89.56 716 VAL A O 1
ATOM 5576 N N . ALA A 1 717 ? -2.899 7.206 27.239 1.00 89.62 717 ALA A N 1
ATOM 5577 C CA . ALA A 1 717 ? -2.233 8.091 26.286 1.00 89.62 717 ALA A CA 1
ATOM 5578 C C . ALA A 1 717 ? -0.882 8.610 26.823 1.00 89.62 717 ALA A C 1
ATOM 5580 O O . ALA A 1 717 ? 0.121 8.542 26.113 1.00 89.62 717 ALA A O 1
ATOM 5581 N N . TYR A 1 718 ? -0.810 9.051 28.087 1.00 91.62 718 TYR A N 1
ATOM 5582 C CA . TYR A 1 718 ? 0.459 9.471 28.704 1.00 91.62 718 TYR A CA 1
ATOM 5583 C C . TYR A 1 718 ? 1.476 8.328 28.805 1.00 91.62 718 TYR A C 1
ATOM 5585 O O . TYR A 1 718 ? 2.662 8.530 28.535 1.00 91.62 718 TYR A O 1
ATOM 5593 N N . ILE A 1 719 ? 1.022 7.124 29.164 1.00 92.19 719 ILE A N 1
ATOM 5594 C CA . ILE A 1 719 ? 1.881 5.934 29.223 1.00 92.19 719 ILE A CA 1
ATOM 5595 C C . ILE A 1 719 ? 2.403 5.583 27.828 1.00 92.19 719 ILE A C 1
ATOM 5597 O O . ILE A 1 719 ? 3.594 5.305 27.695 1.00 92.19 719 ILE A O 1
ATOM 5601 N N . ASN A 1 720 ? 1.559 5.657 26.795 1.00 92.00 720 ASN A N 1
ATOM 5602 C CA . ASN A 1 720 ? 1.950 5.424 25.407 1.00 92.00 720 ASN A CA 1
ATOM 5603 C C . ASN A 1 720 ? 3.031 6.425 24.978 1.00 92.00 720 ASN A C 1
ATOM 5605 O O . ASN A 1 720 ? 4.062 6.006 24.463 1.00 92.00 720 ASN A O 1
ATOM 5609 N N . VAL A 1 721 ? 2.881 7.724 25.272 1.00 93.50 721 VAL A N 1
ATOM 5610 C CA . VAL A 1 721 ? 3.931 8.723 24.980 1.00 93.50 721 VAL A CA 1
ATOM 5611 C C . VAL A 1 721 ? 5.265 8.346 25.634 1.00 93.50 721 VAL A C 1
ATOM 5613 O O . VAL A 1 721 ? 6.297 8.326 24.960 1.00 93.50 721 VAL A O 1
ATOM 5616 N N . GLY A 1 722 ? 5.255 7.997 26.923 1.00 94.94 722 GLY A N 1
ATOM 5617 C CA . GLY A 1 722 ? 6.470 7.616 27.647 1.00 94.94 722 GLY A CA 1
ATOM 5618 C C . GLY A 1 722 ? 7.116 6.331 27.116 1.00 94.94 722 GLY A C 1
ATOM 5619 O O . GLY A 1 722 ? 8.312 6.292 26.832 1.00 94.94 722 GLY A O 1
ATOM 5620 N N . CYS A 1 723 ? 6.334 5.269 26.942 1.00 95.00 723 CYS A N 1
ATOM 5621 C CA . CYS A 1 723 ? 6.872 3.961 26.569 1.00 95.00 723 CYS A CA 1
ATOM 5622 C C . CYS A 1 723 ? 7.266 3.892 25.094 1.00 95.00 723 CYS A C 1
ATOM 5624 O O . CYS A 1 723 ? 8.299 3.314 24.760 1.00 95.00 723 CYS A O 1
ATOM 5626 N N . TYR A 1 724 ? 6.466 4.485 24.209 1.00 93.25 724 TYR A N 1
ATOM 5627 C CA . TYR A 1 724 ? 6.669 4.395 22.766 1.00 93.25 724 TYR A CA 1
ATOM 5628 C C . TYR A 1 724 ? 7.640 5.452 22.276 1.00 93.25 724 TYR A C 1
ATOM 5630 O O . TYR A 1 724 ? 8.642 5.114 21.649 1.00 93.25 724 TYR A O 1
ATOM 5638 N N . HIS A 1 725 ? 7.398 6.722 22.598 1.00 92.25 725 HIS A N 1
ATOM 5639 C CA . HIS A 1 725 ? 8.158 7.821 22.007 1.00 92.25 725 HIS A CA 1
ATOM 5640 C C . HIS A 1 725 ? 9.374 8.242 22.836 1.00 92.25 725 HIS A C 1
ATOM 5642 O O . HIS A 1 725 ? 10.387 8.610 22.250 1.00 92.25 725 HIS A O 1
ATOM 5648 N N . VAL A 1 726 ? 9.316 8.162 24.170 1.00 95.12 726 VAL A N 1
ATOM 5649 C CA . VAL A 1 726 ? 10.463 8.528 25.027 1.00 95.12 726 VAL A CA 1
ATOM 5650 C C . VAL A 1 726 ? 11.431 7.358 25.223 1.00 95.12 726 VAL A C 1
ATOM 5652 O O . VAL A 1 726 ? 12.637 7.575 25.303 1.00 95.12 726 VAL A O 1
ATOM 5655 N N . PHE A 1 727 ? 10.936 6.119 25.269 1.00 96.44 727 PHE A N 1
ATOM 5656 C CA . PHE A 1 727 ? 11.773 4.938 25.497 1.00 96.44 727 PHE A CA 1
ATOM 5657 C C . PHE A 1 727 ? 11.984 4.087 24.237 1.00 96.44 727 PHE A C 1
ATOM 5659 O O . PHE A 1 727 ? 13.115 3.938 23.771 1.00 96.44 727 PHE A O 1
ATOM 5666 N N . GLY A 1 728 ? 10.913 3.533 23.665 1.00 95.31 728 GLY A N 1
ATOM 5667 C CA . GLY A 1 728 ? 11.012 2.508 22.628 1.00 95.31 728 GLY A CA 1
ATOM 5668 C C . GLY A 1 728 ? 11.582 3.002 21.294 1.00 95.31 728 GLY A C 1
ATOM 5669 O O . GLY A 1 728 ? 12.451 2.341 20.732 1.00 95.31 728 GLY A O 1
ATOM 5670 N N . LEU A 1 729 ? 11.148 4.167 20.793 1.00 93.88 729 LEU A N 1
ATOM 5671 C CA . LEU A 1 729 ? 11.683 4.757 19.556 1.00 93.88 729 LEU A CA 1
ATOM 5672 C C . LEU A 1 729 ? 13.175 5.116 19.684 1.00 93.88 729 LEU A C 1
ATOM 5674 O O . LEU A 1 729 ? 13.944 4.671 18.831 1.00 93.88 729 LEU A O 1
ATOM 5678 N N . PRO A 1 730 ? 13.634 5.846 20.725 1.00 95.44 730 PRO A N 1
ATOM 5679 C CA . PRO A 1 730 ? 15.060 6.110 20.910 1.00 95.44 730 PRO A CA 1
ATOM 5680 C C . PRO A 1 730 ? 15.895 4.838 21.046 1.00 95.44 730 PRO A C 1
ATOM 5682 O O . PRO A 1 730 ? 16.962 4.744 20.440 1.00 95.44 730 PRO A O 1
ATOM 5685 N N . LEU A 1 731 ? 15.408 3.837 21.788 1.00 96.06 731 LEU A N 1
ATOM 5686 C CA . LEU A 1 731 ? 16.093 2.552 21.911 1.00 96.06 731 LEU A CA 1
ATOM 5687 C C . LEU A 1 731 ? 16.188 1.838 20.556 1.00 96.06 731 LEU A C 1
ATOM 5689 O O . LEU A 1 731 ? 17.268 1.384 20.183 1.00 96.06 731 LEU A O 1
ATOM 5693 N N . GLY A 1 732 ? 15.089 1.791 19.799 1.00 94.88 732 GLY A N 1
ATOM 5694 C CA . GLY A 1 732 ? 15.058 1.242 18.444 1.00 94.88 732 GLY A CA 1
ATOM 5695 C C . GLY A 1 732 ? 16.050 1.951 17.528 1.00 94.88 732 GLY A C 1
ATOM 5696 O O . GLY A 1 732 ? 16.858 1.291 16.883 1.00 94.88 732 GLY A O 1
ATOM 5697 N N . PHE A 1 733 ? 16.063 3.285 17.533 1.00 93.81 733 PHE A N 1
ATOM 5698 C CA . PHE A 1 733 ? 16.994 4.094 16.746 1.00 93.81 733 PHE A CA 1
ATOM 5699 C C . PHE A 1 733 ? 18.460 3.797 17.102 1.00 93.81 733 PHE A C 1
ATOM 5701 O O . PHE A 1 733 ? 19.284 3.566 16.218 1.00 93.81 733 PHE A O 1
ATOM 5708 N N . ILE A 1 734 ? 18.799 3.742 18.393 1.00 95.12 734 ILE A N 1
ATOM 5709 C CA . ILE A 1 734 ? 20.161 3.422 18.843 1.00 95.12 734 ILE A CA 1
ATOM 5710 C C . ILE A 1 734 ? 20.564 2.013 18.390 1.00 95.12 734 ILE A C 1
ATOM 5712 O O . ILE A 1 734 ? 21.635 1.845 17.807 1.00 95.12 734 ILE A O 1
ATOM 5716 N N . LEU A 1 735 ? 19.717 1.008 18.616 1.00 95.12 735 LEU A N 1
ATOM 5717 C CA . LEU A 1 735 ? 20.016 -0.379 18.250 1.00 95.12 735 LEU A CA 1
ATOM 5718 C C . LEU A 1 735 ? 20.093 -0.574 16.729 1.00 95.12 735 LEU A C 1
ATOM 5720 O O . LEU A 1 735 ? 20.965 -1.292 16.241 1.00 95.12 735 LEU A O 1
ATOM 5724 N N . GLY A 1 736 ? 19.200 0.068 15.978 1.00 92.31 736 GLY A N 1
ATOM 5725 C CA . GLY A 1 736 ? 19.140 -0.022 14.523 1.00 92.31 736 GLY A CA 1
ATOM 5726 C C . GLY A 1 736 ? 20.340 0.625 13.839 1.00 92.31 736 GLY A C 1
ATOM 5727 O O . GLY A 1 736 ? 21.000 -0.036 13.039 1.00 92.31 736 GLY A O 1
ATOM 5728 N N . TYR A 1 737 ? 20.640 1.880 14.190 1.00 90.56 737 TYR A N 1
ATOM 5729 C CA . TYR A 1 737 ? 21.633 2.703 13.490 1.00 90.56 737 TYR A CA 1
ATOM 5730 C C . TYR A 1 737 ? 23.004 2.740 14.161 1.00 90.56 737 TYR A C 1
ATOM 5732 O O . TYR A 1 737 ? 24.011 2.620 13.480 1.00 90.56 737 TYR A O 1
ATOM 5740 N N . LYS A 1 738 ? 23.086 2.920 15.487 1.00 91.19 738 LYS A N 1
ATOM 5741 C CA . LYS A 1 738 ? 24.396 3.038 16.163 1.00 91.19 738 LYS A CA 1
ATOM 5742 C C . LYS A 1 738 ? 25.049 1.682 16.403 1.00 91.19 738 LYS A C 1
ATOM 5744 O O . LYS A 1 738 ? 26.263 1.564 16.300 1.00 91.19 738 LYS A O 1
ATOM 5749 N N . VAL A 1 739 ? 24.249 0.671 16.741 1.00 93.12 739 VAL A N 1
ATOM 5750 C CA . VAL A 1 739 ? 24.726 -0.705 16.982 1.00 93.12 739 VAL A CA 1
ATOM 5751 C C . VAL A 1 739 ? 24.711 -1.541 15.690 1.00 93.12 739 VAL A C 1
ATOM 5753 O O . VAL A 1 739 ? 25.122 -2.697 15.699 1.00 93.12 739 VAL A O 1
ATOM 5756 N N . ASN A 1 740 ? 24.280 -0.966 14.559 1.00 89.00 740 ASN A N 1
ATOM 5757 C CA . ASN A 1 740 ? 24.223 -1.618 13.244 1.00 89.00 740 ASN A CA 1
ATOM 5758 C C . ASN A 1 740 ? 23.426 -2.939 13.225 1.00 89.00 740 ASN A C 1
ATOM 5760 O O . ASN A 1 740 ? 23.709 -3.836 12.431 1.00 89.00 740 ASN A O 1
ATOM 5764 N N . LEU A 1 741 ? 22.397 -3.076 14.074 1.00 89.94 741 LEU A N 1
ATOM 5765 C CA . LEU A 1 741 ? 21.492 -4.235 14.037 1.00 89.94 741 LEU A CA 1
ATOM 5766 C C . LEU A 1 741 ? 20.387 -4.086 12.974 1.00 89.94 741 LEU A C 1
ATOM 5768 O O . LEU A 1 741 ? 19.563 -4.993 12.809 1.00 89.94 741 LEU A O 1
ATOM 5772 N N . GLY A 1 742 ? 20.347 -2.951 12.265 1.00 90.50 742 GLY A N 1
ATOM 5773 C CA . GLY A 1 742 ? 19.395 -2.662 11.195 1.00 90.50 742 GLY A CA 1
ATOM 5774 C C . GLY A 1 742 ? 17.946 -2.836 11.649 1.00 90.50 742 GLY A C 1
ATOM 5775 O O . GLY A 1 742 ? 17.567 -2.438 12.752 1.00 90.50 742 GLY A O 1
ATOM 5776 N N . VAL A 1 743 ? 17.133 -3.498 10.821 1.00 90.69 743 VAL A N 1
ATOM 5777 C CA . VAL A 1 743 ? 15.707 -3.750 11.102 1.00 90.69 743 VAL A CA 1
ATOM 5778 C C . VAL A 1 743 ? 15.483 -4.499 12.416 1.00 90.69 743 VAL A C 1
ATOM 5780 O O . VAL A 1 743 ? 14.541 -4.197 13.144 1.00 90.69 743 VAL A O 1
ATOM 5783 N N . LYS A 1 744 ? 16.356 -5.457 12.751 1.00 91.88 744 LYS A N 1
ATOM 5784 C CA . LYS A 1 744 ? 16.231 -6.240 13.990 1.00 91.88 744 LYS A CA 1
ATOM 5785 C C . LYS A 1 744 ? 16.405 -5.354 15.222 1.00 91.88 744 LYS A C 1
ATOM 5787 O O . LYS A 1 744 ? 15.699 -5.537 16.208 1.00 91.88 744 LYS A O 1
ATOM 5792 N N . GLY A 1 745 ? 17.323 -4.388 15.150 1.00 93.00 745 GLY A N 1
ATOM 5793 C CA . GLY A 1 745 ? 17.533 -3.395 16.201 1.00 93.00 745 GLY A CA 1
ATOM 5794 C C . GLY A 1 745 ? 16.342 -2.457 16.360 1.00 93.00 745 GLY A C 1
ATOM 5795 O O . GLY A 1 745 ? 15.855 -2.285 17.476 1.00 93.00 745 GLY A O 1
ATOM 5796 N N . LEU A 1 746 ? 15.839 -1.915 15.242 1.00 93.38 746 LEU A N 1
ATOM 5797 C CA . LEU A 1 746 ? 14.661 -1.040 15.229 1.00 93.38 746 LEU A CA 1
ATOM 5798 C C . LEU A 1 746 ? 13.449 -1.736 15.854 1.00 93.38 746 LEU A C 1
ATOM 5800 O O . LEU A 1 746 ? 12.875 -1.243 16.825 1.00 93.38 746 LEU A O 1
ATOM 5804 N N . TRP A 1 747 ? 13.099 -2.915 15.335 1.00 94.62 747 TRP A N 1
ATOM 5805 C CA . TRP A 1 747 ? 11.931 -3.656 15.796 1.00 94.62 747 TRP A CA 1
ATOM 5806 C C . TRP A 1 747 ? 12.117 -4.161 17.232 1.00 94.62 747 TRP A C 1
ATOM 5808 O O . TRP A 1 747 ? 11.212 -4.024 18.049 1.00 94.62 747 TRP A O 1
ATOM 5818 N N . GLY A 1 748 ? 13.304 -4.660 17.589 1.00 94.12 748 GLY A N 1
ATOM 5819 C CA . GLY A 1 748 ? 13.610 -5.089 18.955 1.00 94.12 748 GLY A CA 1
ATOM 5820 C C . GLY A 1 748 ? 13.447 -3.970 19.987 1.00 94.12 748 GLY A C 1
ATOM 5821 O O . GLY A 1 748 ? 12.792 -4.170 21.008 1.00 94.12 748 GLY A O 1
ATOM 5822 N N . GLY A 1 749 ? 13.971 -2.771 19.708 1.00 94.06 749 GLY A N 1
ATOM 5823 C CA . GLY A 1 749 ? 13.790 -1.618 20.595 1.00 94.06 749 GLY A CA 1
ATOM 5824 C C . GLY A 1 749 ? 12.327 -1.196 20.726 1.00 94.06 749 GLY A C 1
ATOM 5825 O O . GLY A 1 749 ? 11.883 -0.832 21.817 1.00 94.06 749 GLY A O 1
ATOM 5826 N N . MET A 1 750 ? 11.549 -1.329 19.650 1.00 93.12 750 MET A N 1
ATOM 5827 C CA . MET A 1 750 ? 10.122 -1.037 19.700 1.00 93.12 750 MET A CA 1
ATOM 5828 C C . MET A 1 750 ? 9.318 -2.078 20.489 1.00 93.12 750 MET A C 1
ATOM 5830 O O . MET A 1 750 ? 8.468 -1.717 21.299 1.00 93.12 750 MET A O 1
ATOM 5834 N N . ILE A 1 751 ? 9.639 -3.365 20.348 1.00 94.25 751 ILE A N 1
ATOM 5835 C CA . ILE A 1 751 ? 9.055 -4.438 21.167 1.00 94.25 751 ILE A CA 1
ATOM 5836 C C . ILE A 1 751 ? 9.294 -4.171 22.657 1.00 94.25 751 ILE A C 1
ATOM 5838 O O . ILE A 1 751 ? 8.382 -4.354 23.459 1.00 94.25 751 ILE A O 1
ATOM 5842 N N . CYS A 1 752 ? 10.476 -3.676 23.039 1.00 94.88 752 CYS A N 1
ATOM 5843 C CA . CYS A 1 752 ? 10.745 -3.278 24.423 1.00 94.88 752 CYS A CA 1
ATOM 5844 C C . CYS A 1 752 ? 9.807 -2.157 24.906 1.00 94.88 752 CYS A C 1
ATOM 5846 O O . CYS A 1 752 ? 9.387 -2.176 26.063 1.00 94.88 752 CYS A O 1
ATOM 5848 N N . GLY A 1 753 ? 9.448 -1.206 24.037 1.00 94.31 753 GLY A N 1
ATOM 5849 C CA . GLY A 1 753 ? 8.453 -0.173 24.338 1.00 94.31 753 GLY A CA 1
ATOM 5850 C C . GLY A 1 753 ? 7.055 -0.749 24.575 1.00 94.31 753 GLY A C 1
ATOM 5851 O O . GLY A 1 753 ? 6.422 -0.406 25.574 1.00 94.31 753 GLY A O 1
ATOM 5852 N N . ILE A 1 754 ? 6.604 -1.676 23.721 1.00 92.25 754 ILE A N 1
ATOM 5853 C CA . ILE A 1 754 ? 5.320 -2.393 23.884 1.00 92.25 754 ILE A CA 1
ATOM 5854 C C . ILE A 1 754 ? 5.318 -3.226 25.167 1.00 92.25 754 ILE A C 1
ATOM 5856 O O . ILE A 1 754 ? 4.358 -3.185 25.937 1.00 92.25 754 ILE A O 1
ATOM 5860 N N . ALA A 1 755 ? 6.408 -3.939 25.448 1.00 93.44 755 ALA A N 1
ATOM 5861 C CA . ALA A 1 755 ? 6.542 -4.748 26.653 1.00 93.44 755 ALA A CA 1
ATOM 5862 C C . ALA A 1 755 ? 6.494 -3.888 27.928 1.00 93.44 755 ALA A C 1
ATOM 5864 O O . ALA A 1 755 ? 5.793 -4.239 28.879 1.00 93.44 755 ALA A O 1
ATOM 5865 N N . LEU A 1 756 ? 7.189 -2.743 27.942 1.00 94.56 756 LEU A N 1
ATOM 5866 C CA . LEU A 1 756 ? 7.160 -1.800 29.062 1.00 94.56 756 LEU A CA 1
ATOM 5867 C C . LEU A 1 756 ? 5.756 -1.220 29.271 1.00 94.56 756 LEU A C 1
ATOM 5869 O O . LEU A 1 756 ? 5.268 -1.188 30.401 1.00 94.56 756 LEU A O 1
ATOM 5873 N N . GLN A 1 757 ? 5.092 -0.811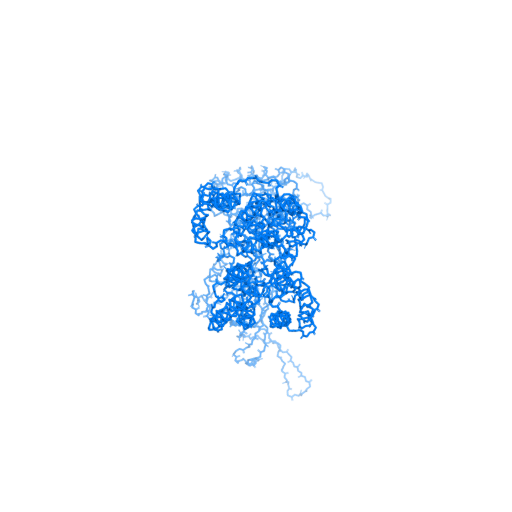 28.189 1.00 93.06 757 GLN A N 1
ATOM 5874 C CA . GLN A 1 757 ? 3.724 -0.297 28.227 1.00 93.06 757 GLN A CA 1
ATOM 5875 C C . GLN A 1 757 ? 2.752 -1.349 28.773 1.00 93.06 757 GLN A C 1
ATOM 5877 O O . GLN A 1 757 ? 2.022 -1.076 29.727 1.00 93.06 757 GLN A O 1
ATOM 5882 N N . THR A 1 758 ? 2.821 -2.576 28.254 1.00 90.75 758 THR A N 1
ATOM 5883 C CA . THR A 1 758 ? 1.996 -3.705 28.703 1.00 90.75 758 THR A CA 1
ATOM 5884 C C . THR A 1 758 ? 2.215 -3.985 30.189 1.00 90.75 758 THR A C 1
ATOM 5886 O O . THR A 1 758 ? 1.252 -4.135 30.940 1.00 90.75 758 THR A O 1
ATOM 5889 N N . LEU A 1 759 ? 3.469 -3.994 30.653 1.00 91.31 759 LEU A N 1
ATOM 5890 C CA . LEU A 1 759 ? 3.802 -4.200 32.062 1.00 91.31 759 LEU A CA 1
ATOM 5891 C C . LEU A 1 759 ? 3.212 -3.102 32.958 1.00 91.31 759 LEU A C 1
ATOM 5893 O O . LEU A 1 759 ? 2.585 -3.409 33.973 1.00 91.31 759 LEU A O 1
ATOM 5897 N N . LEU A 1 760 ? 3.387 -1.829 32.592 1.00 91.56 760 LEU A N 1
ATOM 5898 C CA . LEU A 1 760 ? 2.850 -0.702 33.359 1.00 91.56 760 LEU A CA 1
ATOM 5899 C C . LEU A 1 760 ? 1.323 -0.741 33.421 1.00 91.56 760 LEU A C 1
ATOM 5901 O O . LEU A 1 760 ? 0.749 -0.553 34.494 1.00 91.56 760 LEU A O 1
ATOM 5905 N N . LEU A 1 761 ? 0.665 -1.041 32.303 1.00 88.38 761 LEU A N 1
ATOM 5906 C CA . LEU A 1 761 ? -0.785 -1.169 32.248 1.00 88.38 761 LEU A CA 1
ATOM 5907 C C . LEU A 1 761 ? -1.299 -2.349 33.085 1.00 88.38 761 LEU A C 1
ATOM 5909 O O . LEU A 1 761 ? -2.275 -2.186 33.815 1.00 88.38 761 LEU A O 1
ATOM 5913 N N . LEU A 1 762 ? -0.621 -3.502 33.067 1.00 87.38 762 LEU A N 1
ATOM 5914 C CA . LEU A 1 762 ? -0.951 -4.638 33.937 1.00 87.38 762 LEU A CA 1
ATOM 5915 C C . LEU A 1 762 ? -0.782 -4.293 35.424 1.00 87.38 762 LEU A C 1
ATOM 5917 O O . LEU A 1 762 ? -1.644 -4.632 36.238 1.00 87.38 762 LEU A O 1
ATOM 5921 N N . LEU A 1 763 ? 0.293 -3.587 35.790 1.00 87.56 763 LEU A N 1
ATOM 5922 C CA . LEU A 1 763 ? 0.533 -3.131 37.164 1.00 87.56 763 LEU A CA 1
ATOM 5923 C C . LEU A 1 763 ? -0.538 -2.148 37.636 1.00 87.56 763 LEU A C 1
ATOM 5925 O O . LEU A 1 763 ? -1.009 -2.239 38.772 1.00 87.56 763 LEU A O 1
ATOM 5929 N N . ILE A 1 764 ? -0.928 -1.218 36.768 1.00 85.56 764 ILE A N 1
ATOM 5930 C CA . ILE A 1 764 ? -2.009 -0.277 37.038 1.00 85.56 764 ILE A CA 1
ATOM 5931 C C . ILE A 1 764 ? -3.312 -1.046 37.240 1.00 85.56 764 ILE A C 1
ATOM 5933 O O . ILE A 1 764 ? -3.947 -0.890 38.275 1.00 85.56 764 ILE A O 1
ATOM 5937 N N . LEU A 1 765 ? -3.657 -1.953 36.328 1.00 82.88 765 LEU A N 1
ATOM 5938 C CA . LEU A 1 765 ? -4.880 -2.749 36.396 1.00 82.88 765 LEU A CA 1
ATOM 5939 C C . LEU A 1 765 ? -4.946 -3.635 37.651 1.00 82.88 765 LEU A C 1
ATOM 5941 O O . LEU A 1 765 ? -6.026 -3.847 38.207 1.00 82.88 765 LEU A O 1
ATOM 5945 N N . TYR A 1 766 ? -3.794 -4.107 38.134 1.00 82.38 766 TYR A N 1
ATOM 5946 C CA . TYR A 1 766 ? -3.668 -4.807 39.410 1.00 82.38 766 TYR A CA 1
ATOM 5947 C C . TYR A 1 766 ? -3.886 -3.883 40.622 1.00 82.38 766 TYR A C 1
ATOM 5949 O O . TYR A 1 766 ? -4.537 -4.285 41.588 1.00 82.38 766 TYR A O 1
ATOM 5957 N N . LYS A 1 767 ? -3.366 -2.648 40.575 1.00 82.50 767 LYS A N 1
ATOM 5958 C CA . LYS A 1 767 ? -3.464 -1.655 41.661 1.00 82.50 767 LYS A CA 1
ATOM 5959 C C . LYS A 1 767 ? -4.772 -0.859 41.677 1.00 82.50 767 LYS A C 1
ATOM 5961 O O . LYS A 1 767 ? -5.074 -0.229 42.692 1.00 82.50 767 LYS A O 1
ATOM 5966 N N . THR A 1 768 ? -5.542 -0.852 40.593 1.00 79.25 768 THR A N 1
ATOM 5967 C CA . THR A 1 768 ? -6.760 -0.044 40.487 1.00 79.25 768 THR A CA 1
ATOM 5968 C C . THR A 1 768 ? -7.805 -0.439 41.529 1.00 79.25 768 THR A C 1
ATOM 5970 O O . THR A 1 768 ? -8.273 -1.580 41.593 1.00 79.25 768 THR A O 1
ATOM 5973 N N . ASN A 1 769 ? -8.222 0.542 42.335 1.00 77.75 769 ASN A N 1
ATOM 5974 C CA . ASN A 1 769 ? -9.316 0.374 43.283 1.00 77.75 769 ASN A CA 1
ATOM 5975 C C . ASN A 1 769 ? -10.660 0.468 42.553 1.00 77.75 769 ASN A C 1
ATOM 5977 O O . ASN A 1 769 ? -11.180 1.553 42.304 1.00 77.75 769 ASN A O 1
ATOM 5981 N N . ARG A 1 770 ? -11.252 -0.688 42.265 1.00 71.38 770 ARG A N 1
ATOM 5982 C CA . ARG A 1 770 ? -12.495 -0.776 41.490 1.00 71.38 770 ARG A CA 1
ATOM 5983 C C . ARG A 1 770 ? -13.724 -0.181 42.176 1.00 71.38 770 ARG A C 1
ATOM 5985 O O . ARG A 1 770 ? -14.677 0.157 41.489 1.00 71.38 770 ARG A O 1
ATOM 5992 N N . LYS A 1 771 ? -13.718 -0.005 43.504 1.00 76.38 771 LYS A N 1
ATOM 5993 C CA . LYS A 1 771 ? -14.794 0.749 44.179 1.00 76.38 771 LYS A CA 1
ATOM 5994 C C . LYS A 1 771 ? -14.774 2.219 43.757 1.00 76.38 771 LYS A C 1
ATOM 5996 O O . LYS A 1 771 ? -15.814 2.776 43.438 1.00 76.38 771 LYS A O 1
ATOM 6001 N N . LYS A 1 772 ? -13.573 2.791 43.652 1.00 78.50 772 LYS A N 1
ATOM 6002 C CA . LYS A 1 772 ? -13.367 4.161 43.177 1.00 78.50 772 LYS A CA 1
ATOM 6003 C C . LYS A 1 772 ? -13.745 4.322 41.700 1.00 78.50 772 LYS A C 1
ATOM 6005 O O . LYS A 1 772 ? -14.276 5.357 41.325 1.00 78.50 772 LYS A O 1
ATOM 6010 N N . GLU A 1 773 ? -13.511 3.309 40.860 1.00 77.12 773 GLU A N 1
ATOM 6011 C CA . GLU A 1 773 ? -13.963 3.339 39.455 1.00 77.12 773 GLU A CA 1
ATOM 60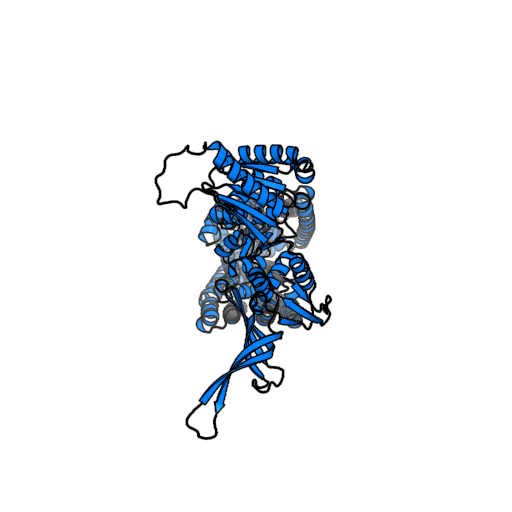12 C C . GLU A 1 773 ? -15.490 3.362 39.330 1.00 77.12 773 GLU A C 1
ATOM 6014 O O . GLU A 1 773 ? -16.026 4.050 38.460 1.00 77.12 773 GLU A O 1
ATOM 6019 N N . VAL A 1 774 ? -16.194 2.629 40.197 1.00 78.06 774 VAL A N 1
ATOM 6020 C CA . VAL A 1 774 ? -17.661 2.664 40.257 1.00 78.06 774 VAL A CA 1
ATOM 6021 C C . VAL A 1 774 ? -18.142 4.039 40.720 1.00 78.06 774 VAL A C 1
ATOM 6023 O O . VAL A 1 774 ? -18.983 4.625 40.051 1.00 78.06 774 VAL A O 1
ATOM 6026 N N . GLU A 1 775 ? -17.547 4.610 41.773 1.00 78.38 775 GLU A N 1
ATOM 6027 C CA . GLU A 1 775 ? -17.867 5.973 42.238 1.00 78.38 775 GLU A CA 1
ATOM 6028 C C . GLU A 1 775 ? -17.667 7.025 41.133 1.00 78.38 775 GLU A C 1
ATOM 6030 O O . GLU A 1 775 ? -18.544 7.850 40.882 1.00 78.38 775 GLU A O 1
ATOM 6035 N N . GLN A 1 776 ? -16.547 6.965 40.406 1.00 79.88 776 GLN A N 1
ATOM 6036 C CA . GLN A 1 776 ? -16.279 7.856 39.271 1.00 79.88 776 GLN A CA 1
ATOM 6037 C C . GLN A 1 776 ? -17.265 7.651 38.117 1.00 79.88 776 GLN A C 1
ATOM 6039 O O . GLN A 1 776 ? -17.620 8.599 37.415 1.00 79.88 776 GLN A O 1
ATOM 6044 N N . THR A 1 777 ? -17.699 6.412 37.894 1.00 78.50 777 THR A N 1
ATOM 6045 C CA . THR A 1 777 ? -18.720 6.088 36.894 1.00 78.50 777 THR A CA 1
ATOM 6046 C C . THR A 1 777 ? -20.063 6.692 37.287 1.00 78.50 777 THR A C 1
ATOM 6048 O O . THR A 1 777 ? -20.666 7.380 36.466 1.00 78.50 777 THR A O 1
ATOM 6051 N N . ASP A 1 778 ? -20.472 6.565 38.548 1.00 77.12 778 ASP A N 1
ATOM 6052 C CA . ASP A 1 778 ? -21.677 7.205 39.081 1.00 77.12 778 ASP A CA 1
ATOM 6053 C C . ASP A 1 778 ? -21.621 8.738 38.972 1.00 77.12 778 ASP A C 1
ATOM 6055 O O . ASP A 1 778 ? -22.596 9.369 38.555 1.00 77.12 778 ASP A O 1
ATOM 6059 N N . GLU A 1 779 ? -20.476 9.363 39.270 1.00 79.56 779 GLU A N 1
ATOM 6060 C CA . GLU A 1 779 ? -20.287 10.808 39.087 1.00 79.56 779 GLU A CA 1
ATOM 6061 C C . GLU A 1 779 ? -20.433 11.235 37.620 1.00 79.56 779 GLU A C 1
ATOM 6063 O O . GLU A 1 779 ? -21.116 12.224 37.326 1.00 79.56 779 GLU A O 1
ATOM 6068 N N . ARG A 1 780 ? -19.826 10.485 36.687 1.00 76.31 780 ARG A N 1
ATOM 6069 C CA . ARG A 1 780 ? -19.951 10.727 35.240 1.00 76.31 780 ARG A CA 1
ATOM 6070 C C . ARG A 1 780 ? -21.398 10.592 34.782 1.00 76.31 780 ARG A C 1
ATOM 6072 O O . ARG A 1 780 ? -21.904 11.486 34.102 1.00 76.31 780 ARG A O 1
ATOM 6079 N N . MET A 1 781 ? -22.080 9.538 35.220 1.00 75.56 781 MET A N 1
ATOM 6080 C CA . MET A 1 781 ? -23.495 9.316 34.939 1.00 75.56 781 MET A CA 1
ATOM 6081 C C . MET A 1 781 ? -24.367 10.440 35.506 1.00 75.56 781 MET A C 1
ATOM 6083 O O . MET A 1 781 ? -25.272 10.908 34.826 1.00 75.56 781 MET A O 1
ATOM 6087 N N . ARG A 1 782 ? -24.072 10.967 36.700 1.00 73.31 782 ARG A N 1
ATOM 6088 C CA . ARG A 1 782 ? -24.824 12.097 37.273 1.00 73.31 782 ARG A CA 1
ATOM 6089 C C . ARG A 1 782 ? -24.590 13.405 36.516 1.00 73.31 782 ARG A C 1
ATOM 6091 O O . ARG A 1 782 ? -25.518 14.190 36.343 1.00 73.31 782 ARG A O 1
ATOM 6098 N N . LYS A 1 783 ? -23.360 13.639 36.052 1.00 70.31 783 LYS A N 1
ATOM 6099 C CA . LYS A 1 783 ? -22.996 14.829 35.270 1.00 70.31 783 LYS A CA 1
ATOM 6100 C C . LYS A 1 783 ? -23.610 14.812 33.868 1.00 70.31 783 LYS A C 1
ATOM 6102 O O . LYS A 1 783 ? -23.951 15.868 33.344 1.00 70.31 783 LYS A O 1
ATOM 6107 N N . TRP A 1 784 ? -23.740 13.636 33.257 1.00 67.38 784 TRP A N 1
ATOM 6108 C CA . TRP A 1 784 ? -24.121 13.501 31.848 1.00 67.38 784 TRP A CA 1
ATOM 6109 C C . TRP A 1 784 ? -25.492 12.873 31.595 1.00 67.38 784 TRP A C 1
ATOM 6111 O O . TRP A 1 784 ? -25.958 12.948 30.460 1.00 67.38 784 TRP A O 1
ATOM 6121 N N . GLY A 1 785 ? -26.122 12.261 32.598 1.00 58.56 785 GLY A N 1
ATOM 6122 C CA . GLY A 1 785 ? -27.418 11.574 32.518 1.00 58.56 785 GLY A CA 1
ATOM 6123 C C . GLY A 1 785 ? -28.638 12.487 32.667 1.00 58.56 785 GLY A C 1
ATOM 6124 O O . GLY A 1 785 ? -29.764 12.051 32.454 1.00 58.56 785 GLY A O 1
ATOM 6125 N N . GLY A 1 786 ? -28.443 13.761 33.030 1.00 53.94 786 GLY A N 1
ATOM 6126 C CA . GLY A 1 786 ? -29.540 14.555 33.588 1.00 53.94 786 GLY A CA 1
ATOM 6127 C C . GLY A 1 786 ? -29.948 14.003 34.960 1.00 53.94 786 GLY A C 1
ATOM 6128 O O . GLY A 1 786 ? -29.687 12.853 35.297 1.00 53.94 786 GLY A O 1
ATOM 6129 N N . THR A 1 787 ? -30.499 14.847 35.821 1.00 40.22 787 THR A N 1
ATOM 6130 C CA . THR A 1 787 ? -30.784 14.523 37.224 1.00 40.22 787 THR A CA 1
ATOM 6131 C C . THR A 1 787 ? -31.550 13.200 37.370 1.00 40.22 787 THR A C 1
ATOM 6133 O O . THR A 1 787 ? -32.615 13.037 36.779 1.00 40.22 787 THR A O 1
ATOM 6136 N N . ARG A 1 788 ? -31.019 12.264 38.175 1.00 39.69 788 ARG A N 1
ATOM 6137 C CA . ARG A 1 788 ? -31.737 11.063 38.638 1.00 39.69 788 ARG A CA 1
ATOM 6138 C C . ARG A 1 788 ? -33.011 11.553 39.337 1.00 39.69 788 ARG A C 1
ATOM 6140 O O . ARG A 1 788 ? -32.907 12.122 40.422 1.00 39.69 788 ARG A O 1
ATOM 6147 N N . ASN A 1 789 ? -34.186 11.363 38.740 1.00 35.09 789 ASN A N 1
ATOM 6148 C CA . ASN A 1 789 ? -35.414 11.427 39.524 1.00 35.09 789 ASN A CA 1
ATOM 6149 C C . ASN A 1 789 ? -35.362 10.236 40.482 1.00 35.09 789 ASN A C 1
ATOM 6151 O O . ASN A 1 789 ? -35.405 9.086 40.056 1.00 35.09 789 ASN A O 1
ATOM 6155 N N . GLN A 1 790 ? -35.155 10.528 41.765 1.00 30.30 790 GLN A N 1
ATOM 6156 C CA . GLN A 1 790 ? -35.400 9.574 42.834 1.00 30.30 790 GLN A CA 1
ATOM 6157 C C . GLN A 1 790 ? -36.913 9.340 42.871 1.00 30.30 790 GLN A C 1
ATOM 6159 O O . GLN A 1 790 ? -37.660 10.247 43.235 1.00 30.30 790 GLN A O 1
ATOM 6164 N N . SER A 1 791 ? -37.348 8.158 42.446 1.00 31.08 791 SER A N 1
ATOM 6165 C CA . SER A 1 791 ? -38.661 7.602 42.775 1.00 31.08 791 SER A CA 1
ATOM 6166 C C . SER A 1 791 ? -38.458 6.251 43.424 1.00 31.08 791 SER A C 1
ATOM 6168 O O . SER A 1 791 ? -37.775 5.429 42.764 1.00 31.08 791 SER A O 1
#

Secondary structure (DSSP, 8-state):
-EEEEEE--BTS-EEEEEE--SHHHHHHHHHH--TT-EEEEEEEEEEEEEPSSTT-EEEEEEEEEEEEEEEEEEEETTTTEEEEEEEE-S-BTTB-TT-EEEEEE-TT--EEEEESSB-HHHHHHHHHHHTT-SSTTEEEEEEEE-SSEEEEEEEESS-EEEEEEEE-S-S---S------PPPHHHHHHHHHHHHHHHHHHH--TTT-SEEEEEESSTHHHHHHHHHHHHHHHTT-HHHHTTGGGEEEEE-TT--S-HHHHTTSHHHHHHTTTSHHHHHHHHHHHHHHHHHH-TTSEEESHHHHHHHHHTT-EEEEEEEHHHHT-SSHHHHHHHHHHHHHHHHTT-EEEEEPTTSHHHHHHHHTTTEEEEEPHHHHHHHHHHHIIIIIIHHHHHHHHHHHHHHHHHHHHHHHTT-TTHHHHHHHHHHHHHHHHHHHHHHHHHTHHHHHHHTT--HHHHHHHHHHGGGGHHHHHHHHHHHHHHHHHHHTT-HHHHHHHHHHHHHHHHHHHIIIIIIS--HHHHHHHHHHHHHHHHHHHHHHHHHHH-TTT--S--GGGGTT-HHHHHHHHHHHHHHHHHHHHHHHHHHHHTTSTTHHHHHHHHHHHHHHHHHHHHHHHHHHHHHHHHHHHHHHTT-HHHHHHHHHHHHHHHHHHHHHHHHHHHHHTTTGGGGT---HHHHHHHHHHHHHHHHHHHHHHHHHHHHHHHHHHT-HHHHHHHHIIIIIIIIHHHHHIIIIIS--HHHHHHHHHHHHHHHHHHHHHHHHHH--HHHHHHHHHHHHHHHS------

InterPro domains:
  IPR002528 Multi antimicrobial extrusion protein [PF01554] (355-511)
  IPR002528 Multi antimicrobial extrusion protein [PF01554] (573-734)
  IPR002528 Multi antimicrobial extrusion protein [TIGR00797] (357-747)
  IPR004405 Pelota [TIGR00111] (1-373)
  IPR005140 eRF1/Pelota-like, N-terminal domain [SM01194] (1-131)
  IPR029064 Ribosomal protein eL30-like superfamily [G3DSA:3.30.1330.30] (274-380)
  IPR029064 Ribosomal protein eL30-like superfamily [SSF55315] (270-373)
  IPR038069 Pelota/DOM34, N-terminal domain [G3DSA:2.30.30.870] (1-131)
  IPR038069 Pelota/DOM34, N-terminal domain [SSF159065] (1-129)
  IPR042226 eRF1, domain 2 superfamily [G3DSA:3.30.420.60] (138-272)
  IPR045069 Multidrug and toxic compound extrusion family, eukaryotic [cd13132] (379-776)
  IPR058547 Pelota, N-terminal domain [PF26356] (1-128)

pLDDT: mean 83.48, std 11.63, range [30.3, 97.88]

Organism: Arachis duranensis (NCBI:txid130453)

Radius of gyration: 40.31 Å; chains: 1; bounding box: 120×58×117 Å

Foldseek 3Di:
DAWDPPFDDAFAWGKIKDAAADLVSLVLVLVVDAQQWKKKFKDWDFDWDQDPPRPDTDTDIDIDIFIFRFHHWDADSVVSKIKTKGFTCDDDPPHDGRDIDIDIDHHRGIMMITDRGDHPVNVVVVVCVNVVQDQLQFQEWEWFDADFKIWIWTDGLAAIDGQDIQGQPDPPDDDDDDDDDDDDPVVSLLVSLVVVLVSCVVRDQLVNHNAYEYEYQDCNSVVSLVVNVVVCVVVVPPSCVVCNVRYYYDHCVPPNRDPLVSCVDPVNLVSCVPPLVSVLNVVLVVLVCCVVPPVPQKAFDPVVLVVCLVLLFFQEKEAECCQCVPSDPVSVVSVVVSCVSNVVSVHHYRYHYPNDPSQVVCVVSVRIMTGTDPVSLLVLLVCCCCVPLVCLLLLLLLLLLLLLLQQLLLCVLLVVLQCNQLSLLLQLVLSLVVLVVSVVCLQCQLVVCVVVVDDNSSSVSNNVLSVLQSLLSNLSSQQSNLQSSCLLVVVVVQLVVLVVVLVVQLVVQLCCQCPVVVVNSSSNSVSSNVSSVSSRVSSVVCCVPPVVSNHDDDDPLSVPPSVVSSVLSSLSSLLSSLVVVLLVVLLVQLCPDPPSVLLNLLSVLLVVLVVVLLVVLLVLLSNLLSQLLSCLSNVNLPSNLVSLVVSLVVLLVVLLVSLVVLLVCLQPPCVVVDPDPSSSVVNSVCSNLSSLVSNLSSNVSSLCSSCSNLSVSNVSSVLSCCLRVVFQQVQLCCQQPVVVPNSCSNSVSRSRSSVSSSVVSVVCSVVDDSSVSSVVSVVVCCVSVDHPPDD